Protein AF-A0A496RK54-F1 (afdb_monomer)

Nearest PDB structures (foldseek):
  5htl-assembly1_B  TM=7.699E-01  e=2.997E-08  Vibrio cholerae
  7lkm-assembly2_B  TM=7.948E-01  e=1.030E-07  Xanthomonas citri pv. citri str. 306
  6ejf-assembly1_M  TM=8.598E-01  e=2.636E-07  Thermus thermophilus HB8
  7lko-assembly2_A  TM=8.047E-01  e=3.145E-07  Xanthomonas citri pv. citri str. 306
  5vx6-assembly2_B  TM=7.918E-01  e=1.367E-06  Bacillus subtilis subsp. subtilis str. 168

Radius of gyration: 77.93 Å; Cα contacts (8 Å, |Δi|>4): 465; chains: 1; bounding box: 163×88×292 Å

Secondary structure (DSSP, 8-state):
--S-SHHHHHHHHHHHHHHHHHHHHHHHHHHHHHHHHHHHHHHHHHHHHHHHHHHHHHHHHHHHHHHHHHHHHHHHHHHHHHHHHHHHHHHHHHHHHHHHHHHHHHHHHHHHHHHHHHHHHHHHHHHHHHHHHHHHHHHHHHHHHHHHHHHHHHHHHHTTS---TTSTTSHHHHHHHHHHHHHHHHHHHHHHHHHHHHHHHHHHHHHHHHHHHHHHHHHHHHHHHHHHHHHHHHHHHHHHHHHHHHHHHHHHHHHHHHHHHHHHHHHHHHHHHHHHHHHHHHHHHHHHHHHHHHHHHHHHHHHHHHHHHHHHHHHHHHHHHHHHHHHHHHHHHHHHHHHHHHHHHHHHHHHHHHHHHHHHHHHHHHHHHHHHHHHHHHHHHHHHHHHHHTTS-TTGGGSTTS-TT--SS------S-------------S-------SSSSS-S-----------------------SS--SS-S-------------------SSSHHHHHHHHHHHHHHHHHHHHHHHHHHHTTSS-HHHHHHHHHHHHHHT--HHHHHHHTT-S-HHHHHHHHHHHH---B--TTS-PPPHHHHTTS-HHHHHHHTEEEEEEETTEEEEEES-TT-HHHHHHHHHHH-SEEEEEE--HHHHHHHHHHHH------B-TTS-B-------SGGGGSS---SS-EEE---EEEEE-SS-EEEEEEEEEESSEEEEEESS---TT-EEEEEEEEE-SSS-PEEEEEEEEEEEEEEEETTTEEEEEEEEEE--HHHHHHHHHHHHHHHHHHHHHHHHHTT---------

pLDDT: mean 71.73, std 19.04, range [25.34, 94.38]

Solvent-accessible surface area (backbone atoms only — not comparable to full-atom values): 47331 Å² total; per-residue (Å²): 142,76,97,71,70,75,65,56,60,54,52,52,50,52,49,54,50,51,51,50,51,49,53,52,49,54,52,53,52,51,50,52,52,52,51,54,52,50,49,54,56,48,51,52,51,50,52,53,50,49,53,50,52,53,50,54,50,51,52,50,54,49,51,53,51,52,50,52,50,54,54,50,52,52,52,53,49,51,56,49,51,55,52,51,54,51,51,55,47,52,52,51,53,51,52,52,51,55,49,53,52,50,55,48,52,52,50,54,51,52,52,51,53,51,52,50,55,50,52,53,52,53,53,52,51,54,52,57,51,49,56,55,50,53,54,53,54,48,54,54,51,55,52,54,52,54,54,53,52,54,54,53,53,56,56,59,62,59,66,72,75,78,79,78,90,78,76,71,80,68,49,63,69,54,50,58,56,51,53,52,52,49,50,51,52,48,52,55,50,52,52,52,48,51,53,49,51,51,51,49,50,52,52,52,52,50,50,53,51,50,50,52,52,51,53,53,52,49,55,50,49,52,55,50,49,56,52,49,51,54,49,51,52,53,51,53,50,53,50,52,53,50,51,52,51,52,51,54,51,52,52,52,51,51,54,49,55,55,48,52,55,52,50,50,55,51,52,54,52,49,51,56,50,50,53,52,49,53,52,52,50,53,53,50,52,53,52,48,52,55,49,52,56,53,49,53,53,50,53,52,52,49,52,52,50,51,52,51,49,52,53,50,50,55,53,50,52,53,50,49,54,51,50,54,50,50,50,52,50,50,53,49,49,55,50,51,51,51,50,52,54,51,54,55,55,59,54,53,60,57,53,58,56,53,53,55,56,52,54,57,52,54,56,55,52,59,52,51,54,56,56,51,54,56,51,57,57,51,51,63,56,51,61,61,53,58,61,55,52,75,72,62,42,97,62,54,84,72,66,80,81,79,71,93,78,78,87,82,81,78,94,79,84,83,86,89,87,86,86,89,87,85,86,89,88,83,91,84,86,85,87,84,75,92,80,72,86,86,78,82,80,92,77,81,70,101,75,76,96,79,78,72,94,79,82,84,89,78,88,85,81,94,80,82,76,96,81,74,97,73,83,79,86,83,88,79,88,90,82,88,85,85,85,84,89,83,82,87,90,81,90,84,84,86,92,76,70,69,67,61,52,59,56,47,53,53,57,51,53,58,44,52,54,51,50,52,53,48,51,52,49,35,44,74,68,65,57,39,51,74,68,55,49,52,52,44,52,56,45,24,75,73,68,54,44,56,66,70,59,44,35,57,48,68,62,56,46,57,56,68,63,50,50,52,49,48,25,71,74,69,72,36,52,72,50,71,67,91,83,56,88,61,47,66,78,29,46,71,76,51,52,62,66,55,31,63,70,56,44,43,42,54,42,43,67,60,88,56,39,29,37,32,35,16,64,60,74,77,47,63,66,53,53,53,50,48,26,67,74,66,74,26,52,75,45,70,21,34,34,46,58,74,57,50,54,53,49,47,31,68,76,60,67,45,84,81,80,30,58,52,86,87,65,50,83,32,63,61,67,70,60,90,39,80,65,60,77,44,97,66,80,72,69,63,73,71,41,66,30,86,36,45,28,38,41,33,51,99,86,51,75,44,81,33,44,31,54,29,37,38,94,58,27,39,29,31,50,32,77,59,86,58,60,64,72,40,70,35,43,34,37,40,39,45,85,52,79,100,73,77,57,67,50,78,46,68,32,37,26,32,24,69,41,54,44,84,44,93,82,70,31,18,46,34,36,28,33,60,77,44,65,58,71,71,55,53,49,52,52,51,41,52,27,51,54,54,48,57,52,49,55,51,50,52,55,52,66,75,65,62,80,81,80,75,90,72,94,130

Structure (mmCIF, N/CA/C/O backbone):
data_AF-A0A496RK54-F1
#
_entry.id   AF-A0A496RK54-F1
#
loop_
_atom_site.group_PDB
_atom_site.id
_atom_site.type_symbol
_atom_site.label_atom_id
_atom_site.label_alt_id
_atom_site.label_comp_id
_atom_site.label_asym_id
_atom_site.label_entity_id
_atom_site.label_seq_id
_atom_site.pdbx_PDB_ins_code
_atom_site.Cartn_x
_atom_site.Cartn_y
_atom_site.Cartn_z
_atom_site.occupancy
_atom_site.B_iso_or_equiv
_atom_site.auth_seq_id
_atom_site.auth_comp_id
_atom_site.auth_asym_id
_atom_site.auth_atom_id
_atom_site.pdbx_PDB_model_num
ATOM 1 N N . MET A 1 1 ? -89.224 -16.429 88.689 1.00 37.38 1 MET A N 1
ATOM 2 C CA . MET A 1 1 ? -89.396 -15.375 87.678 1.00 37.38 1 MET A CA 1
ATOM 3 C C . MET A 1 1 ? -88.131 -14.513 87.706 1.00 37.38 1 MET A C 1
ATOM 5 O O . MET A 1 1 ? -88.100 -13.571 88.475 1.00 37.38 1 MET A O 1
ATOM 9 N N . ASP A 1 2 ? -86.990 -14.788 87.073 1.00 36.75 2 ASP A N 1
ATOM 10 C CA . ASP A 1 2 ? -86.520 -15.853 86.176 1.00 36.75 2 ASP A CA 1
ATOM 11 C C . ASP A 1 2 ? -84.978 -15.954 86.263 1.00 36.75 2 ASP A C 1
ATOM 13 O O . ASP A 1 2 ? -84.312 -14.919 86.302 1.00 36.75 2 ASP A O 1
ATOM 17 N N . PRO A 1 3 ? -84.383 -17.164 86.246 1.00 46.31 3 PRO A N 1
ATOM 18 C CA . PRO A 1 3 ? -82.934 -17.382 86.335 1.00 46.31 3 PRO A CA 1
ATOM 19 C C . PRO A 1 3 ? -82.242 -17.511 84.956 1.00 46.31 3 PRO A C 1
ATOM 21 O O . PRO A 1 3 ? -81.332 -18.319 84.795 1.00 46.31 3 PRO A O 1
ATOM 24 N N . ILE A 1 4 ? -82.669 -16.752 83.936 1.00 48.94 4 ILE A N 1
ATOM 25 C CA . ILE A 1 4 ? -82.260 -16.987 82.526 1.00 48.94 4 ILE A CA 1
ATOM 26 C C . ILE A 1 4 ? -81.393 -15.855 81.923 1.00 48.94 4 ILE A C 1
ATOM 28 O O . ILE A 1 4 ? -80.844 -16.007 80.836 1.00 48.94 4 ILE A O 1
ATOM 32 N N . LEU A 1 5 ? -81.163 -14.737 82.621 1.00 48.91 5 LEU A N 1
ATOM 33 C CA . LEU A 1 5 ? -80.520 -13.552 82.012 1.00 48.91 5 LEU A CA 1
ATOM 34 C C . LEU A 1 5 ? -79.003 -13.388 82.240 1.00 48.91 5 LEU A C 1
ATOM 36 O O . LEU A 1 5 ? -78.389 -12.545 81.590 1.00 48.91 5 LEU A O 1
ATOM 40 N N . LEU A 1 6 ? -78.367 -14.213 83.078 1.00 46.38 6 LEU A N 1
ATOM 41 C CA . LEU A 1 6 ? -76.918 -14.148 83.344 1.00 46.38 6 LEU A CA 1
ATOM 42 C C . LEU A 1 6 ? -75.990 -14.869 82.331 1.00 46.38 6 LEU A C 1
ATOM 44 O O . LEU A 1 6 ? -74.868 -14.392 82.156 1.00 46.38 6 LEU A O 1
ATOM 48 N N . PRO A 1 7 ? -76.393 -15.928 81.590 1.00 52.12 7 PRO A N 1
ATOM 49 C CA . PRO A 1 7 ? -75.517 -16.531 80.582 1.00 52.12 7 PRO A CA 1
ATOM 50 C C . PRO A 1 7 ? -75.534 -15.790 79.233 1.00 52.12 7 PRO A C 1
ATOM 52 O O . PRO A 1 7 ? -74.620 -15.958 78.432 1.00 52.12 7 PRO A O 1
ATOM 55 N N . PHE A 1 8 ? -76.533 -14.942 78.962 1.00 51.25 8 PHE A N 1
ATOM 56 C CA . PHE A 1 8 ? -76.699 -14.323 77.640 1.00 51.25 8 PHE A CA 1
ATOM 57 C C . PHE A 1 8 ? -75.739 -13.142 77.404 1.00 51.25 8 PHE A C 1
ATOM 59 O O . PHE A 1 8 ? -75.162 -13.022 76.327 1.00 51.25 8 PHE A O 1
ATOM 66 N N . TRP A 1 9 ? -75.481 -12.312 78.421 1.00 50.78 9 TRP A N 1
ATOM 67 C CA . TRP A 1 9 ? -74.529 -11.194 78.313 1.00 50.78 9 TRP A CA 1
ATOM 68 C C . TRP A 1 9 ? -73.063 -11.644 78.290 1.00 50.78 9 TRP A C 1
ATOM 70 O O . TRP A 1 9 ? -72.240 -11.027 77.616 1.00 50.78 9 TRP A O 1
ATOM 80 N N . LEU A 1 10 ? -72.742 -12.758 78.952 1.00 52.47 10 LEU A N 1
ATOM 81 C CA . LEU A 1 10 ? -71.391 -13.324 78.974 1.00 52.47 10 LEU A CA 1
ATOM 82 C C . LEU A 1 10 ? -71.049 -14.005 77.635 1.00 52.47 10 LEU A C 1
ATOM 84 O O . LEU A 1 10 ? -69.955 -13.818 77.109 1.00 52.47 10 LEU A O 1
ATOM 88 N N . VAL A 1 11 ? -72.014 -14.692 77.011 1.00 56.53 11 VAL A N 1
ATOM 89 C CA . VAL A 1 11 ? -71.855 -15.283 75.668 1.00 56.53 11 VAL A CA 1
ATOM 90 C C . VAL A 1 11 ? -71.792 -14.207 74.575 1.00 56.53 11 VAL A C 1
ATOM 92 O O . VAL A 1 11 ? -70.960 -14.305 73.673 1.00 56.53 11 VAL A O 1
ATOM 95 N N . VAL A 1 12 ? -72.594 -13.138 74.667 1.00 57.94 12 VAL A N 1
ATOM 96 C CA . VAL A 1 12 ? -72.550 -12.011 73.712 1.00 57.94 12 VAL A CA 1
ATOM 97 C C . VAL A 1 12 ? -71.269 -11.176 73.868 1.00 57.94 12 VAL A C 1
ATOM 99 O O . VAL A 1 12 ? -70.684 -10.766 72.863 1.00 57.94 12 VAL A O 1
ATOM 102 N N . GLY A 1 13 ? -70.773 -10.975 75.093 1.00 57.06 13 GLY A N 1
ATOM 103 C CA . GLY A 1 13 ? -69.500 -10.291 75.361 1.00 57.06 13 GLY A CA 1
ATOM 104 C C . GLY A 1 13 ? -68.281 -11.060 74.838 1.00 57.06 13 GLY A C 1
ATOM 105 O O . GLY A 1 13 ? -67.424 -10.492 74.163 1.00 57.06 13 GLY A O 1
ATOM 106 N N . VAL A 1 14 ? -68.236 -12.379 75.055 1.00 59.66 14 VAL A N 1
ATOM 107 C CA . VAL A 1 14 ? -67.156 -13.237 74.536 1.00 59.66 14 VAL A CA 1
ATOM 108 C C . VAL A 1 14 ? -67.219 -13.349 73.007 1.00 59.66 14 VAL A C 1
ATOM 110 O O . VAL A 1 14 ? -66.182 -13.273 72.347 1.00 59.66 14 VAL A O 1
ATOM 113 N N . ALA A 1 15 ? -68.413 -13.445 72.411 1.00 56.38 15 ALA A N 1
ATOM 114 C CA . ALA A 1 15 ? -68.571 -13.486 70.955 1.00 56.38 15 ALA A CA 1
ATOM 115 C C . ALA A 1 15 ? -68.159 -12.165 70.279 1.00 56.38 15 ALA A C 1
ATOM 117 O O . ALA A 1 15 ? -67.479 -12.180 69.253 1.00 56.38 15 ALA A O 1
ATOM 118 N N . THR A 1 16 ? -68.496 -11.012 70.864 1.00 60.66 16 THR A N 1
ATOM 119 C CA . THR A 1 16 ? -68.079 -9.698 70.339 1.00 60.66 16 THR A CA 1
ATOM 120 C C . THR A 1 16 ? -66.578 -9.439 70.515 1.00 60.66 16 THR A C 1
ATOM 122 O O . THR A 1 16 ? -65.961 -8.885 69.603 1.00 60.66 16 THR A O 1
ATOM 125 N N . MET A 1 17 ? -65.951 -9.919 71.598 1.00 56.47 17 MET A N 1
ATOM 126 C CA . MET A 1 17 ? -64.484 -9.929 71.746 1.00 56.47 17 MET A CA 1
ATOM 127 C C . MET A 1 17 ? -63.790 -10.866 70.748 1.00 56.47 17 MET A C 1
ATOM 129 O O . MET A 1 17 ? -62.758 -10.501 70.189 1.00 56.47 17 MET A O 1
ATOM 133 N N . MET A 1 18 ? -64.340 -12.051 70.468 1.00 58.94 18 MET A N 1
ATOM 134 C CA . MET A 1 18 ? -63.771 -12.976 69.476 1.00 58.94 18 MET A CA 1
ATOM 135 C C . MET A 1 18 ? -63.885 -12.443 68.042 1.00 58.94 18 MET A C 1
ATOM 137 O O . MET A 1 18 ? -62.961 -12.596 67.239 1.00 58.94 18 MET A O 1
ATOM 141 N N . ILE A 1 19 ? -64.989 -11.768 67.714 1.00 64.50 19 ILE A N 1
ATOM 142 C CA . ILE A 1 19 ? -65.179 -11.129 66.407 1.00 64.50 19 ILE A CA 1
ATOM 143 C C . ILE A 1 19 ? -64.249 -9.915 66.265 1.00 64.50 19 ILE A C 1
ATOM 145 O O . ILE A 1 19 ? -63.609 -9.755 65.225 1.00 64.50 19 ILE A O 1
ATOM 149 N N . SER A 1 20 ? -64.100 -9.086 67.305 1.00 60.28 20 SER A N 1
ATOM 150 C CA . SER A 1 20 ? -63.207 -7.920 67.257 1.00 60.28 20 SER A CA 1
ATOM 151 C C . SER A 1 20 ? -61.730 -8.323 67.165 1.00 60.28 20 SER A C 1
ATOM 153 O O . SER A 1 20 ? -61.003 -7.791 66.323 1.00 60.28 20 SER A O 1
ATOM 155 N N . THR A 1 21 ? -61.295 -9.321 67.938 1.00 64.56 21 THR A N 1
ATOM 156 C CA . THR A 1 21 ? -59.928 -9.866 67.872 1.00 64.56 21 THR A CA 1
ATOM 157 C C . THR A 1 21 ? -59.645 -10.537 66.530 1.00 64.56 21 THR A C 1
ATOM 159 O O . THR A 1 21 ? -58.593 -10.282 65.948 1.00 64.56 21 THR A O 1
ATOM 162 N N . SER A 1 22 ? -60.597 -11.286 65.963 1.00 65.75 22 SER A N 1
ATOM 163 C CA . SER A 1 22 ? -60.461 -11.884 64.625 1.00 65.75 22 SER A CA 1
ATOM 164 C C . SER A 1 22 ? -60.361 -10.834 63.512 1.00 65.75 22 SER A C 1
ATOM 166 O O . SER A 1 22 ? -59.554 -10.981 62.593 1.00 65.75 22 SER A O 1
ATOM 168 N N . ILE A 1 23 ? -61.113 -9.731 63.602 1.00 69.94 23 ILE A N 1
ATOM 169 C CA . ILE A 1 23 ? -61.027 -8.609 62.649 1.00 69.94 23 ILE A CA 1
ATOM 170 C C . ILE A 1 23 ? -59.675 -7.887 62.767 1.00 69.94 23 ILE A C 1
ATOM 172 O O . ILE A 1 23 ? -59.077 -7.525 61.749 1.00 69.94 23 ILE A O 1
ATOM 176 N N . VAL A 1 24 ? -59.161 -7.696 63.986 1.00 69.88 24 VAL A N 1
ATOM 177 C CA . VAL A 1 24 ? -57.834 -7.103 64.224 1.00 69.88 24 VAL A CA 1
ATOM 178 C C . VAL A 1 24 ? -56.722 -8.017 63.699 1.00 69.88 24 VAL A C 1
ATOM 180 O O . VAL A 1 24 ? -55.801 -7.533 63.035 1.00 69.88 24 VAL A O 1
ATOM 183 N N . LEU A 1 25 ? -56.830 -9.332 63.912 1.00 68.25 25 LEU A N 1
ATOM 184 C CA . LEU A 1 25 ? -55.876 -10.320 63.405 1.00 68.25 25 LEU A CA 1
ATOM 185 C C . LEU A 1 25 ? -55.883 -10.367 61.870 1.00 68.25 25 LEU A C 1
ATOM 187 O O . LEU A 1 25 ? -54.826 -10.311 61.247 1.00 68.25 25 LEU A O 1
ATOM 191 N N . ALA A 1 26 ? -57.064 -10.373 61.246 1.00 68.50 26 ALA A N 1
ATOM 192 C CA . ALA A 1 26 ? -57.208 -10.347 59.792 1.00 68.50 26 ALA A CA 1
ATOM 193 C C . ALA A 1 26 ? -56.649 -9.053 59.174 1.00 68.50 26 ALA A C 1
ATOM 195 O O . ALA A 1 26 ? -56.002 -9.099 58.124 1.00 68.50 26 ALA A O 1
ATOM 196 N N . ARG A 1 27 ? -56.831 -7.899 59.836 1.00 69.25 27 ARG A N 1
ATOM 197 C CA . ARG A 1 27 ? -56.206 -6.631 59.424 1.00 69.25 27 ARG A CA 1
ATOM 198 C C . ARG A 1 27 ? -54.683 -6.690 59.532 1.00 69.25 27 ARG A C 1
ATOM 200 O O . ARG A 1 27 ? -54.036 -6.326 58.556 1.00 69.25 27 ARG A O 1
ATOM 207 N N . LYS A 1 28 ? -54.127 -7.207 60.638 1.00 69.81 28 LYS A N 1
ATOM 208 C CA . LYS A 1 28 ? -52.674 -7.420 60.815 1.00 69.81 28 LYS A CA 1
ATOM 209 C C . LYS A 1 28 ? -52.093 -8.361 59.758 1.00 69.81 28 LYS A C 1
ATOM 211 O O . LYS A 1 28 ? -51.064 -8.059 59.169 1.00 69.81 28 LYS A O 1
ATOM 216 N N . ILE A 1 29 ? -52.765 -9.471 59.460 1.00 72.75 29 ILE A N 1
ATOM 217 C CA . ILE A 1 29 ? -52.329 -10.424 58.428 1.00 72.75 29 ILE A CA 1
ATOM 218 C C . ILE A 1 29 ? -52.362 -9.775 57.036 1.00 72.75 29 ILE A C 1
ATOM 220 O O . ILE A 1 29 ? -51.468 -10.007 56.223 1.00 72.75 29 ILE A O 1
ATOM 224 N N . LYS A 1 30 ? -53.358 -8.925 56.753 1.00 73.56 30 LYS A N 1
ATOM 225 C CA . LYS A 1 30 ? -53.453 -8.193 55.483 1.00 73.56 30 LYS A CA 1
ATOM 226 C C . LYS A 1 30 ? -52.355 -7.135 55.336 1.00 73.56 30 LYS A C 1
ATOM 228 O O . LYS A 1 30 ? -51.818 -7.001 54.239 1.00 73.56 30 LYS A O 1
ATOM 233 N N . THR A 1 31 ? -51.990 -6.418 56.402 1.00 73.94 31 THR A N 1
ATOM 234 C CA . THR A 1 31 ? -50.842 -5.493 56.382 1.00 73.94 31 THR A CA 1
ATOM 235 C C . THR A 1 31 ? -49.511 -6.227 56.259 1.00 73.94 31 THR A C 1
ATOM 237 O O . THR A 1 31 ? -48.689 -5.796 55.461 1.00 73.94 31 THR A O 1
ATOM 240 N N . ILE A 1 32 ? -49.329 -7.364 56.939 1.00 74.00 32 ILE A N 1
ATOM 241 C CA . ILE A 1 32 ? -48.117 -8.196 56.822 1.00 74.00 32 ILE A CA 1
ATOM 242 C C . ILE A 1 32 ? -47.975 -8.780 55.409 1.00 74.00 32 ILE A C 1
ATOM 244 O O . ILE A 1 32 ? -46.890 -8.778 54.841 1.00 74.00 32 ILE A O 1
ATOM 248 N N . LYS A 1 33 ? -49.066 -9.239 54.781 1.00 74.25 33 LYS A N 1
ATOM 249 C CA . LYS A 1 33 ? -49.019 -9.668 53.372 1.00 74.25 33 LYS A CA 1
ATOM 250 C C . LYS A 1 33 ? -48.679 -8.512 52.433 1.00 74.25 33 LYS A C 1
ATOM 252 O O . LYS A 1 33 ? -47.905 -8.709 51.506 1.00 74.25 33 LYS A O 1
ATOM 257 N N . LYS A 1 34 ? -49.223 -7.313 52.673 1.00 76.06 34 LYS A N 1
ATOM 258 C CA . LYS A 1 34 ? -48.879 -6.117 51.889 1.00 76.06 34 LYS A CA 1
ATOM 259 C C . LYS A 1 34 ? -47.408 -5.722 52.046 1.00 76.06 34 LYS A C 1
ATOM 261 O O . LYS A 1 34 ? -46.793 -5.383 51.045 1.00 76.06 34 LYS A O 1
ATOM 266 N N . SER A 1 35 ? -46.850 -5.787 53.258 1.00 71.50 35 SER A N 1
ATOM 267 C CA . SER A 1 35 ? -45.435 -5.470 53.481 1.00 71.50 35 SER A CA 1
ATOM 268 C C . SER A 1 35 ? -44.523 -6.499 52.823 1.00 71.50 35 SER A C 1
ATOM 270 O O . SER A 1 35 ? -43.568 -6.112 52.172 1.00 71.50 35 SER A O 1
ATOM 272 N N . LYS A 1 36 ? -44.864 -7.790 52.897 1.00 75.25 36 LYS A N 1
ATOM 273 C CA . LYS A 1 36 ? -44.069 -8.869 52.295 1.00 75.25 36 LYS A CA 1
ATOM 274 C C . LYS A 1 36 ? -44.064 -8.829 50.761 1.00 75.25 36 LYS A C 1
ATOM 276 O O . LYS A 1 36 ? -43.058 -9.143 50.138 1.00 75.25 36 LYS A O 1
ATOM 281 N N . VAL A 1 37 ? -45.178 -8.411 50.152 1.00 76.50 37 VAL A N 1
ATOM 282 C CA . VAL A 1 37 ? -45.251 -8.156 48.702 1.00 76.50 37 VAL A CA 1
ATOM 283 C C . VAL A 1 37 ? -44.409 -6.937 48.319 1.00 76.50 37 VAL A C 1
ATOM 285 O O . VAL A 1 37 ? -43.678 -7.010 47.341 1.00 76.50 37 VAL A O 1
ATOM 288 N N . ALA A 1 38 ? -44.455 -5.850 49.100 1.00 74.44 38 ALA A N 1
ATOM 289 C CA . ALA A 1 38 ? -43.604 -4.681 48.862 1.00 74.44 38 ALA A CA 1
ATOM 290 C C . ALA A 1 38 ? -42.108 -5.018 49.007 1.00 74.44 38 ALA A C 1
ATOM 292 O O . ALA A 1 38 ? -41.292 -4.558 48.219 1.00 74.44 38 ALA A O 1
ATOM 293 N N . GLU A 1 39 ? -41.751 -5.864 49.973 1.00 75.06 39 GLU A N 1
ATOM 294 C CA . GLU A 1 39 ? -40.382 -6.331 50.215 1.00 75.06 39 GLU A CA 1
ATOM 295 C C . GLU A 1 39 ? -39.836 -7.142 49.027 1.00 75.06 39 GLU A C 1
ATOM 297 O O . GLU A 1 39 ? -38.753 -6.838 48.533 1.00 75.06 39 GLU A O 1
ATOM 302 N N . GLN A 1 40 ? -40.629 -8.064 48.462 1.00 75.00 40 GLN A N 1
ATOM 303 C CA . GLN A 1 40 ? -40.275 -8.761 47.213 1.00 75.00 40 GLN A CA 1
ATOM 304 C C . GLN A 1 40 ? -40.156 -7.810 46.008 1.00 75.00 40 GLN A C 1
ATOM 306 O O . GLN A 1 40 ? -39.304 -7.992 45.135 1.00 75.00 40 GLN A O 1
ATOM 311 N N . GLU A 1 41 ? -40.995 -6.775 45.938 1.00 79.69 41 GLU A N 1
ATOM 312 C CA . GLU A 1 41 ? -40.928 -5.755 44.884 1.00 79.69 41 GLU A CA 1
ATOM 313 C C . GLU A 1 41 ? -39.665 -4.878 45.002 1.00 79.69 41 GLU A C 1
ATOM 315 O O . GLU A 1 41 ? -39.106 -4.427 44.001 1.00 79.69 41 GLU A O 1
ATOM 320 N N . HIS A 1 42 ? -39.187 -4.647 46.226 1.00 81.69 42 HIS A N 1
ATOM 321 C CA . HIS A 1 42 ? -37.929 -3.955 46.481 1.00 81.69 42 HIS A CA 1
ATOM 322 C C . HIS A 1 42 ? -36.717 -4.848 46.202 1.00 81.69 42 HIS A C 1
ATOM 324 O O . HIS A 1 42 ? -35.786 -4.378 45.553 1.00 81.69 42 HIS A O 1
ATOM 330 N N . GLU A 1 43 ? -36.736 -6.124 46.597 1.00 78.19 43 GLU A N 1
ATOM 331 C CA . GLU A 1 43 ? -35.668 -7.080 46.269 1.00 78.19 43 GLU A CA 1
ATOM 332 C C . GLU A 1 43 ? -35.486 -7.229 44.758 1.00 78.19 43 GLU A C 1
ATOM 334 O O . GLU A 1 43 ? -34.365 -7.132 44.264 1.00 78.19 43 GLU A O 1
ATOM 339 N N . THR A 1 44 ? -36.580 -7.366 44.003 1.00 84.69 44 THR A N 1
ATOM 340 C CA . THR A 1 44 ? -36.517 -7.457 42.534 1.00 84.69 44 THR A CA 1
ATOM 341 C C . THR A 1 44 ? -35.940 -6.189 41.899 1.00 84.69 44 THR A C 1
ATOM 343 O O . THR A 1 44 ? -35.063 -6.279 41.038 1.00 84.69 44 THR A O 1
ATOM 346 N N . LYS A 1 45 ? -36.329 -4.997 42.371 1.00 87.44 45 LYS A N 1
ATOM 347 C CA . LYS A 1 45 ? -35.724 -3.726 41.930 1.00 87.44 45 LYS A CA 1
ATOM 348 C C . LYS A 1 45 ? -34.247 -3.612 42.307 1.00 87.44 45 LYS A C 1
ATOM 350 O O . LYS A 1 45 ? -33.471 -3.079 41.521 1.00 87.44 45 LYS A O 1
ATOM 355 N N . ILE A 1 46 ? -33.842 -4.109 43.475 1.00 81.00 46 ILE A N 1
ATOM 356 C CA . ILE A 1 46 ? -32.437 -4.117 43.906 1.00 81.00 46 ILE A CA 1
ATOM 357 C C . ILE A 1 46 ? -31.618 -5.061 43.024 1.00 81.00 46 ILE A C 1
ATOM 359 O O . ILE A 1 46 ? -30.537 -4.678 42.580 1.00 81.00 46 ILE A O 1
ATOM 363 N N . THR A 1 47 ? -32.135 -6.250 42.705 1.00 83.62 47 THR A N 1
ATOM 364 C CA . THR A 1 47 ? -31.460 -7.176 41.785 1.00 83.62 47 THR A CA 1
ATOM 365 C C . THR A 1 47 ? -31.356 -6.604 40.373 1.00 83.62 47 THR A C 1
ATOM 367 O O . THR A 1 47 ? -30.299 -6.703 39.751 1.00 83.62 47 THR A O 1
ATOM 370 N N . ASP A 1 48 ? -32.398 -5.921 39.892 1.00 86.62 48 ASP A N 1
ATOM 371 C CA . ASP A 1 48 ? -32.399 -5.297 38.568 1.00 86.62 48 ASP A CA 1
ATOM 372 C C . ASP A 1 48 ? -31.401 -4.127 38.508 1.00 86.62 48 ASP A C 1
ATOM 374 O O . ASP A 1 48 ? -30.559 -4.062 37.612 1.00 86.62 48 ASP A O 1
ATOM 378 N N . LEU A 1 49 ? -31.382 -3.268 39.535 1.00 88.12 49 LEU A N 1
ATOM 379 C CA . LEU A 1 49 ? -30.396 -2.193 39.676 1.00 88.12 49 LEU A CA 1
ATOM 380 C C . LEU A 1 49 ? -28.966 -2.724 39.810 1.00 88.12 49 LEU A C 1
ATOM 382 O O . LEU A 1 49 ? -28.060 -2.136 39.224 1.00 88.12 49 LEU A O 1
ATOM 386 N N . SER A 1 50 ? -28.762 -3.827 40.536 1.00 82.69 50 SER A N 1
ATOM 387 C CA . SER A 1 50 ? -27.454 -4.468 40.698 1.00 82.69 50 SER A CA 1
ATOM 388 C C . SER A 1 50 ? -26.932 -5.003 39.363 1.00 82.69 50 SER A C 1
ATOM 390 O O . SER A 1 50 ? -25.795 -4.711 38.979 1.00 82.69 50 SER A O 1
ATOM 392 N N . SER A 1 51 ? -27.788 -5.684 38.596 1.00 84.94 51 SER A N 1
ATOM 393 C CA . SER A 1 51 ? -27.432 -6.177 37.262 1.00 84.94 51 SER A CA 1
ATOM 394 C C . SER A 1 51 ? -27.093 -5.030 36.301 1.00 84.94 51 SER A C 1
ATOM 396 O O . SER A 1 51 ? -26.098 -5.083 35.577 1.00 84.94 51 SER A O 1
ATOM 398 N N . ARG A 1 52 ? -27.841 -3.924 36.376 1.00 89.31 52 ARG A N 1
ATOM 399 C CA . ARG A 1 52 ? -27.621 -2.725 35.564 1.00 89.31 52 ARG A CA 1
ATOM 400 C C . ARG A 1 52 ? -26.349 -1.977 35.959 1.00 89.31 52 ARG A C 1
ATOM 402 O O . ARG A 1 52 ? -25.655 -1.461 35.090 1.00 89.31 52 ARG A O 1
ATOM 409 N N . THR A 1 53 ? -25.990 -1.950 37.244 1.00 84.31 53 THR A N 1
ATOM 410 C CA . THR A 1 53 ? -24.693 -1.409 37.682 1.00 84.31 53 THR A CA 1
ATOM 411 C C . THR A 1 53 ? -23.517 -2.265 37.225 1.00 84.31 53 THR A C 1
ATOM 413 O O . THR A 1 53 ? -22.497 -1.700 36.841 1.00 84.31 53 THR A O 1
ATOM 416 N N . ALA A 1 54 ? -23.668 -3.593 37.200 1.00 84.44 54 ALA A N 1
ATOM 417 C CA . ALA A 1 54 ? -22.640 -4.498 36.695 1.00 84.44 54 ALA A CA 1
ATOM 418 C C . ALA A 1 54 ? -22.444 -4.346 35.176 1.00 84.44 54 ALA A C 1
ATOM 420 O O . ALA A 1 54 ? -21.308 -4.260 34.714 1.00 84.44 54 ALA A O 1
ATOM 421 N N . SER A 1 55 ? -23.537 -4.222 34.411 1.00 86.69 55 SER A N 1
ATOM 422 C CA . SER A 1 55 ? -23.486 -3.912 32.973 1.00 86.69 55 SER A CA 1
ATOM 423 C C . SER A 1 55 ? -22.798 -2.571 32.714 1.00 86.69 55 SER A C 1
ATOM 425 O O . SER A 1 55 ? -21.840 -2.524 31.952 1.00 86.69 55 SER A O 1
ATOM 427 N N . LEU A 1 56 ? -23.196 -1.504 33.414 1.00 89.06 56 LEU A N 1
ATOM 428 C CA . LEU A 1 56 ? -22.579 -0.184 33.248 1.00 89.06 56 LEU A CA 1
ATOM 429 C C . LEU A 1 56 ? -21.098 -0.159 33.656 1.00 89.06 56 LEU A C 1
ATOM 431 O O . LEU A 1 56 ? -20.328 0.616 33.095 1.00 89.06 56 LEU A O 1
ATOM 435 N N . GLN A 1 57 ? -20.679 -0.980 34.625 1.00 86.31 57 GLN A N 1
ATOM 436 C CA . GLN A 1 57 ? -19.258 -1.157 34.944 1.00 86.31 57 GLN A CA 1
ATOM 437 C C . GLN A 1 57 ? -18.502 -1.877 33.824 1.00 86.31 57 GLN A C 1
ATOM 439 O O . GLN A 1 57 ? -17.385 -1.471 33.508 1.00 86.31 57 GLN A O 1
ATOM 444 N N . GLY A 1 58 ? -19.105 -2.899 33.213 1.00 89.06 58 GLY A N 1
ATOM 445 C CA . GLY A 1 58 ? -18.546 -3.580 32.044 1.00 89.06 58 GLY A CA 1
ATOM 446 C C . GLY A 1 58 ? -18.363 -2.630 30.862 1.00 89.06 58 GLY A C 1
ATOM 447 O O . GLY A 1 58 ? -17.266 -2.536 30.315 1.00 89.06 58 GLY A O 1
ATOM 448 N N . ASP A 1 59 ? -19.397 -1.853 30.543 1.00 90.44 59 ASP A N 1
ATOM 449 C CA . ASP A 1 59 ? -19.361 -0.868 29.458 1.00 90.44 59 ASP A CA 1
ATOM 450 C C . ASP A 1 59 ? -18.324 0.234 29.738 1.00 90.44 59 ASP A C 1
ATOM 452 O O . ASP A 1 59 ? -17.598 0.666 28.841 1.00 90.44 59 ASP A O 1
ATOM 456 N N . LEU A 1 60 ? -18.183 0.659 31.001 1.00 89.69 60 LEU A N 1
ATOM 457 C CA . LEU A 1 60 ? -17.176 1.643 31.407 1.00 89.69 60 LEU A CA 1
ATOM 458 C C . LEU A 1 60 ? -15.740 1.111 31.268 1.00 89.69 60 LEU A C 1
ATOM 460 O O . LEU A 1 60 ? -14.843 1.844 30.859 1.00 89.69 60 LEU A O 1
ATOM 464 N N . GLU A 1 61 ? -15.486 -0.147 31.624 1.00 88.25 61 GLU A N 1
ATOM 465 C CA . GLU A 1 61 ? -14.159 -0.742 31.430 1.00 88.25 61 GLU A CA 1
ATOM 466 C C . GLU A 1 61 ? -13.847 -0.978 29.949 1.00 88.25 61 GLU A C 1
ATOM 468 O O . GLU A 1 61 ? -12.714 -0.751 29.517 1.00 88.25 61 GLU A O 1
ATOM 473 N N . GLN A 1 62 ? -14.852 -1.338 29.149 1.00 88.62 62 GLN A N 1
ATOM 474 C CA . GLN A 1 62 ? -14.693 -1.484 27.707 1.00 88.62 62 GLN A CA 1
ATOM 475 C C . GLN A 1 62 ? -14.380 -0.137 27.036 1.00 88.62 62 GLN A C 1
ATOM 477 O O . GLN A 1 62 ? -13.371 -0.014 26.348 1.00 88.62 62 GLN A O 1
ATOM 482 N N . THR A 1 63 ? -15.148 0.911 27.334 1.00 90.62 63 THR A N 1
ATOM 483 C CA . THR A 1 63 ? -14.898 2.276 26.827 1.00 90.62 63 THR A CA 1
ATOM 484 C C . THR A 1 63 ? -13.543 2.841 27.258 1.00 90.62 63 THR A C 1
ATOM 486 O O . THR A 1 63 ? -12.857 3.473 26.456 1.00 90.62 63 THR A O 1
ATOM 489 N N . LYS A 1 64 ? -13.080 2.569 28.487 1.00 89.75 64 LYS A N 1
ATOM 490 C CA . LYS A 1 64 ? -11.708 2.921 28.909 1.00 89.75 64 LYS A CA 1
ATOM 491 C C . LYS A 1 64 ? -10.642 2.196 28.094 1.00 89.75 64 LYS A C 1
ATOM 493 O O . LYS A 1 64 ? -9.579 2.766 27.839 1.00 89.75 64 LYS A O 1
ATOM 498 N N . LYS A 1 65 ? -10.877 0.930 27.748 1.00 89.88 65 LYS A N 1
ATOM 499 C CA . LYS A 1 65 ? -9.963 0.146 26.914 1.00 89.88 65 LYS A CA 1
ATOM 500 C C . LYS A 1 65 ? -9.911 0.721 25.500 1.00 89.88 65 LYS A C 1
ATOM 502 O O . LYS A 1 65 ? -8.817 0.932 24.982 1.00 89.88 65 LYS A O 1
ATOM 507 N N . ASP A 1 66 ? -11.065 1.059 24.941 1.00 90.19 66 ASP A N 1
ATOM 508 C CA . ASP A 1 66 ? -11.175 1.652 23.610 1.00 90.19 66 ASP A CA 1
ATOM 509 C C . ASP A 1 66 ? -10.517 3.042 23.560 1.00 90.19 66 ASP A C 1
ATOM 511 O O . ASP A 1 66 ? -9.760 3.330 22.637 1.00 90.19 66 ASP A O 1
ATOM 515 N N . PHE A 1 67 ? -10.667 3.856 24.611 1.00 90.94 67 PHE A N 1
ATOM 516 C CA . PHE A 1 67 ? -9.973 5.142 24.732 1.00 90.94 67 PHE A CA 1
ATOM 517 C C . PHE A 1 67 ? -8.445 4.988 24.767 1.00 90.94 67 PHE A C 1
ATOM 519 O O . PHE A 1 67 ? -7.733 5.734 24.101 1.00 90.94 67 PHE A O 1
ATOM 526 N N . ARG A 1 68 ? -7.913 3.999 25.503 1.00 89.38 68 ARG A N 1
ATOM 527 C CA . ARG A 1 68 ? -6.461 3.726 25.502 1.00 89.38 68 ARG A CA 1
ATOM 528 C C . ARG A 1 68 ? -5.965 3.286 24.129 1.00 89.38 68 ARG A C 1
ATOM 530 O O . ARG A 1 68 ? -4.872 3.682 23.739 1.00 89.38 68 ARG A O 1
ATOM 537 N N . ASN A 1 69 ? -6.751 2.491 23.408 1.00 88.69 69 ASN A N 1
ATOM 538 C CA . ASN A 1 69 ? -6.398 2.070 22.056 1.00 88.69 69 ASN A CA 1
ATOM 539 C C . ASN A 1 69 ? -6.367 3.270 21.101 1.00 88.69 69 ASN A C 1
ATOM 541 O O . ASN A 1 69 ? -5.362 3.466 20.425 1.00 88.69 69 ASN A O 1
ATOM 545 N N . ALA A 1 70 ? -7.389 4.128 21.136 1.00 87.12 70 ALA A N 1
ATOM 546 C CA . ALA A 1 70 ? -7.421 5.359 20.348 1.00 87.12 70 ALA A CA 1
ATOM 547 C C . ALA A 1 70 ? -6.254 6.305 20.698 1.00 87.12 70 ALA A C 1
ATOM 549 O O . ALA A 1 70 ? -5.646 6.912 19.820 1.00 87.12 70 ALA A O 1
ATOM 550 N N . GLN A 1 71 ? -5.884 6.400 21.979 1.00 86.94 71 GLN A N 1
ATOM 551 C CA . GLN A 1 71 ? -4.731 7.189 22.418 1.00 86.94 71 GLN A CA 1
ATOM 552 C C . GLN A 1 71 ? -3.410 6.657 21.837 1.00 86.94 71 GLN A C 1
ATOM 554 O O . GLN A 1 71 ? -2.536 7.445 21.475 1.00 86.94 71 GLN A O 1
ATOM 559 N N . ASN A 1 72 ? -3.262 5.334 21.745 1.00 88.44 72 ASN A N 1
ATOM 560 C CA . ASN A 1 72 ? -2.089 4.709 21.138 1.00 88.44 72 ASN A CA 1
ATOM 561 C C . ASN A 1 72 ? -2.056 4.951 19.624 1.00 88.44 72 ASN A C 1
ATOM 563 O O . ASN A 1 72 ? -1.024 5.378 19.118 1.00 88.44 72 ASN A O 1
ATOM 567 N N . GLU A 1 73 ? -3.189 4.810 18.931 1.00 91.69 73 GLU A N 1
ATOM 568 C CA . GLU A 1 73 ? -3.290 5.117 17.497 1.00 91.69 73 GLU A CA 1
ATOM 569 C C . GLU A 1 73 ? -2.933 6.578 17.189 1.00 91.69 73 GLU A C 1
ATOM 571 O O . GLU A 1 73 ? -2.220 6.858 16.228 1.00 91.69 73 GLU A O 1
ATOM 576 N N . ILE A 1 74 ? -3.356 7.529 18.029 1.00 89.31 74 ILE A N 1
ATOM 577 C CA . ILE A 1 74 ? -2.984 8.945 17.878 1.00 89.31 74 ILE A CA 1
ATOM 578 C C . ILE A 1 74 ? -1.470 9.150 18.022 1.00 89.31 74 ILE A C 1
ATOM 580 O O . ILE A 1 74 ? -0.892 9.984 17.322 1.00 89.31 74 ILE A O 1
ATOM 584 N N . ASN A 1 75 ? -0.817 8.424 18.930 1.00 90.19 75 ASN A N 1
ATOM 585 C CA . ASN A 1 75 ? 0.633 8.517 19.092 1.00 90.19 75 ASN A CA 1
ATOM 586 C C . ASN A 1 75 ? 1.365 7.907 17.890 1.00 90.19 75 ASN A C 1
ATOM 588 O O . ASN A 1 75 ? 2.292 8.530 17.375 1.00 90.19 75 ASN A O 1
ATOM 592 N N . ASP A 1 76 ? 0.889 6.772 17.378 1.00 88.62 76 ASP A N 1
ATOM 593 C CA . ASP A 1 76 ? 1.435 6.150 16.169 1.00 88.62 76 ASP A CA 1
ATOM 594 C C . ASP A 1 76 ? 1.289 7.078 14.949 1.00 88.62 76 ASP A C 1
ATOM 596 O O . ASP A 1 76 ? 2.221 7.231 14.157 1.00 88.62 76 ASP A O 1
ATOM 600 N N . LEU A 1 77 ? 0.153 7.775 14.817 1.00 89.81 77 LEU A N 1
ATOM 601 C CA . LEU A 1 77 ? -0.068 8.760 13.753 1.00 89.81 77 LEU A CA 1
ATOM 602 C C . LEU A 1 77 ? 0.890 9.957 13.844 1.00 89.81 77 LEU A C 1
ATOM 604 O O . LEU A 1 77 ? 1.384 10.417 12.813 1.00 89.81 77 LEU A O 1
ATOM 608 N N . LYS A 1 78 ? 1.209 10.434 15.053 1.00 88.69 78 LYS A N 1
ATOM 609 C CA . LYS A 1 78 ? 2.210 11.500 15.249 1.00 88.69 78 LYS A CA 1
ATOM 610 C C . LYS A 1 78 ? 3.614 11.052 14.846 1.00 88.69 78 LYS A C 1
ATOM 612 O O . LYS A 1 78 ? 4.347 11.820 14.220 1.00 88.69 78 LYS A O 1
ATOM 617 N N . ASP A 1 79 ? 3.975 9.810 15.151 1.00 89.62 79 ASP A N 1
ATOM 618 C CA . ASP A 1 79 ? 5.259 9.242 14.736 1.00 89.62 79 ASP A CA 1
ATOM 619 C C . ASP A 1 79 ? 5.333 9.072 13.211 1.00 89.62 79 ASP A C 1
ATOM 621 O O . ASP A 1 79 ? 6.369 9.352 12.597 1.00 89.62 79 ASP A O 1
ATOM 625 N N . ILE A 1 80 ? 4.224 8.685 12.570 1.00 89.75 80 ILE A N 1
ATOM 626 C CA . ILE A 1 80 ? 4.115 8.628 11.106 1.00 89.75 80 ILE A CA 1
ATOM 627 C C . ILE A 1 80 ? 4.269 10.025 10.491 1.00 89.75 80 ILE A C 1
ATOM 629 O O . ILE A 1 80 ? 5.019 10.176 9.526 1.00 89.75 80 ILE A O 1
ATOM 633 N N . GLU A 1 81 ? 3.629 11.054 11.048 1.00 88.06 81 GLU A N 1
ATOM 634 C CA . GLU A 1 81 ? 3.746 12.436 10.565 1.00 88.06 81 GLU A CA 1
ATOM 635 C C . GLU A 1 81 ? 5.194 12.951 10.645 1.00 88.06 81 GLU A C 1
ATOM 637 O O . GLU A 1 81 ? 5.713 13.542 9.690 1.00 88.06 81 GLU A O 1
ATOM 642 N N . ALA A 1 82 ? 5.896 12.672 11.747 1.00 88.44 82 ALA A N 1
ATOM 643 C CA . ALA A 1 82 ? 7.307 13.024 11.903 1.00 88.44 82 ALA A CA 1
ATOM 644 C C . ALA A 1 82 ? 8.195 12.329 10.851 1.00 88.44 82 ALA A C 1
ATOM 646 O O . ALA A 1 82 ? 9.067 12.958 10.234 1.00 88.44 82 ALA A O 1
ATOM 647 N N . ARG A 1 83 ? 7.942 11.042 10.581 1.00 89.38 83 ARG A N 1
ATOM 648 C CA . ARG A 1 83 ? 8.629 10.284 9.520 1.00 89.38 83 ARG A CA 1
ATOM 649 C C . ARG A 1 83 ? 8.326 10.846 8.130 1.00 89.38 83 ARG A C 1
ATOM 651 O O . ARG A 1 83 ? 9.237 11.011 7.323 1.00 89.38 83 ARG A O 1
ATOM 658 N N . LEU A 1 84 ? 7.081 11.226 7.858 1.00 88.50 84 LEU A N 1
ATOM 659 C CA . LEU A 1 84 ? 6.706 11.815 6.573 1.00 88.50 84 LEU A CA 1
ATOM 660 C C . LEU A 1 84 ? 7.413 13.157 6.337 1.00 88.50 84 LEU A C 1
ATOM 662 O O . LEU A 1 84 ? 7.931 13.413 5.251 1.00 88.50 84 LEU A O 1
ATOM 666 N N . ASN A 1 85 ? 7.493 13.998 7.370 1.00 89.12 85 ASN A N 1
ATOM 667 C CA . ASN A 1 85 ? 8.167 15.294 7.301 1.00 89.12 85 ASN A CA 1
ATOM 668 C C . ASN A 1 85 ? 9.683 15.164 7.086 1.00 89.12 85 ASN A C 1
ATOM 670 O O . ASN A 1 85 ? 10.283 15.966 6.364 1.00 89.12 85 ASN A O 1
ATOM 674 N N . THR A 1 86 ? 10.311 14.142 7.669 1.00 91.56 86 THR A N 1
ATOM 675 C CA . THR A 1 86 ? 11.737 13.861 7.435 1.00 91.56 86 THR A CA 1
ATOM 676 C C . THR A 1 86 ? 12.002 13.342 6.022 1.00 91.56 86 THR A C 1
ATOM 678 O O . THR A 1 86 ? 12.942 13.811 5.377 1.00 91.56 86 THR A O 1
ATOM 681 N N . GLU A 1 87 ? 11.148 12.474 5.478 1.00 88.88 87 GLU A N 1
ATOM 682 C CA . GLU A 1 87 ? 11.243 12.034 4.077 1.00 88.88 87 GLU A CA 1
ATOM 683 C C . GLU A 1 87 ? 10.965 13.174 3.081 1.00 88.88 87 GLU A C 1
ATOM 685 O O . GLU A 1 87 ? 11.688 13.348 2.094 1.00 88.88 87 GLU A O 1
ATOM 690 N N . LEU A 1 88 ? 9.994 14.048 3.367 1.00 87.25 88 LEU A N 1
ATOM 691 C CA . LEU A 1 88 ? 9.750 15.262 2.575 1.00 87.25 88 LEU A CA 1
ATOM 692 C C . LEU A 1 88 ? 10.963 16.201 2.553 1.00 87.25 88 LEU A C 1
ATOM 694 O O . LEU A 1 88 ? 11.226 16.870 1.551 1.00 87.25 88 LEU A O 1
ATOM 698 N N . ARG A 1 89 ? 11.731 16.256 3.642 1.00 88.94 89 ARG A N 1
ATOM 699 C CA . ARG A 1 89 ? 12.971 17.030 3.688 1.00 88.94 89 ARG A CA 1
ATOM 700 C C . ARG A 1 89 ? 14.065 16.402 2.821 1.00 88.94 89 ARG A C 1
ATOM 702 O O . ARG A 1 89 ? 14.640 17.109 1.997 1.00 88.94 89 ARG A O 1
ATOM 709 N N . LYS A 1 90 ? 14.300 15.090 2.938 1.00 90.56 90 LYS A N 1
ATOM 710 C CA . LYS A 1 90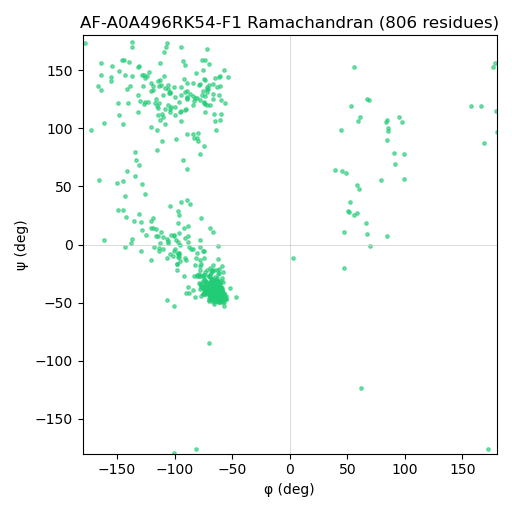 ? 15.300 14.371 2.123 1.00 90.56 90 LYS A CA 1
ATOM 711 C C . LYS A 1 90 ? 14.999 14.465 0.626 1.00 90.56 90 LYS A C 1
ATOM 713 O O . LYS A 1 90 ? 15.893 14.722 -0.177 1.00 90.56 90 LYS A O 1
ATOM 718 N N . THR A 1 91 ? 13.733 14.312 0.242 1.00 88.31 91 THR A N 1
ATOM 719 C CA . THR A 1 91 ? 13.306 14.434 -1.163 1.00 88.31 91 THR A CA 1
ATOM 720 C C . THR A 1 91 ? 13.507 15.848 -1.703 1.00 88.31 91 THR A C 1
ATOM 722 O O . THR A 1 91 ? 13.986 16.005 -2.825 1.00 88.31 91 THR A O 1
ATOM 725 N N . ARG A 1 92 ? 13.235 16.893 -0.906 1.00 89.56 92 ARG A N 1
ATOM 726 C CA . ARG A 1 92 ? 13.565 18.281 -1.275 1.00 89.56 92 ARG A CA 1
ATOM 727 C C . ARG A 1 92 ? 15.066 18.487 -1.463 1.00 89.56 92 ARG A C 1
ATOM 729 O O . ARG A 1 92 ? 15.460 19.128 -2.431 1.00 89.56 92 ARG A O 1
ATOM 736 N N . GLU A 1 93 ? 15.892 17.942 -0.576 1.00 89.62 93 GLU A N 1
ATOM 737 C CA . GLU A 1 93 ? 17.354 18.037 -0.673 1.00 89.62 93 GLU A CA 1
ATOM 738 C C . GLU A 1 93 ? 17.883 17.325 -1.937 1.00 89.62 93 GLU A C 1
ATOM 740 O O . GLU A 1 93 ? 18.667 17.907 -2.689 1.00 89.62 93 GLU A O 1
ATOM 745 N N . SER A 1 94 ? 17.371 16.130 -2.254 1.00 87.75 94 SER A N 1
ATOM 746 C CA . SER A 1 94 ? 17.694 15.399 -3.492 1.00 87.75 94 SER A CA 1
ATOM 747 C C . SER A 1 94 ? 17.239 16.135 -4.763 1.00 87.75 94 SER A C 1
ATOM 749 O O . SER A 1 94 ? 17.977 16.193 -5.753 1.00 87.75 94 SER A O 1
ATOM 751 N N . LEU A 1 95 ? 16.059 16.764 -4.736 1.00 89.31 95 LEU A N 1
ATOM 752 C CA . LEU A 1 95 ? 15.551 17.564 -5.852 1.00 89.31 95 LEU A CA 1
ATOM 753 C C . LEU A 1 95 ? 16.429 18.799 -6.107 1.00 89.31 95 LEU A C 1
ATOM 755 O O . LEU A 1 95 ? 16.697 19.143 -7.258 1.00 89.31 95 LEU A O 1
ATOM 759 N N . VAL A 1 96 ? 16.899 19.460 -5.043 1.00 92.12 96 VAL A N 1
ATOM 760 C CA . VAL A 1 96 ? 17.829 20.595 -5.150 1.00 92.12 96 VAL A CA 1
ATOM 761 C C . VAL A 1 96 ? 19.165 20.150 -5.745 1.00 92.12 96 VAL A C 1
ATOM 763 O O . VAL A 1 96 ? 19.670 20.833 -6.635 1.00 92.12 96 VAL A O 1
ATOM 766 N N . ALA A 1 97 ? 19.702 19.000 -5.329 1.00 88.31 97 ALA A N 1
ATOM 767 C CA . ALA A 1 97 ? 20.932 18.447 -5.901 1.00 88.31 97 ALA A CA 1
ATOM 768 C C . ALA A 1 97 ? 20.777 18.124 -7.399 1.00 88.31 97 ALA A C 1
ATOM 770 O O . ALA A 1 97 ? 21.585 18.562 -8.216 1.00 88.31 97 ALA A O 1
ATOM 771 N N . SER A 1 98 ? 19.677 17.467 -7.779 1.00 82.81 98 SER A N 1
ATOM 772 C CA . SER A 1 98 ? 19.378 17.149 -9.185 1.00 82.81 98 SER A CA 1
ATOM 773 C C . SER A 1 98 ? 19.237 18.414 -10.041 1.00 82.81 98 SER A C 1
ATOM 775 O O . SER A 1 98 ? 19.690 18.469 -11.183 1.00 82.81 98 SER A O 1
ATOM 777 N N . ARG A 1 99 ? 18.643 19.479 -9.482 1.00 89.69 99 ARG A N 1
ATOM 778 C CA . ARG A 1 99 ? 18.534 20.778 -10.157 1.00 89.69 99 ARG A CA 1
ATOM 779 C C . ARG A 1 99 ? 19.897 21.445 -10.357 1.00 89.69 99 ARG A C 1
ATOM 781 O O . ARG A 1 99 ? 20.130 22.024 -11.413 1.00 89.69 99 ARG A O 1
ATOM 788 N N . GLN A 1 100 ? 20.801 21.343 -9.384 1.00 88.88 100 GLN A N 1
ATOM 789 C CA . GLN A 1 100 ? 22.167 21.862 -9.512 1.00 88.88 100 GLN A CA 1
ATOM 790 C C . GLN A 1 100 ? 22.969 21.123 -10.591 1.00 88.88 100 GLN A C 1
ATOM 792 O O . GLN A 1 100 ? 23.710 21.759 -11.340 1.00 88.88 100 GLN A O 1
ATOM 797 N N . GLU A 1 101 ? 22.802 19.803 -10.707 1.00 89.00 101 GLU A N 1
ATOM 798 C CA . GLU A 1 101 ? 23.411 19.019 -11.789 1.00 89.00 101 GLU A CA 1
ATOM 799 C C . GLU A 1 101 ? 22.856 19.411 -13.160 1.00 89.00 101 GLU A C 1
ATOM 801 O O . GLU A 1 101 ? 23.627 19.615 -14.098 1.00 89.00 101 GLU A O 1
ATOM 806 N N . TYR A 1 102 ? 21.540 19.609 -13.268 1.00 86.94 102 TYR A N 1
ATOM 807 C CA . TYR A 1 102 ? 20.922 20.102 -14.497 1.00 86.94 102 TYR A CA 1
ATOM 808 C C . TYR A 1 102 ? 21.464 21.481 -14.904 1.00 86.94 102 TYR A C 1
ATOM 810 O O . TYR A 1 102 ? 21.835 21.686 -16.059 1.00 86.94 102 TYR A O 1
ATOM 818 N N . ASP A 1 103 ? 21.592 22.414 -13.955 1.00 89.44 103 ASP A N 1
ATOM 819 C CA . ASP A 1 103 ? 22.158 23.742 -14.216 1.00 89.44 103 ASP A CA 1
ATOM 820 C C . ASP A 1 103 ? 23.634 23.670 -14.648 1.00 89.44 103 ASP A C 1
ATOM 822 O O . ASP A 1 103 ? 24.097 24.520 -15.413 1.00 89.44 103 ASP A O 1
ATOM 826 N N . LYS A 1 104 ? 24.384 22.665 -14.180 1.00 91.06 104 LYS A N 1
ATOM 827 C CA . LYS A 1 104 ? 25.762 22.412 -14.617 1.00 91.06 104 LYS A CA 1
ATOM 828 C C . LYS A 1 104 ? 25.802 21.897 -16.059 1.00 91.06 104 LYS A C 1
ATOM 830 O O . LYS A 1 104 ? 26.523 22.467 -16.874 1.00 91.06 104 LYS A O 1
ATOM 835 N N . LEU A 1 105 ? 24.982 20.897 -16.389 1.00 88.94 105 LEU A N 1
ATOM 836 C CA . LEU A 1 105 ? 24.859 20.369 -17.754 1.00 88.94 105 LEU A CA 1
ATOM 837 C C . LEU A 1 105 ? 24.417 21.452 -18.746 1.00 88.94 105 LEU A C 1
ATOM 839 O O . LEU A 1 105 ? 24.909 21.511 -19.872 1.00 88.94 105 LEU A O 1
ATOM 843 N N . LEU A 1 106 ? 23.528 22.354 -18.321 1.00 90.31 106 LEU A N 1
ATOM 844 C CA . LEU A 1 106 ? 23.085 23.470 -19.149 1.00 90.31 106 LEU A CA 1
ATOM 845 C C . LEU A 1 106 ? 24.245 24.420 -19.493 1.00 90.31 106 LEU A C 1
ATOM 847 O O . LEU A 1 106 ? 24.343 24.861 -20.638 1.00 90.31 106 LEU A O 1
ATOM 851 N N . ARG A 1 107 ? 25.152 24.696 -18.542 1.00 90.06 107 ARG A N 1
ATOM 852 C CA . ARG A 1 107 ? 26.361 25.503 -18.796 1.00 90.06 107 ARG A CA 1
ATOM 853 C C . ARG A 1 107 ? 27.312 24.809 -19.767 1.00 90.06 107 ARG A C 1
ATOM 855 O O . ARG A 1 107 ? 27.739 25.431 -20.737 1.00 90.06 107 ARG A O 1
ATOM 862 N N . GLU A 1 108 ? 27.570 23.520 -19.568 1.00 90.44 108 GLU A N 1
ATOM 863 C CA . GLU A 1 108 ? 28.419 22.725 -20.468 1.00 90.44 108 GLU A CA 1
ATOM 864 C C . GLU A 1 108 ? 27.860 22.724 -21.902 1.00 90.44 108 GLU A C 1
ATOM 866 O O . GLU A 1 108 ? 28.592 22.943 -22.869 1.00 90.44 108 GLU A O 1
ATOM 871 N N . HIS A 1 109 ? 26.540 22.591 -22.056 1.00 87.50 109 HIS A N 1
ATOM 872 C CA . HIS A 1 109 ? 25.890 22.676 -23.362 1.00 87.50 109 HIS A CA 1
ATOM 873 C C . HIS A 1 109 ? 26.004 24.080 -23.986 1.00 87.50 109 HIS A C 1
ATOM 875 O O . HIS A 1 109 ? 26.176 24.213 -25.201 1.00 87.50 109 HIS A O 1
ATOM 881 N N . THR A 1 110 ? 25.924 25.155 -23.190 1.00 87.38 110 THR A N 1
ATOM 882 C CA . THR A 1 110 ? 26.152 26.516 -23.710 1.00 87.38 110 THR A CA 1
ATOM 883 C C . THR A 1 110 ? 27.591 26.723 -24.181 1.00 87.38 110 THR A C 1
ATOM 885 O O . THR A 1 110 ? 27.791 27.296 -25.251 1.00 87.38 110 THR A O 1
ATOM 888 N N . GLU A 1 111 ? 28.579 26.179 -23.468 1.00 89.88 111 GLU A N 1
ATOM 889 C CA . GLU A 1 111 ? 29.992 26.237 -23.862 1.00 89.88 111 GLU A CA 1
ATOM 890 C C . GLU A 1 111 ? 30.260 25.453 -25.157 1.00 89.88 111 GLU A C 1
ATOM 892 O O . GLU A 1 111 ? 30.954 25.941 -26.052 1.00 89.88 111 GLU A O 1
ATOM 897 N N . GLN A 1 112 ? 29.649 24.274 -25.316 1.00 87.19 112 GLN A N 1
ATOM 898 C CA . GLN A 1 112 ? 29.721 23.501 -26.563 1.00 87.19 112 GLN A CA 1
ATOM 899 C C . GLN A 1 112 ? 29.079 24.238 -27.744 1.00 87.19 112 GLN A C 1
ATOM 901 O O . GLN A 1 112 ? 29.604 24.231 -28.858 1.00 87.19 112 GLN A O 1
ATOM 906 N N . LYS A 1 113 ? 27.958 24.929 -27.518 1.00 88.00 113 LYS A N 1
ATOM 907 C CA . LYS A 1 113 ? 27.320 25.742 -28.561 1.00 88.00 113 LYS A CA 1
ATOM 908 C C . LYS A 1 113 ? 28.216 26.904 -29.000 1.00 88.00 113 LYS A C 1
ATOM 910 O O . LYS A 1 113 ? 28.278 27.225 -30.189 1.00 88.00 113 LYS A O 1
ATOM 915 N N . GLU A 1 114 ? 28.926 27.528 -28.063 1.00 88.81 114 GLU A N 1
ATOM 916 C CA . GLU A 1 114 ? 29.900 28.572 -28.381 1.00 88.81 114 GLU A CA 1
ATOM 917 C C . GLU A 1 114 ? 31.116 28.032 -29.142 1.00 88.81 114 GLU A C 1
ATOM 919 O O . GLU A 1 114 ? 31.570 28.685 -30.085 1.00 88.81 114 GLU A O 1
ATOM 924 N N . SER A 1 115 ? 31.629 26.849 -28.787 1.00 86.25 115 SER A N 1
ATOM 925 C CA . SER A 1 115 ? 32.755 26.233 -29.502 1.00 86.25 115 SER A CA 1
ATOM 926 C C . SER A 1 115 ? 32.382 25.867 -30.942 1.00 86.25 115 SER A C 1
ATOM 928 O O . SER A 1 115 ? 33.138 26.181 -31.863 1.00 86.25 115 SER A O 1
ATOM 930 N N . PHE A 1 116 ? 31.177 25.333 -31.164 1.00 87.50 116 PHE A N 1
ATOM 931 C CA . PHE A 1 116 ? 30.661 25.043 -32.502 1.00 87.50 116 PHE A CA 1
ATOM 932 C C . PHE A 1 116 ? 30.506 26.316 -33.351 1.00 87.50 116 PHE A C 1
ATOM 934 O O . PHE A 1 116 ? 30.918 26.354 -34.508 1.00 87.50 116 PHE A O 1
ATOM 941 N N . SER A 1 117 ? 30.003 27.405 -32.758 1.00 87.56 117 SER A N 1
ATOM 942 C CA . SER A 1 117 ? 29.904 28.714 -33.427 1.00 87.56 117 SER A CA 1
ATOM 943 C C . SER A 1 117 ? 31.276 29.278 -33.834 1.00 87.56 117 SER A C 1
ATOM 945 O O . SER A 1 117 ? 31.410 29.911 -34.886 1.00 87.56 117 SER A O 1
ATOM 947 N N . ARG A 1 118 ? 32.329 29.032 -33.035 1.00 88.81 118 ARG A N 1
ATOM 948 C CA . ARG A 1 118 ? 33.713 29.397 -33.394 1.00 88.81 118 ARG A CA 1
ATOM 949 C C . ARG A 1 118 ? 34.218 28.567 -34.575 1.00 88.81 118 ARG A C 1
ATOM 951 O O . ARG A 1 118 ? 34.704 29.152 -35.541 1.00 88.81 118 ARG A O 1
ATOM 958 N N . GLN A 1 119 ? 34.021 27.249 -34.540 1.00 88.25 119 GLN A N 1
ATOM 959 C CA . GLN A 1 119 ? 34.404 26.350 -35.636 1.00 88.25 119 GLN A CA 1
ATOM 960 C C . GLN A 1 119 ? 33.686 26.701 -36.948 1.00 88.25 119 GLN A C 1
ATOM 962 O O . GLN A 1 119 ? 34.306 26.730 -38.009 1.00 88.25 119 GLN A O 1
ATOM 967 N N . GLU A 1 120 ? 32.400 27.053 -36.892 1.00 88.56 120 GLU A N 1
ATOM 968 C CA . GLU A 1 120 ? 31.645 27.468 -38.078 1.00 88.56 120 GLU A CA 1
ATOM 969 C C . GLU A 1 120 ? 32.212 28.758 -38.701 1.00 88.56 120 GLU A C 1
ATOM 971 O O . GLU A 1 120 ? 32.315 28.877 -39.926 1.00 88.56 120 GLU A O 1
ATOM 976 N N . LYS A 1 121 ? 32.632 29.727 -37.874 1.00 88.25 121 LYS A N 1
ATOM 977 C CA . LYS A 1 121 ? 33.279 30.959 -38.357 1.00 88.25 121 LYS A CA 1
ATOM 978 C C . LYS A 1 121 ? 34.621 30.680 -39.035 1.00 88.25 121 LYS A C 1
ATOM 980 O O . LYS A 1 121 ? 34.882 31.264 -40.087 1.00 88.25 121 LYS A O 1
ATOM 985 N N . GLU A 1 122 ? 35.441 29.796 -38.471 1.00 88.31 122 GLU A N 1
ATOM 986 C CA . GLU A 1 122 ? 36.722 29.381 -39.065 1.00 88.31 122 GLU A CA 1
ATOM 987 C C . GLU A 1 122 ? 36.512 28.696 -40.421 1.00 88.31 122 GLU A C 1
ATOM 989 O O . GLU A 1 122 ? 37.180 29.020 -41.406 1.00 88.31 122 GLU A O 1
ATOM 994 N N . LEU A 1 123 ? 35.506 27.824 -40.516 1.00 86.94 123 LEU A N 1
ATOM 995 C CA . LEU A 1 123 ? 35.184 27.107 -41.748 1.00 86.94 123 LEU A CA 1
ATOM 996 C C . LEU A 1 123 ? 34.696 28.059 -42.855 1.00 86.94 123 LEU A C 1
ATOM 998 O O . LEU A 1 123 ? 35.111 27.943 -44.010 1.00 86.94 123 LEU A O 1
ATOM 1002 N N . ARG A 1 124 ? 33.896 29.078 -42.509 1.00 85.44 124 ARG A N 1
ATOM 1003 C CA . ARG A 1 124 ? 33.499 30.143 -43.451 1.00 85.44 124 ARG A CA 1
ATOM 1004 C C . ARG A 1 124 ? 34.691 30.970 -43.942 1.00 85.44 124 ARG A C 1
ATOM 1006 O O . ARG A 1 124 ? 34.725 31.339 -45.116 1.00 85.44 124 ARG A O 1
ATOM 1013 N N . GLN A 1 125 ? 35.670 31.255 -43.081 1.00 86.50 125 GLN A N 1
ATOM 1014 C CA . GLN A 1 125 ? 36.897 31.949 -43.489 1.00 86.50 125 GLN A CA 1
ATOM 1015 C C . GLN A 1 125 ? 37.731 31.100 -44.460 1.00 86.50 125 GLN A C 1
ATOM 1017 O O . GLN A 1 125 ? 38.185 31.626 -45.477 1.00 86.50 125 GLN A O 1
ATOM 1022 N N . ALA A 1 126 ? 37.858 29.794 -44.206 1.00 80.06 126 ALA A N 1
ATOM 1023 C CA . ALA A 1 126 ? 38.556 28.864 -45.095 1.00 80.06 126 ALA A CA 1
ATOM 1024 C C . ALA A 1 126 ? 37.888 28.762 -46.484 1.00 80.06 126 ALA A C 1
ATOM 1026 O O . ALA A 1 126 ? 38.560 28.793 -47.521 1.00 80.06 126 ALA A O 1
ATOM 1027 N N . LEU A 1 127 ? 36.552 28.733 -46.530 1.00 84.81 127 LEU A N 1
ATOM 1028 C CA . LEU A 1 127 ? 35.800 28.767 -47.791 1.00 84.81 127 LEU A CA 1
ATOM 1029 C C . LEU A 1 127 ? 36.022 30.079 -48.562 1.00 84.81 127 LEU A C 1
ATOM 1031 O O . LEU A 1 127 ? 36.184 30.064 -49.784 1.00 84.81 127 LEU A O 1
ATOM 1035 N N . ALA A 1 128 ? 36.106 31.215 -47.863 1.00 82.81 128 ALA A N 1
ATOM 1036 C CA . ALA A 1 128 ? 36.405 32.504 -48.483 1.00 82.81 128 ALA A CA 1
ATOM 1037 C C . ALA A 1 128 ? 37.845 32.599 -49.029 1.00 82.81 128 ALA A C 1
ATOM 1039 O O . ALA A 1 128 ? 38.083 33.315 -50.003 1.00 82.81 128 ALA A O 1
ATOM 1040 N N . SER A 1 129 ? 38.821 31.894 -48.445 1.00 84.12 129 SER A N 1
ATOM 1041 C CA . SER A 1 129 ? 40.162 31.780 -49.041 1.00 84.12 129 SER A CA 1
ATOM 1042 C C . SER A 1 129 ? 40.177 30.910 -50.297 1.00 84.12 129 SER A C 1
ATOM 1044 O O . SER A 1 129 ? 40.844 31.272 -51.267 1.00 84.12 129 SER A O 1
ATOM 1046 N N . ASN A 1 130 ? 39.397 29.826 -50.330 1.00 81.25 130 ASN A N 1
ATOM 1047 C CA . ASN A 1 130 ? 39.315 28.960 -51.509 1.00 81.25 130 ASN A CA 1
ATOM 1048 C C . ASN A 1 130 ? 38.730 29.693 -52.723 1.00 81.25 130 ASN A C 1
ATOM 1050 O O . ASN A 1 130 ? 39.296 29.612 -53.811 1.00 81.25 130 ASN A O 1
ATOM 1054 N N . SER A 1 131 ? 37.688 30.509 -52.541 1.00 83.31 131 SER A N 1
ATOM 1055 C CA . SER A 1 131 ? 37.124 31.297 -53.650 1.00 83.31 131 SER A CA 1
ATOM 1056 C C . SER A 1 131 ? 38.099 32.354 -54.200 1.00 83.31 131 SER A C 1
ATOM 1058 O O . SER A 1 131 ? 38.093 32.665 -55.394 1.00 83.31 131 SER A O 1
ATOM 1060 N N . LYS A 1 132 ? 38.997 32.900 -53.366 1.00 83.00 132 LYS A N 1
ATOM 1061 C CA . LYS A 1 132 ? 40.083 33.790 -53.827 1.00 83.00 132 LYS A CA 1
ATOM 1062 C C . LYS A 1 132 ? 41.120 33.041 -54.670 1.00 83.00 132 LYS A C 1
ATOM 1064 O O . LYS A 1 132 ? 41.598 33.586 -55.669 1.00 83.00 132 LYS A O 1
ATOM 1069 N N . LEU A 1 133 ? 41.456 31.808 -54.291 1.00 80.31 133 LEU A N 1
ATOM 1070 C CA . LEU A 1 133 ? 42.360 30.950 -55.062 1.00 80.31 133 LEU A CA 1
ATOM 1071 C C . LEU A 1 133 ? 41.755 30.568 -56.420 1.00 80.31 133 LEU A C 1
ATOM 1073 O O . LEU A 1 133 ? 42.428 30.710 -57.439 1.00 80.31 133 LEU A O 1
ATOM 1077 N N . GLU A 1 134 ? 40.475 30.196 -56.464 1.00 80.06 134 GLU A N 1
ATOM 1078 C CA . GLU A 1 134 ? 39.762 29.879 -57.713 1.00 80.06 134 GLU A CA 1
ATOM 1079 C C . GLU A 1 134 ? 39.754 31.055 -58.699 1.00 80.06 134 GLU A C 1
ATOM 1081 O O . GLU A 1 134 ? 40.049 30.892 -59.885 1.00 80.06 134 GLU A O 1
ATOM 1086 N N . ASN A 1 135 ? 39.501 32.270 -58.208 1.00 81.94 135 ASN A N 1
ATOM 1087 C CA . ASN A 1 135 ? 39.552 33.479 -59.032 1.00 81.94 135 ASN A CA 1
ATOM 1088 C C . ASN A 1 135 ? 40.959 33.768 -59.576 1.00 81.94 135 ASN A C 1
ATOM 1090 O O . ASN A 1 135 ? 41.105 34.284 -60.686 1.00 81.94 135 ASN A O 1
ATOM 1094 N N . SER A 1 136 ? 42.000 33.429 -58.815 1.00 82.56 136 SER A N 1
ATOM 1095 C CA . SER A 1 136 ? 43.394 33.591 -59.247 1.00 82.56 136 SER A CA 1
ATOM 1096 C C . SER A 1 136 ? 43.755 32.574 -60.335 1.00 82.56 136 SER A C 1
ATOM 1098 O O . SER A 1 136 ? 44.418 32.914 -61.314 1.00 82.56 136 SER A O 1
ATOM 1100 N N . LEU A 1 137 ? 43.234 31.350 -60.219 1.00 79.88 137 LEU A N 1
ATOM 1101 C CA . LEU A 1 137 ? 43.394 30.282 -61.204 1.00 79.88 137 LEU A CA 1
ATOM 1102 C C . LEU A 1 137 ? 42.666 30.604 -62.522 1.00 79.88 137 LEU A C 1
ATOM 1104 O O . LEU A 1 137 ? 43.200 30.354 -63.602 1.00 79.88 137 LEU A O 1
ATOM 1108 N N . LYS A 1 138 ? 41.491 31.243 -62.447 1.00 81.62 138 LYS A N 1
ATOM 1109 C CA . LYS A 1 138 ? 40.764 31.743 -63.624 1.00 81.62 138 LYS A CA 1
ATOM 1110 C C . LYS A 1 138 ? 41.549 32.826 -64.377 1.00 81.62 138 LYS A C 1
ATOM 1112 O O . LYS A 1 138 ? 41.728 32.702 -65.582 1.00 81.62 138 LYS A O 1
ATOM 1117 N N . LYS A 1 139 ? 42.114 33.814 -63.669 1.00 80.25 139 LYS A N 1
ATOM 1118 C CA . LYS A 1 139 ? 42.952 34.867 -64.284 1.00 80.25 139 LYS A CA 1
ATOM 1119 C C . LYS A 1 139 ? 44.172 34.309 -65.024 1.00 80.25 139 LYS A C 1
ATOM 1121 O O . LYS A 1 139 ? 44.514 34.793 -66.098 1.00 80.25 139 LYS A O 1
ATOM 1126 N N . LEU A 1 140 ? 44.818 33.282 -64.467 1.00 77.44 140 LEU A N 1
ATOM 1127 C CA . LEU A 1 140 ? 45.944 32.609 -65.124 1.00 77.44 140 LEU A CA 1
ATOM 1128 C C . LEU A 1 140 ? 45.519 31.885 -66.408 1.00 77.44 140 LEU A C 1
ATOM 1130 O O . LEU A 1 140 ? 46.260 31.874 -67.391 1.00 77.44 140 LEU A O 1
ATOM 1134 N N . LYS A 1 141 ? 44.317 31.303 -66.419 1.00 76.69 141 LYS A N 1
ATOM 1135 C CA . LYS A 1 141 ? 43.766 30.624 -67.594 1.00 76.69 141 LYS A CA 1
ATOM 1136 C C . LYS A 1 141 ? 43.465 31.606 -68.728 1.00 76.69 141 LYS A C 1
ATOM 1138 O O . LYS A 1 141 ? 43.828 31.327 -69.868 1.00 76.69 141 LYS A O 1
ATOM 1143 N N . ASP A 1 142 ? 42.883 32.754 -68.398 1.00 78.12 142 ASP A N 1
ATOM 1144 C CA . ASP A 1 142 ? 42.556 33.802 -69.371 1.00 78.12 142 ASP A CA 1
ATOM 1145 C C . ASP A 1 142 ? 43.839 34.402 -69.992 1.00 78.12 142 ASP A C 1
ATOM 1147 O O . ASP A 1 142 ? 43.922 34.581 -71.205 1.00 78.12 142 ASP A O 1
ATOM 1151 N N . SER A 1 143 ? 44.900 34.595 -69.195 1.00 77.75 143 SER A N 1
ATOM 1152 C CA . SER A 1 143 ? 46.205 35.074 -69.687 1.00 77.75 143 SER A CA 1
ATOM 1153 C C . SER A 1 143 ? 46.891 34.091 -70.651 1.00 77.75 143 SER A C 1
ATOM 1155 O O . SER A 1 143 ? 47.476 34.502 -71.655 1.00 77.75 143 SER A O 1
ATOM 1157 N N . ASN A 1 144 ? 46.777 32.782 -70.404 1.00 72.56 144 ASN A N 1
ATOM 1158 C CA . ASN A 1 144 ? 47.286 31.760 -71.326 1.00 72.56 144 ASN A CA 1
ATOM 1159 C C . ASN A 1 144 ? 46.516 31.726 -72.657 1.00 72.56 144 ASN A C 1
ATOM 1161 O O . ASN A 1 144 ? 47.109 31.491 -73.713 1.00 72.56 144 ASN A O 1
ATOM 1165 N N . GLN A 1 145 ? 45.207 31.983 -72.633 1.00 74.44 145 GLN A N 1
ATOM 1166 C CA . GLN A 1 145 ? 44.411 32.101 -73.858 1.00 74.44 145 GLN A CA 1
ATOM 1167 C C . GLN A 1 145 ? 44.821 33.336 -74.673 1.00 74.44 145 GLN A C 1
ATOM 1169 O O . GLN A 1 145 ? 44.962 33.243 -75.889 1.00 74.44 145 GLN A O 1
ATOM 1174 N N . GLU A 1 146 ? 45.118 34.456 -74.013 1.00 74.94 146 GLU A N 1
ATOM 1175 C CA . GLU A 1 146 ? 45.596 35.684 -74.659 1.00 74.94 146 GLU A CA 1
ATOM 1176 C C . GLU A 1 146 ? 46.969 35.507 -75.339 1.00 74.94 146 GLU A C 1
ATOM 1178 O O . GLU A 1 146 ? 47.196 36.008 -76.441 1.00 74.94 146 GLU A O 1
ATOM 1183 N N . MET A 1 147 ? 47.877 34.728 -74.736 1.00 70.69 147 MET A N 1
ATOM 1184 C CA . MET A 1 147 ? 49.149 34.360 -75.377 1.00 70.69 147 MET A CA 1
ATOM 1185 C C . MET A 1 147 ? 48.954 33.477 -76.616 1.00 70.69 147 MET A C 1
ATOM 1187 O O . MET A 1 147 ? 49.700 33.605 -77.583 1.00 70.69 147 MET A O 1
ATOM 1191 N N . THR A 1 148 ? 47.931 32.621 -76.618 1.00 71.12 148 THR A N 1
ATOM 1192 C CA . THR A 1 148 ? 47.621 31.735 -77.752 1.00 71.12 148 THR A CA 1
ATOM 1193 C C . THR A 1 148 ? 47.132 32.529 -78.969 1.00 71.12 148 THR A C 1
ATOM 1195 O O . THR A 1 148 ? 47.526 32.239 -80.095 1.00 71.12 148 THR A O 1
ATOM 1198 N N . VAL A 1 149 ? 46.345 33.586 -78.749 1.00 75.31 149 VAL A N 1
ATOM 1199 C CA . VAL A 1 149 ? 45.867 34.477 -79.822 1.00 75.31 149 VAL A CA 1
ATOM 1200 C C . VAL A 1 149 ? 47.019 35.277 -80.445 1.00 75.31 149 VAL A C 1
ATOM 1202 O O . VAL A 1 149 ? 47.099 35.386 -81.666 1.00 75.31 149 VAL A O 1
ATOM 1205 N N . LYS A 1 150 ? 47.982 35.751 -79.640 1.00 75.31 150 LYS A N 1
ATOM 1206 C CA . LYS A 1 150 ? 49.182 36.451 -80.149 1.00 75.31 150 LYS A CA 1
ATOM 1207 C C . LYS A 1 150 ? 50.078 35.561 -81.016 1.00 75.31 150 LYS A C 1
ATOM 1209 O O . LYS A 1 150 ? 50.720 36.053 -81.941 1.00 75.31 150 LYS A O 1
ATOM 1214 N N . ILE A 1 151 ? 50.114 34.257 -80.742 1.00 70.81 151 ILE A N 1
ATOM 1215 C CA . ILE A 1 151 ? 50.832 33.280 -81.575 1.00 70.81 151 ILE A CA 1
ATOM 1216 C C . ILE A 1 151 ? 50.146 33.141 -82.946 1.00 70.81 151 ILE A C 1
ATOM 1218 O O . ILE A 1 151 ? 50.825 33.167 -83.969 1.00 70.81 151 ILE A O 1
ATOM 1222 N N . GLN A 1 152 ? 48.811 33.125 -82.990 1.00 60.88 152 GLN A N 1
ATOM 1223 C CA . GLN A 1 152 ? 48.041 33.072 -84.242 1.00 60.88 152 GLN A CA 1
ATOM 1224 C C . GLN A 1 152 ? 48.153 34.363 -85.082 1.00 60.88 152 GLN A C 1
ATOM 1226 O O . GLN A 1 152 ? 48.161 34.316 -86.313 1.00 60.88 152 GLN A O 1
ATOM 1231 N N . GLU A 1 153 ? 48.301 35.528 -84.446 1.00 64.50 153 GLU A N 1
ATOM 1232 C CA . GLU A 1 153 ? 48.546 36.802 -85.144 1.00 64.50 153 GLU A CA 1
ATOM 1233 C C . GLU A 1 153 ? 49.933 36.844 -85.816 1.00 64.50 153 GLU A C 1
ATOM 1235 O O . GLU A 1 153 ? 50.070 37.323 -86.950 1.00 64.50 153 GLU A O 1
ATOM 1240 N N . LEU A 1 154 ? 50.956 36.269 -85.175 1.00 61.06 154 LEU A N 1
ATOM 1241 C CA . LEU A 1 154 ? 52.293 36.114 -85.762 1.00 61.06 154 LEU A CA 1
ATOM 1242 C C . LEU A 1 154 ? 52.288 35.146 -86.957 1.00 61.06 154 LEU A C 1
ATOM 1244 O O . LEU A 1 154 ? 52.964 35.401 -87.956 1.00 61.06 154 LEU A O 1
ATOM 1248 N N . GLU A 1 155 ? 51.464 34.098 -86.910 1.00 58.47 155 GLU A N 1
ATOM 1249 C CA . GLU A 1 155 ? 51.260 33.164 -88.026 1.00 58.47 155 GLU A CA 1
ATOM 1250 C C . GLU A 1 155 ? 50.568 33.838 -89.226 1.00 58.47 155 GLU A C 1
ATOM 1252 O O . GLU A 1 155 ? 50.972 33.639 -90.373 1.00 58.47 155 GLU A O 1
ATOM 1257 N N . SER A 1 156 ? 49.593 34.720 -88.982 1.00 54.88 156 SER A N 1
ATOM 1258 C CA . SER A 1 156 ? 48.908 35.475 -90.045 1.00 54.88 156 SER A CA 1
ATOM 1259 C C . SER A 1 156 ? 49.791 36.539 -90.722 1.00 54.88 156 SER A C 1
ATOM 1261 O O . SER A 1 156 ? 49.638 36.814 -91.914 1.00 54.88 156 SER A O 1
ATOM 1263 N N . SER A 1 157 ? 50.786 37.068 -90.000 1.00 53.72 157 SER A N 1
ATOM 1264 C CA . SER A 1 157 ? 51.769 38.036 -90.514 1.00 53.72 157 SER A CA 1
ATOM 1265 C C . SER A 1 157 ? 52.806 37.392 -91.448 1.00 53.72 157 SER A C 1
ATOM 1267 O O . SER A 1 157 ? 53.344 38.052 -92.338 1.00 53.72 157 SER A O 1
ATOM 1269 N N . SER A 1 158 ? 53.032 36.081 -91.312 1.00 50.62 158 SER A N 1
ATOM 1270 C CA . SER A 1 158 ? 53.885 35.284 -92.207 1.00 50.62 158 SER A CA 1
ATOM 1271 C C . SER A 1 158 ? 53.274 35.117 -93.615 1.00 50.62 158 SER A C 1
ATOM 1273 O O . SER A 1 158 ? 53.985 35.012 -94.613 1.00 50.62 158 SER A O 1
ATOM 1275 N N . CYS A 1 159 ? 51.941 35.195 -93.728 1.00 42.41 159 CYS A N 1
ATOM 1276 C CA . CYS A 1 159 ? 51.178 34.938 -94.958 1.00 42.41 159 CYS A CA 1
ATOM 1277 C C . CYS A 1 159 ? 51.272 36.063 -96.023 1.00 42.41 159 CYS A C 1
ATOM 1279 O O . CYS A 1 159 ? 50.911 35.859 -97.181 1.00 42.41 159 CYS A O 1
ATOM 1281 N N . GLN A 1 160 ? 51.801 37.249 -95.687 1.00 44.62 160 GLN A N 1
ATOM 1282 C CA . GLN A 1 160 ? 51.947 38.372 -96.634 1.00 44.62 160 GLN A CA 1
ATOM 1283 C C . GLN A 1 160 ? 53.292 38.414 -97.382 1.00 44.62 160 GLN A C 1
ATOM 1285 O O . GLN A 1 160 ? 53.407 39.126 -98.380 1.00 44.62 160 GLN A O 1
ATOM 1290 N N . LEU A 1 161 ? 54.293 37.626 -96.973 1.00 47.97 161 LEU A N 1
ATOM 1291 C CA . LEU A 1 161 ? 55.627 37.619 -97.600 1.00 47.97 161 LEU A CA 1
ATOM 1292 C C . LEU A 1 161 ? 55.758 36.641 -98.786 1.00 47.97 161 LEU A C 1
ATOM 1294 O O . LEU A 1 161 ? 56.835 36.482 -99.355 1.00 47.97 161 LEU A O 1
ATOM 1298 N N . GLN A 1 162 ? 54.651 36.030 -99.210 1.00 41.69 162 GLN A N 1
ATOM 1299 C CA . GLN A 1 162 ? 54.597 34.943 -100.195 1.00 41.69 162 GLN A CA 1
ATOM 1300 C C . GLN A 1 162 ? 54.306 35.405 -101.643 1.00 41.69 162 GLN A C 1
ATOM 1302 O O . GLN A 1 162 ? 53.770 34.641 -102.439 1.00 41.69 162 GLN A O 1
ATOM 1307 N N . LYS A 1 163 ? 54.623 36.663 -102.005 1.00 50.53 163 LYS A N 1
ATOM 1308 C CA . LYS A 1 163 ? 54.238 37.275 -103.302 1.00 50.53 163 LYS A CA 1
ATOM 1309 C C . LYS A 1 163 ? 55.357 37.579 -104.309 1.00 50.53 163 LYS A C 1
ATOM 1311 O O . LYS A 1 163 ? 55.075 38.211 -105.323 1.00 50.53 163 LYS A O 1
ATOM 1316 N N . THR A 1 164 ? 56.594 37.120 -104.121 1.00 38.19 164 THR A N 1
ATOM 1317 C CA . THR A 1 164 ? 57.651 37.291 -105.147 1.00 38.19 164 THR A CA 1
ATOM 1318 C C . THR A 1 164 ? 58.431 36.002 -105.373 1.00 38.19 164 THR A C 1
ATOM 1320 O O . THR A 1 164 ? 59.530 35.785 -104.870 1.00 38.19 164 THR A O 1
ATOM 1323 N N . GLU A 1 165 ? 57.794 35.141 -106.151 1.00 44.88 165 GLU A N 1
ATOM 1324 C CA . GLU A 1 165 ? 58.137 33.765 -106.479 1.00 44.88 165 GLU A CA 1
ATOM 1325 C C . GLU A 1 165 ? 58.970 33.703 -107.777 1.00 44.88 165 GLU A C 1
ATOM 1327 O O . GLU A 1 165 ? 58.474 33.322 -108.831 1.00 44.88 165 GLU A O 1
ATOM 1332 N N . VAL A 1 166 ? 60.243 34.123 -107.732 1.00 51.16 166 VAL A N 1
ATOM 1333 C CA . VAL A 1 166 ? 61.219 33.828 -108.818 1.00 51.16 166 VAL A CA 1
ATOM 1334 C C . VAL A 1 166 ? 62.536 33.226 -108.298 1.00 51.16 166 VAL A C 1
ATOM 1336 O O . VAL A 1 166 ? 63.334 32.718 -109.074 1.00 51.16 166 VAL A O 1
ATOM 1339 N N . SER A 1 167 ? 62.755 33.128 -106.983 1.00 48.81 167 SER A N 1
ATOM 1340 C CA . SER A 1 167 ? 63.971 32.486 -106.442 1.00 48.81 167 SER A CA 1
ATOM 1341 C C . SER A 1 167 ? 63.821 30.970 -106.179 1.00 48.81 167 SER A C 1
ATOM 1343 O O . SER A 1 167 ? 64.714 30.350 -105.602 1.00 48.81 167 SER A O 1
ATOM 1345 N N . HIS A 1 168 ? 62.692 30.355 -106.558 1.00 50.50 168 HIS A N 1
ATOM 1346 C CA . HIS A 1 168 ? 62.252 29.015 -106.120 1.00 50.50 168 HIS A CA 1
ATOM 1347 C C . HIS A 1 168 ? 62.776 27.818 -106.930 1.00 50.50 168 HIS A C 1
ATOM 1349 O O . HIS A 1 168 ? 62.092 26.805 -107.051 1.00 50.50 168 HIS A O 1
ATOM 1355 N N . GLN A 1 169 ? 64.007 27.869 -107.439 1.00 50.53 169 GLN A N 1
ATOM 1356 C CA . GLN A 1 169 ? 64.636 26.669 -108.017 1.00 50.53 169 GLN A CA 1
ATOM 1357 C C . GLN A 1 169 ? 65.746 26.052 -107.148 1.00 50.53 169 GLN A C 1
ATOM 1359 O O . GLN A 1 169 ? 66.067 24.886 -107.344 1.00 50.53 169 GLN A O 1
ATOM 136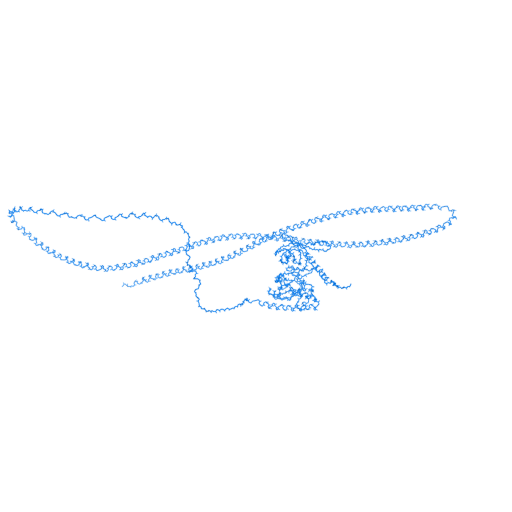4 N N . GLU A 1 170 ? 66.220 26.731 -106.093 1.00 53.12 170 GLU A N 1
ATOM 1365 C CA . GLU A 1 170 ? 67.114 26.133 -105.074 1.00 53.12 170 GLU A CA 1
ATOM 1366 C C . GLU A 1 170 ? 66.372 25.674 -103.798 1.00 53.12 170 GLU A C 1
ATOM 1368 O O . GLU A 1 170 ? 66.877 24.861 -103.023 1.00 53.12 170 GLU A O 1
ATOM 1373 N N . THR A 1 171 ? 65.136 26.136 -103.581 1.00 54.41 171 THR A N 1
ATOM 1374 C CA . THR A 1 171 ? 64.342 25.848 -102.370 1.00 54.41 171 THR A CA 1
ATOM 1375 C C . THR A 1 171 ? 63.708 24.451 -102.380 1.00 54.41 171 THR A C 1
ATOM 1377 O O . THR A 1 171 ? 63.542 23.854 -101.320 1.00 54.41 171 THR A O 1
ATOM 1380 N N . ILE A 1 172 ? 63.439 23.880 -103.561 1.00 56.28 172 ILE A N 1
ATOM 1381 C CA . ILE A 1 172 ? 62.777 22.569 -103.725 1.00 56.28 172 ILE A CA 1
ATOM 1382 C C . ILE A 1 172 ? 63.611 21.426 -103.112 1.00 56.28 172 ILE A C 1
ATOM 1384 O O . ILE A 1 172 ? 63.057 20.470 -102.573 1.00 56.28 172 ILE A O 1
ATOM 1388 N N . TYR A 1 173 ? 64.945 21.542 -103.115 1.00 54.41 173 TYR A N 1
ATOM 1389 C CA . TYR A 1 173 ? 65.829 20.535 -102.515 1.00 54.41 173 TYR A CA 1
ATOM 1390 C C . TYR A 1 173 ? 65.910 20.644 -100.978 1.00 54.41 173 TYR A C 1
ATOM 1392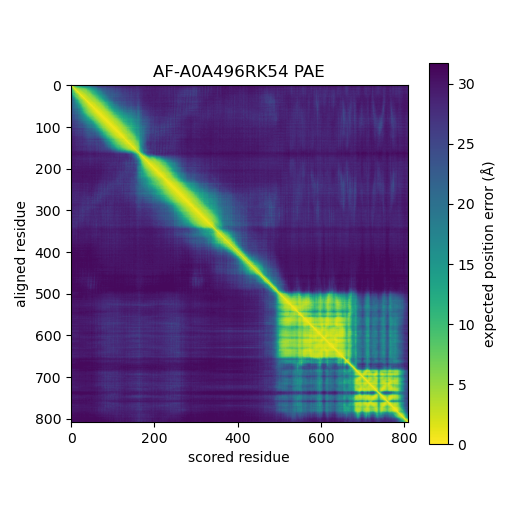 O O . TYR A 1 173 ? 65.990 19.626 -100.295 1.00 54.41 173 TYR A O 1
ATOM 1400 N N . ARG A 1 174 ? 65.816 21.858 -100.409 1.00 58.97 174 ARG A N 1
ATOM 1401 C CA . ARG A 1 174 ? 65.733 22.067 -98.946 1.00 58.97 174 ARG A CA 1
ATOM 1402 C C . ARG A 1 174 ? 64.360 21.703 -98.376 1.00 58.97 174 ARG A C 1
ATOM 1404 O O . ARG A 1 174 ? 64.289 21.066 -97.330 1.00 58.97 174 ARG A O 1
ATOM 1411 N N . GLN A 1 175 ? 63.287 22.008 -99.104 1.00 56.25 175 GLN A N 1
ATOM 1412 C CA . GLN A 1 175 ? 61.914 21.693 -98.698 1.00 56.25 175 GLN A CA 1
ATOM 1413 C C . GLN A 1 175 ? 61.664 20.183 -98.579 1.00 56.25 175 GLN A C 1
ATOM 1415 O O . GLN A 1 175 ? 60.876 19.767 -97.738 1.00 56.25 175 GLN A O 1
ATOM 1420 N N . GLY A 1 176 ? 62.367 19.343 -99.350 1.00 66.75 176 GLY A N 1
ATOM 1421 C CA . GLY A 1 176 ? 62.300 17.883 -99.206 1.00 66.75 176 GLY A CA 1
ATOM 1422 C C . GLY A 1 176 ? 62.830 17.362 -97.861 1.00 66.75 176 GLY A C 1
ATOM 1423 O O . GLY A 1 176 ? 62.254 16.427 -97.309 1.00 66.75 176 GLY A O 1
ATOM 1424 N N . GLN A 1 177 ? 63.874 17.988 -97.301 1.00 65.06 177 GLN A N 1
ATOM 1425 C CA . GLN A 1 177 ? 64.412 17.642 -95.976 1.00 65.06 177 GLN A CA 1
ATOM 1426 C C . GLN A 1 177 ? 63.539 18.196 -94.839 1.00 65.06 177 GLN A C 1
ATOM 1428 O O . GLN A 1 177 ? 63.323 17.516 -93.837 1.00 65.06 177 GLN A O 1
ATOM 1433 N N . GLU A 1 178 ? 62.964 19.386 -95.017 1.00 67.62 178 GLU A N 1
ATOM 1434 C CA . GLU A 1 178 ? 61.996 19.964 -94.075 1.00 67.62 178 GLU A CA 1
ATOM 1435 C C . GLU A 1 178 ? 60.697 19.143 -94.013 1.00 67.62 178 GLU A C 1
ATOM 1437 O O . GLU A 1 178 ? 60.135 18.960 -92.938 1.00 67.62 178 GLU A O 1
ATOM 1442 N N . LEU A 1 179 ? 60.243 18.559 -95.130 1.00 67.31 179 LEU A N 1
ATOM 1443 C CA . LEU A 1 179 ? 59.053 17.697 -95.167 1.00 67.31 179 LEU A CA 1
ATOM 1444 C C . LEU A 1 179 ? 59.261 16.379 -94.406 1.00 67.31 179 LEU A C 1
ATOM 1446 O O . LEU A 1 179 ? 58.310 15.836 -93.843 1.00 67.31 179 LEU A O 1
ATOM 1450 N N . GLU A 1 180 ? 60.490 15.862 -94.363 1.00 74.31 180 GLU A N 1
ATOM 1451 C CA . GLU A 1 180 ? 60.819 14.684 -93.558 1.00 74.31 180 GLU A CA 1
ATOM 1452 C C . GLU A 1 180 ? 60.889 15.016 -92.060 1.00 74.31 180 GLU A C 1
ATOM 1454 O O . GLU A 1 180 ? 60.319 14.290 -91.244 1.00 74.31 180 GLU A O 1
ATOM 1459 N N . GLN A 1 181 ? 61.472 16.164 -91.697 1.00 73.06 181 GLN A N 1
ATOM 1460 C CA . GLN A 1 181 ? 61.462 16.668 -90.318 1.00 73.06 181 GLN A CA 1
ATOM 1461 C C . GLN A 1 181 ? 60.041 16.985 -89.827 1.00 73.06 181 GLN A C 1
ATOM 1463 O O . GLN A 1 181 ? 59.687 16.638 -88.703 1.00 73.06 181 GLN A O 1
ATOM 1468 N N . LEU A 1 182 ? 59.186 17.554 -90.681 1.00 73.31 182 LEU A N 1
ATOM 1469 C CA . LEU A 1 182 ? 57.776 17.809 -90.373 1.00 73.31 182 LEU A CA 1
ATOM 1470 C C . LEU A 1 182 ? 56.966 16.514 -90.233 1.00 73.31 182 LEU A C 1
ATOM 1472 O O . LEU A 1 182 ? 56.042 16.458 -89.425 1.00 73.31 182 LEU A O 1
ATOM 1476 N N . LYS A 1 183 ? 57.307 15.448 -90.970 1.00 75.19 183 LYS A N 1
ATOM 1477 C CA . LYS A 1 183 ? 56.703 14.118 -90.770 1.00 75.19 183 LYS A CA 1
ATOM 1478 C C . LYS A 1 183 ? 57.126 13.495 -89.440 1.00 75.19 183 LYS A C 1
ATOM 1480 O O . LYS A 1 183 ? 56.279 12.902 -88.776 1.00 75.19 183 LYS A O 1
ATOM 1485 N N . ALA A 1 184 ? 58.383 13.666 -89.030 1.00 77.56 184 ALA A N 1
ATOM 1486 C CA . ALA A 1 184 ? 58.853 13.235 -87.714 1.00 77.56 184 ALA A CA 1
ATOM 1487 C C . ALA A 1 184 ? 58.148 14.010 -86.583 1.00 77.56 184 ALA A C 1
ATOM 1489 O O . ALA A 1 184 ? 57.565 13.394 -85.695 1.00 77.56 184 ALA A O 1
ATOM 1490 N N . GLN A 1 185 ? 58.074 15.342 -86.683 1.00 79.94 185 GLN A N 1
ATOM 1491 C CA . GLN A 1 185 ? 57.335 16.183 -85.731 1.00 79.94 185 GLN A CA 1
ATOM 1492 C C . GLN A 1 185 ? 55.840 15.848 -85.693 1.00 79.94 185 GLN A C 1
ATOM 1494 O O . GLN A 1 185 ? 55.230 15.835 -84.628 1.00 79.94 185 GLN A O 1
ATOM 1499 N N . ARG A 1 186 ? 55.235 15.528 -86.843 1.00 78.00 186 ARG A N 1
ATOM 1500 C CA . ARG A 1 186 ? 53.847 15.064 -86.903 1.00 78.00 186 ARG A CA 1
ATOM 1501 C C . ARG A 1 186 ? 53.666 13.721 -86.195 1.00 78.00 186 ARG A C 1
ATOM 1503 O O . ARG A 1 186 ? 52.671 13.562 -85.503 1.00 78.00 186 ARG A O 1
ATOM 1510 N N . SER A 1 187 ? 54.606 12.784 -86.330 1.00 78.50 187 SER A N 1
ATOM 1511 C CA . SER A 1 187 ? 54.563 11.507 -85.604 1.00 78.50 187 SER A CA 1
ATOM 1512 C C . SER A 1 187 ? 54.662 11.713 -84.089 1.00 78.50 187 SER A C 1
ATOM 1514 O O . SER A 1 187 ? 53.902 11.101 -83.343 1.00 78.50 187 SER A O 1
ATOM 1516 N N . GLU A 1 188 ? 55.543 12.605 -83.627 1.00 82.31 188 GLU A N 1
ATOM 1517 C CA . GLU A 1 188 ? 55.652 12.966 -82.204 1.00 82.31 188 GLU A CA 1
ATOM 1518 C C . GLU A 1 188 ? 54.377 13.653 -81.690 1.00 82.31 188 GLU A C 1
ATOM 1520 O O . GLU A 1 188 ? 53.888 13.345 -80.602 1.00 82.31 188 GLU A O 1
ATOM 1525 N N . LEU A 1 189 ? 53.778 14.544 -82.487 1.00 83.81 189 LEU A N 1
ATOM 1526 C CA . LEU A 1 189 ? 52.497 15.173 -82.159 1.00 83.81 189 LEU A CA 1
ATOM 1527 C C . LEU A 1 189 ? 51.341 14.167 -82.149 1.00 83.81 189 LEU A C 1
ATOM 1529 O O . LEU A 1 189 ? 50.464 14.278 -81.297 1.00 83.81 189 LEU A O 1
ATOM 1533 N N . GLU A 1 190 ? 51.330 13.181 -83.047 1.00 83.38 190 GLU A N 1
ATOM 1534 C CA . GLU A 1 190 ? 50.331 12.106 -83.061 1.00 83.38 190 GLU A CA 1
ATOM 1535 C C . GLU A 1 190 ? 50.475 11.188 -81.832 1.00 83.38 190 GLU A C 1
ATOM 1537 O O . GLU A 1 190 ? 49.463 10.787 -81.252 1.00 83.38 190 GLU A O 1
ATOM 1542 N N . GLU A 1 191 ? 51.697 10.910 -81.361 1.00 84.31 191 GLU A N 1
ATOM 1543 C CA . GLU A 1 191 ? 51.914 10.217 -80.082 1.00 84.31 191 GLU A CA 1
ATOM 1544 C C . GLU A 1 191 ? 51.454 11.048 -78.878 1.00 84.31 191 GLU A C 1
ATOM 1546 O O . GLU A 1 191 ? 50.759 10.528 -78.000 1.00 84.31 191 GLU A O 1
ATOM 1551 N N . LEU A 1 192 ? 51.765 12.348 -78.844 1.00 87.88 192 LEU A N 1
ATOM 1552 C CA . LEU A 1 192 ? 51.288 13.249 -77.792 1.00 87.88 192 LEU A CA 1
ATOM 1553 C C . LEU A 1 192 ? 49.759 13.385 -77.800 1.00 87.88 192 LEU A C 1
ATOM 1555 O O . LEU A 1 192 ? 49.145 13.418 -76.731 1.00 87.88 192 LEU A O 1
ATOM 1559 N N . LEU A 1 193 ? 49.131 13.419 -78.979 1.00 85.81 193 LEU A N 1
ATOM 1560 C CA . LEU A 1 193 ? 47.676 13.443 -79.124 1.00 85.81 193 LEU A CA 1
ATOM 1561 C C . LEU A 1 193 ? 47.059 12.160 -78.555 1.00 85.81 193 LEU A C 1
ATOM 1563 O O . LEU A 1 193 ? 46.156 12.242 -77.724 1.00 85.81 193 LEU A O 1
ATOM 1567 N N . ARG A 1 194 ? 47.605 10.986 -78.902 1.00 85.19 194 ARG A N 1
ATOM 1568 C CA . ARG A 1 194 ? 47.165 9.697 -78.340 1.00 85.19 194 ARG A CA 1
ATOM 1569 C C . ARG A 1 194 ? 47.320 9.648 -76.821 1.00 85.19 194 ARG A C 1
ATOM 1571 O O . ARG A 1 194 ? 46.428 9.154 -76.133 1.00 85.19 194 ARG A O 1
ATOM 1578 N N . ALA A 1 195 ? 48.413 10.184 -76.275 1.00 86.69 195 ALA A N 1
ATOM 1579 C CA . ALA A 1 195 ? 48.604 10.273 -74.828 1.00 86.69 195 ALA A CA 1
ATOM 1580 C C . ALA A 1 195 ? 47.542 11.174 -74.167 1.00 86.69 195 ALA A C 1
ATOM 1582 O O . ALA A 1 195 ? 46.971 10.816 -73.135 1.00 86.69 195 ALA A O 1
ATOM 1583 N N . LYS A 1 196 ? 47.206 12.313 -74.788 1.00 86.50 196 LYS A N 1
ATOM 1584 C CA . LYS A 1 196 ? 46.152 13.214 -74.295 1.00 86.50 196 LYS A CA 1
ATOM 1585 C C . LYS A 1 196 ? 44.749 12.624 -74.414 1.00 86.50 196 LYS A C 1
ATOM 1587 O O . LYS A 1 196 ? 43.942 12.831 -73.511 1.00 86.50 196 LYS A O 1
ATOM 1592 N N . GLU A 1 197 ? 44.461 11.855 -75.459 1.00 86.69 197 GLU A N 1
ATOM 1593 C CA . GLU A 1 197 ? 43.201 11.112 -75.597 1.00 86.69 197 GLU A CA 1
ATOM 1594 C C . GLU A 1 197 ? 43.054 10.035 -74.512 1.00 86.69 197 GLU A C 1
ATOM 1596 O O . GLU A 1 197 ? 41.979 9.880 -73.929 1.00 86.69 197 GLU A O 1
ATOM 1601 N N . GLN A 1 198 ? 44.140 9.339 -74.162 1.00 85.88 198 GLN A N 1
ATOM 1602 C CA . GLN A 1 198 ? 44.140 8.396 -73.039 1.00 85.88 198 GLN A CA 1
ATOM 1603 C C . GLN A 1 198 ? 43.887 9.092 -71.697 1.00 85.88 198 GLN A C 1
ATOM 1605 O O . GLN A 1 198 ? 43.116 8.586 -70.877 1.00 85.88 198 GLN A O 1
ATOM 1610 N N . ASP A 1 199 ? 44.492 10.256 -71.462 1.00 87.69 199 ASP A N 1
ATOM 1611 C CA . ASP A 1 199 ? 44.243 11.042 -70.251 1.00 87.69 199 ASP A CA 1
ATOM 1612 C C . ASP A 1 199 ? 42.800 11.566 -70.194 1.00 87.69 199 ASP A C 1
ATOM 1614 O O . ASP A 1 199 ? 42.171 11.529 -69.132 1.00 87.69 199 ASP A O 1
ATOM 1618 N N . LEU A 1 200 ? 42.232 11.974 -71.334 1.00 87.62 200 LEU A N 1
ATOM 1619 C CA . LEU A 1 200 ? 40.824 12.357 -71.434 1.00 87.62 200 LEU A CA 1
ATOM 1620 C C . LEU A 1 200 ? 39.905 11.183 -71.075 1.00 87.62 200 LEU A C 1
ATOM 1622 O O . LEU A 1 200 ? 38.972 11.360 -70.291 1.00 87.62 200 LEU A O 1
ATOM 1626 N N . HIS A 1 201 ? 40.191 9.978 -71.572 1.00 86.69 201 HIS A N 1
ATOM 1627 C CA . HIS A 1 201 ? 39.433 8.779 -71.212 1.00 86.69 201 HIS A CA 1
ATOM 1628 C C . HIS A 1 201 ? 39.531 8.441 -69.718 1.00 86.69 201 HIS A C 1
ATOM 1630 O O . HIS A 1 201 ? 38.518 8.110 -69.097 1.00 86.69 201 HIS A O 1
ATOM 1636 N N . LYS A 1 202 ? 40.713 8.577 -69.100 1.00 86.75 202 LYS A N 1
ATOM 1637 C CA . LYS A 1 202 ? 40.872 8.404 -67.642 1.00 86.75 202 LYS A CA 1
ATOM 1638 C C . LYS A 1 202 ? 40.036 9.422 -66.862 1.00 86.75 202 LYS A C 1
ATOM 1640 O O . LYS A 1 202 ? 39.344 9.049 -65.917 1.00 86.75 202 LYS A O 1
ATOM 1645 N N . LEU A 1 203 ? 40.048 10.690 -67.275 1.00 86.00 203 LEU A N 1
ATOM 1646 C CA . LEU A 1 203 ? 39.243 11.743 -66.650 1.00 86.00 203 LEU A CA 1
ATOM 1647 C C . LEU A 1 203 ? 37.737 11.509 -66.824 1.00 86.00 203 LEU A C 1
ATOM 1649 O O . LEU A 1 203 ? 36.979 11.698 -65.875 1.00 86.00 203 LEU A O 1
ATOM 1653 N N . GLN A 1 204 ? 37.295 11.047 -67.995 1.00 84.50 204 GLN A N 1
ATOM 1654 C CA . GLN A 1 204 ? 35.896 10.686 -68.237 1.00 84.50 204 GLN A CA 1
ATOM 1655 C C . GLN A 1 204 ? 35.440 9.527 -67.343 1.00 84.50 204 GLN A C 1
ATOM 1657 O O . GLN A 1 204 ? 34.354 9.592 -66.767 1.00 84.50 204 GLN A O 1
ATOM 1662 N N . ASN A 1 205 ? 36.278 8.501 -67.168 1.00 85.38 205 ASN A N 1
ATOM 1663 C CA . ASN A 1 205 ? 35.987 7.388 -66.265 1.00 85.38 205 ASN A CA 1
ATOM 1664 C C . ASN A 1 205 ? 35.911 7.844 -64.803 1.00 85.38 205 ASN A C 1
ATOM 1666 O O . ASN A 1 205 ? 34.987 7.453 -64.090 1.00 85.38 205 ASN A O 1
ATOM 1670 N N . ASN A 1 206 ? 36.816 8.728 -64.373 1.00 89.56 206 ASN A N 1
ATOM 1671 C CA . ASN A 1 206 ? 36.772 9.311 -63.032 1.00 89.56 206 ASN A CA 1
ATOM 1672 C C . ASN A 1 206 ? 35.510 10.155 -62.816 1.00 89.56 206 ASN A C 1
ATOM 1674 O O . ASN A 1 206 ? 34.843 9.996 -61.796 1.00 89.56 206 ASN A O 1
ATOM 1678 N N . ASN A 1 207 ? 35.132 10.993 -63.783 1.00 85.50 207 ASN A N 1
ATOM 1679 C CA . ASN A 1 207 ? 33.899 11.776 -63.708 1.00 85.50 207 ASN A CA 1
ATOM 1680 C C . ASN A 1 207 ? 32.665 10.875 -63.634 1.00 85.50 207 ASN A C 1
ATOM 1682 O O . ASN A 1 207 ? 31.792 11.115 -62.806 1.00 85.50 207 ASN A O 1
ATOM 1686 N N . ARG A 1 208 ? 32.620 9.795 -64.424 1.00 89.12 208 ARG A N 1
ATOM 1687 C CA . ARG A 1 208 ? 31.544 8.799 -64.346 1.00 89.12 208 ARG A CA 1
ATOM 1688 C C . ARG A 1 208 ? 31.488 8.135 -62.966 1.00 89.12 208 ARG A C 1
ATOM 1690 O O . ARG A 1 208 ? 30.400 7.976 -62.420 1.00 89.12 208 ARG A O 1
ATOM 1697 N N . GLY A 1 209 ? 32.642 7.802 -62.385 1.00 88.69 209 GLY A N 1
ATOM 1698 C CA . GLY A 1 209 ? 32.742 7.288 -61.017 1.00 88.69 209 GLY A CA 1
ATOM 1699 C C . GLY A 1 209 ? 32.218 8.277 -59.970 1.00 88.69 209 GLY A C 1
ATOM 1700 O O . GLY A 1 209 ? 31.445 7.892 -59.096 1.00 88.69 209 GLY A O 1
ATOM 1701 N N . MET A 1 210 ? 32.558 9.565 -60.092 1.00 87.75 210 MET A N 1
ATOM 1702 C CA . MET A 1 210 ? 32.026 10.614 -59.213 1.00 87.75 210 MET A CA 1
ATOM 1703 C C . MET A 1 210 ? 30.514 10.789 -59.373 1.00 87.75 210 MET A C 1
ATOM 1705 O O . MET A 1 210 ? 29.823 10.953 -58.373 1.00 87.75 210 MET A O 1
ATOM 1709 N N . THR A 1 211 ? 29.976 10.707 -60.595 1.00 89.12 211 THR A N 1
ATOM 1710 C CA . THR A 1 211 ? 28.524 10.773 -60.832 1.00 89.12 211 THR A CA 1
ATOM 1711 C C . THR A 1 211 ? 27.786 9.636 -60.129 1.00 89.12 211 THR A C 1
ATOM 1713 O O . THR A 1 211 ? 26.785 9.891 -59.466 1.00 89.12 211 THR A O 1
ATOM 1716 N N . ILE A 1 212 ? 28.303 8.405 -60.203 1.00 91.31 212 ILE A N 1
ATOM 1717 C CA . ILE A 1 212 ? 27.729 7.258 -59.481 1.00 91.31 212 ILE A CA 1
ATOM 1718 C C . ILE A 1 212 ? 27.791 7.503 -57.966 1.00 91.31 212 ILE A C 1
ATOM 1720 O O . ILE A 1 212 ? 26.798 7.309 -57.273 1.00 91.31 212 ILE A O 1
ATOM 1724 N N . LYS A 1 213 ? 28.917 8.017 -57.451 1.00 91.38 213 LYS A N 1
ATOM 1725 C CA . LYS A 1 213 ? 29.069 8.346 -56.024 1.00 91.38 213 LYS A CA 1
ATOM 1726 C C . LYS A 1 213 ? 28.075 9.411 -55.552 1.00 91.38 213 LYS A C 1
ATOM 1728 O O . LYS A 1 213 ? 27.532 9.304 -54.458 1.00 91.38 213 LYS A O 1
ATOM 1733 N N . ILE A 1 214 ? 27.826 10.428 -56.376 1.00 89.00 214 ILE A N 1
ATOM 1734 C CA . ILE A 1 214 ? 26.833 11.472 -56.097 1.00 89.00 214 ILE A CA 1
ATOM 1735 C C . ILE A 1 214 ? 25.428 10.863 -56.034 1.00 89.00 214 ILE A C 1
ATOM 1737 O O . ILE A 1 214 ? 24.690 11.167 -55.102 1.00 89.00 214 ILE A O 1
ATOM 1741 N N . GLN A 1 215 ? 25.081 9.969 -56.963 1.00 88.25 215 GLN A N 1
ATOM 1742 C CA . GLN A 1 215 ? 23.789 9.274 -56.957 1.00 88.25 215 GLN A CA 1
ATOM 1743 C C . GLN A 1 215 ? 23.622 8.366 -55.728 1.00 88.25 215 GLN A C 1
ATOM 1745 O O . GLN A 1 215 ? 22.561 8.370 -55.107 1.00 88.25 215 GLN A O 1
ATOM 1750 N N . GLU A 1 216 ? 24.671 7.640 -55.323 1.00 89.19 216 GLU A N 1
ATOM 1751 C CA . GLU A 1 216 ? 24.675 6.844 -54.084 1.00 89.19 216 GLU A CA 1
ATOM 1752 C C . GLU A 1 216 ? 24.405 7.715 -52.849 1.00 89.19 216 GLU A C 1
ATOM 1754 O O . GLU A 1 216 ? 23.572 7.371 -52.011 1.00 89.19 216 GLU A O 1
ATOM 1759 N N . LEU A 1 217 ? 25.089 8.858 -52.738 1.00 90.44 217 LEU A N 1
ATOM 1760 C CA . LEU A 1 217 ? 24.918 9.783 -51.616 1.00 90.44 217 LEU A CA 1
ATOM 1761 C C . LEU A 1 217 ? 23.531 10.439 -51.609 1.00 90.44 217 LEU A C 1
ATOM 1763 O O . LEU A 1 217 ? 22.961 10.638 -50.538 1.00 90.44 217 LEU A O 1
ATOM 1767 N N . GLN A 1 218 ? 22.964 10.738 -52.781 1.00 89.31 218 GLN A N 1
ATOM 1768 C CA . GLN A 1 218 ? 21.594 11.245 -52.901 1.00 89.31 218 GLN A CA 1
ATOM 1769 C C . GLN A 1 218 ? 20.568 10.217 -52.408 1.00 89.31 218 GLN A C 1
ATOM 1771 O O . GLN A 1 218 ? 19.737 10.554 -51.569 1.00 89.31 218 GLN A O 1
ATOM 1776 N N . ALA A 1 219 ? 20.688 8.951 -52.820 1.00 87.62 219 ALA A N 1
ATOM 1777 C CA . ALA A 1 219 ? 19.808 7.881 -52.344 1.00 87.62 219 ALA A CA 1
ATOM 1778 C C . ALA A 1 219 ? 19.927 7.656 -50.822 1.00 87.62 219 ALA A C 1
ATOM 1780 O O . ALA A 1 219 ? 18.935 7.408 -50.134 1.00 87.62 219 ALA A O 1
ATOM 1781 N N . GLN A 1 220 ? 21.137 7.782 -50.263 1.00 89.75 220 GLN A N 1
ATOM 1782 C CA . GLN A 1 220 ? 21.342 7.724 -48.811 1.00 89.75 220 GLN A CA 1
ATOM 1783 C C . GLN A 1 220 ? 20.690 8.908 -48.081 1.00 89.75 220 GLN A C 1
ATOM 1785 O O . GLN A 1 220 ? 20.093 8.710 -47.021 1.00 89.75 220 GLN A O 1
ATOM 1790 N N . ALA A 1 221 ? 20.767 10.119 -48.638 1.00 83.75 221 ALA A N 1
ATOM 1791 C CA . ALA A 1 221 ? 20.124 11.303 -48.071 1.00 83.75 221 ALA A CA 1
ATOM 1792 C C . ALA A 1 221 ? 18.589 11.186 -48.078 1.00 83.75 221 ALA A C 1
ATOM 1794 O O . ALA A 1 221 ? 17.951 11.499 -47.074 1.00 83.75 221 ALA A O 1
ATOM 1795 N N . GLU A 1 222 ? 18.001 10.663 -49.156 1.00 87.50 222 GLU A N 1
ATOM 1796 C CA . GLU A 1 222 ? 16.562 10.376 -49.242 1.00 87.50 222 GLU A CA 1
ATOM 1797 C C . GLU A 1 222 ? 16.130 9.334 -48.197 1.00 87.50 222 GLU A C 1
ATOM 1799 O O . GLU A 1 222 ? 15.153 9.536 -47.473 1.00 87.50 222 GLU A O 1
ATOM 1804 N N . GLY A 1 223 ? 16.912 8.262 -48.025 1.00 85.56 223 GLY A N 1
ATOM 1805 C CA . GLY A 1 223 ? 16.661 7.258 -46.989 1.00 85.56 223 GLY A CA 1
ATOM 1806 C C . GLY A 1 223 ? 16.719 7.822 -45.562 1.00 85.56 223 GLY A C 1
ATOM 1807 O O . GLY A 1 223 ? 15.928 7.424 -44.704 1.00 85.56 223 GLY A O 1
ATOM 1808 N N . LEU A 1 224 ? 17.627 8.766 -45.291 1.00 86.12 224 LEU A N 1
ATOM 1809 C CA . LEU A 1 224 ? 17.681 9.478 -44.009 1.00 86.12 224 LEU A CA 1
ATOM 1810 C C . LEU A 1 224 ? 16.497 10.440 -43.833 1.00 86.12 224 LEU A C 1
ATOM 1812 O O . LEU A 1 224 ? 15.970 10.531 -42.726 1.00 86.12 224 LEU A O 1
ATOM 1816 N N . SER A 1 225 ? 16.039 11.097 -44.903 1.00 86.12 225 SER A N 1
ATOM 1817 C CA . SER A 1 225 ? 14.854 11.966 -44.873 1.00 86.12 225 SER A CA 1
ATOM 1818 C C . SER A 1 225 ? 13.598 11.192 -44.477 1.00 86.12 225 SER A C 1
ATOM 1820 O O . SER A 1 225 ? 12.902 11.593 -43.548 1.00 86.12 225 SER A O 1
ATOM 1822 N N . HIS A 1 226 ? 13.356 10.027 -45.083 1.00 88.06 226 HIS A N 1
ATOM 1823 C CA . HIS A 1 226 ? 12.214 9.180 -44.721 1.00 88.06 226 HIS A CA 1
ATOM 1824 C C . HIS A 1 226 ? 12.289 8.651 -43.285 1.00 88.06 226 HIS A C 1
ATOM 1826 O O . HIS A 1 226 ? 11.275 8.589 -42.590 1.00 88.06 226 HIS A O 1
ATOM 1832 N N . LYS A 1 227 ? 13.490 8.306 -42.797 1.00 85.69 227 LYS A N 1
ATOM 1833 C CA . LYS A 1 227 ? 13.677 7.939 -41.383 1.00 85.69 227 LYS A CA 1
ATOM 1834 C C . LYS A 1 227 ? 13.380 9.110 -40.446 1.00 85.69 227 LYS A C 1
ATOM 1836 O O . LYS A 1 227 ? 12.796 8.897 -39.387 1.00 85.69 227 LYS A O 1
ATOM 1841 N N . ASN A 1 228 ? 13.755 10.327 -40.835 1.00 86.44 228 ASN A N 1
ATOM 1842 C CA . ASN A 1 228 ? 13.459 11.529 -40.066 1.00 86.44 228 ASN A CA 1
ATOM 1843 C C . ASN A 1 228 ? 11.949 11.822 -40.040 1.00 86.44 228 ASN A C 1
ATOM 1845 O O . ASN A 1 228 ? 11.400 12.073 -38.974 1.00 86.44 228 ASN A O 1
ATOM 1849 N N . GLU A 1 229 ? 11.254 11.693 -41.173 1.00 88.31 229 GLU A N 1
ATOM 1850 C CA . GLU A 1 229 ? 9.791 11.829 -41.263 1.00 88.31 229 GLU A CA 1
ATOM 1851 C C . GLU A 1 229 ? 9.056 10.799 -40.391 1.00 88.31 229 GLU A C 1
ATOM 1853 O O . GLU A 1 229 ? 8.145 11.161 -39.646 1.00 88.31 229 GLU A O 1
ATOM 1858 N N . ALA A 1 230 ? 9.483 9.532 -40.413 1.00 85.62 230 ALA A N 1
ATOM 1859 C CA . ALA A 1 230 ? 8.926 8.486 -39.551 1.00 85.62 230 ALA A CA 1
ATOM 1860 C C . ALA A 1 230 ? 9.181 8.766 -38.056 1.00 85.62 230 ALA A C 1
ATOM 1862 O O . ALA A 1 230 ? 8.300 8.569 -37.211 1.00 85.62 230 ALA A O 1
ATOM 1863 N N . GLY A 1 231 ? 10.368 9.282 -37.720 1.00 86.69 231 GLY A N 1
ATOM 1864 C CA . GLY A 1 231 ? 10.682 9.763 -36.375 1.00 86.69 231 GLY A CA 1
ATOM 1865 C C . GLY A 1 231 ? 9.769 10.915 -35.951 1.00 86.69 231 GLY A C 1
ATOM 1866 O O . GLY A 1 231 ? 9.214 10.892 -34.854 1.00 86.69 231 GLY A O 1
ATOM 1867 N N . GLN A 1 232 ? 9.533 11.878 -36.844 1.00 85.69 232 GLN A N 1
ATOM 1868 C CA . GLN A 1 232 ? 8.641 13.014 -36.614 1.00 85.69 232 GLN A CA 1
ATOM 1869 C C . GLN A 1 232 ? 7.201 12.556 -36.342 1.00 85.69 232 GLN A C 1
ATOM 1871 O O . GLN A 1 232 ? 6.580 13.029 -35.393 1.00 85.69 232 GLN A O 1
ATOM 1876 N N . GLN A 1 233 ? 6.692 11.592 -37.116 1.00 87.75 233 GLN A N 1
ATOM 1877 C CA . GLN A 1 233 ? 5.364 11.002 -36.910 1.00 87.75 233 GLN A CA 1
ATOM 1878 C C . GLN A 1 233 ? 5.254 10.301 -35.550 1.00 87.75 233 GLN A C 1
ATOM 1880 O O . GLN A 1 233 ? 4.271 10.484 -34.828 1.00 87.75 233 GLN A O 1
ATOM 1885 N N . THR A 1 234 ? 6.294 9.564 -35.154 1.00 86.62 234 THR A N 1
ATOM 1886 C CA . THR A 1 234 ? 6.346 8.899 -33.842 1.00 86.62 234 THR A CA 1
ATOM 1887 C C . THR A 1 234 ? 6.315 9.920 -32.702 1.00 86.62 234 THR A C 1
ATOM 1889 O O . THR A 1 234 ? 5.560 9.754 -31.747 1.00 86.62 234 THR A O 1
ATOM 1892 N N . ILE A 1 235 ? 7.067 11.019 -32.826 1.00 89.94 235 ILE A N 1
ATOM 1893 C CA . ILE A 1 235 ? 7.061 12.115 -31.846 1.00 89.94 235 ILE A CA 1
ATOM 1894 C C . ILE A 1 235 ? 5.672 12.756 -31.756 1.00 89.94 235 ILE A C 1
ATOM 1896 O O . ILE A 1 235 ? 5.185 12.989 -30.652 1.00 89.94 235 ILE A O 1
ATOM 1900 N N . THR A 1 236 ? 5.004 13.007 -32.887 1.00 90.75 236 THR A N 1
ATOM 1901 C CA . THR A 1 236 ? 3.647 13.582 -32.869 1.00 90.75 236 THR A CA 1
ATOM 1902 C C . THR A 1 236 ? 2.627 12.652 -32.217 1.00 90.75 236 THR A C 1
ATOM 1904 O O . THR A 1 236 ? 1.760 13.120 -31.482 1.00 90.75 236 THR A O 1
ATOM 1907 N N . HIS A 1 237 ? 2.754 11.338 -32.417 1.00 92.00 237 HIS A N 1
ATOM 1908 C CA . HIS A 1 237 ? 1.886 10.362 -31.768 1.00 92.00 237 HIS A CA 1
ATOM 1909 C C . HIS A 1 237 ? 2.097 10.346 -30.247 1.00 92.00 237 HIS A C 1
ATOM 1911 O O . HIS A 1 237 ? 1.136 10.464 -29.491 1.00 92.00 237 HIS A O 1
ATOM 1917 N N . GLN A 1 238 ? 3.354 10.327 -29.795 1.00 88.00 238 GLN A N 1
ATOM 1918 C CA . GLN A 1 238 ? 3.689 10.400 -28.368 1.00 88.00 238 GLN A CA 1
ATOM 1919 C C . GLN A 1 238 ? 3.215 11.708 -27.717 1.00 88.00 238 GLN A C 1
ATOM 1921 O O . GLN A 1 238 ? 2.794 11.713 -26.562 1.00 88.00 238 GLN A O 1
ATOM 1926 N N . GLN A 1 239 ? 3.251 12.828 -28.446 1.00 89.12 239 GLN A N 1
ATOM 1927 C CA . GLN A 1 239 ? 2.706 14.101 -27.965 1.00 89.12 239 GLN A CA 1
ATOM 1928 C C . GLN A 1 239 ? 1.187 14.032 -27.749 1.00 89.12 239 GLN A C 1
ATOM 1930 O O . GLN A 1 239 ? 0.703 14.512 -26.726 1.00 89.12 239 GLN A O 1
ATOM 1935 N N . GLN A 1 240 ? 0.446 13.387 -28.654 1.00 91.06 240 GLN A N 1
ATOM 1936 C CA . GLN A 1 240 ? -1.000 13.185 -28.500 1.00 91.06 240 GLN A CA 1
ATOM 1937 C C . GLN A 1 240 ? -1.338 12.270 -27.315 1.00 91.06 240 GLN A C 1
ATOM 1939 O O . GLN A 1 240 ? -2.264 12.561 -26.559 1.00 91.06 240 GLN A O 1
ATOM 1944 N N . GLU A 1 241 ? -0.576 11.194 -27.107 1.00 92.06 241 GLU A N 1
ATOM 1945 C CA . GLU A 1 241 ? -0.744 10.319 -25.938 1.00 92.06 241 GLU A CA 1
ATOM 1946 C C . GLU A 1 241 ? -0.486 11.070 -24.624 1.00 92.06 241 GLU A C 1
ATOM 1948 O O . GLU A 1 241 ? -1.252 10.943 -23.666 1.00 92.06 241 GLU A O 1
ATOM 1953 N N . LEU A 1 242 ? 0.554 11.911 -24.579 1.00 89.38 242 LEU A N 1
ATOM 1954 C CA . LEU A 1 242 ? 0.834 12.760 -23.420 1.00 89.38 242 LEU A CA 1
ATOM 1955 C C . LEU A 1 242 ? -0.315 13.733 -23.133 1.00 89.38 242 LEU A C 1
ATOM 1957 O O . LEU A 1 242 ? -0.685 13.898 -21.970 1.00 89.38 242 LEU A O 1
ATOM 1961 N N . GLU A 1 243 ? -0.908 14.351 -24.156 1.00 90.81 243 GLU A N 1
ATOM 1962 C CA . GLU A 1 243 ? -2.076 15.225 -23.982 1.00 90.81 243 GLU A CA 1
ATOM 1963 C C . GLU A 1 243 ? -3.287 14.473 -23.415 1.00 90.81 243 GLU A C 1
ATOM 1965 O O . GLU A 1 243 ? -3.948 14.976 -22.502 1.00 90.81 243 GLU A O 1
ATOM 1970 N N . GLN A 1 244 ? -3.543 13.244 -23.874 1.00 90.12 244 GLN A N 1
ATOM 1971 C CA . GLN A 1 244 ? -4.618 12.405 -23.333 1.00 90.12 244 GLN A CA 1
ATOM 1972 C C . GLN A 1 244 ? -4.382 12.045 -21.861 1.00 90.12 244 GLN A C 1
ATOM 1974 O O . GLN A 1 244 ? -5.290 12.167 -21.037 1.00 90.12 244 GLN A O 1
ATOM 1979 N N . ILE A 1 245 ? -3.153 11.667 -21.502 1.00 89.12 245 ILE A N 1
ATOM 1980 C CA . ILE A 1 245 ? -2.783 11.366 -20.112 1.00 89.12 245 ILE A CA 1
ATOM 1981 C C . ILE A 1 245 ? -2.933 12.612 -19.229 1.00 89.12 245 ILE A C 1
ATOM 1983 O O . ILE A 1 245 ? -3.408 12.525 -18.092 1.00 89.12 245 ILE A O 1
ATOM 1987 N N . LEU A 1 246 ? -2.558 13.791 -19.734 1.00 91.12 246 LEU A N 1
ATOM 1988 C CA . LEU A 1 246 ? -2.730 15.051 -19.011 1.00 91.12 246 LEU A CA 1
ATOM 1989 C C . LEU A 1 246 ? -4.210 15.388 -18.785 1.00 91.12 246 LEU A C 1
ATOM 1991 O O . LEU A 1 246 ? -4.553 15.834 -17.688 1.00 91.12 246 LEU A O 1
ATOM 1995 N N . ALA A 1 247 ? -5.081 15.132 -19.766 1.00 90.94 247 ALA A N 1
ATOM 1996 C CA . ALA A 1 247 ? -6.525 15.306 -19.620 1.00 90.94 247 ALA A CA 1
ATOM 1997 C C . ALA A 1 247 ? -7.105 14.366 -18.547 1.00 90.94 247 ALA A C 1
ATOM 1999 O O . ALA A 1 247 ? -7.753 14.833 -17.609 1.00 90.94 247 ALA A O 1
ATOM 2000 N N . GLN A 1 248 ? -6.768 13.072 -18.600 1.00 91.75 248 GLN A N 1
ATOM 2001 C CA . GLN A 1 248 ? -7.187 12.085 -17.593 1.00 91.75 248 GLN A CA 1
ATOM 2002 C C . GLN A 1 248 ? -6.708 12.456 -16.183 1.00 91.75 248 GLN A C 1
ATOM 2004 O O . GLN A 1 248 ? -7.446 12.347 -15.202 1.00 91.75 248 GLN A O 1
ATOM 2009 N N . ARG A 1 249 ? -5.471 12.953 -16.058 1.00 90.06 249 ARG A N 1
ATOM 2010 C CA . ARG A 1 249 ? -4.928 13.420 -14.776 1.00 90.06 249 ARG A CA 1
ATOM 2011 C C . ARG A 1 249 ? -5.715 14.607 -14.215 1.00 90.06 249 ARG A C 1
ATOM 2013 O O . ARG A 1 249 ? -5.840 14.733 -12.995 1.00 90.06 249 ARG A O 1
ATOM 2020 N N . LEU A 1 250 ? -6.210 15.490 -15.079 1.00 93.06 250 LEU A N 1
ATOM 2021 C CA . LEU A 1 250 ? -6.985 16.661 -14.677 1.00 93.06 250 LEU A CA 1
ATOM 2022 C C . LEU A 1 250 ? -8.383 16.257 -14.185 1.00 93.06 250 LEU A C 1
ATOM 2024 O O . LEU A 1 250 ? -8.821 16.755 -13.148 1.00 93.06 250 LEU A O 1
ATOM 2028 N N . GLU A 1 251 ? -9.023 15.292 -14.845 1.00 91.06 251 GLU A N 1
ATOM 2029 C CA . GLU A 1 251 ? -10.280 14.688 -14.383 1.00 91.06 251 GLU A CA 1
ATOM 2030 C C . GLU A 1 251 ? -10.113 14.002 -13.022 1.00 91.06 251 GLU A C 1
ATOM 2032 O O . GLU A 1 251 ? -10.844 14.312 -12.079 1.00 91.06 251 GLU A O 1
ATOM 2037 N N . LEU A 1 252 ? -9.087 13.157 -12.867 1.00 92.31 252 LEU A N 1
ATOM 2038 C CA . LEU A 1 252 ? -8.780 12.506 -11.590 1.00 92.31 252 LEU A CA 1
ATOM 2039 C C . LEU A 1 252 ? -8.554 13.525 -10.469 1.00 92.31 252 LEU A C 1
ATOM 2041 O O . LEU A 1 252 ? -9.077 13.359 -9.368 1.00 92.31 252 LEU A O 1
ATOM 2045 N N . ARG A 1 253 ? -7.838 14.620 -10.744 1.00 92.88 253 ARG A N 1
ATOM 2046 C CA . ARG A 1 253 ? -7.631 15.695 -9.765 1.00 92.88 253 ARG A CA 1
ATOM 2047 C C . ARG A 1 253 ? -8.948 16.350 -9.335 1.00 92.88 253 ARG A C 1
ATOM 2049 O O . ARG A 1 253 ? -9.094 16.666 -8.157 1.00 92.88 253 ARG A O 1
ATOM 2056 N N . ASN A 1 254 ? -9.894 16.547 -10.251 1.00 92.44 254 ASN A N 1
ATOM 2057 C CA . ASN A 1 254 ? -11.204 17.100 -9.903 1.00 92.44 254 ASN A CA 1
ATOM 2058 C C . ASN A 1 254 ? -11.996 16.129 -9.019 1.00 92.44 254 ASN A C 1
ATOM 2060 O O . ASN A 1 254 ? -12.508 16.545 -7.982 1.00 92.44 254 ASN A O 1
ATOM 2064 N N . THR A 1 255 ? -12.007 14.834 -9.354 1.00 92.50 255 THR A N 1
ATOM 2065 C CA . THR A 1 255 ? -12.682 13.821 -8.521 1.00 92.50 255 THR A CA 1
ATOM 2066 C C . THR A 1 255 ? -12.062 13.706 -7.126 1.00 92.50 255 THR A C 1
ATOM 2068 O O . THR A 1 255 ? -12.789 13.607 -6.140 1.00 92.50 255 THR A O 1
ATOM 2071 N N . LEU A 1 256 ? -10.731 13.794 -7.008 1.00 90.06 256 LEU A N 1
ATOM 2072 C CA . LEU A 1 256 ? -10.046 13.830 -5.713 1.00 90.06 256 LEU A CA 1
ATOM 2073 C C . LEU A 1 256 ? -10.491 15.035 -4.885 1.00 90.06 256 LEU A C 1
ATOM 2075 O O . LEU A 1 256 ? -10.835 14.874 -3.719 1.00 90.06 256 LEU A O 1
ATOM 2079 N N . ARG A 1 257 ? -10.579 16.218 -5.500 1.00 93.31 257 ARG A N 1
ATOM 2080 C CA . ARG A 1 257 ? -11.041 17.436 -4.825 1.00 93.31 257 ARG A CA 1
ATOM 2081 C C . ARG A 1 257 ? -12.486 17.320 -4.328 1.00 93.31 257 ARG A C 1
ATOM 2083 O O . ARG A 1 257 ? -12.805 17.803 -3.245 1.00 93.31 257 ARG A O 1
ATOM 2090 N N . GLU A 1 258 ? -13.367 16.683 -5.096 1.00 92.38 258 GLU A N 1
ATOM 2091 C CA . GLU A 1 258 ? -14.747 16.412 -4.667 1.00 92.38 258 GLU A CA 1
ATOM 2092 C C . GLU A 1 258 ? -14.795 15.445 -3.478 1.00 92.38 258 GLU A C 1
ATOM 2094 O O . GLU A 1 258 ? -15.567 15.651 -2.539 1.00 92.38 258 GLU A O 1
ATOM 2099 N N . ARG A 1 259 ? -13.947 14.409 -3.480 1.00 89.50 259 ARG A N 1
ATOM 2100 C CA . ARG A 1 259 ? -13.831 13.466 -2.359 1.00 89.50 259 ARG A CA 1
ATOM 2101 C C . ARG A 1 259 ? -13.260 14.125 -1.107 1.00 89.50 259 ARG A C 1
ATOM 2103 O O . ARG A 1 259 ? -13.801 13.901 -0.031 1.00 89.50 259 ARG A O 1
ATOM 2110 N N . GLU A 1 260 ? -12.251 14.981 -1.239 1.00 88.12 260 GLU A N 1
ATOM 2111 C CA . GLU A 1 260 ? -11.712 15.779 -0.127 1.00 88.12 260 GLU A CA 1
ATOM 2112 C C . GLU A 1 260 ? -12.805 16.647 0.517 1.00 88.12 260 GLU A C 1
ATOM 2114 O O . GLU A 1 260 ? -12.937 16.676 1.738 1.00 88.12 260 GLU A O 1
ATOM 2119 N N . GLN A 1 261 ? -13.669 17.281 -0.284 1.00 92.81 261 GLN A N 1
ATOM 2120 C CA . GLN A 1 261 ? -14.813 18.036 0.244 1.00 92.81 261 GLN A CA 1
ATOM 2121 C C . GLN A 1 261 ? -15.847 17.151 0.956 1.00 92.81 261 GLN A C 1
ATOM 2123 O O . GLN A 1 261 ? -16.484 17.601 1.908 1.00 92.81 261 GLN A O 1
ATOM 2128 N N . GLN A 1 262 ? -16.054 15.911 0.500 1.00 92.25 262 GLN A N 1
ATOM 2129 C CA . GLN A 1 262 ? -16.930 14.955 1.188 1.00 92.25 262 GLN A CA 1
ATOM 2130 C C . GLN A 1 262 ? -16.339 14.518 2.530 1.00 92.25 262 GLN A C 1
ATOM 2132 O O . GLN A 1 262 ? -17.075 14.459 3.512 1.00 92.25 262 GLN A O 1
ATOM 2137 N N . ILE A 1 263 ? -15.030 14.257 2.580 1.00 89.75 263 ILE A N 1
ATOM 2138 C CA . ILE A 1 263 ? -14.320 13.903 3.814 1.00 89.75 263 ILE A CA 1
ATOM 2139 C C . ILE A 1 263 ? -14.428 15.046 4.823 1.00 89.75 263 ILE A C 1
ATOM 2141 O O . ILE A 1 263 ? -14.849 14.798 5.947 1.00 89.75 263 ILE A O 1
ATOM 2145 N N . GLN A 1 264 ? -14.199 16.295 4.403 1.00 92.62 264 GLN A N 1
ATOM 2146 C CA . GLN A 1 264 ? -14.331 17.450 5.295 1.00 92.62 264 GLN A CA 1
ATOM 2147 C C . GLN A 1 264 ? -15.730 17.548 5.925 1.00 92.62 264 GLN A C 1
ATOM 2149 O O . GLN A 1 264 ? -15.860 17.752 7.125 1.00 92.62 264 GLN A O 1
ATOM 2154 N N . LYS A 1 265 ? -16.797 17.335 5.141 1.00 93.94 265 LYS A N 1
ATOM 2155 C CA . LYS A 1 265 ? -18.172 17.338 5.674 1.00 93.94 265 LYS A CA 1
ATOM 2156 C C . LYS A 1 265 ? -18.408 16.235 6.708 1.00 93.94 265 LYS A C 1
ATOM 2158 O O . LYS A 1 265 ? -19.186 16.432 7.638 1.00 93.94 265 LYS A O 1
ATOM 2163 N N . LEU A 1 266 ? -17.790 15.068 6.524 1.00 91.12 266 LEU A N 1
ATOM 2164 C CA . LEU A 1 266 ? -17.875 13.966 7.483 1.00 91.12 266 LEU A CA 1
ATOM 2165 C C . LEU A 1 266 ? -17.061 14.257 8.747 1.00 91.12 266 LEU A C 1
ATOM 2167 O O . LEU A 1 266 ? -17.505 13.916 9.840 1.00 91.12 266 LEU A O 1
ATOM 2171 N N . GLU A 1 267 ? -15.908 14.909 8.617 1.00 90.19 267 GLU A N 1
ATOM 2172 C CA . GLU A 1 267 ? -15.105 15.357 9.756 1.00 90.19 267 GLU A CA 1
ATOM 2173 C C . GLU A 1 267 ? -15.858 16.382 10.605 1.00 90.19 267 GLU A C 1
ATOM 2175 O O . GLU A 1 267 ? -15.948 16.202 11.820 1.00 90.19 267 GLU A O 1
ATOM 2180 N N . ASP A 1 268 ? -16.476 17.385 9.978 1.00 93.44 268 ASP A N 1
ATOM 2181 C CA . ASP A 1 268 ? -17.297 18.381 10.672 1.00 93.44 268 ASP A CA 1
ATOM 2182 C C . ASP A 1 268 ? -18.472 17.700 11.411 1.00 93.44 268 ASP A C 1
ATOM 2184 O O . ASP A 1 268 ? -18.735 17.977 12.582 1.00 93.44 268 ASP A O 1
ATOM 2188 N N . ALA A 1 269 ? -19.133 16.722 10.776 1.00 93.00 269 ALA A N 1
ATOM 2189 C CA . ALA A 1 269 ? -20.207 15.949 11.406 1.00 93.00 269 ALA A CA 1
ATOM 2190 C C . ALA A 1 269 ? -19.722 15.084 12.587 1.00 93.00 269 ALA A C 1
ATOM 2192 O O . ALA A 1 269 ? -20.433 14.932 13.584 1.00 93.00 269 ALA A O 1
ATOM 2193 N N . ASN A 1 270 ? -18.513 14.522 12.503 1.00 88.19 270 ASN A N 1
ATOM 2194 C CA . ASN A 1 270 ? -17.907 13.767 13.599 1.00 88.19 270 ASN A CA 1
ATOM 2195 C C . ASN A 1 270 ? -17.511 14.677 14.769 1.00 88.19 270 ASN A C 1
ATOM 2197 O O . ASN A 1 270 ? -17.670 14.281 15.926 1.00 88.19 270 ASN A O 1
ATOM 2201 N N . GLN A 1 271 ? -17.045 15.899 14.496 1.00 93.69 271 GLN A N 1
ATOM 2202 C CA . GLN A 1 271 ? -16.798 16.901 15.535 1.00 93.69 271 GLN A CA 1
ATOM 2203 C C . GLN A 1 271 ? -18.099 17.259 16.269 1.00 93.69 271 GLN A C 1
ATOM 2205 O O . GLN A 1 271 ? -18.128 17.208 17.498 1.00 93.69 271 GLN A O 1
ATOM 2210 N N . ASP A 1 272 ? -19.194 17.490 15.540 1.00 93.44 272 ASP A N 1
ATOM 2211 C CA . ASP A 1 272 ? -20.528 17.739 16.112 1.00 93.44 272 ASP A CA 1
ATOM 2212 C C . ASP A 1 272 ? -21.068 16.557 16.938 1.00 93.44 272 ASP A C 1
ATOM 2214 O O . ASP A 1 272 ? -21.766 16.731 17.938 1.00 93.44 272 ASP A O 1
ATOM 2218 N N . MET A 1 273 ? -20.783 15.322 16.527 1.00 90.19 273 MET A N 1
ATOM 2219 C CA . MET A 1 273 ? -21.136 14.136 17.316 1.00 90.19 273 MET A CA 1
ATOM 2220 C C . MET A 1 273 ? -20.302 14.050 18.596 1.00 90.19 273 MET A C 1
ATOM 2222 O O . MET A 1 273 ? -20.824 13.709 19.655 1.00 90.19 273 MET A O 1
ATOM 2226 N N . THR A 1 274 ? -19.019 14.397 18.515 1.00 91.56 274 THR A N 1
ATOM 2227 C CA . THR A 1 274 ? -18.100 14.377 19.658 1.00 91.56 274 THR A CA 1
ATOM 2228 C C . THR A 1 274 ? -18.511 15.400 20.715 1.00 91.56 274 THR A C 1
ATOM 2230 O O . THR A 1 274 ? -18.529 15.072 21.901 1.00 91.56 274 THR A O 1
ATOM 2233 N N . THR A 1 275 ? -18.912 16.609 20.312 1.00 93.44 275 THR A N 1
ATOM 2234 C CA . THR A 1 275 ? -19.422 17.625 21.249 1.00 93.44 275 THR A CA 1
ATOM 2235 C C . THR A 1 275 ? -20.704 17.157 21.937 1.00 93.44 275 THR A C 1
ATOM 2237 O O . THR A 1 275 ? -20.807 17.250 23.158 1.00 93.44 275 THR A O 1
ATOM 2240 N N . LYS A 1 276 ? -21.638 16.539 21.202 1.00 94.38 276 LYS A N 1
ATOM 2241 C CA . LYS A 1 276 ? -22.848 15.937 21.795 1.00 94.38 276 LYS A CA 1
ATOM 2242 C C . LYS A 1 276 ? -22.536 14.818 22.786 1.00 94.38 276 LYS A C 1
ATOM 2244 O O . LYS A 1 276 ? -23.207 14.706 23.809 1.00 94.38 276 LYS A O 1
ATOM 2249 N N . ILE A 1 277 ? -21.535 13.983 22.507 1.00 90.19 277 ILE A N 1
ATOM 2250 C CA . ILE A 1 277 ? -21.102 12.939 23.445 1.00 90.19 277 ILE A CA 1
ATOM 2251 C C . ILE A 1 277 ? -20.563 13.577 24.729 1.00 90.19 277 ILE A C 1
ATOM 2253 O O . ILE A 1 277 ? -20.968 13.166 25.812 1.00 90.19 277 ILE A O 1
ATOM 2257 N N . GLN A 1 278 ? -19.734 14.618 24.627 1.00 89.88 278 GLN A N 1
ATOM 2258 C CA . GLN A 1 278 ? -19.221 15.340 25.798 1.00 89.88 278 GLN A CA 1
ATOM 2259 C C . GLN A 1 278 ? -20.347 15.970 26.633 1.00 89.88 278 GLN A C 1
ATOM 2261 O O . GLN A 1 278 ? -20.334 15.881 27.863 1.00 89.88 278 GLN A O 1
ATOM 2266 N N . GLU A 1 279 ? -21.354 16.561 25.984 1.00 91.94 279 GLU A N 1
ATOM 2267 C CA . GLU A 1 279 ? -22.551 17.069 26.662 1.00 91.94 279 GLU A CA 1
ATOM 2268 C C . GLU A 1 279 ? -23.285 15.945 27.414 1.00 91.94 279 GLU A C 1
ATOM 2270 O O . GLU A 1 279 ? -23.576 16.076 28.606 1.00 91.94 279 GLU A O 1
ATOM 2275 N N . LEU A 1 280 ? -23.519 14.800 26.768 1.00 92.25 280 LEU A N 1
ATOM 2276 C CA . LEU A 1 280 ? -24.147 13.640 27.410 1.00 92.25 280 LEU A CA 1
ATOM 2277 C C . LEU A 1 280 ? -23.322 13.093 28.584 1.00 92.25 280 LEU A C 1
ATOM 2279 O O . LEU A 1 280 ? -23.889 12.725 29.615 1.00 92.25 280 LEU A O 1
ATOM 2283 N N . GLU A 1 281 ? -21.996 13.061 28.467 1.00 90.88 281 GLU A N 1
ATOM 2284 C CA . GLU A 1 281 ? -21.094 12.638 29.540 1.00 90.88 281 GLU A CA 1
ATOM 2285 C C . GLU A 1 281 ? -21.166 13.574 30.747 1.00 90.88 281 GLU A C 1
ATOM 2287 O O . GLU A 1 281 ? -21.265 13.103 31.885 1.00 90.88 281 GLU A O 1
ATOM 2292 N N . SER A 1 282 ? -21.174 14.890 30.516 1.00 88.75 282 SER A N 1
ATOM 2293 C CA . SER A 1 282 ? -21.355 15.878 31.584 1.00 88.75 282 SER A CA 1
ATOM 2294 C C . SER A 1 282 ? -22.706 15.714 32.290 1.00 88.75 282 SER A C 1
ATOM 2296 O O . SER A 1 282 ? -22.750 15.648 33.521 1.00 88.75 282 SER A O 1
ATOM 2298 N N . GLY A 1 283 ? -23.788 15.496 31.532 1.00 92.19 283 GLY A N 1
ATOM 2299 C CA . GLY A 1 283 ? -25.107 15.196 32.090 1.00 92.19 283 GLY A CA 1
ATOM 2300 C C . GLY A 1 283 ? -25.126 13.896 32.907 1.00 92.19 283 GLY A C 1
ATOM 2301 O O . GLY A 1 283 ? -25.709 13.837 33.991 1.00 92.19 283 GLY A O 1
ATOM 2302 N N . LEU A 1 284 ? -24.429 12.849 32.454 1.00 88.38 284 LEU A N 1
ATOM 2303 C CA . LEU A 1 284 ? -24.288 11.597 33.206 1.00 88.38 284 LEU A CA 1
ATOM 2304 C C . LEU A 1 284 ? -23.506 11.775 34.513 1.00 88.38 284 LEU A C 1
ATOM 2306 O O . LEU A 1 284 ? -23.834 11.130 35.513 1.00 88.38 284 LEU A O 1
ATOM 2310 N N . GLN A 1 285 ? -22.481 12.629 34.533 1.00 86.94 285 GLN A N 1
ATOM 2311 C CA . GLN A 1 285 ? -21.744 12.941 35.760 1.00 86.94 285 GLN A CA 1
ATOM 2312 C C . GLN A 1 285 ? -22.624 13.663 36.785 1.00 86.94 285 GLN A C 1
ATOM 2314 O O . GLN A 1 285 ? -22.562 13.341 37.974 1.00 86.94 285 GLN A O 1
ATOM 2319 N N . GLU A 1 286 ? -23.472 14.594 36.348 1.00 89.81 286 GLU A N 1
ATOM 2320 C CA . GLU A 1 286 ? -24.443 15.255 37.226 1.00 89.81 286 GLU A CA 1
ATOM 2321 C C . GLU A 1 286 ? -25.445 14.254 37.810 1.00 89.81 286 GLU A C 1
ATOM 2323 O O . GLU A 1 286 ? -25.657 14.220 39.024 1.00 89.81 286 GLU A O 1
ATOM 2328 N N . LEU A 1 287 ? -25.986 13.361 36.978 1.00 87.44 287 LEU A N 1
ATOM 2329 C CA . LEU A 1 287 ? -26.890 12.304 37.437 1.00 87.44 287 LEU A CA 1
ATOM 2330 C C . LEU A 1 287 ? -26.220 11.341 38.426 1.00 87.44 287 LEU A C 1
ATOM 2332 O O . LEU A 1 287 ? -26.863 10.908 39.384 1.00 87.44 287 LEU A O 1
ATOM 2336 N N . LYS A 1 288 ? -24.929 11.026 38.250 1.00 88.44 288 LYS A N 1
ATOM 2337 C CA . LYS A 1 288 ? -24.165 10.227 39.224 1.00 88.44 288 LYS A CA 1
ATOM 2338 C C . LYS A 1 288 ? -24.053 10.931 40.576 1.00 88.44 288 LYS A C 1
ATOM 2340 O O . LYS A 1 288 ? -24.340 10.300 41.589 1.00 88.44 288 LYS A O 1
ATOM 2345 N N . LYS A 1 289 ? -23.744 12.233 40.600 1.00 89.31 289 LYS A N 1
ATOM 2346 C CA . LYS A 1 289 ? -23.703 13.022 41.848 1.00 89.31 289 LYS A CA 1
ATOM 2347 C C . LYS A 1 289 ? -25.062 13.051 42.556 1.00 89.31 289 LYS A C 1
ATOM 2349 O O . LYS A 1 289 ? -25.142 12.913 43.778 1.00 89.31 289 LYS A O 1
ATOM 2354 N N . ILE A 1 290 ? -26.150 13.192 41.796 1.00 90.12 290 ILE A N 1
ATOM 2355 C CA . ILE A 1 290 ? -27.518 13.124 42.337 1.00 90.12 290 ILE A CA 1
ATOM 2356 C C . ILE A 1 290 ? -27.807 11.729 42.913 1.00 90.12 290 ILE A C 1
ATOM 2358 O O . ILE A 1 290 ? -28.398 11.612 43.987 1.00 90.12 290 ILE A O 1
ATOM 2362 N N . LYS A 1 291 ? -27.364 10.659 42.245 1.00 88.81 291 LYS A N 1
ATOM 2363 C CA . LYS A 1 291 ? -27.521 9.286 42.742 1.00 88.81 291 LYS A CA 1
ATOM 2364 C C . LYS A 1 291 ? -26.751 9.054 44.045 1.00 88.81 291 LYS A C 1
ATOM 2366 O O . LYS A 1 291 ? -27.320 8.489 44.973 1.00 88.81 291 LYS A O 1
ATOM 2371 N N . GLU A 1 292 ? -25.495 9.488 44.123 1.00 88.69 292 GLU A N 1
ATOM 2372 C CA . GLU A 1 292 ? -24.643 9.334 45.312 1.00 88.69 292 GLU A CA 1
ATOM 2373 C C . GLU A 1 292 ? -25.229 10.076 46.519 1.00 88.69 292 GLU A C 1
ATOM 2375 O O . GLU A 1 292 ? -25.452 9.469 47.564 1.00 88.69 292 GLU A O 1
ATOM 2380 N N . SER A 1 293 ? -25.609 11.346 46.348 1.00 85.62 293 SER A N 1
ATOM 2381 C CA . SER A 1 293 ? -26.292 12.117 47.403 1.00 85.62 293 SER A CA 1
ATOM 2382 C C . SER A 1 293 ? -27.635 11.496 47.829 1.00 85.62 293 SER A C 1
ATOM 2384 O O . SER A 1 293 ? -27.974 11.469 49.017 1.00 85.62 293 SER A O 1
ATOM 2386 N N . SER A 1 294 ? -28.389 10.917 46.889 1.00 81.06 294 SER A N 1
ATOM 2387 C CA . SER A 1 294 ? -29.623 10.176 47.197 1.00 81.06 294 SER A CA 1
ATOM 2388 C C . SER A 1 294 ? -29.354 8.874 47.969 1.00 81.06 294 SER A C 1
ATOM 2390 O O . SER A 1 294 ? -30.128 8.489 48.840 1.00 81.06 294 SER A O 1
ATOM 2392 N N . GLN A 1 295 ? -28.246 8.187 47.692 1.00 83.44 295 GLN A N 1
ATOM 2393 C CA . GLN A 1 295 ? -27.855 6.967 48.402 1.00 83.44 295 GLN A CA 1
ATOM 2394 C C . GLN A 1 295 ? -27.341 7.268 49.820 1.00 83.44 295 GLN A C 1
ATOM 2396 O O . GLN A 1 295 ? -27.663 6.539 50.758 1.00 83.44 295 GLN A O 1
ATOM 2401 N N . GLU A 1 296 ? -26.612 8.371 50.003 1.00 87.38 296 GLU A N 1
ATOM 2402 C CA . GLU A 1 296 ? -26.195 8.859 51.323 1.00 87.38 296 GLU A CA 1
ATOM 2403 C C . GLU A 1 296 ? -27.393 9.229 52.205 1.00 87.38 296 GLU A C 1
ATOM 2405 O O . GLU A 1 296 ? -27.445 8.856 53.378 1.00 87.38 296 GLU A O 1
ATOM 2410 N N . THR A 1 297 ? -28.380 9.934 51.644 1.00 86.31 297 THR A N 1
ATOM 2411 C CA . THR A 1 297 ? -29.620 10.269 52.364 1.00 86.31 297 THR A CA 1
ATOM 2412 C C . THR A 1 297 ? -30.418 9.024 52.744 1.00 86.31 297 THR A C 1
ATOM 2414 O O . THR A 1 297 ? -30.898 8.942 53.873 1.00 86.31 297 THR A O 1
ATOM 2417 N N . LEU A 1 298 ? -30.490 8.021 51.865 1.00 85.88 298 LEU A N 1
ATOM 2418 C CA . LEU A 1 298 ? -31.160 6.753 52.158 1.00 85.88 298 LEU A CA 1
ATOM 2419 C C . LEU A 1 298 ? -30.442 5.954 53.262 1.00 85.88 298 LEU A C 1
ATOM 2421 O O . LEU A 1 298 ? -31.100 5.417 54.148 1.00 85.88 298 LEU A O 1
ATOM 2425 N N . SER A 1 299 ? -29.105 5.934 53.259 1.00 83.62 299 SER A N 1
ATOM 2426 C CA . SER A 1 299 ? -28.296 5.304 54.318 1.00 83.62 299 SER A CA 1
ATOM 2427 C C . SER A 1 299 ? -28.496 5.989 55.676 1.00 83.62 299 SER A C 1
ATOM 2429 O O . SER A 1 299 ? -28.713 5.320 56.687 1.00 83.62 299 SER A O 1
ATOM 2431 N N . ARG A 1 300 ? -28.538 7.332 55.703 1.00 88.50 300 ARG A N 1
ATOM 2432 C CA . ARG A 1 300 ? -28.876 8.091 56.922 1.00 88.50 300 ARG A CA 1
ATOM 2433 C C . ARG A 1 300 ? -30.268 7.739 57.448 1.00 88.50 300 ARG A C 1
ATOM 2435 O O . ARG A 1 300 ? -30.418 7.497 58.641 1.00 88.50 300 ARG A O 1
ATOM 2442 N N . GLN A 1 301 ? -31.267 7.663 56.568 1.00 87.00 301 GLN A N 1
ATOM 2443 C CA . GLN A 1 301 ? -32.631 7.278 56.950 1.00 87.00 301 GLN A CA 1
ATOM 2444 C C . GLN A 1 301 ? -32.712 5.834 57.470 1.00 87.00 301 GLN A C 1
ATOM 2446 O O . GLN A 1 301 ? -33.466 5.561 58.401 1.00 87.00 301 GLN A O 1
ATOM 2451 N N . GLN A 1 302 ? -31.933 4.905 56.907 1.00 85.25 302 GLN A N 1
ATOM 2452 C CA . GLN A 1 302 ? -31.856 3.524 57.397 1.00 85.25 302 GLN A CA 1
ATOM 2453 C C . GLN A 1 302 ? -31.250 3.445 58.803 1.00 85.25 302 GLN A C 1
ATOM 2455 O O . GLN A 1 302 ? -31.813 2.770 59.660 1.00 85.25 302 GLN A O 1
ATOM 2460 N N . GLN A 1 303 ? -30.165 4.181 59.065 1.00 87.00 303 GLN A N 1
ATOM 2461 C CA . GLN A 1 303 ? -29.568 4.264 60.404 1.00 87.00 303 GLN A CA 1
ATOM 2462 C C . GLN A 1 303 ? -30.536 4.868 61.429 1.00 87.00 303 GLN A C 1
ATOM 2464 O O . GLN A 1 303 ? -30.632 4.384 62.555 1.00 87.00 303 GLN A O 1
ATOM 2469 N N . GLU A 1 304 ? -31.290 5.900 61.045 1.00 90.00 304 GLU A N 1
ATOM 2470 C CA . GLU A 1 304 ? -32.307 6.510 61.907 1.00 90.00 304 GLU A CA 1
ATOM 2471 C C . GLU A 1 304 ? -33.449 5.528 62.226 1.00 90.00 304 GLU A C 1
ATOM 2473 O O . GLU A 1 304 ? -33.867 5.406 63.379 1.00 90.00 304 GLU A O 1
ATOM 2478 N N . LEU A 1 305 ? -33.911 4.754 61.238 1.00 84.25 305 LEU A N 1
ATOM 2479 C CA . LEU A 1 305 ? -34.897 3.689 61.449 1.00 84.25 305 LEU A CA 1
ATOM 2480 C C . LEU A 1 305 ? -34.376 2.581 62.371 1.00 84.25 305 LEU A C 1
ATOM 2482 O O . LEU A 1 305 ? -35.134 2.068 63.198 1.00 84.25 305 LEU A O 1
ATOM 2486 N N . GLU A 1 306 ? -33.104 2.211 62.253 1.00 87.94 306 GLU A N 1
ATOM 2487 C CA . GLU A 1 306 ? -32.473 1.212 63.115 1.00 87.94 306 GLU A CA 1
ATOM 2488 C C . GLU A 1 306 ? -32.406 1.705 64.568 1.00 87.94 306 GLU A C 1
ATOM 2490 O O . GLU A 1 306 ? -32.830 0.995 65.482 1.00 87.94 306 GLU A O 1
ATOM 2495 N N . GLN A 1 307 ? -32.020 2.968 64.783 1.00 87.50 307 GLN A N 1
ATOM 2496 C CA . GLN A 1 307 ? -32.055 3.599 66.106 1.00 87.50 307 GLN A CA 1
ATOM 2497 C C . GLN A 1 307 ? -33.470 3.651 66.691 1.00 87.50 307 GLN A C 1
ATOM 2499 O O . GLN A 1 307 ? -33.671 3.277 67.847 1.00 87.50 307 GLN A O 1
ATOM 2504 N N . LEU A 1 308 ? -34.470 4.054 65.903 1.00 86.75 308 LEU A N 1
ATOM 2505 C CA . LEU A 1 308 ? -35.870 4.058 66.341 1.00 86.75 308 LEU A CA 1
ATOM 2506 C C . LEU A 1 308 ? -36.378 2.646 66.662 1.00 86.75 308 LEU A C 1
ATOM 2508 O O . LEU A 1 308 ? -37.214 2.475 67.550 1.00 86.75 308 LEU A O 1
ATOM 2512 N N . THR A 1 309 ? -35.873 1.624 65.970 1.00 86.69 309 THR A N 1
ATOM 2513 C CA . THR A 1 309 ? -36.221 0.222 66.235 1.00 86.69 309 THR A CA 1
ATOM 2514 C C . THR A 1 309 ? -35.647 -0.245 67.570 1.00 86.69 309 THR A C 1
ATOM 2516 O O . THR A 1 309 ? -36.381 -0.850 68.352 1.00 86.69 309 THR A O 1
ATOM 2519 N N . ILE A 1 310 ? -34.391 0.106 67.872 1.00 91.38 310 ILE A N 1
ATOM 2520 C CA . ILE A 1 310 ? -33.751 -0.164 69.170 1.00 91.38 310 ILE A CA 1
ATOM 2521 C C . ILE A 1 310 ? -34.494 0.568 70.297 1.00 91.38 310 ILE A C 1
ATOM 2523 O O . ILE A 1 310 ? -34.870 -0.040 71.299 1.00 91.38 310 ILE A O 1
ATOM 2527 N N . GLN A 1 311 ? -34.806 1.854 70.111 1.00 89.56 311 GLN A N 1
ATOM 2528 C CA . GLN A 1 311 ? -35.585 2.624 71.087 1.00 89.56 311 GLN A CA 1
ATOM 2529 C C . GLN A 1 311 ? -36.967 2.009 71.327 1.00 89.56 311 GLN A C 1
ATOM 2531 O O . GLN A 1 311 ? -37.449 1.948 72.459 1.00 89.56 311 GLN A O 1
ATOM 2536 N N . ARG A 1 312 ? -37.617 1.516 70.268 1.00 89.00 312 ARG A N 1
ATOM 2537 C CA . ARG A 1 312 ? -38.902 0.828 70.381 1.00 89.00 312 ARG A CA 1
ATOM 2538 C C . ARG A 1 312 ? -38.781 -0.500 71.131 1.00 89.00 312 ARG A C 1
ATOM 2540 O O . ARG A 1 312 ? -39.698 -0.817 71.887 1.00 89.00 312 ARG A O 1
ATOM 2547 N N . SER A 1 313 ? -37.708 -1.274 70.941 1.00 89.81 313 SER A N 1
ATOM 2548 C CA . SER A 1 313 ? -37.492 -2.494 71.733 1.00 89.81 313 SER A CA 1
ATOM 2549 C C . SER A 1 313 ? -37.261 -2.175 73.206 1.00 89.81 313 SER A C 1
ATOM 2551 O O . SER A 1 313 ? -37.930 -2.766 74.044 1.00 89.81 313 SER A O 1
ATOM 2553 N N . GLU A 1 314 ? -36.446 -1.166 73.523 1.00 89.75 314 GLU A N 1
ATOM 2554 C CA . GLU A 1 314 ? -36.220 -0.734 74.909 1.00 89.75 314 GLU A CA 1
ATOM 2555 C C . GLU A 1 314 ? -37.513 -0.260 75.591 1.00 89.75 314 GLU A C 1
ATOM 2557 O O . GLU A 1 314 ? -37.767 -0.567 76.755 1.00 89.75 314 GLU A O 1
ATOM 2562 N N . LEU A 1 315 ? -38.357 0.488 74.870 1.00 89.38 315 LEU A N 1
ATOM 2563 C CA . LEU A 1 315 ? -39.673 0.909 75.359 1.00 89.38 315 LEU A CA 1
ATOM 2564 C C . LEU A 1 315 ? -40.610 -0.280 75.600 1.00 89.38 315 LEU A C 1
ATOM 2566 O O . LEU A 1 315 ? -41.338 -0.280 76.591 1.00 89.38 315 LEU A O 1
ATOM 2570 N N . ASN A 1 316 ? -40.595 -1.287 74.724 1.00 89.50 316 ASN A N 1
ATOM 2571 C CA . ASN A 1 316 ? -41.396 -2.498 74.906 1.00 89.50 316 ASN A CA 1
ATOM 2572 C C . ASN A 1 316 ? -40.920 -3.326 76.107 1.00 89.50 316 ASN A C 1
ATOM 2574 O O . ASN A 1 316 ? -41.759 -3.837 76.846 1.00 89.50 316 ASN A O 1
ATOM 2578 N N . ASP A 1 317 ? -39.609 -3.433 76.325 1.00 90.94 317 ASP A N 1
ATOM 2579 C CA . ASP A 1 317 ? -39.052 -4.148 77.477 1.00 90.94 317 ASP A CA 1
ATOM 2580 C C . ASP A 1 317 ? -39.437 -3.451 78.787 1.00 90.94 317 ASP A C 1
ATOM 2582 O O . ASP A 1 317 ? -39.953 -4.095 79.700 1.00 90.94 317 ASP A O 1
ATOM 2586 N N . LYS A 1 318 ? -39.327 -2.115 78.844 1.00 91.44 318 LYS A N 1
ATOM 2587 C CA . LYS A 1 318 ? -39.816 -1.315 79.983 1.00 91.44 318 LYS A CA 1
ATOM 2588 C C . LYS A 1 318 ? -41.315 -1.487 80.220 1.00 91.44 318 LYS A C 1
ATOM 2590 O O . LYS A 1 318 ? -41.760 -1.547 81.364 1.00 91.44 318 LYS A O 1
ATOM 2595 N N . LEU A 1 319 ? -42.110 -1.546 79.153 1.00 89.38 319 LEU A N 1
ATOM 2596 C CA . LEU A 1 319 ? -43.552 -1.757 79.263 1.00 89.38 319 LEU A CA 1
ATOM 2597 C C . LEU A 1 319 ? -43.864 -3.140 79.847 1.00 89.38 319 LEU A C 1
ATOM 2599 O O . LEU A 1 319 ? -44.714 -3.246 80.725 1.00 89.38 319 LEU A O 1
ATOM 2603 N N . LYS A 1 320 ? -43.119 -4.170 79.438 1.00 90.88 320 LYS A N 1
ATOM 2604 C CA . LYS A 1 320 ? -43.237 -5.524 79.985 1.00 90.88 320 LYS A CA 1
ATOM 2605 C C . LYS A 1 320 ? -42.837 -5.594 81.463 1.00 90.88 320 LYS A C 1
ATOM 2607 O O . LYS A 1 320 ? -43.543 -6.211 82.252 1.00 90.88 320 LYS A O 1
ATOM 2612 N N . GLU A 1 321 ? -41.759 -4.921 81.863 1.00 90.62 321 GLU A N 1
ATOM 2613 C CA . GLU A 1 321 ? -41.365 -4.825 83.278 1.00 90.62 321 GLU A CA 1
ATOM 2614 C C . GLU A 1 321 ? -42.455 -4.167 84.138 1.00 90.62 321 GLU A C 1
ATOM 2616 O O . GLU A 1 321 ? -42.744 -4.627 85.244 1.00 90.62 321 GLU A O 1
ATOM 2621 N N . LEU A 1 322 ? -43.091 -3.108 83.625 1.00 88.50 322 LEU A N 1
ATOM 2622 C CA . LEU A 1 322 ? -44.213 -2.450 84.297 1.00 88.50 322 LEU A CA 1
ATOM 2623 C C . LEU A 1 322 ? -45.455 -3.347 84.368 1.00 88.50 322 LEU A C 1
ATOM 2625 O O . LEU A 1 322 ? -46.146 -3.350 85.388 1.00 88.50 322 LEU A O 1
ATOM 2629 N N . GLU A 1 323 ? -45.746 -4.118 83.320 1.00 89.25 323 GLU A N 1
ATOM 2630 C CA . GLU A 1 323 ? -46.822 -5.115 83.330 1.00 89.25 323 GLU A CA 1
ATOM 2631 C C . GLU A 1 323 ? -46.571 -6.200 84.386 1.00 89.25 323 GLU A C 1
ATOM 2633 O O . GLU A 1 323 ? -47.461 -6.481 85.191 1.00 89.25 323 GLU A O 1
ATOM 2638 N N . ASP A 1 324 ? -45.353 -6.741 84.458 1.00 90.56 324 ASP A N 1
ATOM 2639 C CA . ASP A 1 324 ? -44.959 -7.732 85.465 1.00 90.56 324 ASP A CA 1
ATOM 2640 C C . ASP A 1 324 ? -45.040 -7.150 86.888 1.00 90.56 324 ASP A C 1
ATOM 2642 O O . ASP A 1 324 ? -45.500 -7.815 87.822 1.00 90.56 324 ASP A O 1
ATOM 2646 N N . ALA A 1 325 ? -44.641 -5.888 87.077 1.00 88.69 325 ALA A N 1
ATOM 2647 C CA . ALA A 1 325 ? -44.775 -5.190 88.354 1.00 88.69 325 ALA A CA 1
ATOM 2648 C C . ALA A 1 325 ? -46.247 -4.996 88.755 1.00 88.69 325 ALA A C 1
ATOM 2650 O O . ALA A 1 325 ? -46.607 -5.246 89.907 1.00 88.69 325 ALA A O 1
ATOM 2651 N N . ASN A 1 326 ? -47.116 -4.614 87.814 1.00 84.75 326 ASN A N 1
ATOM 2652 C CA . ASN A 1 326 ? -48.555 -4.490 88.052 1.00 84.75 326 ASN A CA 1
ATOM 2653 C C . ASN A 1 326 ? -49.197 -5.837 88.408 1.00 84.75 326 ASN A C 1
ATOM 2655 O O . ASN A 1 326 ? -50.021 -5.897 89.322 1.00 84.75 326 ASN A O 1
ATOM 2659 N N . GLN A 1 327 ? -48.796 -6.929 87.752 1.00 89.25 327 GLN A N 1
ATOM 2660 C CA . GLN A 1 327 ? -49.250 -8.275 88.112 1.00 89.25 327 GLN A CA 1
ATOM 2661 C C . GLN A 1 327 ? -48.813 -8.653 89.532 1.00 89.25 327 GLN A C 1
ATOM 2663 O O . GLN A 1 327 ? -49.631 -9.125 90.319 1.00 89.25 327 GLN A O 1
ATOM 2668 N N . ARG A 1 328 ? -47.557 -8.374 89.909 1.00 86.06 328 ARG A N 1
ATOM 2669 C CA . ARG A 1 328 ? -47.066 -8.594 91.283 1.00 86.06 328 ARG A CA 1
ATOM 2670 C C . ARG A 1 328 ? -47.834 -7.774 92.314 1.00 86.06 328 ARG A C 1
ATOM 2672 O O . ARG A 1 328 ? -48.174 -8.301 93.369 1.00 86.06 328 ARG A O 1
ATOM 2679 N N . MET A 1 329 ? -48.118 -6.505 92.019 1.00 85.69 329 MET A N 1
ATOM 2680 C CA . MET A 1 329 ? -48.939 -5.662 92.892 1.00 85.69 329 MET A CA 1
ATOM 2681 C C . MET A 1 329 ? -50.359 -6.211 93.021 1.00 85.69 329 MET A C 1
ATOM 2683 O O . MET A 1 329 ? -50.886 -6.237 94.125 1.00 85.69 329 MET A O 1
ATOM 2687 N N . THR A 1 330 ? -50.947 -6.713 91.934 1.00 89.50 330 THR A N 1
ATOM 2688 C CA . THR A 1 330 ? -52.280 -7.339 91.952 1.00 89.50 330 THR A CA 1
ATOM 2689 C C . THR A 1 330 ? -52.294 -8.577 92.849 1.00 89.50 330 THR A C 1
ATOM 2691 O O . THR A 1 330 ? -53.123 -8.658 93.748 1.00 89.50 330 THR A O 1
ATOM 2694 N N . ILE A 1 331 ? -51.312 -9.477 92.704 1.00 89.62 331 ILE A N 1
ATOM 2695 C CA . ILE A 1 331 ? -51.151 -10.648 93.584 1.00 89.62 331 ILE A CA 1
ATOM 2696 C C . ILE A 1 331 ? -50.982 -10.210 95.045 1.00 89.62 331 ILE A C 1
ATOM 2698 O O . ILE A 1 331 ? -51.563 -10.808 95.946 1.00 89.62 331 ILE A O 1
ATOM 2702 N N . LYS A 1 332 ? -50.209 -9.145 95.303 1.00 88.50 332 LYS A N 1
ATOM 2703 C CA . LYS A 1 332 ? -50.016 -8.631 96.664 1.00 88.50 332 LYS A CA 1
ATOM 2704 C C . LYS A 1 332 ? -51.298 -8.041 97.248 1.00 88.50 332 LYS A C 1
ATOM 2706 O O . LYS A 1 332 ? -51.542 -8.217 98.437 1.00 88.50 332 LYS A O 1
ATOM 2711 N N . ILE A 1 333 ? -52.105 -7.359 96.438 1.00 86.38 333 ILE A N 1
ATOM 2712 C CA . ILE A 1 333 ? -53.422 -6.858 96.843 1.00 86.38 333 ILE A CA 1
ATOM 2713 C C . ILE A 1 333 ? -54.339 -8.035 97.188 1.00 86.38 333 ILE A C 1
ATOM 2715 O O . ILE A 1 333 ? -54.909 -8.032 98.272 1.00 86.38 333 ILE A O 1
ATOM 2719 N N . GLU A 1 334 ? -54.414 -9.069 96.348 1.00 86.38 334 GLU A N 1
ATOM 2720 C CA . GLU A 1 334 ? -55.201 -10.282 96.631 1.00 86.38 334 GLU A CA 1
ATOM 2721 C C . GLU A 1 334 ? -54.741 -10.985 97.922 1.00 86.38 334 GLU A C 1
ATOM 2723 O O . GLU A 1 334 ? -55.558 -11.417 98.739 1.00 86.38 334 GLU A O 1
ATOM 2728 N N . GLU A 1 335 ? -53.428 -11.058 98.149 1.00 85.69 335 GLU A N 1
ATOM 2729 C CA . GLU A 1 335 ? -52.850 -11.613 99.373 1.00 85.69 335 GLU A CA 1
ATOM 2730 C C . GLU A 1 335 ? -53.235 -10.775 100.604 1.00 85.69 335 GLU A C 1
ATOM 2732 O O . GLU A 1 335 ? -53.693 -11.325 101.606 1.00 85.69 335 GLU A O 1
ATOM 2737 N N . LEU A 1 336 ? -53.121 -9.446 100.528 1.00 85.38 336 LEU A N 1
ATOM 2738 C CA . LEU A 1 336 ? -53.535 -8.538 101.602 1.00 85.38 336 LEU A CA 1
ATOM 2739 C C . LEU A 1 336 ? -55.046 -8.607 101.861 1.00 85.38 336 LEU A C 1
ATOM 2741 O O . LEU A 1 336 ? -55.463 -8.607 103.017 1.00 85.38 336 LEU A O 1
ATOM 2745 N N . GLU A 1 337 ? -55.872 -8.730 100.822 1.00 82.12 337 GLU A N 1
ATOM 2746 C CA . GLU A 1 337 ? -57.316 -8.942 100.955 1.00 82.12 337 GLU A CA 1
ATOM 2747 C C . GLU A 1 337 ? -57.639 -10.272 101.651 1.00 82.12 337 GLU A C 1
ATOM 2749 O O . GLU A 1 337 ? -58.558 -10.336 102.472 1.00 82.12 337 GLU A O 1
ATOM 2754 N N . SER A 1 338 ? -56.878 -11.335 101.370 1.00 78.44 338 SER A N 1
ATOM 2755 C CA . SER A 1 338 ? -57.020 -12.621 102.063 1.00 78.44 338 SER A CA 1
ATOM 2756 C C . SER A 1 338 ? -56.647 -12.522 103.549 1.00 78.44 338 SER A C 1
ATOM 2758 O O . SER A 1 338 ? -57.362 -13.054 104.401 1.00 78.44 338 SER A O 1
ATOM 2760 N N . GLN A 1 339 ? -55.593 -11.764 103.875 1.00 80.31 339 GLN A N 1
ATOM 2761 C CA . GLN A 1 339 ? -55.174 -11.494 105.253 1.00 80.31 339 GLN A CA 1
ATOM 2762 C C . GLN A 1 339 ? -56.217 -10.649 105.999 1.00 80.31 339 GLN A C 1
ATOM 2764 O O . GLN A 1 339 ? -56.555 -10.957 107.139 1.00 80.31 339 GLN A O 1
ATOM 2769 N N . LEU A 1 340 ? -56.805 -9.643 105.344 1.00 74.06 340 LEU A N 1
ATOM 2770 C CA . LEU A 1 340 ? -57.900 -8.834 105.893 1.00 74.06 340 LEU A CA 1
ATOM 2771 C C . LEU A 1 340 ? -59.157 -9.666 106.186 1.00 74.06 340 LEU A C 1
ATOM 2773 O O . LEU A 1 340 ? -59.805 -9.471 107.214 1.00 74.06 340 LEU A O 1
ATOM 2777 N N . LYS A 1 341 ? -59.493 -10.627 105.315 1.00 72.56 341 LYS A N 1
ATOM 2778 C CA . LYS A 1 341 ? -60.595 -11.569 105.566 1.00 72.56 341 LYS A CA 1
ATOM 2779 C C . LYS A 1 341 ? -60.333 -12.454 106.785 1.00 72.56 341 LYS A C 1
ATOM 2781 O O . LYS A 1 341 ? -61.272 -12.695 107.533 1.00 72.56 341 LYS A O 1
ATOM 2786 N N . ALA A 1 342 ? -59.095 -12.899 107.005 1.00 69.12 342 ALA A N 1
ATOM 2787 C CA . ALA A 1 342 ? -58.735 -13.692 108.182 1.00 69.12 342 ALA A CA 1
ATOM 2788 C C . ALA A 1 342 ? -58.851 -12.879 109.486 1.00 69.12 342 ALA A C 1
ATOM 2790 O O . ALA A 1 342 ? -59.486 -13.338 110.430 1.00 69.12 342 ALA A O 1
ATOM 2791 N N . VAL A 1 343 ? -58.358 -11.635 109.506 1.00 66.94 343 VAL A N 1
ATOM 2792 C CA . VAL A 1 343 ? -58.477 -10.733 110.673 1.00 66.94 343 VAL A CA 1
ATOM 2793 C C . VAL A 1 343 ? -59.942 -10.427 111.024 1.00 66.94 343 VAL A C 1
ATOM 2795 O O . VAL A 1 343 ? -60.295 -10.317 112.196 1.00 66.94 343 VAL A O 1
ATOM 2798 N N . ASN A 1 344 ? -60.833 -10.342 110.032 1.00 60.31 344 ASN A N 1
ATOM 2799 C CA . ASN A 1 344 ? -62.268 -10.168 110.288 1.00 60.31 344 ASN A CA 1
ATOM 2800 C C . ASN A 1 344 ? -62.940 -11.388 110.944 1.00 60.31 344 ASN A C 1
ATOM 2802 O O . ASN A 1 344 ? -63.982 -11.218 111.575 1.00 60.31 344 ASN A O 1
ATOM 2806 N N . VAL A 1 345 ? -62.375 -12.593 110.816 1.00 61.94 345 VAL A N 1
ATOM 2807 C CA . VAL A 1 345 ? -62.875 -13.790 111.517 1.00 61.94 345 VAL A CA 1
ATOM 2808 C C . VAL A 1 345 ? -62.472 -13.755 112.994 1.00 61.94 345 VAL A C 1
ATOM 2810 O O . VAL A 1 345 ? -63.292 -14.090 113.845 1.00 61.94 345 VAL A O 1
ATOM 2813 N N . ASP A 1 346 ? -61.277 -13.255 113.314 1.00 58.97 346 ASP A N 1
ATOM 2814 C CA . ASP A 1 346 ? -60.826 -13.090 114.703 1.00 58.97 346 ASP A CA 1
ATOM 2815 C C . ASP A 1 346 ? -61.631 -11.999 115.444 1.00 58.97 346 ASP A C 1
ATOM 2817 O O . ASP A 1 346 ? -61.983 -12.166 116.611 1.00 58.97 346 ASP A O 1
ATOM 2821 N N . ASN A 1 347 ? -62.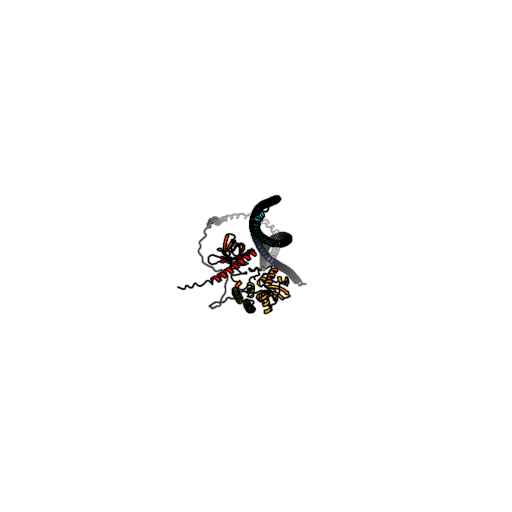067 -10.946 114.741 1.00 58.16 347 ASN A N 1
ATOM 2822 C CA . ASN A 1 347 ? -62.961 -9.907 115.283 1.00 58.16 347 ASN A CA 1
ATOM 2823 C C . ASN A 1 347 ? -64.386 -10.407 115.623 1.00 58.16 347 ASN A C 1
ATOM 2825 O O . ASN A 1 347 ? -65.116 -9.735 116.354 1.00 58.16 347 ASN A O 1
ATOM 2829 N N . ALA A 1 348 ? -64.814 -11.566 115.105 1.00 57.75 348 ALA A N 1
ATOM 2830 C CA . ALA A 1 348 ? -66.108 -12.157 115.455 1.00 57.75 348 ALA A CA 1
ATOM 2831 C C . ALA A 1 348 ? -66.098 -12.784 116.863 1.00 57.75 348 ALA A C 1
ATOM 2833 O O . ALA A 1 348 ? -67.123 -12.773 117.545 1.00 57.75 348 ALA A O 1
ATOM 2834 N N . ALA A 1 349 ? -64.939 -13.267 117.327 1.00 59.50 349 ALA A N 1
ATOM 2835 C CA . ALA A 1 349 ? -64.773 -13.804 118.678 1.00 59.50 349 ALA A CA 1
ATOM 2836 C C . ALA A 1 349 ? -64.836 -12.698 119.750 1.00 59.50 349 ALA A C 1
ATOM 2838 O O . ALA A 1 349 ? -65.420 -12.894 120.818 1.00 59.50 349 ALA A O 1
ATOM 2839 N N . ASP A 1 350 ? -64.326 -11.504 119.436 1.00 58.22 350 ASP A N 1
ATOM 2840 C CA . ASP A 1 350 ? -64.365 -10.346 120.336 1.00 58.22 350 ASP A CA 1
ATOM 2841 C C . ASP A 1 350 ? -65.773 -9.717 120.446 1.00 58.22 350 ASP A C 1
ATOM 2843 O O . ASP A 1 350 ? -66.128 -9.165 121.491 1.00 58.22 350 ASP A O 1
ATOM 2847 N N . GLN A 1 351 ? -66.634 -9.866 119.426 1.00 59.09 351 GLN A N 1
ATOM 2848 C CA . GLN A 1 351 ? -68.039 -9.425 119.490 1.00 59.09 351 GLN A CA 1
ATOM 2849 C C . GLN A 1 351 ? -68.923 -10.310 120.389 1.00 59.09 351 GLN A C 1
ATOM 2851 O O . GLN A 1 351 ? -69.825 -9.789 121.050 1.00 59.09 351 GLN A O 1
ATOM 2856 N N . GLU A 1 352 ? -68.659 -11.619 120.490 1.00 61.59 352 GLU A N 1
ATOM 2857 C CA . GLU A 1 352 ? -69.370 -12.499 121.437 1.00 61.59 352 GLU A CA 1
ATOM 2858 C C . GLU A 1 352 ? -69.013 -12.202 122.904 1.00 61.59 352 GLU A C 1
ATOM 2860 O O . GLU A 1 352 ? -69.870 -12.310 123.788 1.00 61.59 352 GLU A O 1
ATOM 2865 N N . LEU A 1 353 ? -67.769 -11.790 123.180 1.00 63.47 353 LEU A N 1
ATOM 2866 C CA . LEU A 1 353 ? -67.322 -11.435 124.531 1.00 63.47 353 LEU A CA 1
ATOM 2867 C C . LEU A 1 353 ? -67.966 -10.123 125.021 1.00 63.47 353 LEU A C 1
ATOM 2869 O O . LEU A 1 353 ? -68.377 -10.028 126.180 1.00 63.47 353 LEU A O 1
ATOM 2873 N N . LEU A 1 354 ? -68.123 -9.145 124.119 1.00 65.19 354 LEU A N 1
ATOM 2874 C CA . LEU A 1 354 ? -68.784 -7.863 124.388 1.00 65.19 354 LEU A CA 1
ATOM 2875 C C . LEU A 1 354 ? -70.289 -8.037 124.679 1.00 65.19 354 LEU A C 1
ATOM 2877 O O . LEU A 1 354 ? -70.833 -7.367 125.558 1.00 65.19 354 LEU A O 1
ATOM 2881 N N . GLY A 1 355 ? -70.951 -8.977 123.993 1.00 69.69 355 GLY A N 1
ATOM 2882 C CA . GLY A 1 355 ? -72.365 -9.300 124.216 1.00 69.69 355 GLY A CA 1
ATOM 2883 C C . GLY A 1 355 ? -72.643 -9.905 125.598 1.00 69.69 355 GLY A C 1
ATOM 2884 O O . GLY A 1 355 ? -73.641 -9.561 126.230 1.00 69.69 355 GLY A O 1
ATOM 2885 N N . ARG A 1 356 ? -71.735 -10.743 126.121 1.00 70.25 356 ARG A N 1
ATOM 2886 C CA . ARG A 1 356 ? -71.856 -11.296 127.487 1.00 70.25 356 ARG A CA 1
ATOM 2887 C C . ARG A 1 356 ? -71.708 -10.220 128.564 1.00 70.25 356 ARG A C 1
ATOM 2889 O O . ARG A 1 356 ? -72.476 -10.209 129.521 1.00 70.25 356 ARG A O 1
ATOM 2896 N N . GLN A 1 357 ? -70.783 -9.279 128.375 1.00 69.06 357 GLN A N 1
ATOM 2897 C CA . GLN A 1 357 ? -70.576 -8.167 129.310 1.00 69.06 357 GLN A CA 1
ATOM 2898 C C . GLN A 1 357 ? -71.755 -7.178 129.333 1.00 69.06 357 GLN A C 1
ATOM 2900 O O . GLN A 1 357 ? -72.067 -6.617 130.382 1.00 69.06 357 GLN A O 1
ATOM 2905 N N . GLN A 1 358 ? -72.451 -6.983 128.208 1.00 68.38 358 GLN A N 1
ATOM 2906 C CA . GLN A 1 358 ? -73.660 -6.147 128.156 1.00 68.38 358 GLN A CA 1
ATOM 2907 C C . GLN A 1 358 ? -74.847 -6.777 128.903 1.00 68.38 358 GLN A C 1
ATOM 2909 O O . GLN A 1 358 ? -75.617 -6.062 129.543 1.00 68.38 358 GLN A O 1
ATOM 2914 N N . GLN A 1 359 ? -74.957 -8.107 128.892 1.00 69.75 359 GLN A N 1
ATOM 2915 C CA . GLN A 1 359 ? -76.034 -8.834 129.566 1.00 69.75 359 GLN A CA 1
ATOM 2916 C C . GLN A 1 359 ? -75.901 -8.806 131.102 1.00 69.75 359 GLN A C 1
ATOM 2918 O O . GLN A 1 359 ? -76.897 -8.657 131.809 1.00 69.75 359 GLN A O 1
ATOM 2923 N N . GLU A 1 360 ? -74.671 -8.875 131.625 1.00 73.19 360 GLU A N 1
ATOM 2924 C CA . GLU A 1 360 ? -74.389 -8.729 133.064 1.00 73.19 360 GLU A CA 1
ATOM 2925 C C . GLU A 1 360 ? -74.662 -7.297 133.568 1.00 73.19 360 GLU A C 1
ATOM 2927 O O . GLU A 1 360 ? -75.147 -7.105 134.687 1.00 73.19 360 GLU A O 1
ATOM 2932 N N . LEU A 1 361 ? -74.427 -6.284 132.724 1.00 73.12 361 LEU A N 1
ATOM 2933 C CA . LEU A 1 361 ? -74.688 -4.880 133.052 1.00 73.12 361 LEU A CA 1
ATOM 2934 C C . LEU A 1 361 ? -76.195 -4.571 133.163 1.00 73.12 361 LEU A C 1
ATOM 2936 O O . LEU A 1 361 ? -76.613 -3.853 134.072 1.00 73.12 361 LEU A O 1
ATOM 2940 N N . GLU A 1 362 ? -77.029 -5.135 132.282 1.00 73.94 362 GLU A N 1
ATOM 2941 C CA . GLU A 1 362 ? -78.494 -4.986 132.355 1.00 73.94 362 GLU A CA 1
ATOM 2942 C C . GLU A 1 362 ? -79.092 -5.658 133.597 1.00 73.94 362 GLU A C 1
ATOM 2944 O O . GLU A 1 362 ? -80.030 -5.134 134.207 1.00 73.94 362 GLU A O 1
ATOM 2949 N N . GLN A 1 363 ? -78.519 -6.785 134.024 1.00 72.75 363 GLN A N 1
ATOM 2950 C CA . GLN A 1 363 ? -78.970 -7.496 135.217 1.00 72.75 363 GLN A CA 1
ATOM 2951 C C . GLN A 1 363 ? -78.732 -6.661 136.489 1.00 72.75 363 GLN A C 1
ATOM 2953 O O . GLN A 1 363 ? -79.654 -6.509 137.300 1.00 72.75 363 GLN A O 1
ATOM 2958 N N . ALA A 1 364 ? -77.562 -6.016 136.593 1.00 70.50 364 ALA A N 1
ATOM 2959 C CA . ALA A 1 364 ? -77.207 -5.102 137.683 1.00 70.50 364 ALA A CA 1
ATOM 2960 C C . ALA A 1 364 ? -78.056 -3.811 137.704 1.00 70.50 364 ALA A C 1
ATOM 2962 O O . ALA A 1 364 ? -78.369 -3.278 138.773 1.00 70.50 364 ALA A O 1
ATOM 2963 N N . LEU A 1 365 ? -78.485 -3.310 136.539 1.00 72.69 365 LEU A N 1
ATOM 2964 C CA . LEU A 1 365 ? -79.382 -2.149 136.455 1.00 72.69 365 LEU A CA 1
ATOM 2965 C C . LEU A 1 365 ? -80.804 -2.465 136.954 1.00 72.69 365 LEU A C 1
ATOM 2967 O O . LEU A 1 365 ? -81.424 -1.613 137.592 1.00 72.69 365 LEU A O 1
ATOM 2971 N N . SER A 1 366 ? -81.301 -3.691 136.745 1.00 74.62 366 SER A N 1
ATOM 2972 C CA . SER A 1 366 ? -82.613 -4.115 137.271 1.00 74.62 366 SER A CA 1
ATOM 2973 C C . SER A 1 366 ? -82.633 -4.293 138.797 1.00 74.62 366 SER A C 1
ATOM 2975 O O . SER A 1 366 ? -83.675 -4.144 139.438 1.00 74.62 366 SER A O 1
ATOM 2977 N N . GLU A 1 367 ? -81.485 -4.608 139.402 1.00 75.56 367 GLU A N 1
ATOM 2978 C CA . GLU A 1 367 ? -81.348 -4.702 140.859 1.00 75.56 367 GLU A CA 1
ATOM 2979 C C . GLU A 1 367 ? -81.295 -3.314 141.506 1.00 75.56 367 GLU A C 1
ATOM 2981 O O . GLU A 1 367 ? -81.923 -3.092 142.543 1.00 75.56 367 GLU A O 1
ATOM 2986 N N . ASN A 1 368 ? -80.651 -2.345 140.848 1.00 64.75 368 ASN A N 1
ATOM 2987 C CA . ASN A 1 368 ? -80.640 -0.955 141.303 1.00 64.75 368 ASN A CA 1
ATOM 2988 C C . ASN A 1 368 ? -82.031 -0.305 141.292 1.00 64.75 368 ASN A C 1
ATOM 2990 O O . ASN A 1 368 ? -82.347 0.447 142.214 1.00 64.75 368 ASN A O 1
ATOM 2994 N N . SER A 1 369 ? -82.895 -0.615 140.318 1.00 73.50 369 SER A N 1
ATOM 2995 C CA . SER A 1 369 ? -84.257 -0.058 140.308 1.00 73.50 369 SER A CA 1
ATOM 2996 C C . SER A 1 369 ? -85.101 -0.567 141.484 1.00 73.50 369 SER A C 1
ATOM 2998 O O . SER A 1 369 ? -85.857 0.198 142.074 1.00 73.50 369 SER A O 1
ATOM 3000 N N . LYS A 1 370 ? -84.930 -1.835 141.886 1.00 73.25 370 LYS A N 1
ATOM 3001 C CA . LYS A 1 370 ? -85.634 -2.420 143.043 1.00 73.25 370 LYS A CA 1
ATOM 3002 C C . LYS A 1 370 ? -85.194 -1.789 144.367 1.00 73.25 370 LYS A C 1
ATOM 3004 O O . LYS A 1 370 ? -86.030 -1.510 145.219 1.00 73.25 370 LYS A O 1
ATOM 3009 N N . LEU A 1 371 ? -83.898 -1.503 144.517 1.00 74.56 371 LEU A N 1
ATOM 3010 C CA . LEU A 1 371 ? -83.367 -0.795 145.689 1.00 74.56 371 LEU A CA 1
ATOM 3011 C C . LEU A 1 371 ? -83.849 0.665 145.761 1.00 74.56 371 LEU A C 1
ATOM 3013 O O . LEU A 1 371 ? -84.010 1.209 146.853 1.00 74.56 371 LEU A O 1
ATOM 3017 N N . GLN A 1 372 ? -84.114 1.294 144.613 1.00 68.44 372 GLN A N 1
ATOM 3018 C CA . GLN A 1 372 ? -84.627 2.662 144.527 1.00 68.44 372 GLN A CA 1
ATOM 3019 C C . GLN A 1 372 ? -86.110 2.766 144.940 1.00 68.44 372 GLN A C 1
ATOM 3021 O O . GLN A 1 372 ? -86.492 3.735 145.604 1.00 68.44 372 GLN A O 1
ATOM 3026 N N . ASP A 1 373 ? -86.923 1.748 144.642 1.00 72.56 373 ASP A N 1
ATOM 3027 C CA . ASP A 1 373 ? -88.323 1.657 145.085 1.00 72.56 373 ASP A CA 1
ATOM 3028 C C . ASP A 1 373 ? -88.444 1.442 146.611 1.00 72.56 373 ASP A C 1
ATOM 3030 O O . ASP A 1 373 ? -89.295 2.053 147.271 1.00 72.56 373 ASP A O 1
ATOM 3034 N N . ASP A 1 374 ? -87.538 0.656 147.206 1.00 72.25 374 ASP A N 1
ATOM 3035 C CA . ASP A 1 374 ? -87.458 0.457 148.663 1.00 72.25 374 ASP A CA 1
ATOM 3036 C C . ASP A 1 374 ? -87.052 1.743 149.413 1.00 72.25 374 ASP A C 1
ATOM 3038 O O . ASP A 1 374 ? -87.523 2.009 150.529 1.00 72.25 374 ASP A O 1
ATOM 3042 N N . LEU A 1 375 ? -86.228 2.589 148.785 1.00 74.88 375 LEU A N 1
ATOM 3043 C CA . LEU A 1 375 ? -85.781 3.872 149.336 1.00 74.88 375 LEU A CA 1
ATOM 3044 C C . LEU A 1 375 ? -86.933 4.898 149.376 1.00 74.88 375 LEU A C 1
ATOM 3046 O O . LEU A 1 375 ? -87.156 5.537 150.408 1.00 74.88 375 LEU A O 1
ATOM 3050 N N . GLN A 1 376 ? -87.765 4.959 148.329 1.00 69.25 376 GLN A N 1
ATOM 3051 C CA . GLN A 1 376 ? -88.965 5.813 148.297 1.00 69.25 376 GLN A CA 1
ATOM 3052 C C . GLN A 1 376 ? -90.062 5.369 149.284 1.00 69.25 376 GLN A C 1
ATOM 3054 O O . GLN A 1 376 ? -90.819 6.198 149.806 1.00 69.25 376 GLN A O 1
ATOM 3059 N N . ALA A 1 377 ? -90.161 4.070 149.586 1.00 73.06 377 ALA A N 1
ATOM 3060 C CA . ALA A 1 377 ? -91.074 3.562 150.612 1.00 73.06 377 ALA A CA 1
ATOM 3061 C C . ALA A 1 377 ? -90.643 3.983 152.031 1.00 73.06 377 ALA A C 1
ATOM 3063 O O . ALA A 1 377 ? -91.494 4.294 152.874 1.00 73.06 377 ALA A O 1
ATOM 3064 N N . LYS A 1 378 ? -89.329 4.054 152.291 1.00 73.56 378 LYS A N 1
ATOM 3065 C CA . LYS A 1 378 ? -88.766 4.512 153.571 1.00 73.56 378 LYS A CA 1
ATOM 3066 C C . LYS A 1 378 ? -88.888 6.025 153.775 1.00 73.56 378 LYS A C 1
ATOM 3068 O O . LYS A 1 378 ? -89.220 6.452 154.882 1.00 73.56 378 LYS A O 1
ATOM 3073 N N . GLU A 1 379 ? -88.753 6.830 152.725 1.00 71.44 379 GLU A N 1
ATOM 3074 C CA . GLU A 1 379 ? -88.948 8.290 152.788 1.00 71.44 379 GLU A CA 1
ATOM 3075 C C . GLU A 1 379 ? -90.394 8.688 153.147 1.00 71.44 379 GLU A C 1
ATOM 3077 O O . GLU A 1 379 ? -90.619 9.601 153.946 1.00 71.44 379 GLU A O 1
ATOM 3082 N N . LYS A 1 380 ? -91.399 7.940 152.669 1.00 68.88 380 LYS A N 1
ATOM 3083 C CA . LYS A 1 380 ? -92.814 8.146 153.047 1.00 68.88 380 LYS A CA 1
ATOM 3084 C C . LYS A 1 380 ? -93.118 7.795 154.511 1.00 68.88 380 LYS A C 1
ATOM 3086 O O . LYS A 1 380 ? -94.069 8.335 155.079 1.00 68.88 380 LYS A O 1
ATOM 3091 N N . GLN A 1 381 ? -92.329 6.919 155.142 1.00 72.50 381 GLN A N 1
ATOM 3092 C CA . GLN A 1 381 ? -92.421 6.640 156.584 1.00 72.50 381 GLN A CA 1
ATOM 3093 C C . GLN A 1 381 ? -91.753 7.745 157.422 1.00 72.50 381 GLN A C 1
ATOM 3095 O O . GLN A 1 381 ? -92.264 8.093 158.487 1.00 72.50 381 GLN A O 1
ATOM 3100 N N . LEU A 1 382 ? -90.674 8.350 156.914 1.00 67.75 382 LEU A N 1
ATOM 3101 C CA . LEU A 1 382 ? -89.961 9.459 157.559 1.00 67.75 382 LEU A CA 1
ATOM 3102 C C . LEU A 1 382 ? -90.830 10.728 157.655 1.00 67.75 382 LEU A C 1
ATOM 3104 O O . LEU A 1 382 ? -90.854 11.389 158.694 1.00 67.75 382 LEU A O 1
ATOM 3108 N N . HIS A 1 383 ? -91.617 11.021 156.614 1.00 67.25 383 HIS A N 1
ATOM 3109 C CA . HIS A 1 383 ? -92.445 12.230 156.573 1.00 67.25 383 HIS A CA 1
ATOM 3110 C C . HIS A 1 383 ? -93.616 12.207 157.582 1.00 67.25 383 HIS A C 1
ATOM 3112 O O . HIS A 1 383 ? -94.007 13.259 158.086 1.00 67.25 383 HIS A O 1
ATOM 3118 N N . LYS A 1 384 ? -94.125 11.018 157.947 1.00 65.62 384 LYS A N 1
ATOM 3119 C CA . LYS A 1 384 ? -95.144 10.842 159.007 1.00 65.62 384 LYS A CA 1
ATOM 3120 C C . LYS A 1 384 ? -94.574 10.983 160.424 1.00 65.62 384 LYS A C 1
ATOM 3122 O O . LYS A 1 384 ? -95.293 11.382 161.333 1.00 65.62 384 LYS A O 1
ATOM 3127 N N . LEU A 1 385 ? -93.287 10.686 160.622 1.00 61.91 385 LEU A N 1
ATOM 3128 C CA . LEU A 1 385 ? -92.604 10.851 161.913 1.00 61.91 385 LEU A CA 1
ATOM 3129 C C . LEU A 1 385 ? -92.206 12.311 162.189 1.00 61.91 385 LEU A C 1
ATOM 3131 O O . LEU A 1 385 ? -92.174 12.729 163.344 1.00 61.91 385 LEU A O 1
ATOM 3135 N N . GLN A 1 386 ? -91.977 13.115 161.146 1.00 60.66 386 GLN A N 1
ATOM 3136 C CA . GLN A 1 386 ? -91.684 14.548 161.283 1.00 60.66 386 GLN A CA 1
ATOM 3137 C C . GLN A 1 386 ? -92.903 15.391 161.707 1.00 60.66 386 GLN A C 1
ATOM 3139 O O . GLN A 1 386 ? -92.731 16.455 162.299 1.00 60.66 386 GLN A O 1
ATOM 3144 N N . GLU A 1 387 ? -94.128 14.910 161.481 1.00 65.81 387 GLU A N 1
ATOM 3145 C CA . GLU A 1 387 ? -95.365 15.581 161.913 1.00 65.81 387 GLU A CA 1
ATOM 3146 C C . GLU A 1 387 ? -95.622 15.419 163.424 1.00 65.81 387 GLU A C 1
ATOM 3148 O O . GLU A 1 387 ? -96.072 16.350 164.091 1.00 65.81 387 GLU A O 1
ATOM 3153 N N . VAL A 1 388 ? -95.231 14.274 163.995 1.00 63.12 388 VAL A N 1
ATOM 3154 C CA . VAL A 1 388 ? -95.305 14.007 165.443 1.00 63.12 388 VAL A CA 1
ATOM 3155 C C . VAL A 1 388 ? -94.255 14.823 166.212 1.00 63.12 388 VAL A C 1
ATOM 3157 O O . VAL A 1 388 ? -94.537 15.306 167.310 1.00 63.12 388 VAL A O 1
ATOM 3160 N N . LEU A 1 389 ? -93.091 15.083 165.603 1.00 62.47 389 LEU A N 1
ATOM 3161 C CA . LEU A 1 389 ? -91.962 15.785 166.230 1.00 62.47 389 LEU A CA 1
ATOM 3162 C C . LEU A 1 389 ? -92.241 17.272 166.521 1.00 62.47 389 LEU A C 1
ATOM 3164 O O . LEU A 1 389 ? -91.645 17.857 167.417 1.00 62.47 389 LEU A O 1
ATOM 3168 N N . LYS A 1 390 ? -93.196 17.876 165.805 1.00 63.16 390 LYS A N 1
ATOM 3169 C CA . LYS A 1 390 ? -93.649 19.260 166.025 1.00 63.16 390 LYS A CA 1
ATOM 3170 C C . LYS A 1 390 ? -94.598 19.397 167.224 1.00 63.16 390 LYS A C 1
ATOM 3172 O O . LYS A 1 390 ? -94.783 20.499 167.722 1.00 63.16 390 LYS A O 1
ATOM 3177 N N . SER A 1 391 ? -95.194 18.287 167.668 1.00 55.34 391 SER A N 1
ATOM 3178 C CA . SER A 1 391 ? -96.054 18.226 168.860 1.00 55.34 391 SER A CA 1
ATOM 3179 C C . SER A 1 391 ? -95.268 17.864 170.119 1.00 55.34 391 SER A C 1
ATOM 3181 O O . SER A 1 391 ? -95.611 18.284 171.223 1.00 55.34 391 SER A O 1
ATOM 3183 N N . THR A 1 392 ? -94.163 17.135 169.947 1.00 56.28 392 THR A N 1
ATOM 3184 C CA . THR A 1 392 ? -93.201 16.889 171.006 1.00 56.28 392 THR A CA 1
ATOM 3185 C C . THR A 1 392 ? -92.252 18.072 171.113 1.00 56.28 392 THR A C 1
ATOM 3187 O O . THR A 1 392 ? -91.163 18.107 170.549 1.00 56.28 392 THR A O 1
ATOM 3190 N N . GLN A 1 393 ? -92.667 18.975 171.980 1.00 43.19 393 GLN A N 1
ATOM 3191 C CA . GLN A 1 393 ? -91.797 19.489 173.018 1.00 43.19 393 GLN A CA 1
ATOM 3192 C C . GLN A 1 393 ? -91.143 20.856 172.740 1.00 43.19 393 GLN A C 1
ATOM 3194 O O . GLN A 1 393 ? -89.958 21.052 172.970 1.00 43.19 393 GLN A O 1
ATOM 3199 N N . ASP A 1 394 ? -91.907 21.903 172.457 1.00 58.47 394 ASP A N 1
ATOM 3200 C CA . ASP A 1 394 ? -92.674 22.701 173.443 1.00 58.47 394 ASP A CA 1
ATOM 3201 C C . ASP A 1 394 ? -92.572 22.375 174.970 1.00 58.47 394 ASP A C 1
ATOM 3203 O O . ASP A 1 394 ? -92.904 23.224 175.791 1.00 58.47 394 ASP A O 1
ATOM 3207 N N . GLU A 1 395 ? -91.980 21.249 175.388 1.00 56.53 395 GLU A N 1
ATOM 3208 C CA . GLU A 1 395 ? -91.527 20.891 176.735 1.00 56.53 395 GLU A CA 1
ATOM 3209 C C . GLU A 1 395 ? -90.009 21.144 176.894 1.00 56.53 395 GLU A C 1
ATOM 3211 O O . GLU A 1 395 ? -89.546 21.358 178.012 1.00 56.53 395 GLU A O 1
ATOM 3216 N N . PHE A 1 396 ? -89.217 21.200 175.806 1.00 50.56 396 PHE A N 1
ATOM 3217 C CA . PHE A 1 396 ? -87.754 21.374 175.870 1.00 50.56 396 PHE A CA 1
ATOM 3218 C C . PHE A 1 396 ? -87.310 22.818 176.161 1.00 50.56 396 PHE A C 1
ATOM 3220 O O . PHE A 1 396 ? -86.213 23.029 176.673 1.00 50.56 396 PHE A O 1
ATOM 3227 N N . LYS A 1 397 ? -88.199 23.809 175.984 1.00 61.22 397 LYS A N 1
ATOM 3228 C CA . LYS A 1 397 ? -88.002 25.211 176.425 1.00 61.22 397 LYS A CA 1
ATOM 3229 C C . LYS A 1 397 ? -87.858 25.369 177.951 1.00 61.22 397 LYS A C 1
ATOM 3231 O O . LYS A 1 397 ? -87.673 26.474 178.447 1.00 61.22 397 LYS A O 1
ATOM 3236 N N . LYS A 1 398 ? -87.942 24.271 178.710 1.00 53.25 398 LYS A N 1
ATOM 3237 C CA . LYS A 1 398 ? -87.743 24.218 180.164 1.00 53.25 398 LYS A CA 1
ATOM 3238 C C . LYS A 1 398 ? -86.359 23.681 180.584 1.00 53.25 398 LYS A C 1
ATOM 3240 O O . LYS A 1 398 ? -86.034 23.778 181.759 1.00 53.25 398 LYS A O 1
ATOM 3245 N N . LEU A 1 399 ? -85.556 23.132 179.659 1.00 54.25 399 LEU A N 1
ATOM 3246 C CA . LEU A 1 399 ? -84.260 22.457 179.918 1.00 54.25 399 LEU A CA 1
ATOM 3247 C C . LEU A 1 399 ? -83.024 23.272 179.486 1.00 54.25 399 LEU A C 1
ATOM 3249 O O . LEU A 1 399 ? -81.888 22.815 179.584 1.00 54.25 399 LEU A O 1
ATOM 3253 N N . GLU A 1 400 ? -83.249 24.503 179.040 1.00 52.69 400 GLU A N 1
ATOM 3254 C CA . GLU A 1 400 ? -82.246 25.455 178.555 1.00 52.69 400 GLU A CA 1
ATOM 3255 C C . GLU A 1 400 ? -81.454 26.150 179.689 1.00 52.69 400 GLU A C 1
ATOM 3257 O O . GLU A 1 400 ? -80.609 26.996 179.414 1.00 52.69 400 GLU A O 1
ATOM 3262 N N . SER A 1 401 ? -81.664 25.791 180.966 1.00 49.50 401 SER A N 1
ATOM 3263 C CA . SER A 1 401 ? -80.986 26.438 182.105 1.00 49.50 401 SER A CA 1
ATOM 3264 C C . SER A 1 401 ? -79.712 25.750 182.621 1.00 49.50 401 SER A C 1
ATOM 3266 O O . SER A 1 401 ? -78.959 26.395 183.343 1.00 49.50 401 SER A O 1
ATOM 3268 N N . ASP A 1 402 ? -79.406 24.497 182.252 1.00 44.12 402 ASP A N 1
ATOM 3269 C CA . ASP A 1 402 ? -78.532 23.658 183.105 1.00 44.12 402 ASP A CA 1
ATOM 3270 C C . ASP A 1 402 ? -77.149 23.237 182.542 1.00 44.12 402 ASP A C 1
ATOM 3272 O O . ASP A 1 402 ? -76.476 22.438 183.186 1.00 44.12 402 ASP A O 1
ATOM 3276 N N . LYS A 1 403 ? -76.639 23.712 181.386 1.00 46.34 403 LYS A N 1
ATOM 3277 C CA . LYS A 1 403 ? -75.351 23.164 180.854 1.00 46.34 403 LYS A CA 1
ATOM 3278 C C . LYS A 1 403 ? -74.291 24.138 180.320 1.00 46.34 403 LYS A C 1
ATOM 3280 O O . LYS A 1 403 ? -73.356 23.716 179.642 1.00 46.34 403 LYS A O 1
ATOM 3285 N N . GLN A 1 404 ? -74.333 25.410 180.699 1.00 55.78 404 GLN A N 1
ATOM 3286 C CA . GLN A 1 404 ? -73.246 26.372 180.435 1.00 55.78 404 GLN A CA 1
ATOM 3287 C C . GLN A 1 404 ? -71.919 26.084 181.197 1.00 55.78 404 GLN A C 1
ATOM 3289 O O . GLN A 1 404 ? -71.003 26.897 181.168 1.00 55.78 404 GLN A O 1
ATOM 3294 N N . GLU A 1 405 ? -71.755 24.925 181.845 1.00 50.75 405 GLU A N 1
ATOM 3295 C CA . GLU A 1 405 ? -70.603 24.620 182.714 1.00 50.75 405 GLU A CA 1
ATOM 3296 C C . GLU A 1 405 ? -69.444 23.820 182.079 1.00 50.75 405 GLU A C 1
ATOM 3298 O O . GLU A 1 405 ? -68.377 23.738 182.685 1.00 50.75 405 GLU A O 1
ATOM 3303 N N . LEU A 1 406 ? -69.573 23.236 180.878 1.00 47.62 406 LEU A N 1
ATOM 3304 C CA . LEU A 1 406 ? -68.598 22.222 180.414 1.00 47.62 406 LEU A CA 1
ATOM 3305 C C . LEU A 1 406 ? -67.514 22.688 179.414 1.00 47.62 406 LEU A C 1
ATOM 3307 O O . LEU A 1 406 ? -66.752 21.860 178.918 1.00 47.62 406 LEU A O 1
ATOM 3311 N N . GLU A 1 407 ? -67.391 23.988 179.136 1.00 51.94 407 GLU A N 1
ATOM 3312 C CA . GLU A 1 407 ? -66.547 24.537 178.054 1.00 51.94 407 GLU A CA 1
ATOM 3313 C C . GLU A 1 407 ? -65.070 24.852 178.417 1.00 51.94 407 GLU A C 1
ATOM 3315 O O . GLU A 1 407 ? -64.381 25.547 177.681 1.00 51.94 407 GLU A O 1
ATOM 3320 N N . LYS A 1 408 ? -64.517 24.348 179.530 1.00 46.91 408 LYS A N 1
ATOM 3321 C CA . LYS A 1 408 ? -63.194 24.793 180.042 1.00 46.91 408 LYS A CA 1
ATOM 3322 C C . LYS A 1 408 ? -61.964 23.886 179.814 1.00 46.91 408 LYS A C 1
ATOM 3324 O O . LYS A 1 408 ? -60.931 24.175 180.404 1.00 46.91 408 LYS A O 1
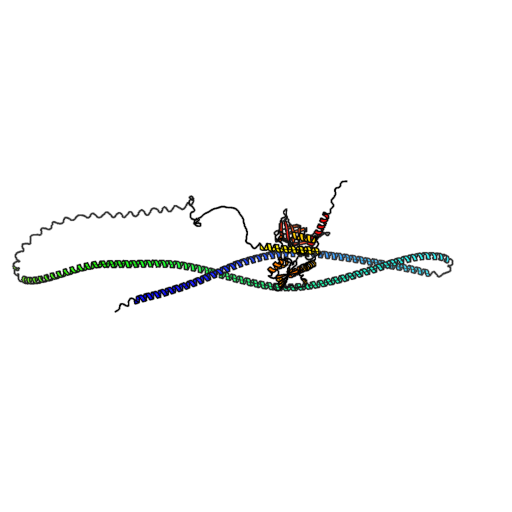ATOM 3329 N N . THR A 1 409 ? -61.995 22.795 179.033 1.00 41.50 409 THR A N 1
ATOM 3330 C CA . THR A 1 409 ? -61.004 21.700 179.261 1.00 41.50 409 THR A CA 1
ATOM 3331 C C . THR A 1 409 ? -60.070 21.173 178.151 1.00 41.50 409 THR A C 1
ATOM 3333 O O . THR A 1 409 ? -59.388 20.200 178.471 1.00 41.50 409 THR A O 1
ATOM 3336 N N . LYS A 1 410 ? -59.894 21.690 176.912 1.00 39.69 410 LYS A N 1
ATOM 3337 C CA . LYS A 1 410 ? -59.012 20.913 175.979 1.00 39.69 410 LYS A CA 1
ATOM 3338 C C . LYS A 1 410 ? -58.146 21.546 174.875 1.00 39.69 410 LYS A C 1
ATOM 3340 O O . LYS A 1 410 ? -57.766 20.837 173.948 1.00 39.69 410 LYS A O 1
ATOM 3345 N N . GLU A 1 411 ? -57.662 22.771 175.029 1.00 49.19 411 GLU A N 1
ATOM 3346 C CA . GLU A 1 411 ? -56.629 23.381 174.153 1.00 49.19 41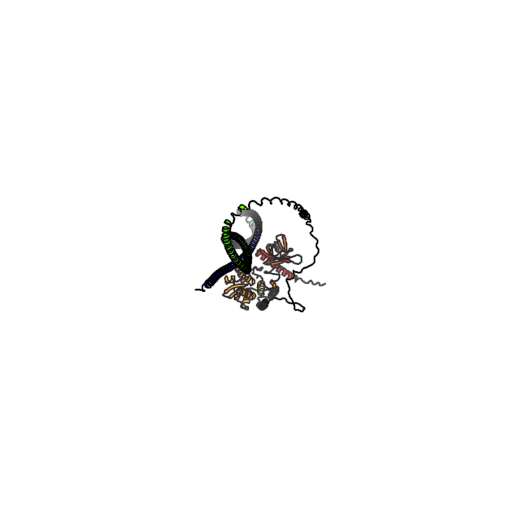1 GLU A CA 1
ATOM 3347 C C . GLU A 1 411 ? -55.195 22.776 174.273 1.00 49.19 411 GLU A C 1
ATOM 3349 O O . GLU A 1 411 ? -54.228 23.347 173.790 1.00 49.19 411 GLU A O 1
ATOM 3354 N N . SER A 1 412 ? -54.999 21.604 174.891 1.00 43.56 412 SER A N 1
ATOM 3355 C CA . SER A 1 412 ? -53.676 21.187 175.405 1.00 43.56 412 SER A CA 1
ATOM 3356 C C . SER A 1 412 ? -52.741 20.388 174.468 1.00 43.56 412 SER A C 1
ATOM 3358 O O . SER A 1 412 ? -51.582 20.223 174.831 1.00 43.56 412 SER A O 1
ATOM 3360 N N . ASN A 1 413 ? -53.152 19.834 173.317 1.00 46.31 413 ASN A N 1
ATOM 3361 C CA . ASN A 1 413 ? -52.401 18.694 172.726 1.00 46.31 413 ASN A CA 1
ATOM 3362 C C . ASN A 1 413 ? -51.920 18.832 171.255 1.00 46.31 413 ASN A C 1
ATOM 3364 O O . ASN A 1 413 ? -52.002 17.862 170.505 1.00 46.31 413 ASN A O 1
ATOM 3368 N N . GLN A 1 414 ? -51.375 19.981 170.825 1.00 46.12 414 GLN A N 1
ATOM 3369 C CA . GLN A 1 414 ? -51.003 20.242 169.410 1.00 46.12 414 GLN A CA 1
ATOM 3370 C C . GLN A 1 414 ? -49.493 20.324 169.035 1.00 46.12 414 GLN A C 1
ATOM 3372 O O . GLN A 1 414 ? -49.196 20.598 167.879 1.00 46.12 414 GLN A O 1
ATOM 3377 N N . GLU A 1 415 ? -48.509 20.041 169.901 1.00 45.19 415 GLU A N 1
ATOM 3378 C CA . GLU A 1 415 ? -47.108 20.482 169.644 1.00 45.19 415 GLU A CA 1
ATOM 3379 C C . GLU A 1 415 ? -46.087 19.444 169.082 1.00 45.19 415 GLU A C 1
ATOM 3381 O O . GLU A 1 415 ? -44.973 19.812 168.724 1.00 45.19 415 GLU A O 1
ATOM 3386 N N . ASN A 1 416 ? -46.396 18.148 168.931 1.00 47.53 416 ASN A N 1
ATOM 3387 C CA . ASN A 1 416 ? -45.326 17.119 168.875 1.00 47.53 416 ASN A CA 1
ATOM 3388 C C . ASN A 1 416 ? -44.830 16.563 167.508 1.00 47.53 416 ASN A C 1
ATOM 3390 O O . ASN A 1 416 ? -43.987 15.668 167.529 1.00 47.53 416 ASN A O 1
ATOM 3394 N N . ILE A 1 417 ? -45.261 17.011 166.316 1.00 49.09 417 ILE A N 1
ATOM 3395 C CA . ILE A 1 417 ? -44.941 16.279 165.052 1.00 49.09 417 ILE A CA 1
ATOM 3396 C C . ILE A 1 417 ? -44.445 17.197 163.909 1.00 49.09 417 ILE A C 1
ATOM 3398 O O . ILE A 1 417 ? -45.157 17.428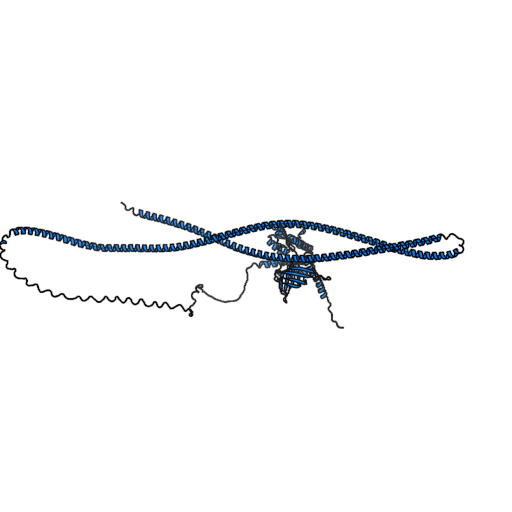 162.939 1.00 49.09 417 ILE A O 1
ATOM 3402 N N . LEU A 1 418 ? -43.207 17.717 163.994 1.00 47.59 418 LEU A N 1
ATOM 3403 C CA . LEU A 1 418 ? -42.615 18.598 162.957 1.00 47.59 418 LEU A CA 1
ATOM 3404 C C . LEU A 1 418 ? -41.102 18.383 162.674 1.00 47.59 418 LEU A C 1
ATOM 3406 O O . LEU A 1 418 ? -40.432 19.294 162.207 1.00 47.59 418 LEU A O 1
ATOM 3410 N N . ARG A 1 419 ? -40.506 17.205 162.941 1.00 42.50 419 ARG A N 1
ATOM 3411 C CA . ARG A 1 419 ? -39.023 17.030 162.932 1.00 42.50 419 ARG A CA 1
ATOM 3412 C C . ARG A 1 419 ? -38.360 16.080 161.903 1.00 42.50 419 ARG A C 1
ATOM 3414 O O . ARG A 1 419 ? -37.158 15.890 162.016 1.00 42.50 419 ARG A O 1
ATOM 3421 N N . LEU A 1 420 ? -39.024 15.495 160.894 1.00 49.62 420 LEU A N 1
ATOM 3422 C CA . LEU A 1 420 ? -38.415 14.387 160.099 1.00 49.62 420 LEU A CA 1
ATOM 3423 C C . LEU A 1 420 ? -38.408 14.529 158.545 1.00 49.62 420 LEU A C 1
ATOM 3425 O O . LEU A 1 420 ? -38.800 13.598 157.850 1.00 49.62 420 LEU A O 1
ATOM 3429 N N . GLN A 1 421 ? -37.920 15.642 157.963 1.00 41.25 421 GLN A N 1
ATOM 3430 C CA . GLN A 1 421 ? -37.855 15.871 156.490 1.00 41.25 421 GLN A CA 1
ATOM 3431 C C . GLN A 1 421 ? -36.483 16.366 155.924 1.00 41.25 421 GLN A C 1
ATOM 3433 O O . GLN A 1 421 ? -36.411 17.479 155.417 1.00 41.25 421 GLN A O 1
ATOM 3438 N N . GLN A 1 422 ? -35.377 15.597 155.906 1.00 41.50 422 GLN A N 1
ATOM 3439 C CA . GLN A 1 422 ? -34.105 16.125 155.322 1.00 41.50 422 GLN A CA 1
ATOM 3440 C C . GLN A 1 422 ? -33.179 15.130 154.570 1.00 41.50 422 GLN A C 1
ATOM 3442 O O . GLN A 1 422 ? -31.976 15.328 154.513 1.00 41.50 422 GLN A O 1
ATOM 3447 N N . GLY A 1 423 ? -33.733 14.086 153.943 1.00 41.66 423 GLY A N 1
ATOM 3448 C CA . GLY A 1 423 ? -32.997 12.921 153.414 1.00 41.66 423 GLY A CA 1
ATOM 3449 C C . GLY A 1 423 ? -32.091 13.073 152.181 1.00 41.66 423 GLY A C 1
ATOM 3450 O O . GLY A 1 423 ? -30.885 13.090 152.338 1.00 41.66 423 GLY A O 1
ATOM 3451 N N . LEU A 1 424 ? -32.588 12.988 150.941 1.00 36.66 424 LEU A N 1
ATOM 3452 C CA . LEU A 1 424 ? -31.715 12.479 149.860 1.00 36.66 424 LEU A CA 1
ATOM 3453 C C . LEU A 1 424 ? -31.935 13.125 148.484 1.00 36.66 424 LEU A C 1
ATOM 3455 O O . LEU A 1 424 ? -32.867 12.776 147.767 1.00 36.66 424 LEU A O 1
ATOM 3459 N N . LYS A 1 425 ? -31.022 14.033 148.106 1.00 44.38 425 LYS A N 1
ATOM 3460 C CA . LYS A 1 425 ? -30.975 14.816 146.850 1.00 44.38 425 LYS A CA 1
ATOM 3461 C C . LYS A 1 425 ? -29.696 14.590 145.996 1.00 44.38 425 LYS A C 1
ATOM 3463 O O . LYS A 1 425 ? -29.449 15.371 145.088 1.00 44.38 425 LYS A O 1
ATOM 3468 N N . GLU A 1 426 ? -28.871 13.564 146.227 1.00 38.19 426 GLU A N 1
ATOM 3469 C CA . GLU A 1 426 ? -27.457 13.568 145.757 1.00 38.19 426 GLU A CA 1
ATOM 3470 C C . GLU A 1 426 ? -27.087 12.792 144.461 1.00 38.19 426 GLU A C 1
ATOM 3472 O O . GLU A 1 426 ? -25.956 12.904 144.002 1.00 38.19 426 GLU A O 1
ATOM 3477 N N . ALA A 1 427 ? -27.971 12.050 143.784 1.00 45.75 427 ALA A N 1
ATOM 3478 C CA . ALA A 1 427 ? -27.537 11.060 142.768 1.00 45.75 427 ALA A CA 1
ATOM 3479 C C . ALA A 1 427 ? -27.547 11.489 141.266 1.00 45.75 427 ALA A C 1
ATOM 3481 O O . ALA A 1 427 ? -27.742 10.633 140.405 1.00 45.75 427 ALA A O 1
ATOM 3482 N N . HIS A 1 428 ? -27.365 12.771 140.899 1.00 41.84 428 HIS A N 1
ATOM 3483 C CA . HIS A 1 428 ? -27.723 13.276 139.545 1.00 41.84 428 HIS A CA 1
ATOM 3484 C C . HIS A 1 428 ? -26.610 13.823 138.598 1.00 41.84 428 HIS A C 1
ATOM 3486 O O . HIS A 1 428 ? -26.973 14.454 137.613 1.00 41.84 428 HIS A O 1
ATOM 3492 N N . ILE A 1 429 ? -25.286 13.645 138.798 1.00 45.53 429 ILE A N 1
ATOM 3493 C CA . ILE A 1 429 ? -24.278 14.439 138.018 1.00 45.53 429 ILE A CA 1
ATOM 3494 C C . ILE A 1 429 ? -22.989 13.695 137.561 1.00 45.53 429 ILE A C 1
ATOM 3496 O O . ILE A 1 429 ? -21.916 14.118 137.958 1.00 45.53 429 ILE A O 1
ATOM 3500 N N . GLN A 1 430 ? -22.984 12.647 136.708 1.00 43.81 430 GLN A N 1
ATOM 3501 C CA . GLN A 1 430 ? -21.674 12.102 136.226 1.00 43.81 430 GLN A CA 1
ATOM 3502 C C . GLN A 1 430 ? -21.502 11.586 134.775 1.00 43.81 430 GLN A C 1
ATOM 3504 O O . GLN A 1 430 ? -20.376 11.250 134.439 1.00 43.81 430 GLN A O 1
ATOM 3509 N N . ASN A 1 431 ? -22.491 11.537 133.868 1.00 43.97 431 ASN A N 1
ATOM 3510 C CA . ASN A 1 431 ? -22.311 10.745 132.620 1.00 43.97 431 ASN A CA 1
ATOM 3511 C C . ASN A 1 431 ? -22.416 11.475 131.259 1.00 43.97 431 ASN A C 1
ATOM 3513 O O . ASN A 1 431 ? -22.623 10.829 130.236 1.00 43.97 431 ASN A O 1
ATOM 3517 N N . SER A 1 432 ? -22.259 12.803 131.196 1.00 52.28 432 SER A N 1
ATOM 3518 C CA . SER A 1 432 ? -22.462 13.580 129.952 1.00 52.28 432 SER A CA 1
ATOM 3519 C C . SER A 1 432 ? -21.197 13.986 129.160 1.00 52.28 432 SER A C 1
ATOM 3521 O O . SER A 1 432 ? -21.325 14.737 128.196 1.00 52.28 432 SER A O 1
ATOM 3523 N N . GLU A 1 433 ? -19.988 13.519 129.501 1.00 46.22 433 GLU A N 1
ATOM 3524 C CA . GLU A 1 433 ? -18.721 14.083 128.970 1.00 46.22 433 GLU A CA 1
ATOM 3525 C C . GLU A 1 433 ? -18.062 13.360 127.768 1.00 46.22 433 GLU A C 1
ATOM 3527 O O . GLU A 1 433 ? -17.161 13.920 127.148 1.00 46.22 433 GLU A O 1
ATOM 3532 N N . LEU A 1 434 ? -18.517 12.182 127.324 1.00 49.25 434 LEU A N 1
ATOM 3533 C CA . LEU A 1 434 ? -17.863 11.414 126.234 1.00 49.25 434 LEU A CA 1
ATOM 3534 C C . LEU A 1 434 ? -18.118 11.939 124.796 1.00 49.25 434 LEU A C 1
ATOM 3536 O O . LEU A 1 434 ? -17.988 11.211 123.816 1.00 49.25 434 LEU A O 1
ATOM 3540 N N . LYS A 1 435 ? -18.462 13.224 124.649 1.00 40.91 435 LYS A N 1
ATOM 3541 C CA . LYS A 1 435 ? -18.904 13.861 123.393 1.00 40.91 435 LYS A CA 1
ATOM 3542 C C . LYS A 1 435 ? -17.794 14.590 122.603 1.00 40.91 435 LYS A C 1
ATOM 3544 O O . LYS A 1 435 ? -18.119 15.286 121.647 1.00 40.91 435 LYS A O 1
ATOM 3549 N N . ASN A 1 436 ? -16.509 14.449 122.957 1.00 43.09 436 ASN A N 1
ATOM 3550 C CA . ASN A 1 436 ? -15.441 15.346 122.464 1.00 43.09 436 ASN A CA 1
ATOM 3551 C C . ASN A 1 436 ? -14.298 14.734 121.617 1.00 43.09 436 ASN A C 1
ATOM 3553 O O . ASN A 1 436 ? -13.474 15.496 121.128 1.00 43.09 436 ASN A O 1
ATOM 3557 N N . THR A 1 437 ? -14.220 13.426 121.356 1.00 47.12 437 THR A N 1
ATOM 3558 C CA . THR A 1 437 ? -13.054 12.812 120.660 1.00 47.12 437 THR A CA 1
ATOM 3559 C C . THR A 1 437 ? -13.231 12.586 119.148 1.00 47.12 437 THR A C 1
ATOM 3561 O O . THR A 1 437 ? -12.488 11.830 118.531 1.00 47.12 437 THR A O 1
ATOM 3564 N N . LEU A 1 438 ? -14.197 13.268 118.523 1.00 43.25 438 LEU A N 1
ATOM 3565 C CA . LEU A 1 438 ? -14.608 13.082 117.121 1.00 43.25 438 LEU A CA 1
ATOM 3566 C C . LEU A 1 438 ? -14.095 14.197 116.179 1.00 43.25 438 LEU A C 1
ATOM 3568 O O . LEU A 1 438 ? -14.793 14.580 115.250 1.00 43.25 438 LEU A O 1
ATOM 3572 N N . LYS A 1 439 ? -12.913 14.785 116.421 1.00 49.19 439 LYS A N 1
ATOM 3573 C CA . LYS A 1 439 ? -12.438 15.948 115.633 1.00 49.19 439 LYS A CA 1
ATOM 3574 C C . LYS A 1 439 ? -10.964 15.965 115.202 1.00 49.19 439 LYS A C 1
ATOM 3576 O O . LYS A 1 439 ? -10.552 16.950 114.603 1.00 49.19 439 LYS A O 1
ATOM 3581 N N . GLU A 1 440 ? -10.177 14.914 115.444 1.00 47.75 440 GLU A N 1
ATOM 3582 C CA . GLU A 1 440 ? -8.709 14.985 115.266 1.00 47.75 440 GLU A CA 1
ATOM 3583 C C . GLU A 1 440 ? -8.093 14.129 114.138 1.00 47.75 440 GLU A C 1
ATOM 3585 O O . GLU A 1 440 ? -6.897 14.258 113.910 1.00 47.75 440 GLU A O 1
ATOM 3590 N N . GLN A 1 441 ? -8.832 13.302 113.381 1.00 46.94 441 GLN A N 1
ATOM 3591 C CA . GLN A 1 441 ? -8.202 12.369 112.411 1.00 46.94 441 GLN A CA 1
ATOM 3592 C C . GLN A 1 441 ? -8.577 12.545 110.924 1.00 46.94 441 GLN A C 1
ATOM 3594 O O . GLN A 1 441 ? -8.232 11.703 110.103 1.00 46.94 441 GLN A O 1
ATOM 3599 N N . GLU A 1 442 ? -9.189 13.669 110.539 1.00 49.34 442 GLU A N 1
ATOM 3600 C CA . GLU A 1 442 ? -9.516 13.997 109.133 1.00 49.34 442 GLU A CA 1
ATOM 3601 C C . GLU A 1 442 ? -8.433 14.810 108.379 1.00 49.34 442 GLU A C 1
ATOM 3603 O O . GLU A 1 442 ? -8.711 15.343 107.311 1.00 49.34 442 GLU A O 1
ATOM 3608 N N . GLN A 1 443 ? -7.192 14.930 108.874 1.00 38.12 443 GLN A N 1
ATOM 3609 C CA . GLN A 1 443 ? -6.167 15.783 108.227 1.00 38.12 443 GLN A CA 1
ATOM 3610 C C . GLN A 1 443 ? -4.814 15.118 107.929 1.00 38.12 443 GLN A C 1
ATOM 3612 O O . GLN A 1 443 ? -3.869 15.809 107.541 1.00 38.12 443 GLN A O 1
ATOM 3617 N N . GLU A 1 444 ? -4.700 13.788 108.015 1.00 46.47 444 GLU A N 1
ATOM 3618 C CA . GLU A 1 444 ? -3.491 13.095 107.563 1.00 46.47 444 GLU A CA 1
ATOM 3619 C C . GLU A 1 444 ? -3.619 12.489 106.152 1.00 46.47 444 GLU A C 1
ATOM 3621 O O . GLU A 1 444 ? -3.841 11.295 105.987 1.00 46.47 444 GLU A O 1
ATOM 3626 N N . ILE A 1 445 ? -3.239 13.304 105.155 1.00 45.50 445 ILE A N 1
ATOM 3627 C CA . ILE A 1 445 ? -2.280 12.885 104.108 1.00 45.50 445 ILE A CA 1
ATOM 3628 C C . ILE A 1 445 ? -2.945 12.118 102.939 1.00 45.50 445 ILE A C 1
ATOM 3630 O O . ILE A 1 445 ? -2.958 10.896 102.916 1.00 45.50 445 ILE A O 1
ATOM 3634 N N . GLU A 1 446 ? -3.431 12.719 101.844 1.00 46.94 446 GLU A N 1
ATOM 3635 C CA . GLU A 1 446 ? -3.083 13.963 101.110 1.00 46.94 446 GLU A CA 1
ATOM 3636 C C . GLU A 1 446 ? -1.577 14.184 100.822 1.00 46.94 446 GLU A C 1
ATOM 3638 O O . GLU A 1 446 ? -1.169 15.241 100.357 1.00 46.94 446 GLU A O 1
ATOM 3643 N N . LYS A 1 447 ? -0.711 13.178 101.040 1.00 41.47 447 LYS A N 1
ATOM 3644 C CA . LYS A 1 447 ? 0.735 13.258 100.702 1.00 41.47 447 LYS A CA 1
ATOM 3645 C C . LYS A 1 447 ? 1.300 12.103 99.869 1.00 41.47 447 LYS A C 1
ATOM 3647 O O . LYS A 1 447 ? 2.515 11.933 99.867 1.00 41.47 447 LYS A O 1
ATOM 3652 N N . LEU A 1 448 ? 0.500 11.300 99.163 1.00 42.06 448 LEU A N 1
ATOM 3653 C CA . LEU A 1 448 ? 1.059 10.196 98.354 1.00 42.06 448 LEU A CA 1
ATOM 3654 C C . LEU A 1 448 ? 0.545 10.111 96.907 1.00 42.06 448 LEU A C 1
ATOM 3656 O O . LEU A 1 448 ? 0.655 9.067 96.271 1.00 42.06 448 LEU A O 1
ATOM 3660 N N . GLU A 1 449 ? 0.110 11.235 96.336 1.00 41.72 449 GLU A N 1
ATOM 3661 C CA . GLU A 1 449 ? 0.012 11.431 94.882 1.00 41.72 449 GLU A CA 1
ATOM 3662 C C . GLU A 1 449 ? 1.330 12.007 94.318 1.00 41.72 449 GLU A C 1
ATOM 3664 O O . GLU A 1 449 ? 1.373 13.140 93.858 1.00 41.72 449 GLU A O 1
ATOM 3669 N N . ALA A 1 450 ? 2.440 11.259 94.391 1.00 35.41 450 ALA A N 1
ATOM 3670 C CA . ALA A 1 450 ? 3.703 11.615 93.711 1.00 35.41 450 ALA A CA 1
ATOM 3671 C C . ALA A 1 450 ? 4.707 10.441 93.647 1.00 35.41 450 ALA A C 1
ATOM 3673 O O . ALA A 1 450 ? 5.840 10.531 94.115 1.00 35.41 450 ALA A O 1
ATOM 3674 N N . LYS A 1 451 ? 4.281 9.309 93.082 1.00 41.28 451 LYS A N 1
ATOM 3675 C CA . LYS A 1 451 ? 5.168 8.279 92.501 1.00 41.28 451 LYS A CA 1
ATOM 3676 C C . LYS A 1 451 ? 4.592 7.866 91.142 1.00 41.28 451 LYS A C 1
ATOM 3678 O O . LYS A 1 451 ? 4.031 6.789 90.985 1.00 41.28 451 LYS A O 1
ATOM 3683 N N . GLU A 1 452 ? 4.439 8.817 90.220 1.00 33.28 452 GLU A N 1
ATOM 3684 C CA . GLU A 1 452 ? 5.374 8.950 89.086 1.00 33.28 452 GLU A CA 1
ATOM 3685 C C . GLU A 1 452 ? 5.688 7.583 88.458 1.00 33.28 452 GLU A C 1
ATOM 3687 O O . GLU A 1 452 ? 6.456 6.785 88.982 1.00 33.28 452 GLU A O 1
ATOM 3692 N N . ARG A 1 453 ? 5.026 7.207 87.362 1.00 38.12 453 ARG A N 1
ATOM 3693 C CA . ARG A 1 453 ? 5.407 7.637 86.002 1.00 38.12 453 ARG A CA 1
ATOM 3694 C C . ARG A 1 453 ? 6.925 7.667 85.778 1.00 38.12 453 ARG A C 1
ATOM 3696 O O . ARG A 1 453 ? 7.470 8.718 85.486 1.00 38.12 453 ARG A O 1
ATOM 3703 N N . ALA A 1 454 ? 7.575 6.512 85.847 1.00 30.94 454 ALA A N 1
ATOM 3704 C CA . ALA A 1 454 ? 8.684 6.135 84.966 1.00 30.94 454 ALA A CA 1
ATOM 3705 C C . ALA A 1 454 ? 9.184 4.746 85.367 1.00 30.94 454 ALA A C 1
ATOM 3707 O O . ALA A 1 454 ? 9.712 4.591 86.461 1.00 30.94 454 ALA A O 1
ATOM 3708 N N . THR A 1 455 ? 9.031 3.747 84.497 1.00 34.75 455 THR A N 1
ATOM 3709 C CA . THR A 1 455 ? 10.092 2.790 84.108 1.00 34.75 455 THR A CA 1
ATOM 3710 C C . THR A 1 455 ? 9.484 1.631 83.330 1.00 34.75 455 THR A C 1
ATOM 3712 O O . THR A 1 455 ? 9.135 0.570 83.837 1.00 34.75 455 THR A O 1
ATOM 3715 N N . SER A 1 456 ? 9.385 1.866 82.032 1.00 30.42 456 SER A N 1
ATOM 3716 C CA . SER A 1 456 ? 9.398 0.825 81.023 1.00 30.42 456 SER A CA 1
ATOM 3717 C C . SER A 1 456 ? 10.685 -0.021 81.134 1.00 30.42 456 SER A C 1
ATOM 3719 O O . SER A 1 456 ? 11.753 0.511 81.428 1.00 30.42 456 SER A O 1
ATOM 3721 N N . ILE A 1 457 ? 10.571 -1.299 80.751 1.00 29.92 457 ILE A N 1
ATOM 3722 C CA . ILE A 1 457 ? 11.630 -2.188 80.223 1.00 29.92 457 ILE A CA 1
ATOM 3723 C C . ILE A 1 457 ? 12.508 -2.930 81.253 1.00 29.92 457 ILE A C 1
ATOM 3725 O O . ILE A 1 457 ? 13.546 -2.443 81.692 1.00 29.92 457 ILE A O 1
ATOM 3729 N N . LYS A 1 458 ? 12.125 -4.192 81.502 1.00 33.12 458 LYS A N 1
ATOM 3730 C CA . LYS A 1 458 ? 12.894 -5.455 81.341 1.00 33.12 458 LYS A CA 1
ATOM 3731 C C . LYS A 1 458 ? 11.886 -6.591 81.592 1.00 33.12 458 LYS A C 1
ATOM 3733 O O . LYS A 1 458 ? 11.401 -6.731 82.700 1.00 33.12 458 LYS A O 1
ATOM 3738 N N . LEU A 1 459 ? 11.316 -7.221 80.566 1.00 30.62 459 LEU A N 1
ATOM 3739 C CA . LEU A 1 459 ? 11.894 -8.352 79.829 1.00 30.62 459 LEU A CA 1
ATOM 3740 C C . LEU A 1 459 ? 12.319 -9.512 80.754 1.00 30.62 459 LEU A C 1
ATOM 3742 O O . LEU A 1 459 ? 13.275 -9.344 81.513 1.00 30.62 459 LEU A O 1
ATOM 3746 N N . LYS A 1 460 ? 11.689 -10.679 80.510 1.00 33.19 460 LYS A N 1
ATOM 3747 C CA . LYS A 1 460 ? 11.831 -12.035 81.099 1.00 33.19 460 LYS A CA 1
ATOM 3748 C C . LYS A 1 460 ? 10.832 -12.280 82.234 1.00 33.19 460 LYS A C 1
ATOM 3750 O O . LYS A 1 460 ? 10.945 -11.634 83.260 1.00 33.19 460 LYS A O 1
ATOM 3755 N N . GLU A 1 461 ? 9.812 -13.120 82.099 1.00 31.44 461 GLU A N 1
ATOM 3756 C CA . GLU A 1 461 ? 9.655 -14.384 81.349 1.00 31.44 461 GLU A CA 1
ATOM 3757 C C . GLU A 1 461 ? 8.392 -14.289 80.452 1.00 31.44 461 GLU A C 1
ATOM 3759 O O . GLU A 1 461 ? 7.402 -13.709 80.870 1.00 31.44 461 GLU A O 1
ATOM 3764 N N . SER A 1 462 ? 8.281 -14.682 79.178 1.00 35.44 462 SER A N 1
ATOM 3765 C CA . SER A 1 462 ? 8.863 -15.779 78.398 1.00 35.44 462 SER A CA 1
ATOM 3766 C C . SER A 1 462 ? 8.765 -17.141 79.068 1.00 35.44 462 SER A C 1
ATOM 3768 O O . SER A 1 462 ? 9.795 -17.746 79.316 1.00 35.44 462 SER A O 1
ATOM 3770 N N . GLU A 1 463 ? 7.545 -17.610 79.318 1.00 34.75 463 GLU A N 1
ATOM 3771 C CA . GLU A 1 463 ? 7.185 -19.031 79.260 1.00 34.75 463 GLU A CA 1
ATOM 3772 C C . GLU A 1 463 ? 5.650 -19.166 79.279 1.00 34.75 463 GLU A C 1
ATOM 3774 O O . GLU A 1 463 ? 4.969 -18.443 79.997 1.00 34.75 463 GLU A O 1
ATOM 3779 N N . ASP A 1 464 ? 5.146 -20.049 78.417 1.00 36.00 464 ASP A N 1
ATOM 3780 C CA . ASP A 1 464 ? 3.754 -20.465 78.177 1.00 36.00 464 ASP A CA 1
ATOM 3781 C C . ASP A 1 464 ? 2.968 -19.702 77.099 1.00 36.00 464 ASP A C 1
ATOM 3783 O O . ASP A 1 464 ? 2.132 -18.835 77.341 1.00 36.00 464 ASP A O 1
ATOM 3787 N N . LEU A 1 465 ? 3.351 -19.883 75.829 1.00 29.16 465 LEU A N 1
ATOM 3788 C CA . LEU A 1 465 ? 2.861 -20.951 74.932 1.00 29.16 465 LEU A CA 1
ATOM 3789 C C . LEU A 1 465 ? 1.340 -20.906 74.721 1.00 29.16 465 LEU A C 1
ATOM 3791 O O . LEU A 1 465 ? 0.534 -21.243 75.575 1.00 29.16 465 LEU A O 1
ATOM 3795 N N . ASN A 1 466 ? 0.914 -20.474 73.536 1.00 41.19 466 ASN A N 1
ATOM 3796 C CA . ASN A 1 466 ? 0.787 -21.375 72.379 1.00 41.19 466 ASN A CA 1
ATOM 3797 C C . ASN A 1 466 ? -0.184 -22.538 72.614 1.00 41.19 466 ASN A C 1
ATOM 3799 O O . ASN A 1 466 ? 0.109 -23.678 72.269 1.00 41.19 466 ASN A O 1
ATOM 3803 N N . GLU A 1 467 ? -1.374 -22.244 73.135 1.00 36.47 467 GLU A N 1
ATOM 3804 C CA . GLU A 1 467 ? -2.420 -23.260 73.243 1.00 36.47 467 GLU A CA 1
ATOM 3805 C C . GLU A 1 467 ? -3.827 -22.688 73.032 1.00 36.47 467 GLU A C 1
ATOM 3807 O O . GLU A 1 467 ? -4.715 -22.826 73.867 1.00 36.47 467 GLU A O 1
ATOM 3812 N N . ARG A 1 468 ? -4.048 -22.006 71.899 1.00 34.44 468 ARG A N 1
ATOM 3813 C CA . ARG A 1 468 ? -5.409 -21.789 71.351 1.00 34.44 468 ARG A CA 1
ATOM 3814 C C . ARG A 1 468 ? -5.478 -21.389 69.873 1.00 34.44 468 ARG A C 1
ATOM 3816 O O . ARG A 1 468 ? -6.577 -21.240 69.354 1.00 34.44 468 ARG A O 1
ATOM 3823 N N . LEU A 1 469 ? -4.339 -21.345 69.174 1.00 35.50 469 LEU A N 1
ATOM 3824 C CA . LEU A 1 469 ? -4.232 -21.348 67.705 1.00 35.50 469 LEU A CA 1
ATOM 3825 C C . LEU A 1 469 ? -4.158 -22.795 67.158 1.00 35.50 469 LEU A C 1
ATOM 3827 O O . LEU A 1 469 ? -3.368 -23.105 66.274 1.00 35.50 469 LEU A O 1
ATOM 3831 N N . ALA A 1 470 ? -4.930 -23.698 67.771 1.00 33.12 470 ALA A N 1
ATOM 3832 C CA . ALA A 1 470 ? -4.946 -25.136 67.496 1.00 33.12 470 ALA A CA 1
ATOM 3833 C C . ALA A 1 470 ? -6.342 -25.729 67.762 1.00 33.12 470 ALA A C 1
ATOM 3835 O O . ALA A 1 470 ? -6.489 -26.664 68.546 1.00 33.12 470 ALA A O 1
ATOM 3836 N N . ARG A 1 471 ? -7.386 -25.138 67.161 1.00 37.12 471 ARG A N 1
ATOM 3837 C CA . ARG A 1 471 ? -8.722 -25.758 67.006 1.00 37.12 471 ARG A CA 1
ATOM 3838 C C . ARG A 1 471 ? -9.365 -25.390 65.668 1.00 37.12 471 ARG A C 1
ATOM 3840 O O . ARG A 1 471 ? -10.556 -25.119 65.583 1.00 37.12 471 ARG A O 1
ATOM 3847 N N . GLU A 1 472 ? -8.543 -25.403 64.633 1.00 35.72 472 GLU A N 1
ATOM 3848 C CA . GLU A 1 472 ? -8.954 -25.508 63.243 1.00 35.72 472 GLU A CA 1
ATOM 3849 C C . GLU A 1 472 ? -8.043 -26.599 62.680 1.00 35.72 472 GLU A C 1
ATOM 3851 O O . GLU A 1 472 ? -6.828 -26.427 62.687 1.00 35.72 472 GLU A O 1
ATOM 3856 N N . VAL A 1 473 ? -8.639 -27.734 62.298 1.00 29.95 473 VAL A N 1
ATOM 3857 C CA . VAL A 1 473 ? -8.014 -29.013 61.900 1.00 29.95 473 VAL A CA 1
ATOM 3858 C C . VAL A 1 473 ? -7.934 -30.073 63.024 1.00 29.95 473 VAL A C 1
ATOM 3860 O O . VAL A 1 473 ? -7.102 -30.039 63.926 1.00 29.95 473 VAL A O 1
ATOM 3863 N N . ASP A 1 474 ? -8.826 -31.058 62.867 1.00 30.41 474 ASP A N 1
ATOM 3864 C CA . ASP A 1 474 ? -8.708 -32.474 63.245 1.00 30.41 474 ASP A CA 1
ATOM 3865 C C . ASP A 1 474 ? -9.175 -32.965 64.626 1.00 30.41 474 ASP A C 1
ATOM 3867 O O . ASP A 1 474 ? -8.402 -33.398 65.479 1.00 30.41 474 ASP A O 1
ATOM 3871 N N . ALA A 1 475 ? -10.495 -33.139 64.738 1.00 28.84 475 ALA A N 1
ATOM 3872 C CA . ALA A 1 475 ? -11.041 -34.431 65.158 1.00 28.84 475 ALA A CA 1
ATOM 3873 C C . ALA A 1 475 ? -11.607 -35.128 63.904 1.00 28.84 475 ALA A C 1
ATOM 3875 O O . ALA A 1 475 ? -12.347 -34.503 63.157 1.00 28.84 475 ALA A O 1
ATOM 3876 N N . GLN A 1 476 ? -11.342 -36.389 63.572 1.00 29.02 476 GLN A N 1
ATOM 3877 C CA . GLN A 1 476 ? -10.592 -37.453 64.228 1.00 29.02 476 GLN A CA 1
ATOM 3878 C C . GLN A 1 476 ? -10.313 -38.527 63.161 1.00 29.02 476 GLN A C 1
ATOM 3880 O O . GLN A 1 476 ? -11.201 -38.930 62.412 1.00 29.02 476 GLN A O 1
ATOM 3885 N N . LYS A 1 477 ? -9.062 -38.985 63.111 1.00 32.72 477 LYS A N 1
ATOM 3886 C CA . LYS A 1 477 ? -8.591 -40.175 62.391 1.00 32.72 477 LYS A CA 1
ATOM 3887 C C . LYS A 1 477 ? -9.045 -41.451 63.118 1.00 32.72 477 LYS A C 1
ATOM 3889 O O . LYS A 1 477 ? -9.208 -41.418 64.333 1.00 32.72 477 LYS A O 1
ATOM 3894 N N . VAL A 1 478 ? -9.091 -42.579 62.401 1.00 29.45 478 VAL A N 1
ATOM 3895 C CA . VAL A 1 478 ? -8.246 -43.785 62.613 1.00 29.45 478 VAL A CA 1
ATOM 3896 C C . VAL A 1 478 ? -8.933 -45.014 62.004 1.00 29.45 478 VAL A C 1
ATOM 3898 O O . VAL A 1 478 ? -10.039 -45.362 62.391 1.00 29.45 478 VAL A O 1
ATOM 3901 N N . VAL A 1 479 ? -8.254 -45.637 61.037 1.00 25.44 479 VAL A N 1
ATOM 3902 C CA . VAL A 1 479 ? -7.749 -47.032 60.983 1.00 25.44 479 VAL A CA 1
ATOM 3903 C C . VAL A 1 479 ? -7.060 -47.110 59.597 1.00 25.44 479 VAL A C 1
ATOM 3905 O O . VAL A 1 479 ? -7.733 -46.976 58.583 1.00 25.44 479 VAL A O 1
ATOM 3908 N N . ILE A 1 480 ? -5.730 -46.940 59.484 1.00 26.27 480 ILE A N 1
ATOM 3909 C CA . ILE A 1 480 ? -4.677 -47.980 59.642 1.00 26.27 480 ILE A CA 1
ATOM 3910 C C . ILE A 1 480 ? -4.781 -49.008 58.491 1.00 26.27 480 ILE A C 1
ATOM 3912 O O . ILE A 1 480 ? -5.845 -49.577 58.305 1.00 26.27 480 ILE A O 1
ATOM 3916 N N . SER A 1 481 ? -3.769 -49.330 57.681 1.00 29.92 481 SER A N 1
ATOM 3917 C CA . SER A 1 481 ? -2.342 -48.982 57.604 1.00 29.92 481 SER A CA 1
ATOM 3918 C C . SER A 1 481 ? -1.730 -49.668 56.366 1.00 29.92 481 SER A C 1
ATOM 3920 O O . SER A 1 481 ? -2.346 -50.525 55.746 1.00 29.92 481 SER A O 1
ATOM 3922 N N . GLU A 1 482 ? -0.469 -49.316 56.099 1.00 29.14 482 GLU A N 1
ATOM 3923 C CA . GLU A 1 482 ? 0.563 -50.154 55.460 1.00 29.14 482 GLU A CA 1
ATOM 3924 C C . GLU A 1 482 ? 0.880 -50.014 53.960 1.00 29.14 482 GLU A C 1
ATOM 3926 O O . GLU A 1 482 ? 0.617 -50.866 53.127 1.00 29.14 482 GLU A O 1
ATOM 3931 N N . LEU A 1 483 ? 1.639 -48.941 53.704 1.00 28.45 483 LEU A N 1
ATOM 3932 C CA . LEU A 1 483 ? 3.082 -48.986 53.403 1.00 28.45 483 LEU A CA 1
ATOM 3933 C C . LEU A 1 483 ? 3.589 -49.604 52.081 1.00 28.45 483 LEU A C 1
ATOM 3935 O O . LEU A 1 483 ? 3.599 -50.812 51.887 1.00 28.45 483 LEU A O 1
ATOM 3939 N N . LYS A 1 484 ? 4.349 -48.720 51.406 1.00 27.78 484 LYS A N 1
ATOM 3940 C CA . LYS A 1 484 ? 5.621 -48.927 50.671 1.00 27.78 484 LYS A CA 1
ATOM 3941 C C . LYS A 1 484 ? 5.483 -49.403 49.220 1.00 27.78 484 LYS A C 1
ATOM 3943 O O . LYS A 1 484 ? 5.168 -50.548 48.955 1.00 27.78 484 LYS A O 1
ATOM 3948 N N . LYS A 1 485 ? 5.607 -48.468 48.267 1.00 31.05 485 LYS A N 1
ATOM 3949 C CA . LYS A 1 485 ? 6.856 -47.930 47.656 1.00 31.05 485 LYS A CA 1
ATOM 3950 C C . LYS A 1 485 ? 7.340 -48.832 46.512 1.00 31.05 485 LYS A C 1
ATOM 3952 O O . LYS A 1 485 ? 7.910 -49.870 46.798 1.00 31.05 485 LYS A O 1
ATOM 3957 N N . GLU A 1 486 ? 7.194 -48.389 45.261 1.00 25.34 486 GLU A N 1
ATOM 3958 C CA . GLU A 1 486 ? 8.288 -47.855 44.424 1.00 25.34 486 GLU A CA 1
ATOM 3959 C C . GLU A 1 486 ? 7.825 -47.498 42.996 1.00 25.34 486 GLU A C 1
ATOM 3961 O O . GLU A 1 486 ? 6.877 -48.071 42.473 1.00 25.34 486 GLU A O 1
ATOM 3966 N N . SER A 1 487 ? 8.550 -46.530 42.421 1.00 29.08 487 SER A N 1
ATOM 3967 C CA . SER A 1 487 ? 8.767 -46.210 40.997 1.00 29.08 487 SER A CA 1
ATOM 3968 C C . SER A 1 487 ? 7.599 -45.824 40.067 1.00 29.08 487 SER A C 1
ATOM 3970 O O . SER A 1 487 ? 6.837 -46.664 39.614 1.00 29.08 487 SER A O 1
ATOM 3972 N N . GLU A 1 488 ? 7.613 -44.534 39.708 1.00 32.56 488 GLU A N 1
ATOM 3973 C CA . GLU A 1 488 ? 7.631 -43.968 38.343 1.00 32.56 488 GLU A CA 1
ATOM 3974 C C . GLU A 1 488 ? 6.563 -44.304 37.271 1.00 32.56 488 GLU A C 1
ATOM 3976 O O . GLU A 1 488 ? 6.040 -45.398 37.124 1.00 32.56 488 GLU A O 1
ATOM 3981 N N . VAL A 1 489 ? 6.421 -43.304 36.389 1.00 27.12 489 VAL A N 1
ATOM 3982 C CA . VAL A 1 489 ? 5.881 -43.303 35.018 1.00 27.12 489 VAL A CA 1
ATOM 3983 C C . VAL A 1 489 ? 4.348 -43.195 34.853 1.00 27.12 489 VAL A C 1
ATOM 3985 O O . VAL A 1 489 ? 3.614 -44.167 34.942 1.00 27.12 489 VAL A O 1
ATOM 3988 N N . ARG A 1 490 ? 3.860 -42.012 34.445 1.00 26.44 490 ARG A N 1
ATOM 3989 C CA . ARG A 1 490 ? 3.535 -41.643 33.039 1.00 26.44 490 ARG A CA 1
ATOM 3990 C C . ARG A 1 490 ? 2.694 -40.355 32.993 1.00 26.44 490 ARG A C 1
ATOM 3992 O O . ARG A 1 490 ? 1.575 -40.305 33.486 1.00 26.44 490 ARG A O 1
ATOM 3999 N N . LYS A 1 491 ? 3.243 -39.323 32.339 1.00 31.28 491 LYS A N 1
ATOM 4000 C CA . LYS A 1 491 ? 2.479 -38.275 31.636 1.00 31.28 491 LYS A CA 1
ATOM 4001 C C . LYS A 1 491 ? 1.669 -38.934 30.513 1.00 31.28 491 LYS A C 1
ATOM 4003 O O . LYS A 1 491 ? 2.247 -39.791 29.850 1.00 31.28 491 LYS A O 1
ATOM 4008 N N . ALA A 1 492 ? 0.453 -38.459 30.228 1.00 31.83 492 ALA A N 1
ATOM 4009 C CA . ALA A 1 492 ? 0.021 -38.105 28.864 1.00 31.83 492 ALA A CA 1
ATOM 4010 C C . ALA A 1 492 ? -1.447 -37.607 28.795 1.00 31.83 492 ALA A C 1
ATOM 4012 O O . ALA A 1 492 ? -2.227 -37.929 29.689 1.00 31.83 492 ALA A O 1
ATOM 4013 N N . PRO A 1 493 ? -1.795 -36.815 27.757 1.00 34.22 493 PRO A N 1
ATOM 4014 C CA . PRO A 1 493 ? -3.053 -36.086 27.562 1.00 34.22 493 PRO A CA 1
ATOM 4015 C C . PRO A 1 493 ? -4.089 -36.851 26.704 1.00 34.22 493 PRO A C 1
ATOM 4017 O O . PRO A 1 493 ? -3.782 -37.877 26.107 1.00 34.22 493 PRO A O 1
ATOM 4020 N N . SER A 1 494 ? -5.325 -36.338 26.669 1.00 29.98 494 SER A N 1
ATOM 4021 C CA . SER A 1 494 ? -6.523 -36.891 26.008 1.00 29.98 494 SER A CA 1
ATOM 4022 C C . SER A 1 494 ? -6.561 -36.719 24.468 1.00 29.98 494 SER A C 1
ATOM 4024 O O . SER A 1 494 ? -5.899 -35.821 23.952 1.00 29.98 494 SER A O 1
ATOM 4026 N N . PRO A 1 495 ? -7.351 -37.536 23.732 1.00 44.12 495 PRO A N 1
ATOM 4027 C CA . PRO A 1 495 ? -7.036 -37.991 22.374 1.00 44.12 495 PRO A CA 1
ATOM 4028 C C . PRO A 1 495 ? -7.898 -37.353 21.265 1.00 44.12 495 PRO A C 1
ATOM 4030 O O . PRO A 1 495 ? -9.028 -37.776 21.049 1.00 44.12 495 PRO A O 1
ATOM 4033 N N . GLU A 1 496 ? -7.352 -36.397 20.507 1.00 42.97 496 GLU A N 1
ATOM 4034 C CA . GLU A 1 496 ? -7.886 -35.999 19.180 1.00 42.97 496 GLU A CA 1
ATOM 4035 C C . GLU A 1 496 ? -6.788 -35.755 18.115 1.00 42.97 496 GLU A C 1
ATOM 4037 O O . GLU A 1 496 ? -7.094 -35.476 16.958 1.00 42.97 496 GLU A O 1
ATOM 4042 N N . GLU A 1 497 ? -5.502 -35.935 18.442 1.00 44.12 497 GLU A N 1
ATOM 4043 C CA . GLU A 1 497 ? -4.387 -35.666 17.511 1.00 44.12 497 GLU A CA 1
ATOM 4044 C C . GLU A 1 497 ? -3.868 -36.905 16.745 1.00 44.12 497 GLU A C 1
ATOM 4046 O O . GLU A 1 497 ? -3.102 -36.750 15.795 1.00 44.12 497 GLU A O 1
ATOM 4051 N N . GLU A 1 498 ? -4.318 -38.125 17.069 1.00 40.09 498 GLU A N 1
ATOM 4052 C CA . GLU A 1 498 ? -3.850 -39.357 16.396 1.00 40.09 498 GLU A CA 1
ATOM 4053 C C . GLU A 1 498 ? -4.526 -39.626 15.031 1.00 40.09 498 GLU A C 1
ATOM 4055 O O . GLU A 1 498 ? -3.887 -40.171 14.135 1.00 40.09 498 GLU A O 1
ATOM 4060 N N . SER A 1 499 ? -5.757 -39.155 14.784 1.00 46.84 499 SER A N 1
ATOM 4061 C CA . SER A 1 499 ? -6.450 -39.399 13.496 1.00 46.84 499 SER A CA 1
ATOM 4062 C C . SER A 1 499 ? -5.971 -38.507 12.337 1.00 46.84 499 SER A C 1
ATOM 4064 O O . SER A 1 499 ? -6.111 -38.862 11.166 1.00 46.84 499 SER A O 1
ATOM 4066 N N . ALA A 1 500 ? -5.370 -37.352 12.636 1.00 48.50 500 ALA A N 1
ATOM 4067 C CA . ALA A 1 500 ? -4.870 -36.429 11.618 1.00 48.50 500 ALA A CA 1
ATOM 4068 C C . ALA A 1 500 ? -3.522 -36.875 11.025 1.00 48.50 500 ALA A C 1
ATOM 4070 O O . ALA A 1 500 ? -3.215 -36.519 9.888 1.00 48.50 500 ALA A O 1
ATOM 4071 N N . ALA A 1 501 ? -2.723 -37.647 11.769 1.00 47.59 501 ALA A N 1
ATOM 4072 C CA . ALA A 1 501 ? -1.427 -38.148 11.315 1.00 47.59 501 ALA A CA 1
ATOM 4073 C C . ALA A 1 501 ? -1.577 -39.330 10.343 1.00 47.59 501 ALA A C 1
ATOM 4075 O O . ALA A 1 501 ? -0.975 -39.299 9.272 1.00 47.59 501 ALA A O 1
ATOM 4076 N N . GLU A 1 502 ? -2.452 -40.296 10.645 1.00 54.00 502 GLU A N 1
ATOM 4077 C CA . GLU A 1 502 ? -2.714 -41.457 9.774 1.00 54.00 502 GLU A CA 1
ATOM 4078 C C . GLU A 1 502 ? -3.381 -41.058 8.446 1.00 54.00 502 GLU A C 1
ATOM 4080 O O . GLU A 1 502 ? -3.001 -41.535 7.375 1.00 54.00 502 GLU A O 1
ATOM 4085 N N . VAL A 1 503 ? -4.344 -40.125 8.478 1.00 57.91 503 VAL A N 1
ATOM 4086 C CA . VAL A 1 503 ? -4.981 -39.591 7.258 1.00 57.91 503 VAL A CA 1
ATOM 4087 C C . VAL A 1 503 ? -3.976 -38.809 6.405 1.00 57.91 503 VAL A C 1
ATOM 4089 O O . VAL A 1 503 ? -4.046 -38.844 5.176 1.00 57.91 503 VAL A O 1
ATOM 4092 N N . LYS A 1 504 ? -3.025 -38.117 7.039 1.00 52.69 504 LYS A N 1
ATOM 4093 C CA . LYS A 1 504 ? -1.981 -37.341 6.361 1.00 52.69 504 LYS A CA 1
ATOM 4094 C C . LYS A 1 504 ? -0.914 -38.233 5.726 1.00 52.69 504 LYS A C 1
ATOM 4096 O O . LYS A 1 504 ? -0.521 -37.969 4.597 1.00 52.69 504 LYS A O 1
ATOM 4101 N N . GLU A 1 505 ? -0.493 -39.295 6.409 1.00 58.91 505 GLU A N 1
ATOM 4102 C CA . GLU A 1 505 ? 0.459 -40.279 5.881 1.00 58.91 505 GLU A CA 1
ATOM 4103 C C . GLU A 1 505 ? -0.117 -41.019 4.664 1.00 58.91 505 GLU A C 1
ATOM 4105 O O . GLU A 1 505 ? 0.556 -41.166 3.644 1.00 58.91 505 GLU A O 1
ATOM 4110 N N . LYS A 1 506 ? -1.409 -41.368 4.714 1.00 67.19 506 LYS A N 1
ATOM 4111 C CA . LYS A 1 506 ? -2.111 -42.000 3.592 1.00 67.19 506 LYS A CA 1
ATOM 4112 C C . LYS A 1 506 ? -2.199 -41.092 2.356 1.00 67.19 506 LYS A C 1
ATOM 4114 O O . LYS A 1 506 ? -1.867 -41.534 1.260 1.00 67.19 506 LYS A O 1
ATOM 4119 N N . LEU A 1 507 ? -2.563 -39.817 2.524 1.00 60.19 507 LEU A N 1
ATOM 4120 C CA . LEU A 1 507 ? -2.656 -38.850 1.414 1.00 60.19 507 LEU A CA 1
ATOM 4121 C C . LEU A 1 507 ? -1.293 -38.509 0.792 1.00 60.19 507 LEU A C 1
ATOM 4123 O O . LEU A 1 507 ? -1.217 -38.269 -0.410 1.00 60.19 507 LEU A O 1
ATOM 4127 N N . GLU A 1 508 ? -0.221 -38.493 1.588 1.00 62.19 508 GLU A N 1
ATOM 4128 C CA . GLU A 1 508 ? 1.135 -38.247 1.083 1.00 62.19 508 GLU A CA 1
ATOM 4129 C C . GLU A 1 508 ? 1.681 -39.462 0.312 1.00 62.19 508 GLU A C 1
ATOM 4131 O O . GLU A 1 508 ? 2.368 -39.290 -0.693 1.00 62.19 508 GLU A O 1
ATOM 4136 N N . SER A 1 509 ? 1.326 -40.686 0.727 1.00 66.31 509 SER A N 1
ATOM 4137 C CA . SER A 1 509 ? 1.713 -41.916 0.021 1.00 66.31 509 SER A CA 1
ATOM 4138 C C . SER A 1 509 ? 1.062 -42.046 -1.366 1.00 66.31 509 SER A C 1
ATOM 4140 O O . SER A 1 509 ? 1.750 -42.350 -2.338 1.00 66.31 509 SER A O 1
ATOM 4142 N N . GLU A 1 510 ? -0.229 -41.714 -1.491 1.00 67.38 510 GLU A N 1
ATOM 4143 C CA . GLU A 1 510 ? -0.944 -41.681 -2.779 1.00 67.38 510 GLU A CA 1
ATOM 4144 C C . GLU A 1 510 ? -0.354 -40.614 -3.721 1.00 67.38 510 GLU A C 1
ATOM 4146 O O . GLU A 1 510 ? -0.210 -40.829 -4.925 1.00 67.38 510 GLU A O 1
ATOM 4151 N N . ARG A 1 511 ? 0.052 -39.466 -3.166 1.00 68.00 511 ARG A N 1
ATOM 4152 C CA . ARG A 1 511 ? 0.687 -38.375 -3.914 1.00 68.00 511 ARG A CA 1
ATOM 4153 C C . ARG A 1 511 ? 2.073 -38.753 -4.438 1.00 68.00 511 ARG A C 1
ATOM 4155 O O . ARG A 1 511 ? 2.379 -38.448 -5.588 1.00 68.00 511 ARG A O 1
ATOM 4162 N N . GLN A 1 512 ? 2.893 -39.431 -3.634 1.00 67.06 512 GLN A N 1
ATOM 4163 C CA . GLN A 1 512 ? 4.217 -39.905 -4.060 1.00 67.06 512 GLN A CA 1
ATOM 4164 C C . GLN A 1 512 ? 4.125 -40.880 -5.240 1.00 67.06 512 GLN A C 1
ATOM 4166 O O . GLN A 1 512 ? 4.913 -40.780 -6.178 1.00 67.06 512 GLN A O 1
ATOM 4171 N N . GLU A 1 513 ? 3.131 -41.768 -5.246 1.00 75.12 513 GLU A N 1
ATOM 4172 C CA . GLU A 1 513 ? 2.902 -42.691 -6.360 1.00 75.12 513 GLU A CA 1
ATOM 4173 C C . GLU A 1 513 ? 2.496 -41.952 -7.651 1.00 75.12 513 GLU A C 1
ATOM 4175 O O . GLU A 1 513 ? 3.004 -42.252 -8.736 1.00 75.12 513 GLU A O 1
ATOM 4180 N N . ILE A 1 514 ? 1.631 -40.936 -7.543 1.00 76.44 514 ILE A N 1
ATOM 4181 C CA . ILE A 1 514 ? 1.235 -40.081 -8.673 1.00 76.44 514 ILE A CA 1
ATOM 4182 C C . ILE A 1 514 ? 2.435 -39.286 -9.208 1.00 76.44 514 ILE A C 1
ATOM 4184 O O . ILE A 1 514 ? 2.638 -39.244 -10.422 1.00 76.44 514 ILE A O 1
ATOM 4188 N N . GLU A 1 515 ? 3.256 -38.698 -8.332 1.00 72.94 515 GLU A N 1
ATOM 4189 C CA . GLU A 1 515 ? 4.457 -37.948 -8.722 1.00 72.94 515 GLU A CA 1
ATOM 4190 C C . GLU A 1 515 ? 5.501 -38.840 -9.404 1.00 72.94 515 GLU A C 1
ATOM 4192 O O . GLU A 1 515 ? 6.070 -38.443 -10.421 1.00 72.94 515 GLU A O 1
ATOM 4197 N N . GLU A 1 516 ? 5.741 -40.054 -8.901 1.00 74.06 516 GLU A N 1
ATOM 4198 C CA . GLU A 1 516 ? 6.668 -40.998 -9.531 1.00 74.06 516 GLU A CA 1
ATOM 4199 C C . GLU A 1 516 ? 6.184 -41.449 -10.913 1.00 74.06 516 GLU A C 1
ATOM 4201 O O . GLU A 1 516 ? 6.982 -41.551 -11.851 1.00 74.06 516 GLU A O 1
ATOM 4206 N N . ASN A 1 517 ? 4.883 -41.707 -11.057 1.00 80.31 517 ASN A N 1
ATOM 4207 C CA . ASN A 1 517 ? 4.280 -42.095 -12.331 1.00 80.31 517 ASN A CA 1
ATOM 4208 C C . ASN A 1 517 ? 4.282 -40.939 -13.339 1.00 80.31 517 ASN A C 1
ATOM 4210 O O . ASN A 1 517 ? 4.578 -41.143 -14.519 1.00 80.31 517 ASN A O 1
ATOM 4214 N N . LEU A 1 518 ? 4.020 -39.716 -12.876 1.00 80.69 518 LEU A N 1
ATOM 4215 C CA . LEU A 1 518 ? 4.156 -38.498 -13.668 1.00 80.69 518 LEU A CA 1
ATOM 4216 C C . LEU A 1 518 ? 5.613 -38.302 -14.114 1.00 80.69 518 LEU A C 1
ATOM 4218 O O . LEU A 1 518 ? 5.856 -38.086 -15.297 1.00 80.69 518 LEU A O 1
ATOM 4222 N N . ALA A 1 519 ? 6.581 -38.420 -13.204 1.00 79.06 519 ALA A N 1
ATOM 4223 C CA . ALA A 1 519 ? 8.000 -38.231 -13.493 1.00 79.06 519 ALA A CA 1
ATOM 4224 C C . ALA A 1 519 ? 8.529 -39.214 -14.542 1.00 79.06 519 ALA A C 1
ATOM 4226 O O . ALA A 1 519 ? 9.169 -38.804 -15.511 1.00 79.06 519 ALA A O 1
ATOM 4227 N N . LYS A 1 520 ? 8.234 -40.508 -14.363 1.00 82.06 520 LYS A N 1
ATOM 4228 C CA . LYS A 1 520 ? 8.564 -41.559 -15.337 1.00 82.06 520 LYS A CA 1
ATOM 4229 C C . LYS A 1 520 ? 7.912 -41.258 -16.680 1.00 82.06 520 LYS A C 1
ATOM 4231 O O . LYS A 1 520 ? 8.577 -41.274 -17.706 1.00 82.06 520 LYS A O 1
ATOM 4236 N N . GLY A 1 521 ? 6.641 -40.873 -16.656 1.00 83.06 521 GLY A N 1
ATOM 4237 C CA . GLY A 1 521 ? 5.901 -40.521 -17.854 1.00 83.06 521 GLY A CA 1
ATOM 4238 C C . GLY A 1 521 ? 6.451 -39.306 -18.615 1.00 83.06 521 GLY A C 1
ATOM 4239 O O . GLY A 1 521 ? 6.487 -39.318 -19.844 1.00 83.06 521 GLY A O 1
ATOM 4240 N N . LEU A 1 522 ? 6.931 -38.278 -17.908 1.00 83.75 522 LEU A N 1
ATOM 4241 C CA . LEU A 1 522 ? 7.578 -37.110 -18.514 1.00 83.75 522 LEU A CA 1
ATOM 4242 C C . LEU A 1 522 ? 8.959 -37.449 -19.103 1.00 83.75 522 LEU A C 1
ATOM 4244 O O . LEU A 1 522 ? 9.329 -36.884 -20.136 1.00 83.75 522 LEU A O 1
ATOM 4248 N N . LEU A 1 523 ? 9.706 -38.368 -18.476 1.00 85.88 523 LEU A N 1
ATOM 4249 C CA . LEU A 1 523 ? 10.970 -38.900 -19.003 1.00 85.88 523 LEU A CA 1
ATOM 4250 C C . LEU A 1 523 ? 10.736 -39.738 -20.267 1.00 85.88 523 LEU A C 1
ATOM 4252 O O . LEU A 1 523 ? 11.402 -39.515 -21.276 1.00 85.88 523 LEU A O 1
ATOM 4256 N N . ASP A 1 524 ? 9.754 -40.641 -20.237 1.00 84.75 524 ASP A N 1
ATOM 4257 C CA . ASP A 1 524 ? 9.390 -41.502 -21.369 1.00 84.75 524 ASP A CA 1
ATOM 4258 C C . ASP A 1 524 ? 8.879 -40.686 -22.568 1.00 84.75 524 ASP A C 1
ATOM 4260 O O . ASP A 1 524 ? 9.150 -41.022 -23.721 1.00 84.75 524 ASP A O 1
ATOM 4264 N N . ALA A 1 525 ? 8.169 -39.583 -22.306 1.00 81.88 525 ALA A N 1
ATOM 4265 C CA . ALA A 1 525 ? 7.704 -38.649 -23.330 1.00 81.88 525 ALA A CA 1
ATOM 4266 C C . ALA A 1 525 ? 8.815 -37.733 -23.886 1.00 81.88 525 ALA A C 1
ATOM 4268 O O . ALA A 1 525 ? 8.560 -36.960 -24.810 1.00 81.88 525 ALA A O 1
ATOM 4269 N N . GLY A 1 526 ? 10.030 -37.778 -23.324 1.00 82.31 526 GLY A N 1
ATOM 4270 C CA . GLY A 1 526 ? 11.141 -36.904 -23.710 1.00 82.31 526 GLY A CA 1
ATOM 4271 C C . GLY A 1 526 ? 10.908 -35.423 -23.392 1.00 82.31 526 GLY A C 1
ATOM 4272 O O . GLY A 1 526 ? 11.566 -34.563 -23.976 1.00 82.31 526 GLY A O 1
ATOM 4273 N N . LEU A 1 527 ? 9.966 -35.112 -22.493 1.00 83.00 527 LEU A N 1
ATOM 4274 C CA . LEU A 1 527 ? 9.650 -33.740 -22.087 1.00 83.00 527 LEU A CA 1
ATOM 4275 C C . LEU A 1 527 ? 10.633 -33.205 -21.039 1.00 83.00 527 LEU A C 1
ATOM 4277 O O . LEU A 1 527 ? 10.840 -31.998 -20.970 1.00 83.00 527 LEU A O 1
ATOM 4281 N N . ILE A 1 528 ? 11.250 -34.097 -20.257 1.00 83.56 528 ILE A N 1
ATOM 4282 C CA . ILE A 1 528 ? 12.325 -33.781 -19.307 1.00 83.56 528 ILE A CA 1
ATOM 4283 C C . ILE A 1 528 ? 13.502 -34.745 -19.497 1.00 83.56 528 ILE A C 1
ATOM 4285 O O . ILE A 1 528 ? 13.327 -35.879 -19.936 1.00 83.56 528 ILE A O 1
ATOM 4289 N N . THR A 1 529 ? 14.715 -34.310 -19.148 1.00 84.31 529 THR A N 1
ATOM 4290 C CA . THR A 1 529 ? 15.916 -35.165 -19.186 1.00 84.31 529 THR A CA 1
ATOM 4291 C C . THR A 1 529 ? 16.175 -35.841 -17.837 1.00 84.31 529 THR A C 1
ATOM 4293 O O . THR A 1 529 ? 15.760 -35.350 -16.787 1.00 84.31 529 THR A O 1
ATOM 4296 N N . GLU A 1 530 ? 16.917 -36.953 -17.826 1.00 81.69 530 GLU A N 1
ATOM 4297 C CA . GLU A 1 530 ? 17.262 -37.653 -16.578 1.00 81.69 530 GLU A CA 1
ATOM 4298 C C . GLU A 1 530 ? 18.113 -36.780 -15.634 1.00 81.69 530 GLU A C 1
ATOM 4300 O O . GLU A 1 530 ? 17.995 -36.862 -14.410 1.00 81.69 530 GLU A O 1
ATOM 4305 N N . THR A 1 531 ? 18.941 -35.892 -16.192 1.00 77.94 531 THR A N 1
ATOM 4306 C CA . THR A 1 531 ? 19.719 -34.905 -15.430 1.00 77.94 531 THR A CA 1
ATOM 4307 C C . THR A 1 531 ? 18.810 -33.854 -14.795 1.00 77.94 531 THR A C 1
ATOM 4309 O O . THR A 1 531 ? 18.957 -33.560 -13.606 1.00 77.94 531 THR A O 1
ATOM 4312 N N . THR A 1 532 ? 17.829 -33.350 -15.546 1.00 76.00 532 THR A N 1
ATOM 4313 C CA . THR A 1 532 ? 16.772 -32.456 -15.059 1.00 76.00 532 THR A CA 1
ATOM 4314 C C . THR A 1 532 ? 15.955 -33.106 -13.941 1.00 76.00 532 THR A C 1
ATOM 4316 O O . THR A 1 532 ? 15.795 -32.507 -12.878 1.00 76.00 532 THR A O 1
ATOM 4319 N N . TYR A 1 533 ? 15.517 -34.355 -14.115 1.00 80.81 533 TYR A N 1
ATOM 4320 C CA . TYR A 1 533 ? 14.764 -35.085 -13.094 1.00 80.81 533 TYR A CA 1
ATOM 4321 C C . TYR A 1 533 ? 15.584 -35.310 -11.817 1.00 80.81 533 TYR A C 1
ATOM 4323 O O . TYR A 1 533 ? 15.111 -35.019 -10.719 1.00 80.81 533 TYR A O 1
ATOM 4331 N N . LYS A 1 534 ? 16.845 -35.753 -11.931 1.00 79.38 534 LYS A N 1
ATOM 4332 C CA . LYS A 1 534 ? 17.739 -35.914 -10.768 1.00 79.38 534 LYS A CA 1
ATOM 4333 C C . LYS A 1 534 ? 17.959 -34.590 -10.040 1.00 79.38 534 LYS A C 1
ATOM 4335 O O . LYS A 1 534 ? 17.969 -34.564 -8.808 1.00 79.38 534 LYS A O 1
ATOM 4340 N N . ARG A 1 535 ? 18.096 -33.481 -10.770 1.00 72.38 535 ARG A N 1
ATOM 4341 C CA . ARG A 1 535 ? 18.220 -32.140 -10.185 1.00 72.38 535 ARG A CA 1
ATOM 4342 C C . ARG A 1 535 ? 16.937 -31.712 -9.467 1.00 72.38 535 ARG A C 1
ATOM 4344 O O . ARG A 1 535 ? 17.016 -31.272 -8.324 1.00 72.38 535 ARG A O 1
ATOM 4351 N N . ALA A 1 536 ? 15.773 -31.900 -10.084 1.00 69.88 536 ALA A N 1
ATOM 4352 C CA . ALA A 1 536 ? 14.484 -31.576 -9.476 1.00 69.88 536 ALA A CA 1
ATOM 4353 C C . ALA A 1 536 ? 14.203 -32.445 -8.234 1.00 69.88 536 ALA A C 1
ATOM 4355 O O . ALA A 1 536 ? 13.861 -31.916 -7.183 1.00 69.88 536 ALA A O 1
ATOM 4356 N N . SER A 1 537 ? 14.465 -33.753 -8.301 1.00 71.12 537 SER A N 1
ATOM 4357 C CA . SER A 1 537 ? 14.290 -34.697 -7.186 1.00 71.12 537 SER A CA 1
ATOM 4358 C C . SER A 1 537 ? 15.261 -34.436 -6.025 1.00 71.12 537 SER A C 1
ATOM 4360 O O . SER A 1 537 ? 14.877 -34.467 -4.855 1.00 71.12 537 SER A O 1
ATOM 4362 N N . THR A 1 538 ? 16.532 -34.123 -6.306 1.00 68.44 538 THR A N 1
ATOM 4363 C CA . THR A 1 538 ? 17.491 -33.745 -5.249 1.00 68.44 538 THR A CA 1
ATOM 4364 C C . THR A 1 538 ? 17.127 -32.417 -4.594 1.00 68.44 538 THR A C 1
ATOM 4366 O O . THR A 1 538 ? 17.333 -32.257 -3.391 1.00 68.44 538 THR A O 1
ATOM 4369 N N . PHE A 1 539 ? 16.557 -31.481 -5.353 1.00 63.22 539 PHE A N 1
ATOM 4370 C CA . PHE A 1 539 ? 16.040 -30.228 -4.818 1.00 63.22 539 PHE A CA 1
ATOM 4371 C C . PHE A 1 539 ? 14.785 -30.453 -3.966 1.00 63.22 539 PHE A C 1
ATOM 4373 O O . PHE A 1 539 ? 14.719 -29.948 -2.848 1.00 63.22 539 PHE A O 1
ATOM 4380 N N . GLN A 1 540 ? 13.851 -31.285 -4.432 1.00 64.38 540 GLN A N 1
ATOM 4381 C CA . GLN A 1 540 ? 12.666 -31.721 -3.691 1.00 64.38 540 GLN A CA 1
ATOM 4382 C C . GLN A 1 540 ? 13.043 -32.345 -2.344 1.00 64.38 540 GLN A C 1
ATOM 4384 O O . GLN A 1 540 ? 12.501 -31.946 -1.321 1.00 64.38 540 GLN A O 1
ATOM 4389 N N . LYS A 1 541 ? 14.033 -33.246 -2.306 1.00 64.94 541 LYS A N 1
ATOM 4390 C CA . LYS A 1 541 ? 14.514 -33.857 -1.051 1.00 64.94 541 LYS A CA 1
ATOM 4391 C C . LYS A 1 541 ? 15.156 -32.860 -0.083 1.00 64.94 541 LYS A C 1
ATOM 4393 O O . LYS A 1 541 ? 15.165 -33.106 1.116 1.00 64.94 541 LYS A O 1
ATOM 4398 N N . LYS A 1 542 ? 15.732 -31.765 -0.591 1.00 56.59 542 LYS A N 1
ATOM 4399 C CA . LYS A 1 542 ? 16.408 -30.741 0.224 1.00 56.59 542 LYS A CA 1
ATOM 4400 C C . LYS A 1 542 ? 15.473 -29.640 0.715 1.00 56.59 542 LYS A C 1
ATOM 4402 O O . LYS A 1 542 ? 15.701 -29.119 1.800 1.00 56.59 542 LYS A O 1
ATOM 4407 N N . GLN A 1 543 ? 14.497 -29.243 -0.098 1.00 53.50 543 GLN A N 1
ATOM 4408 C CA . GLN A 1 543 ? 13.610 -28.114 0.194 1.00 53.50 543 GLN A CA 1
ATOM 4409 C C . GLN A 1 543 ? 12.169 -28.534 0.502 1.00 53.50 543 GLN A C 1
ATOM 4411 O O . GLN A 1 543 ? 11.392 -27.673 0.884 1.00 53.50 543 GLN A O 1
ATOM 4416 N N . GLU A 1 544 ? 11.846 -29.831 0.408 1.00 53.88 544 GLU A N 1
ATOM 4417 C CA . GLU A 1 544 ? 10.513 -30.414 0.620 1.00 53.88 544 GLU A CA 1
ATOM 4418 C C . GLU A 1 544 ? 9.439 -29.815 -0.323 1.00 53.88 544 GLU A C 1
ATOM 4420 O O . GLU A 1 544 ? 8.395 -29.355 0.113 1.00 53.88 544 GLU A O 1
ATOM 4425 N N . GLY A 1 545 ? 9.695 -29.777 -1.639 1.00 57.91 545 GLY A N 1
ATOM 4426 C CA . GLY A 1 545 ? 8.792 -29.157 -2.634 1.00 57.91 545 GLY A CA 1
ATOM 4427 C C . GLY A 1 545 ? 8.037 -30.133 -3.538 1.00 57.91 545 GLY A C 1
ATOM 4428 O O . GLY A 1 545 ? 8.351 -31.318 -3.574 1.00 57.91 545 GLY A O 1
ATOM 4429 N N . ASN A 1 546 ? 7.062 -29.640 -4.307 1.00 65.50 546 ASN A N 1
ATOM 4430 C CA . ASN A 1 546 ? 6.384 -30.434 -5.340 1.00 65.50 546 ASN A CA 1
ATOM 4431 C C . ASN A 1 546 ? 7.251 -30.538 -6.614 1.00 65.50 546 ASN A C 1
ATOM 4433 O O . ASN A 1 546 ? 7.825 -29.542 -7.061 1.00 65.50 546 ASN A O 1
ATOM 4437 N N . LEU A 1 547 ? 7.325 -31.731 -7.217 1.00 71.25 547 LEU A N 1
ATOM 4438 C CA . LEU A 1 547 ? 8.048 -31.970 -8.469 1.00 71.25 547 LEU A CA 1
ATOM 4439 C C . LEU A 1 547 ? 7.556 -31.091 -9.634 1.00 71.25 547 LEU A C 1
ATOM 4441 O O . LEU A 1 547 ? 8.379 -30.447 -10.282 1.00 71.25 547 LEU A O 1
ATOM 4445 N N . LEU A 1 548 ? 6.243 -31.029 -9.890 1.00 69.12 548 LEU A N 1
ATOM 4446 C CA . LEU A 1 548 ? 5.634 -30.194 -10.939 1.00 69.12 548 LEU A CA 1
ATOM 4447 C C . LEU A 1 548 ? 6.043 -28.738 -10.775 1.00 69.12 548 LEU A C 1
ATOM 4449 O O . LEU A 1 548 ? 6.491 -28.080 -11.708 1.00 69.12 548 LEU A O 1
ATOM 4453 N N . GLN A 1 549 ? 5.951 -28.261 -9.543 1.00 65.25 549 GLN A N 1
ATOM 4454 C CA . GLN A 1 549 ? 6.279 -26.894 -9.203 1.00 65.25 549 GLN A CA 1
ATOM 4455 C C . GLN A 1 549 ? 7.764 -26.582 -9.413 1.00 65.25 549 GLN A C 1
ATOM 4457 O O . GLN A 1 549 ? 8.108 -25.494 -9.862 1.00 65.25 549 GLN A O 1
ATOM 4462 N N . LEU A 1 550 ? 8.657 -27.536 -9.142 1.00 66.25 550 LEU A N 1
ATOM 4463 C CA . LEU A 1 550 ? 10.088 -27.388 -9.406 1.00 66.25 550 LEU A CA 1
ATOM 4464 C C . LEU A 1 550 ? 10.419 -27.418 -10.899 1.00 66.25 550 LEU A C 1
ATOM 4466 O O . LEU A 1 550 ? 11.328 -26.705 -11.327 1.00 66.25 550 LEU A O 1
ATOM 4470 N N . LEU A 1 551 ? 9.682 -28.203 -11.684 1.00 71.00 551 LEU A N 1
ATOM 4471 C CA . LEU A 1 551 ? 9.802 -28.216 -13.141 1.00 71.00 551 LEU A CA 1
ATOM 4472 C C . LEU A 1 551 ? 9.339 -26.879 -13.747 1.00 71.00 551 LEU A C 1
ATOM 4474 O O . LEU A 1 551 ? 10.036 -26.345 -14.612 1.00 71.00 551 LEU A O 1
ATOM 4478 N N . PHE A 1 552 ? 8.254 -26.293 -13.222 1.00 66.31 552 PHE A N 1
ATOM 4479 C CA . PHE A 1 552 ? 7.798 -24.940 -13.568 1.00 66.31 552 PHE A CA 1
ATOM 4480 C C . PHE A 1 552 ? 8.820 -23.859 -13.168 1.00 66.31 552 PHE A C 1
ATOM 4482 O O . PHE A 1 552 ? 9.175 -23.005 -13.978 1.00 66.31 552 PHE A O 1
ATOM 4489 N N . VAL A 1 553 ? 9.340 -23.897 -11.931 1.00 59.06 553 VAL A N 1
ATOM 4490 C CA . VAL A 1 553 ? 10.291 -22.894 -11.402 1.00 59.06 553 VAL A CA 1
ATOM 4491 C C . VAL A 1 553 ? 11.600 -22.867 -12.191 1.00 59.06 553 VAL A C 1
ATOM 4493 O O . VAL A 1 553 ? 12.127 -21.790 -12.463 1.00 59.06 553 VAL A O 1
ATOM 4496 N N . ASN A 1 554 ? 12.134 -24.035 -12.551 1.00 62.25 554 ASN A N 1
ATOM 4497 C CA . ASN A 1 554 ? 13.429 -24.141 -13.225 1.00 62.25 554 ASN A CA 1
ATOM 4498 C C . ASN A 1 554 ? 13.334 -24.060 -14.757 1.00 62.25 554 ASN A C 1
ATOM 4500 O O . ASN A 1 554 ? 14.366 -24.176 -15.417 1.00 62.25 554 ASN A O 1
ATOM 4504 N N . ARG A 1 555 ? 12.128 -23.866 -15.320 1.00 64.06 555 ARG A N 1
ATOM 4505 C CA . ARG A 1 555 ? 11.856 -23.884 -16.774 1.00 64.06 555 ARG A CA 1
ATOM 4506 C C . ARG A 1 555 ? 12.368 -25.123 -17.484 1.00 64.06 555 ARG A C 1
ATOM 4508 O O . ARG A 1 555 ? 12.841 -25.087 -18.617 1.00 64.06 555 ARG A O 1
ATOM 4515 N N . ASP A 1 556 ? 12.262 -26.234 -16.785 1.00 68.12 556 ASP A N 1
ATOM 4516 C CA . ASP A 1 556 ? 12.724 -27.515 -17.280 1.00 68.12 556 ASP A CA 1
ATOM 4517 C C . ASP A 1 556 ? 11.743 -28.136 -18.287 1.00 68.12 556 ASP A C 1
ATOM 4519 O O . ASP A 1 556 ? 12.097 -29.074 -18.999 1.00 68.12 556 ASP A O 1
ATOM 4523 N N . ILE A 1 557 ? 10.525 -27.591 -18.362 1.00 74.69 557 ILE A N 1
ATOM 4524 C CA . ILE A 1 557 ? 9.458 -27.997 -19.270 1.00 74.69 557 ILE A CA 1
ATOM 4525 C C . ILE A 1 557 ? 8.596 -26.787 -19.657 1.00 74.69 557 ILE A C 1
ATOM 4527 O O . ILE A 1 557 ? 8.440 -25.847 -18.882 1.00 74.69 557 ILE A O 1
ATOM 4531 N N . ASP A 1 558 ? 8.049 -26.815 -20.869 1.00 80.50 558 ASP A N 1
ATOM 4532 C CA . ASP A 1 558 ? 7.081 -25.832 -21.364 1.00 80.50 558 ASP A CA 1
ATOM 4533 C C . ASP A 1 558 ? 5.707 -26.051 -20.702 1.00 80.50 558 ASP A C 1
ATOM 4535 O O . ASP A 1 558 ? 5.182 -27.171 -20.740 1.00 80.50 558 ASP A O 1
ATOM 4539 N N . ASP A 1 559 ? 5.127 -24.987 -20.130 1.00 77.75 559 ASP A N 1
ATOM 4540 C CA . ASP A 1 559 ? 3.808 -24.976 -19.482 1.00 77.75 559 ASP A CA 1
ATOM 4541 C C . ASP A 1 559 ? 2.741 -25.669 -20.340 1.00 77.75 559 ASP A C 1
ATOM 4543 O O . ASP A 1 559 ? 1.973 -26.492 -19.837 1.00 77.75 559 ASP A O 1
ATOM 4547 N N . HIS A 1 560 ? 2.710 -25.377 -21.644 1.00 85.31 560 HIS A N 1
ATOM 4548 C CA . HIS A 1 560 ? 1.709 -25.935 -22.553 1.00 85.31 560 HIS A CA 1
ATOM 4549 C C . HIS A 1 560 ? 1.843 -27.448 -22.692 1.00 85.31 560 HIS A C 1
ATOM 4551 O O . HIS A 1 560 ? 0.848 -28.168 -22.609 1.00 85.31 560 HIS A O 1
ATOM 4557 N N . LYS A 1 561 ? 3.077 -27.936 -22.848 1.00 85.00 561 LYS A N 1
ATOM 4558 C CA . LYS A 1 561 ? 3.356 -29.367 -23.013 1.00 85.00 561 LYS A CA 1
ATOM 4559 C C . LYS A 1 561 ? 3.066 -30.145 -21.738 1.00 85.00 561 LYS A C 1
ATOM 4561 O O . LYS A 1 561 ? 2.583 -31.273 -21.800 1.00 85.00 561 LYS A O 1
ATOM 4566 N N . LEU A 1 562 ? 3.348 -29.549 -20.581 1.00 83.19 562 LEU A N 1
ATOM 4567 C CA . LEU A 1 562 ? 3.071 -30.169 -19.293 1.00 83.19 562 LEU A CA 1
ATOM 4568 C C . LEU A 1 562 ? 1.564 -30.272 -19.033 1.00 83.19 562 LEU A C 1
ATOM 4570 O O . LEU A 1 562 ? 1.084 -31.338 -18.658 1.00 83.19 562 LEU A O 1
ATOM 4574 N N . VAL A 1 563 ? 0.808 -29.201 -19.277 1.00 86.88 563 VAL A N 1
ATOM 4575 C CA . VAL A 1 563 ? -0.652 -29.208 -19.115 1.00 86.88 563 VAL A CA 1
ATOM 4576 C C . VAL A 1 563 ? -1.320 -30.176 -20.096 1.00 86.88 563 VAL A C 1
ATOM 4578 O O . VAL A 1 563 ? -2.213 -30.922 -19.699 1.00 86.88 563 VAL A O 1
ATOM 4581 N N . GLU A 1 564 ? -0.858 -30.237 -21.346 1.00 87.44 564 GLU A N 1
ATOM 4582 C CA . GLU A 1 564 ? -1.326 -31.217 -22.336 1.00 87.44 564 GLU A CA 1
ATOM 4583 C C . GLU A 1 564 ? -1.051 -32.662 -21.879 1.00 87.44 564 GLU A C 1
ATOM 4585 O O . GLU A 1 564 ? -1.920 -33.539 -21.965 1.00 87.44 564 GLU A O 1
ATOM 4590 N N . TYR A 1 565 ? 0.134 -32.907 -21.316 1.00 87.06 565 TYR A N 1
ATOM 4591 C CA . TYR A 1 565 ? 0.490 -34.203 -20.750 1.00 87.06 565 TYR A CA 1
ATOM 4592 C C . TYR A 1 565 ? -0.392 -34.571 -19.547 1.00 87.06 565 TYR A C 1
ATOM 4594 O O . TYR A 1 565 ? -0.951 -35.668 -19.504 1.00 87.06 565 TYR A O 1
ATOM 4602 N N . ILE A 1 566 ? -0.574 -33.650 -18.595 1.00 84.44 566 ILE A N 1
ATOM 4603 C CA . ILE A 1 566 ? -1.432 -33.851 -17.417 1.00 84.44 566 ILE A CA 1
ATOM 4604 C C . ILE A 1 566 ? -2.869 -34.144 -17.855 1.00 84.44 566 ILE A C 1
ATOM 4606 O O . ILE A 1 566 ? -3.480 -35.105 -17.384 1.00 84.44 566 ILE A O 1
ATOM 4610 N N . SER A 1 567 ? -3.389 -33.357 -18.797 1.00 88.75 567 SER A N 1
ATOM 4611 C CA . SER A 1 567 ? -4.767 -33.482 -19.253 1.00 88.75 567 SER A CA 1
ATOM 4612 C C . SER A 1 567 ? -5.030 -34.808 -19.961 1.00 88.75 567 SER A C 1
ATOM 4614 O O . SER A 1 567 ? -6.018 -35.485 -19.672 1.00 88.75 567 SER A O 1
ATOM 4616 N N . SER A 1 568 ? -4.105 -35.233 -20.824 1.00 86.75 568 SER A N 1
ATOM 4617 C CA . SER A 1 568 ? -4.222 -36.498 -21.555 1.00 86.75 568 SER A CA 1
ATOM 4618 C C . SER A 1 568 ? -4.042 -37.734 -20.668 1.00 86.75 568 SER A C 1
ATOM 4620 O O . SER A 1 568 ? -4.748 -38.725 -20.855 1.00 86.75 568 SER A O 1
ATOM 4622 N N . LYS A 1 569 ? -3.121 -37.703 -19.696 1.00 84.19 569 LYS A N 1
ATOM 4623 C CA . LYS A 1 569 ? -2.803 -38.870 -18.856 1.00 84.19 569 LYS A CA 1
ATOM 4624 C C . LYS A 1 569 ? -3.728 -39.048 -17.663 1.00 84.19 569 LYS A C 1
ATOM 4626 O O . LYS A 1 569 ? -4.078 -40.183 -17.353 1.00 84.19 569 LYS A O 1
ATOM 4631 N N . PHE A 1 570 ? -4.117 -37.957 -17.010 1.00 83.31 570 PHE A N 1
ATOM 4632 C CA . PHE A 1 570 ? -4.874 -37.998 -15.755 1.00 83.31 570 PHE A CA 1
ATOM 4633 C C . PHE A 1 570 ? -6.351 -37.627 -15.925 1.00 83.31 570 PHE A C 1
ATOM 4635 O O . PHE A 1 570 ? -7.083 -37.604 -14.944 1.00 83.31 570 PHE A O 1
ATOM 4642 N N . GLN A 1 571 ? -6.802 -37.374 -17.162 1.00 86.50 571 GLN A N 1
ATOM 4643 C CA . GLN A 1 571 ? -8.191 -37.019 -17.494 1.00 86.50 571 GLN A CA 1
ATOM 4644 C C . GLN A 1 571 ? -8.691 -35.751 -16.779 1.00 86.50 571 GLN A C 1
ATOM 4646 O O . GLN A 1 571 ? -9.889 -35.581 -16.560 1.00 86.50 571 GLN A O 1
ATOM 4651 N N . ILE A 1 572 ? -7.775 -34.840 -16.439 1.00 89.56 572 ILE A N 1
ATOM 4652 C CA . ILE A 1 572 ? -8.094 -33.542 -15.838 1.00 89.56 572 ILE A CA 1
ATOM 4653 C C . ILE A 1 572 ? -8.163 -32.510 -16.971 1.00 89.56 572 ILE A C 1
ATOM 4655 O O . ILE A 1 572 ? -7.152 -32.251 -17.626 1.00 89.56 572 ILE A O 1
ATOM 4659 N N . PRO A 1 573 ? -9.329 -31.926 -17.275 1.00 90.56 573 PRO A N 1
ATOM 4660 C CA . PRO A 1 573 ? -9.471 -31.022 -18.411 1.00 90.56 573 PRO A CA 1
ATOM 4661 C C . PRO A 1 573 ? -8.680 -29.722 -18.214 1.00 90.56 573 PRO A C 1
ATOM 4663 O O . PRO A 1 573 ? -8.701 -29.119 -17.138 1.00 90.56 573 PRO A O 1
ATOM 4666 N N . TYR A 1 574 ? -8.014 -29.273 -19.280 1.00 92.44 574 TYR A N 1
ATOM 4667 C CA . TYR A 1 574 ? -7.428 -27.934 -19.342 1.00 92.44 574 TYR A CA 1
ATOM 4668 C C . TYR A 1 574 ? -8.521 -26.867 -19.447 1.00 92.44 574 TYR A C 1
ATOM 4670 O O . TYR A 1 574 ? -9.441 -26.990 -20.260 1.00 92.44 574 TYR A O 1
ATOM 4678 N N . PHE A 1 575 ? -8.396 -25.807 -18.648 1.00 91.94 575 PHE A N 1
ATOM 4679 C CA . PHE A 1 575 ? -9.304 -24.667 -18.674 1.00 91.94 575 PHE A CA 1
ATOM 4680 C C . PHE A 1 575 ? -8.576 -23.390 -19.135 1.00 91.94 575 PHE A C 1
ATOM 4682 O O . PHE A 1 575 ? -7.729 -22.873 -18.401 1.00 91.94 575 PHE A O 1
ATOM 4689 N N . PRO A 1 576 ? -8.892 -22.849 -20.329 1.00 88.62 576 PRO A N 1
ATOM 4690 C CA . PRO A 1 576 ? -8.203 -21.684 -20.879 1.00 88.62 576 PRO A CA 1
ATOM 4691 C C . PRO A 1 576 ? -8.716 -20.378 -20.267 1.00 88.62 576 PRO A C 1
ATOM 4693 O O . PRO A 1 576 ? -9.692 -19.789 -20.735 1.00 88.62 576 PRO A O 1
ATOM 4696 N N . LEU A 1 577 ? -8.020 -19.877 -19.248 1.00 87.50 577 LEU A N 1
ATOM 4697 C CA . LEU A 1 577 ? -8.431 -18.695 -18.479 1.00 87.50 577 LEU A CA 1
ATOM 4698 C C . LEU A 1 577 ? -8.488 -17.400 -19.307 1.00 87.50 577 LEU A C 1
ATOM 4700 O O . LEU A 1 577 ? -9.174 -16.451 -18.929 1.00 87.50 577 LEU A O 1
ATOM 4704 N N . GLY A 1 578 ? -7.782 -17.333 -20.439 1.00 82.00 578 GLY A N 1
ATOM 4705 C CA . GLY A 1 578 ? -7.797 -16.167 -21.325 1.00 82.00 578 GLY A CA 1
ATOM 4706 C C . GLY A 1 578 ? -9.121 -15.935 -22.066 1.00 82.00 578 GLY A C 1
ATOM 4707 O O . GLY A 1 578 ? -9.363 -14.819 -22.514 1.00 82.00 578 GLY A O 1
ATOM 4708 N N . LYS A 1 579 ? -9.975 -16.960 -22.203 1.00 83.00 579 LYS A N 1
ATOM 4709 C CA . LYS A 1 579 ? -11.203 -16.910 -23.026 1.00 83.00 579 LYS A CA 1
ATOM 4710 C C . LYS A 1 579 ? -12.500 -16.772 -22.229 1.00 83.00 579 LYS A C 1
ATOM 4712 O O . LYS A 1 579 ? -13.551 -16.606 -22.840 1.00 83.00 579 LYS A O 1
ATOM 4717 N N . TYR A 1 580 ? -12.426 -16.877 -20.906 1.00 80.81 580 TYR A N 1
ATOM 4718 C CA . TYR A 1 580 ? -13.586 -16.882 -20.024 1.00 80.81 580 TYR A CA 1
ATOM 4719 C C . TYR A 1 580 ? -13.513 -15.725 -19.031 1.00 80.81 580 TYR A C 1
ATOM 4721 O O . TYR A 1 580 ? -12.451 -15.433 -18.467 1.00 80.81 580 TYR A O 1
ATOM 4729 N N . ASP A 1 581 ? -14.664 -15.099 -18.813 1.00 80.50 581 ASP A N 1
ATOM 4730 C CA . ASP A 1 581 ? -14.856 -14.114 -17.759 1.00 80.50 581 ASP A CA 1
ATOM 4731 C C . ASP A 1 581 ? -15.242 -14.836 -16.469 1.00 80.50 581 ASP A C 1
ATOM 4733 O O . ASP A 1 581 ? -16.119 -15.700 -16.457 1.00 80.50 581 ASP A O 1
ATOM 4737 N N . ILE A 1 582 ? -14.540 -14.504 -15.390 1.00 86.94 582 ILE A N 1
ATOM 4738 C CA . ILE A 1 582 ? -14.758 -15.089 -14.068 1.00 86.94 582 ILE A CA 1
ATOM 4739 C C . ILE A 1 582 ? -15.762 -14.212 -13.330 1.00 86.94 582 ILE A C 1
ATOM 4741 O O . ILE A 1 582 ? -15.602 -12.991 -13.295 1.00 86.94 582 ILE A O 1
ATOM 4745 N N . LEU A 1 583 ? -16.788 -14.832 -12.749 1.00 82.25 583 LEU A N 1
ATOM 4746 C CA . LEU A 1 583 ? -17.817 -14.115 -12.001 1.00 82.25 583 LEU A CA 1
ATOM 4747 C C . LEU A 1 583 ? -17.246 -13.564 -10.689 1.00 82.25 583 LEU A C 1
ATOM 4749 O O . LEU A 1 583 ? -16.533 -14.261 -9.967 1.00 82.25 583 LEU A O 1
ATOM 4753 N N . GLU A 1 584 ? -17.608 -12.327 -10.354 1.00 83.12 584 GLU A N 1
ATOM 4754 C CA . GLU A 1 584 ? -17.136 -11.640 -9.142 1.00 83.12 584 GLU A CA 1
ATOM 4755 C C . GLU A 1 584 ? -17.532 -12.402 -7.862 1.00 83.12 584 GLU A C 1
ATOM 4757 O O . GLU A 1 584 ? -16.713 -12.579 -6.964 1.00 83.12 584 GLU A O 1
ATOM 4762 N N . GLU A 1 585 ? -18.724 -13.008 -7.853 1.00 84.44 585 GLU A N 1
ATOM 4763 C CA . GLU A 1 585 ? -19.211 -13.865 -6.761 1.00 84.44 585 GLU A CA 1
ATOM 4764 C C . GLU A 1 585 ? -18.293 -15.064 -6.470 1.00 84.44 585 GLU A C 1
ATOM 4766 O O . GLU A 1 585 ? -18.190 -15.511 -5.328 1.00 84.44 585 GLU A O 1
ATOM 4771 N N . ALA A 1 586 ? -17.622 -15.603 -7.493 1.00 86.06 586 ALA A N 1
ATOM 4772 C CA . ALA A 1 586 ? -16.678 -16.701 -7.321 1.00 86.06 586 ALA A CA 1
ATOM 4773 C C . ALA A 1 586 ? -15.345 -16.199 -6.745 1.00 86.06 586 ALA A C 1
ATOM 4775 O O . ALA A 1 586 ? -14.750 -16.878 -5.908 1.00 86.06 586 ALA A O 1
ATOM 4776 N N . LEU A 1 587 ? -14.896 -15.005 -7.152 1.00 89.62 587 LEU A N 1
ATOM 4777 C CA . LEU A 1 587 ? -13.647 -14.400 -6.680 1.00 89.62 587 LEU A CA 1
ATOM 4778 C C . LEU A 1 587 ? -13.695 -14.064 -5.184 1.00 89.62 587 LEU A C 1
ATOM 4780 O O . LEU A 1 587 ? -12.702 -14.292 -4.489 1.00 89.62 587 LEU A O 1
ATOM 4784 N N . ASP A 1 588 ? -14.847 -13.609 -4.687 1.00 87.19 588 ASP A N 1
ATOM 4785 C CA . ASP A 1 588 ? -15.061 -13.250 -3.276 1.00 87.19 588 ASP A CA 1
ATOM 4786 C C . ASP A 1 588 ? -14.963 -14.444 -2.313 1.00 87.19 588 ASP A C 1
ATOM 4788 O O . ASP A 1 588 ? -14.671 -14.276 -1.127 1.00 87.19 588 ASP A O 1
ATOM 4792 N N . LEU A 1 589 ? -15.150 -15.673 -2.808 1.00 86.44 589 LEU A N 1
ATOM 4793 C CA . LEU A 1 589 ? -15.014 -16.885 -1.994 1.00 86.44 589 LEU A CA 1
ATOM 4794 C C . LEU A 1 589 ? -13.564 -17.132 -1.550 1.00 86.44 589 LEU A C 1
ATOM 4796 O O . LEU A 1 589 ? -13.325 -17.889 -0.607 1.00 86.44 589 LEU A O 1
ATOM 4800 N N . PHE A 1 590 ? -12.586 -16.561 -2.258 1.00 89.25 590 PHE A N 1
ATOM 4801 C CA . PHE A 1 590 ? -11.174 -16.874 -2.083 1.00 89.25 590 PHE A CA 1
ATOM 4802 C C . PHE A 1 590 ? -10.422 -15.643 -1.588 1.00 89.25 590 PHE A C 1
ATOM 4804 O O . PHE A 1 590 ? -10.409 -14.590 -2.215 1.00 89.25 590 PHE A O 1
ATOM 4811 N N . THR A 1 591 ? -9.718 -15.785 -0.465 1.00 84.56 591 THR A N 1
ATOM 4812 C CA . THR A 1 591 ? -8.826 -14.719 0.006 1.00 84.56 591 THR A CA 1
ATOM 4813 C C . THR A 1 591 ? -7.544 -14.676 -0.835 1.00 84.56 591 THR A C 1
ATOM 4815 O O . THR A 1 591 ? -7.068 -15.732 -1.264 1.00 84.56 591 THR A O 1
ATOM 4818 N N . PRO A 1 592 ? -6.901 -13.501 -1.000 1.00 79.88 592 PRO A N 1
ATOM 4819 C CA . PRO A 1 592 ? -5.615 -13.396 -1.693 1.00 79.88 592 PRO A CA 1
ATOM 4820 C C . PRO A 1 592 ? -4.558 -14.369 -1.151 1.00 79.88 592 PRO A C 1
ATOM 4822 O O . PRO A 1 592 ? -3.794 -14.956 -1.911 1.00 79.88 592 PRO A O 1
ATOM 4825 N N . ALA A 1 593 ? -4.550 -14.592 0.167 1.00 75.81 593 ALA A N 1
ATOM 4826 C CA . ALA A 1 593 ? -3.641 -15.529 0.815 1.00 75.81 593 ALA A CA 1
ATOM 4827 C C . ALA A 1 593 ? -3.899 -16.986 0.397 1.00 75.81 593 ALA A C 1
ATOM 4829 O O . ALA A 1 593 ? -2.946 -17.730 0.189 1.00 75.81 593 ALA A O 1
ATOM 4830 N N . LEU A 1 594 ? -5.163 -17.397 0.253 1.00 80.75 594 LEU A N 1
ATOM 4831 C CA . LEU A 1 594 ? -5.530 -18.748 -0.183 1.00 80.75 594 LEU A CA 1
ATOM 4832 C C . LEU A 1 594 ? -5.127 -18.991 -1.644 1.00 80.75 594 LEU A C 1
ATOM 4834 O O . LEU A 1 594 ? -4.473 -19.989 -1.941 1.00 80.75 594 LEU A O 1
ATOM 4838 N N . VAL A 1 595 ? -5.474 -18.044 -2.522 1.00 83.12 595 VAL A N 1
ATOM 4839 C CA . VAL A 1 595 ? -5.135 -18.052 -3.957 1.00 83.12 595 VAL A CA 1
ATOM 4840 C C . VAL A 1 595 ? -3.632 -18.133 -4.154 1.00 83.12 595 VAL A C 1
ATOM 4842 O O . VAL A 1 595 ? -3.154 -18.913 -4.974 1.00 83.12 595 VAL A O 1
ATOM 4845 N N . GLN A 1 596 ? -2.887 -17.350 -3.372 1.00 73.62 596 GLN A N 1
ATOM 4846 C CA . GLN A 1 596 ? -1.439 -17.361 -3.414 1.00 73.62 596 GLN A CA 1
ATOM 4847 C C . GLN A 1 596 ? -0.901 -18.705 -2.935 1.00 73.62 596 GLN A C 1
ATOM 4849 O O . GLN A 1 596 ? -0.115 -19.294 -3.652 1.00 73.62 596 GLN A O 1
ATOM 4854 N N . VAL A 1 597 ? -1.327 -19.204 -1.769 1.00 72.31 597 VAL A N 1
ATOM 4855 C CA . VAL A 1 597 ? -0.787 -20.437 -1.166 1.00 72.31 597 VAL A CA 1
ATOM 4856 C C . VAL A 1 597 ? -1.013 -21.673 -2.035 1.00 72.31 597 VAL A C 1
ATOM 4858 O O . VAL A 1 597 ? -0.101 -22.488 -2.136 1.00 72.31 597 VAL A O 1
ATOM 4861 N N . TYR A 1 598 ? -2.190 -21.819 -2.641 1.00 76.19 598 TYR A N 1
ATOM 4862 C CA . TYR A 1 598 ? -2.555 -23.032 -3.381 1.00 76.19 598 TYR A CA 1
ATOM 4863 C C . TYR A 1 598 ? -2.535 -22.874 -4.904 1.00 76.19 598 TYR A C 1
ATOM 4865 O O . TYR A 1 598 ? -2.867 -23.823 -5.606 1.00 76.19 598 TYR A O 1
ATOM 4873 N N . TRP A 1 599 ? -2.168 -21.697 -5.423 1.00 80.12 599 TRP A N 1
ATOM 4874 C CA . TRP A 1 599 ? -2.199 -21.383 -6.858 1.00 80.12 599 TRP A CA 1
ATOM 4875 C C . TRP A 1 599 ? -3.478 -21.827 -7.523 1.00 80.12 599 TRP A C 1
ATOM 4877 O O . TRP A 1 599 ? -3.511 -22.707 -8.384 1.00 80.12 599 TRP A O 1
ATOM 4887 N N . VAL A 1 600 ? -4.543 -21.201 -7.053 1.00 86.94 600 VAL A N 1
ATOM 4888 C CA . VAL A 1 600 ? -5.887 -21.656 -7.309 1.00 86.94 600 VAL A CA 1
ATOM 4889 C C . VAL A 1 600 ? -6.796 -20.482 -7.613 1.00 86.94 600 VAL A C 1
ATOM 4891 O O . VAL A 1 600 ? -6.739 -19.457 -6.939 1.00 86.94 600 VAL A O 1
ATOM 4894 N N . LEU A 1 601 ? -7.633 -20.631 -8.633 1.00 91.19 601 LEU A N 1
ATOM 4895 C CA . LEU A 1 601 ? -8.562 -19.603 -9.065 1.00 91.19 601 LEU A CA 1
ATOM 4896 C C . LEU A 1 601 ? -9.983 -20.178 -9.111 1.00 91.19 601 LEU A C 1
ATOM 4898 O O . LEU A 1 601 ? -10.213 -21.155 -9.833 1.00 91.19 601 LEU A O 1
ATOM 4902 N N . PRO A 1 602 ? -10.938 -19.607 -8.359 1.00 92.62 602 PRO A N 1
ATOM 4903 C CA . PRO A 1 602 ? -12.338 -19.970 -8.509 1.00 92.62 602 PRO A CA 1
ATOM 4904 C C . PRO A 1 602 ? -12.848 -19.402 -9.837 1.00 92.62 602 PRO A C 1
ATOM 4906 O O . PRO A 1 602 ? -12.605 -18.239 -10.150 1.00 92.62 602 PRO A O 1
ATOM 4909 N N . VAL A 1 603 ? -13.522 -20.228 -10.636 1.00 91.94 603 VAL A N 1
ATOM 4910 C CA . VAL A 1 603 ? -14.082 -19.805 -11.931 1.00 91.94 603 VAL A CA 1
ATOM 4911 C C . VAL A 1 603 ? -15.569 -19.522 -11.799 1.00 91.94 603 VAL A C 1
ATOM 4913 O O . VAL A 1 603 ? -16.047 -18.456 -12.175 1.00 91.94 603 VAL A O 1
ATOM 4916 N N . GLU A 1 604 ? -16.302 -20.488 -11.256 1.00 90.88 604 GLU A N 1
ATOM 4917 C CA . GLU A 1 604 ? -17.754 -20.437 -11.174 1.00 90.88 604 GLU A CA 1
ATOM 4918 C C . GLU A 1 604 ? -18.236 -21.308 -10.016 1.00 90.88 604 GLU A C 1
ATOM 4920 O O . GLU A 1 604 ? -17.680 -22.379 -9.753 1.00 90.88 604 GLU A O 1
ATOM 4925 N N . LYS A 1 605 ? -19.297 -20.869 -9.338 1.00 89.69 605 LYS A N 1
ATOM 4926 C CA . LYS A 1 605 ? -20.013 -21.673 -8.350 1.00 89.69 605 LYS A CA 1
ATOM 4927 C C . LYS A 1 605 ? -21.430 -21.940 -8.846 1.00 89.69 605 LYS A C 1
ATOM 4929 O O . LYS A 1 605 ? -22.214 -21.012 -9.009 1.00 89.69 605 LYS A O 1
ATOM 4934 N N . VAL A 1 606 ? -21.769 -23.214 -9.035 1.00 89.00 606 VAL A N 1
ATOM 4935 C CA . VAL A 1 606 ? -23.106 -23.656 -9.457 1.00 89.00 606 VAL A CA 1
ATOM 4936 C C . VAL A 1 606 ? -23.689 -24.581 -8.390 1.00 89.00 606 VAL A C 1
ATOM 4938 O O . VAL A 1 606 ? -23.344 -25.764 -8.303 1.00 89.00 606 VAL A O 1
ATOM 4941 N N . GLY A 1 607 ? -24.584 -24.033 -7.564 1.00 86.38 607 GLY A N 1
ATOM 4942 C CA . GLY A 1 607 ? -25.130 -24.727 -6.394 1.00 86.38 607 GLY A CA 1
ATOM 4943 C C . GLY A 1 607 ? -24.025 -25.071 -5.394 1.00 86.38 607 GLY A C 1
ATOM 4944 O O . GLY A 1 607 ? -23.270 -24.192 -4.978 1.00 86.38 607 GLY A O 1
ATOM 4945 N N . ASP A 1 608 ? -23.902 -26.358 -5.065 1.00 89.12 608 ASP A N 1
ATOM 4946 C CA . ASP A 1 608 ? -22.847 -26.872 -4.182 1.00 89.12 608 ASP A CA 1
ATOM 4947 C C . ASP A 1 608 ? -21.560 -27.235 -4.934 1.00 89.12 608 ASP A C 1
ATOM 4949 O O . ASP A 1 608 ? -20.594 -27.660 -4.311 1.00 89.12 608 ASP A O 1
ATOM 4953 N N . ASN A 1 609 ? -21.519 -27.100 -6.264 1.00 91.75 609 ASN A N 1
ATOM 4954 C CA . ASN A 1 609 ? -20.331 -27.418 -7.053 1.00 91.75 609 ASN A CA 1
ATOM 4955 C C . ASN A 1 609 ? -19.520 -26.153 -7.329 1.00 91.75 609 ASN A C 1
ATOM 4957 O O . ASN A 1 609 ? -20.014 -25.216 -7.958 1.00 91.75 609 ASN A O 1
ATOM 4961 N N . LEU A 1 610 ? -18.257 -26.157 -6.915 1.00 93.19 610 LEU A N 1
ATOM 4962 C CA . LEU A 1 610 ? -17.311 -25.085 -7.184 1.00 93.19 610 LEU A CA 1
ATOM 4963 C C . LEU A 1 610 ? -16.320 -25.528 -8.263 1.00 93.19 610 LEU A C 1
ATOM 4965 O O . LEU A 1 610 ? -15.592 -26.504 -8.086 1.00 93.19 610 LEU A O 1
ATOM 4969 N N . MET A 1 611 ? -16.286 -24.800 -9.374 1.00 93.25 611 MET A N 1
ATOM 4970 C CA . MET A 1 611 ? -15.289 -24.975 -10.421 1.00 93.25 611 MET A CA 1
ATOM 4971 C C . MET A 1 611 ? -14.021 -24.215 -10.056 1.00 93.25 611 MET A C 1
ATOM 4973 O O . MET A 1 611 ? -14.045 -22.999 -9.847 1.00 93.25 611 MET A O 1
ATOM 4977 N N . VAL A 1 612 ? -12.909 -24.940 -10.010 1.00 92.88 612 VAL A N 1
ATOM 4978 C CA . VAL A 1 612 ? -11.632 -24.416 -9.548 1.00 92.88 612 VAL A CA 1
ATOM 4979 C C . VAL A 1 612 ? -10.532 -24.772 -10.538 1.00 92.88 612 VAL A C 1
ATOM 4981 O O . VAL A 1 612 ? -10.362 -25.937 -10.893 1.00 92.88 612 VAL A O 1
ATOM 4984 N N . VAL A 1 613 ? -9.760 -23.772 -10.960 1.00 92.81 613 VAL A N 1
ATOM 4985 C CA . VAL A 1 613 ? -8.582 -23.958 -11.814 1.00 92.81 613 VAL A CA 1
ATOM 4986 C C . VAL A 1 613 ? -7.331 -23.914 -10.948 1.00 92.81 613 VAL A C 1
ATOM 4988 O O . VAL A 1 613 ? -7.145 -22.969 -10.183 1.00 92.81 613 VAL A O 1
ATOM 4991 N N . MET A 1 614 ? -6.488 -24.938 -11.054 1.00 88.44 614 MET A N 1
ATOM 4992 C CA . MET A 1 614 ? -5.285 -25.132 -10.241 1.00 88.44 614 MET A CA 1
ATOM 4993 C C . MET A 1 614 ? -4.058 -25.333 -11.130 1.00 88.44 614 MET A C 1
ATOM 4995 O O . MET A 1 614 ? -4.149 -25.954 -12.191 1.00 88.44 614 MET A O 1
ATOM 4999 N N . VAL A 1 615 ? -2.900 -24.843 -10.673 1.00 81.38 615 VAL A N 1
ATOM 5000 C CA . VAL A 1 615 ? -1.604 -25.169 -11.302 1.00 81.38 615 VAL A CA 1
ATOM 5001 C C . VAL A 1 615 ? -1.238 -26.629 -11.029 1.00 81.38 615 VAL A C 1
ATOM 5003 O O . VAL A 1 615 ? -0.777 -27.332 -11.925 1.00 81.38 615 VAL A O 1
ATOM 5006 N N . ASP A 1 616 ? -1.476 -27.091 -9.800 1.00 81.25 616 ASP A N 1
ATOM 5007 C CA . ASP A 1 616 ? -1.316 -28.487 -9.404 1.00 81.25 616 ASP A CA 1
ATOM 5008 C C . ASP A 1 616 ? -2.676 -29.085 -9.013 1.00 81.25 616 ASP A C 1
ATOM 5010 O O . ASP A 1 616 ? -3.147 -28.873 -7.892 1.00 81.25 616 ASP A O 1
ATOM 5014 N N . PRO A 1 617 ? -3.338 -29.824 -9.918 1.00 83.94 617 PRO A N 1
ATOM 5015 C CA . PRO A 1 617 ? -4.639 -30.410 -9.633 1.00 83.94 617 PRO A CA 1
ATOM 5016 C C . PRO A 1 617 ? -4.553 -31.677 -8.761 1.00 83.94 617 PRO A C 1
ATOM 5018 O O . PRO A 1 617 ? -5.593 -32.242 -8.429 1.00 83.94 617 PRO A O 1
ATOM 5021 N N . PHE A 1 618 ? -3.346 -32.134 -8.397 1.00 82.00 618 PHE A N 1
ATOM 5022 C CA . PHE A 1 618 ? -3.127 -33.308 -7.545 1.00 82.00 618 PHE A CA 1
ATOM 5023 C C . PHE A 1 618 ? -2.936 -32.948 -6.062 1.00 82.00 618 PHE A C 1
ATOM 5025 O O . PHE A 1 618 ? -2.773 -33.842 -5.226 1.00 82.00 618 PHE A O 1
ATOM 5032 N N . ASP A 1 619 ? -2.969 -31.657 -5.705 1.00 78.06 619 ASP A N 1
ATOM 5033 C CA . ASP A 1 619 ? -2.885 -31.211 -4.313 1.00 78.06 619 ASP A CA 1
ATOM 5034 C C . ASP A 1 619 ? -4.205 -31.472 -3.563 1.00 78.06 619 ASP A C 1
ATOM 5036 O O . ASP A 1 619 ? -5.072 -30.610 -3.393 1.00 78.06 619 ASP A O 1
ATOM 5040 N N . ASN A 1 620 ? -4.342 -32.699 -3.060 1.00 78.75 620 ASN A N 1
ATOM 5041 C CA . ASN A 1 620 ? -5.488 -33.123 -2.256 1.00 78.75 620 ASN A CA 1
ATOM 5042 C C . ASN A 1 620 ? -5.642 -32.319 -0.953 1.00 78.75 620 ASN A C 1
ATOM 5044 O O . ASN A 1 620 ? -6.746 -32.252 -0.405 1.00 78.75 620 ASN A O 1
ATOM 5048 N N . GLN A 1 621 ? -4.563 -31.725 -0.426 1.00 77.12 621 GLN A N 1
ATOM 5049 C CA . GLN A 1 621 ? -4.648 -30.885 0.770 1.00 77.12 621 GLN A CA 1
ATOM 5050 C C . GLN A 1 621 ? -5.297 -29.542 0.427 1.00 77.12 621 GLN A C 1
ATOM 5052 O O . GLN A 1 621 ? -6.169 -29.090 1.171 1.00 77.12 621 GLN A O 1
ATOM 5057 N N . ALA A 1 622 ? -4.926 -28.945 -0.708 1.00 81.12 622 ALA A N 1
ATOM 5058 C CA . ALA A 1 622 ? -5.555 -27.739 -1.233 1.00 81.12 622 ALA A CA 1
ATOM 5059 C C . ALA A 1 622 ? -7.046 -27.951 -1.508 1.00 81.12 622 ALA A C 1
ATOM 5061 O O . ALA A 1 622 ? -7.868 -27.172 -1.029 1.00 81.12 622 ALA A O 1
ATOM 5062 N N . ILE A 1 623 ? -7.401 -29.038 -2.203 1.00 86.25 623 ILE A N 1
ATOM 5063 C CA . ILE A 1 623 ? -8.796 -29.369 -2.525 1.00 86.25 623 ILE A CA 1
ATOM 5064 C C . ILE A 1 623 ? -9.624 -29.464 -1.238 1.00 86.25 623 ILE A C 1
ATOM 5066 O O . ILE A 1 623 ? -10.593 -28.727 -1.079 1.00 86.25 623 ILE A O 1
ATOM 5070 N N . LYS A 1 624 ? -9.188 -30.267 -0.257 1.00 84.12 624 LYS A N 1
ATOM 5071 C CA . LYS A 1 624 ? -9.900 -30.420 1.025 1.00 84.12 624 LYS A CA 1
ATOM 5072 C C . LYS A 1 624 ? -9.979 -29.124 1.829 1.00 84.12 624 LYS A C 1
ATOM 5074 O O . LYS A 1 624 ? -10.981 -28.875 2.500 1.00 84.12 624 LYS A O 1
ATOM 5079 N N . ALA A 1 625 ? -8.928 -28.302 1.803 1.00 82.38 625 ALA A N 1
ATOM 5080 C CA . ALA A 1 625 ? -8.934 -27.004 2.470 1.00 82.38 625 ALA A CA 1
ATOM 5081 C C . ALA A 1 625 ? -9.977 -26.069 1.844 1.00 82.38 625 ALA A C 1
ATOM 5083 O O . ALA A 1 625 ? -10.735 -25.430 2.572 1.00 82.38 625 ALA A O 1
ATOM 5084 N N . ILE A 1 626 ? -10.062 -26.036 0.513 1.00 87.31 626 ILE A N 1
ATOM 5085 C CA . ILE A 1 626 ? -11.043 -25.239 -0.228 1.00 87.31 626 ILE A CA 1
ATOM 5086 C C . ILE A 1 626 ? -12.460 -25.759 0.015 1.00 87.31 626 ILE A C 1
ATOM 5088 O O . ILE A 1 626 ? -13.345 -24.958 0.308 1.00 87.31 626 ILE A O 1
ATOM 5092 N N . GLU A 1 627 ? -12.687 -27.073 -0.039 1.00 90.00 627 GLU A N 1
ATOM 5093 C CA . GLU A 1 627 ? -13.995 -27.678 0.251 1.00 90.00 627 GLU A CA 1
ATOM 5094 C C . GLU A 1 627 ? -14.467 -27.326 1.664 1.00 90.00 627 GLU A C 1
ATOM 5096 O O . GLU A 1 627 ? -15.609 -26.915 1.864 1.00 90.00 627 GLU A O 1
ATOM 5101 N N . LYS A 1 628 ? -13.565 -27.397 2.652 1.00 87.50 628 LYS A N 1
ATOM 5102 C CA . LYS A 1 628 ? -13.867 -27.036 4.042 1.00 87.50 628 LYS A CA 1
ATOM 5103 C C . LYS A 1 628 ? -14.170 -25.546 4.212 1.00 87.50 628 LYS A C 1
ATOM 5105 O O . LYS A 1 628 ? -15.037 -25.198 5.009 1.00 87.50 628 LYS A O 1
ATOM 5110 N N . LEU A 1 629 ? -13.451 -24.673 3.506 1.00 86.62 629 LEU A N 1
ATOM 5111 C CA . LEU A 1 629 ? -13.635 -23.220 3.584 1.00 86.62 629 LEU A CA 1
ATOM 5112 C C . LEU A 1 629 ? -14.909 -22.754 2.875 1.00 86.62 629 LEU A C 1
ATOM 5114 O O . LEU A 1 629 ? -15.609 -21.882 3.377 1.00 86.62 629 LEU A O 1
ATOM 5118 N N . THR A 1 630 ? -15.200 -23.330 1.712 1.00 85.94 630 THR A N 1
ATOM 5119 C CA . THR A 1 630 ? -16.295 -22.891 0.832 1.00 85.94 630 THR A CA 1
ATOM 5120 C C . THR A 1 630 ? -17.580 -23.696 1.017 1.00 85.94 630 THR A C 1
ATOM 5122 O O . THR A 1 630 ? -18.603 -23.345 0.422 1.00 85.94 630 THR A O 1
ATOM 5125 N N . LEU A 1 631 ? -17.533 -24.775 1.811 1.00 87.75 631 LEU A N 1
ATOM 5126 C CA . LEU A 1 631 ? -18.617 -25.746 2.015 1.00 87.75 631 LEU A CA 1
ATOM 5127 C C . LEU A 1 631 ? -19.200 -26.273 0.692 1.00 87.75 631 LEU A C 1
ATOM 5129 O O . LEU A 1 631 ? -20.382 -26.588 0.608 1.00 87.75 631 LEU A O 1
ATOM 5133 N N . SER A 1 632 ? -18.375 -26.317 -0.354 1.00 89.62 632 SER A N 1
ATOM 5134 C CA . SER A 1 632 ? -18.752 -26.689 -1.719 1.00 89.62 632 SER A CA 1
ATOM 5135 C C . SER A 1 632 ? -17.905 -27.879 -2.171 1.00 89.62 632 SER A C 1
ATOM 5137 O O . SER A 1 632 ? -16.752 -27.999 -1.771 1.00 89.62 632 SER A O 1
ATOM 5139 N N . THR A 1 633 ? -18.461 -28.747 -3.013 1.00 90.88 633 THR A N 1
ATOM 5140 C CA . THR A 1 633 ? -17.736 -29.842 -3.673 1.00 90.88 633 THR A CA 1
ATOM 5141 C C . THR A 1 633 ? -16.869 -29.266 -4.789 1.00 90.88 633 THR A C 1
ATOM 5143 O O . THR A 1 633 ? -17.384 -28.596 -5.690 1.00 90.88 633 THR A O 1
ATOM 5146 N N . VAL A 1 634 ? -15.558 -29.505 -4.745 1.00 93.06 634 VAL A N 1
ATOM 5147 C CA . VAL A 1 634 ? -14.609 -28.891 -5.684 1.00 93.06 634 VAL A CA 1
ATOM 5148 C C . VAL A 1 634 ? -14.439 -29.760 -6.930 1.00 93.06 634 VAL A C 1
ATOM 5150 O O . VAL A 1 634 ? -14.108 -30.939 -6.850 1.00 93.06 634 VAL A O 1
ATOM 5153 N N . LYS A 1 635 ? -14.623 -29.158 -8.109 1.00 92.81 635 LYS A N 1
ATOM 5154 C CA . LYS A 1 635 ? -14.247 -29.739 -9.403 1.00 92.81 635 LYS A CA 1
ATOM 5155 C C . LYS A 1 635 ? -12.978 -29.065 -9.904 1.00 92.81 635 LYS A C 1
ATOM 5157 O O . LYS A 1 635 ? -12.991 -27.863 -10.174 1.00 92.81 635 LYS A O 1
ATOM 5162 N N . THR A 1 636 ? -11.905 -29.841 -10.028 1.00 91.06 636 THR A N 1
ATOM 5163 C CA . THR A 1 636 ? -10.587 -29.339 -10.420 1.00 91.06 636 THR A CA 1
ATOM 5164 C C . THR A 1 636 ? -10.389 -29.345 -11.929 1.00 91.06 636 THR A C 1
ATOM 5166 O O . THR A 1 636 ? -10.754 -30.280 -12.641 1.00 91.06 636 THR A O 1
ATOM 5169 N N . TYR A 1 637 ? -9.775 -28.272 -12.406 1.00 92.94 637 TYR A N 1
ATOM 5170 C CA . TYR A 1 637 ? -9.341 -28.077 -13.779 1.00 92.94 637 TYR A CA 1
ATOM 5171 C C . TYR A 1 637 ? -7.876 -27.655 -13.757 1.00 92.94 637 TYR A C 1
ATOM 5173 O O . TYR A 1 637 ? -7.445 -26.952 -12.841 1.00 92.94 637 TYR A O 1
ATOM 5181 N N . VAL A 1 638 ? -7.104 -28.066 -14.760 1.00 90.62 638 VAL A N 1
ATOM 5182 C CA . VAL A 1 638 ? -5.694 -27.670 -14.858 1.00 90.62 638 VAL A CA 1
ATOM 5183 C C . VAL A 1 638 ? -5.578 -26.364 -15.646 1.00 90.62 638 VAL A C 1
ATOM 5185 O O . VAL A 1 638 ? -6.196 -26.212 -16.701 1.00 90.62 638 VAL A O 1
ATOM 5188 N N . GLY A 1 639 ? -4.817 -25.405 -15.121 1.00 87.62 639 GLY A N 1
ATOM 5189 C CA . GLY A 1 639 ? -4.530 -24.126 -15.773 1.00 87.62 639 GLY A CA 1
ATOM 5190 C C . GLY A 1 639 ? -3.061 -23.999 -16.167 1.00 87.62 639 GLY A C 1
ATOM 5191 O O . GLY A 1 639 ? -2.189 -24.628 -15.570 1.00 87.62 639 GLY A O 1
ATOM 5192 N N . LEU A 1 640 ? -2.771 -23.157 -17.161 1.00 86.12 640 LEU A N 1
ATOM 5193 C CA . LEU A 1 640 ? -1.392 -22.772 -17.467 1.00 86.12 640 LEU A CA 1
ATOM 5194 C C . LEU A 1 640 ? -0.875 -21.844 -16.370 1.00 86.12 640 LEU A C 1
ATOM 5196 O O . LEU A 1 640 ? -1.550 -20.876 -16.008 1.00 86.12 640 LEU A O 1
ATOM 5200 N N . PHE A 1 641 ? 0.338 -22.097 -15.882 1.00 79.94 641 PHE A N 1
ATOM 5201 C CA . PHE A 1 641 ? 0.952 -21.277 -14.840 1.00 79.94 641 PHE A CA 1
ATOM 5202 C C . PHE A 1 641 ? 1.045 -19.800 -15.263 1.00 79.94 641 PHE A C 1
ATOM 5204 O O . PHE A 1 641 ? 0.628 -18.908 -14.521 1.00 79.94 641 PHE A O 1
ATOM 5211 N N . SER A 1 642 ? 1.513 -19.544 -16.487 1.00 79.12 642 SER A N 1
ATOM 5212 C CA . SER A 1 642 ? 1.569 -18.202 -17.084 1.00 79.12 642 SER A CA 1
ATOM 5213 C C . SER A 1 642 ? 0.215 -17.468 -17.120 1.00 79.12 642 SER A C 1
ATOM 5215 O O . SER A 1 642 ? 0.149 -16.292 -16.749 1.00 79.12 642 SER A O 1
ATOM 5217 N N . GLU A 1 643 ? -0.875 -18.143 -17.504 1.00 85.75 643 GLU A N 1
ATOM 5218 C CA . GLU A 1 643 ? -2.227 -17.559 -17.521 1.00 85.75 643 GLU A CA 1
ATOM 5219 C C . GLU A 1 643 ? -2.753 -17.294 -16.105 1.00 85.75 643 GLU A C 1
ATOM 5221 O O . GLU A 1 643 ? -3.298 -16.220 -15.826 1.00 85.75 643 GLU A O 1
ATOM 5226 N N . MET A 1 644 ? -2.558 -18.255 -15.197 1.00 85.81 644 MET A N 1
ATOM 5227 C CA . MET A 1 644 ? -2.974 -18.143 -13.800 1.00 85.81 644 MET A CA 1
ATOM 5228 C C . MET A 1 644 ? -2.278 -16.982 -13.102 1.00 85.81 644 MET A C 1
ATOM 5230 O O . MET A 1 644 ? -2.940 -16.189 -12.434 1.00 85.81 644 MET A O 1
ATOM 5234 N N . ALA A 1 645 ? -0.970 -16.823 -13.304 1.00 80.31 645 ALA A N 1
ATOM 5235 C CA . ALA A 1 645 ? -0.218 -15.729 -12.706 1.00 80.31 645 ALA A CA 1
ATOM 5236 C C . ALA A 1 645 ? -0.753 -14.359 -13.152 1.00 80.31 645 ALA A C 1
ATOM 5238 O O . ALA A 1 645 ? -0.983 -13.481 -12.318 1.00 80.31 645 ALA A O 1
ATOM 5239 N N . GLY A 1 646 ? -1.022 -14.191 -14.452 1.00 81.00 646 GLY A N 1
ATOM 5240 C CA . GLY A 1 646 ? -1.598 -12.955 -14.984 1.00 81.00 646 GLY A CA 1
ATOM 5241 C C . GLY A 1 646 ? -2.978 -12.647 -14.395 1.00 81.00 646 GLY A C 1
ATOM 5242 O O . GLY A 1 646 ? -3.232 -11.524 -13.951 1.00 81.00 646 GLY A O 1
ATOM 5243 N N . LYS A 1 647 ? -3.861 -13.651 -14.326 1.00 86.69 647 LYS A N 1
ATOM 5244 C CA . LYS A 1 647 ? -5.221 -13.482 -13.792 1.00 86.69 647 LYS A CA 1
ATOM 5245 C C . LYS A 1 647 ? -5.225 -13.202 -12.289 1.00 86.69 647 LYS A C 1
ATOM 5247 O O . LYS A 1 647 ? -5.882 -12.253 -11.864 1.00 86.69 647 LYS A O 1
ATOM 5252 N N . ILE A 1 648 ? -4.441 -13.936 -11.498 1.00 85.56 648 ILE A N 1
ATOM 5253 C CA . ILE A 1 648 ? -4.309 -13.712 -10.050 1.00 85.56 648 ILE A CA 1
ATOM 5254 C C . ILE A 1 648 ? -3.787 -12.297 -9.762 1.00 85.56 648 ILE A C 1
ATOM 5256 O O . ILE A 1 648 ? -4.326 -11.606 -8.894 1.00 85.56 648 ILE A O 1
ATOM 5260 N N . GLN A 1 649 ? -2.782 -11.836 -10.515 1.00 82.88 649 GLN A N 1
ATOM 5261 C CA . GLN A 1 649 ? -2.260 -10.476 -10.386 1.00 82.88 649 GLN A CA 1
ATOM 5262 C C . GLN A 1 649 ? -3.328 -9.421 -10.707 1.00 82.88 649 GLN A C 1
ATOM 5264 O O . GLN A 1 649 ? -3.415 -8.414 -10.004 1.00 82.88 649 GLN A O 1
ATOM 5269 N N . SER A 1 650 ? -4.148 -9.649 -11.737 1.00 83.19 650 SER A N 1
ATOM 5270 C CA . SER A 1 650 ? -5.203 -8.710 -12.132 1.00 83.19 650 SER A CA 1
ATOM 5271 C C . SER A 1 650 ? -6.357 -8.632 -11.126 1.00 83.19 650 SER A C 1
ATOM 5273 O O . SER A 1 650 ? -6.751 -7.529 -10.751 1.00 83.19 650 SER A O 1
ATOM 5275 N N . PHE A 1 651 ? -6.859 -9.773 -10.641 1.00 84.00 651 PHE A N 1
ATOM 5276 C CA . PHE A 1 651 ? -8.052 -9.823 -9.791 1.00 84.00 651 PHE A CA 1
ATOM 5277 C C . PHE A 1 651 ? -7.746 -9.535 -8.321 1.00 84.00 651 PHE A C 1
ATOM 5279 O O . PHE A 1 651 ? -8.418 -8.718 -7.699 1.00 84.00 651 PHE A O 1
ATOM 5286 N N . TYR A 1 652 ? -6.692 -10.138 -7.768 1.00 81.25 652 TYR A N 1
ATOM 5287 C CA . TYR A 1 652 ? -6.373 -10.017 -6.341 1.00 81.25 652 TYR A CA 1
ATOM 5288 C C . TYR A 1 652 ? -5.311 -8.952 -6.043 1.00 81.25 652 TYR A C 1
ATOM 5290 O O . TYR A 1 652 ? -4.911 -8.787 -4.890 1.00 81.25 652 TYR A O 1
ATOM 5298 N N . LYS A 1 653 ? -4.825 -8.236 -7.072 1.00 77.81 653 LYS A N 1
ATOM 5299 C CA . LYS A 1 653 ? -3.755 -7.222 -6.975 1.00 77.81 653 LYS A CA 1
ATOM 5300 C C . LYS A 1 653 ? -2.501 -7.742 -6.257 1.00 77.81 653 LYS A C 1
ATOM 5302 O O . LYS A 1 653 ? -1.750 -6.977 -5.649 1.00 77.81 653 LYS A O 1
ATOM 5307 N N . ILE A 1 654 ? -2.267 -9.053 -6.326 1.00 67.31 654 ILE A N 1
ATOM 5308 C CA . ILE A 1 654 ? -1.120 -9.708 -5.700 1.00 67.31 654 ILE A CA 1
ATOM 5309 C C . ILE A 1 654 ? 0.105 -9.427 -6.555 1.00 67.31 654 ILE A C 1
ATOM 5311 O O . ILE A 1 654 ? 0.109 -9.658 -7.764 1.00 67.31 654 ILE A O 1
ATOM 5315 N N . ASN A 1 655 ? 1.174 -8.947 -5.923 1.00 59.38 655 ASN A N 1
ATOM 5316 C CA . ASN A 1 655 ? 2.427 -8.736 -6.626 1.00 59.38 655 ASN A CA 1
ATOM 5317 C C . ASN A 1 655 ? 3.186 -10.059 -6.749 1.00 59.38 655 ASN A C 1
ATOM 5319 O O . ASN A 1 655 ? 3.947 -10.443 -5.861 1.00 59.38 655 ASN A O 1
ATOM 5323 N N . ILE A 1 656 ? 2.961 -10.770 -7.851 1.00 60.66 656 ILE A N 1
ATOM 5324 C CA . ILE A 1 656 ? 3.711 -11.979 -8.194 1.00 60.66 656 ILE A CA 1
ATOM 5325 C C . ILE A 1 656 ? 5.069 -11.529 -8.748 1.00 60.66 656 ILE A C 1
ATOM 5327 O O . ILE A 1 656 ? 5.293 -11.448 -9.955 1.00 60.66 656 ILE A O 1
ATOM 5331 N N . ARG A 1 657 ? 5.972 -11.139 -7.840 1.00 50.66 657 ARG A N 1
ATOM 5332 C CA . ARG A 1 657 ? 7.338 -10.727 -8.179 1.00 50.66 657 ARG A CA 1
ATOM 5333 C C . ARG A 1 657 ? 8.226 -11.953 -8.300 1.00 50.66 657 ARG A C 1
ATOM 5335 O O . ARG A 1 657 ? 8.783 -12.446 -7.327 1.00 50.66 657 ARG A O 1
ATOM 5342 N N . GLY A 1 658 ? 8.367 -12.411 -9.526 1.00 55.41 658 GLY A N 1
ATOM 5343 C CA . GLY A 1 658 ? 9.408 -13.330 -9.938 1.00 55.41 658 GLY A CA 1
ATOM 5344 C C . GLY A 1 658 ? 9.488 -13.209 -11.439 1.00 55.41 658 GLY A C 1
ATOM 5345 O O . GLY A 1 658 ? 8.577 -13.640 -12.130 1.00 55.41 658 GLY A O 1
ATOM 5346 N N . ARG A 1 659 ? 10.514 -12.539 -11.950 1.00 50.94 659 ARG A N 1
ATOM 5347 C CA . ARG A 1 659 ? 10.916 -12.667 -13.348 1.00 50.94 659 ARG A CA 1
ATOM 5348 C C . ARG A 1 659 ? 12.390 -13.030 -13.353 1.00 50.94 659 ARG A C 1
ATOM 5350 O O . ARG A 1 659 ? 13.119 -12.597 -12.460 1.00 50.94 659 ARG A O 1
ATOM 5357 N N . ASP A 1 660 ? 12.816 -13.868 -14.278 1.00 48.66 660 ASP A N 1
ATOM 5358 C CA . ASP A 1 660 ? 14.240 -14.148 -14.449 1.00 48.66 660 ASP A CA 1
ATOM 5359 C C . ASP A 1 660 ? 14.920 -13.049 -15.272 1.00 48.66 660 ASP A C 1
ATOM 5361 O O . ASP A 1 660 ? 14.303 -12.024 -15.586 1.00 48.66 660 ASP A O 1
ATOM 5365 N N . ALA A 1 661 ? 16.208 -13.238 -15.569 1.00 40.66 661 ALA A N 1
ATOM 5366 C CA . ALA A 1 661 ? 17.020 -12.283 -16.319 1.00 40.66 661 ALA A CA 1
ATOM 5367 C C . ALA A 1 661 ? 16.440 -12.004 -17.719 1.00 40.66 661 ALA A C 1
ATOM 5369 O O . ALA A 1 661 ? 16.555 -10.895 -18.234 1.00 40.66 661 ALA A O 1
ATOM 5370 N N . GLU A 1 662 ? 15.736 -12.978 -18.294 1.00 45.38 662 GLU A N 1
ATOM 5371 C CA . GLU A 1 662 ? 15.071 -12.919 -19.594 1.00 45.38 662 GLU A CA 1
ATOM 5372 C C . GLU A 1 662 ? 13.671 -12.277 -19.531 1.00 45.38 662 GLU A C 1
ATOM 5374 O O . GLU A 1 662 ? 13.033 -12.065 -20.561 1.00 45.38 662 GLU A O 1
ATOM 5379 N N . GLY A 1 663 ? 13.181 -11.931 -18.335 1.00 47.25 663 GLY A N 1
ATOM 5380 C CA . GLY A 1 663 ? 11.949 -11.169 -18.146 1.00 47.25 663 GLY A CA 1
ATOM 5381 C C . GLY A 1 663 ? 10.650 -11.981 -18.145 1.00 47.25 663 GLY A C 1
ATOM 5382 O O . GLY A 1 663 ? 9.577 -11.361 -18.068 1.00 47.25 663 GLY A O 1
ATOM 5383 N N . ASN A 1 664 ? 10.704 -13.319 -18.171 1.00 51.06 664 ASN A N 1
ATOM 5384 C CA . ASN A 1 664 ? 9.496 -14.149 -18.058 1.00 51.06 664 ASN A CA 1
ATOM 5385 C C . ASN A 1 664 ? 9.203 -14.504 -16.598 1.00 51.06 664 ASN A C 1
ATOM 5387 O O . ASN A 1 664 ? 10.103 -14.497 -15.759 1.00 51.06 664 ASN A O 1
ATOM 5391 N N . LEU A 1 665 ? 7.932 -14.769 -16.275 1.00 54.28 665 LEU A N 1
ATOM 5392 C CA . LEU A 1 665 ? 7.528 -15.047 -14.899 1.00 54.28 665 LEU A CA 1
ATOM 5393 C C . LEU A 1 665 ? 8.242 -16.293 -14.349 1.00 54.28 665 LEU A C 1
ATOM 5395 O O . LEU A 1 665 ? 8.382 -17.309 -15.025 1.00 54.28 665 LEU A O 1
ATOM 5399 N N . VAL A 1 666 ? 8.707 -16.186 -13.111 1.00 54.06 666 VAL A N 1
ATOM 5400 C CA . VAL A 1 666 ? 9.271 -17.254 -12.290 1.00 54.06 666 VAL A CA 1
ATOM 5401 C C . VAL A 1 666 ? 8.290 -17.450 -11.150 1.00 54.06 666 VAL A C 1
ATOM 5403 O O . VAL A 1 666 ? 7.992 -16.501 -10.420 1.00 54.06 666 VAL A O 1
ATOM 5406 N N . CYS A 1 667 ? 7.770 -18.667 -11.007 1.00 52.19 667 CYS A N 1
ATOM 5407 C CA . CYS A 1 667 ? 6.903 -19.006 -9.888 1.00 52.19 667 CYS A CA 1
ATOM 5408 C C . CYS A 1 667 ? 7.635 -18.709 -8.571 1.00 52.19 667 CYS A C 1
ATOM 5410 O O . CYS A 1 667 ? 8.716 -19.264 -8.351 1.00 52.19 667 CYS A O 1
ATOM 5412 N N . PRO A 1 668 ? 7.095 -17.853 -7.679 1.00 51.62 668 PRO A N 1
ATOM 5413 C CA . PRO A 1 668 ? 7.604 -17.799 -6.319 1.00 51.62 668 PRO A CA 1
ATOM 5414 C C . PRO A 1 668 ? 7.404 -19.201 -5.736 1.00 51.62 668 PRO A C 1
ATOM 5416 O O . PRO A 1 668 ? 6.323 -19.766 -5.839 1.00 51.62 668 PRO A O 1
ATOM 5419 N N . LEU A 1 669 ? 8.464 -19.834 -5.248 1.00 48.38 669 LEU A N 1
ATOM 5420 C CA . LEU A 1 669 ? 8.408 -21.212 -4.762 1.00 48.38 669 LEU A CA 1
ATOM 5421 C C . LEU A 1 669 ? 7.399 -21.333 -3.599 1.00 48.38 669 LEU A C 1
ATOM 5423 O O . LEU A 1 669 ? 7.640 -20.820 -2.511 1.00 48.38 669 LEU A O 1
ATOM 5427 N N . PHE A 1 670 ? 6.288 -22.035 -3.821 1.00 49.41 670 PHE A N 1
ATOM 5428 C CA . PHE A 1 670 ? 5.392 -22.576 -2.797 1.00 49.41 670 PHE A CA 1
ATOM 5429 C C . PHE A 1 670 ? 6.023 -23.763 -2.126 1.00 49.41 670 PHE A C 1
ATOM 5431 O O . PHE A 1 670 ? 6.179 -24.803 -2.749 1.00 49.41 670 PHE A O 1
ATOM 5438 N N . ILE A 1 671 ? 6.325 -23.637 -0.844 1.00 43.38 671 ILE A N 1
ATOM 5439 C CA . ILE A 1 671 ? 6.392 -24.798 0.023 1.00 43.38 671 ILE A CA 1
ATOM 5440 C C . ILE A 1 671 ? 5.780 -24.387 1.367 1.00 43.38 671 ILE A C 1
ATOM 5442 O O . ILE A 1 671 ? 6.213 -23.439 2.010 1.00 43.38 671 ILE A O 1
ATOM 5446 N N . LYS A 1 672 ? 4.734 -25.091 1.800 1.00 42.41 672 LYS A N 1
ATOM 5447 C CA . LYS A 1 672 ? 4.441 -25.289 3.224 1.00 42.41 672 LYS A CA 1
ATOM 5448 C C . LYS A 1 672 ? 4.586 -26.777 3.494 1.00 42.41 672 LYS A C 1
ATOM 5450 O O . LYS A 1 672 ? 3.607 -27.507 3.566 1.00 42.41 672 LYS A O 1
ATOM 5455 N N . THR A 1 673 ? 5.812 -27.221 3.673 1.00 34.84 673 THR A N 1
ATOM 5456 C CA . THR A 1 673 ? 6.098 -28.486 4.345 1.00 34.84 673 THR A CA 1
ATOM 5457 C C . THR A 1 673 ? 6.654 -28.203 5.733 1.00 34.84 673 THR A C 1
ATOM 5459 O O . THR A 1 673 ? 6.869 -27.050 6.120 1.00 34.84 673 THR A O 1
ATOM 5462 N N . ASN A 1 674 ? 6.835 -29.249 6.537 1.00 36.62 674 ASN A N 1
ATOM 5463 C CA . ASN A 1 674 ? 7.287 -29.113 7.920 1.00 36.62 674 ASN A CA 1
ATOM 5464 C C . ASN A 1 674 ? 8.662 -28.414 8.038 1.00 36.62 674 ASN A C 1
ATOM 5466 O O . ASN A 1 674 ? 8.937 -27.836 9.092 1.00 36.62 674 ASN A O 1
ATOM 5470 N N . ALA A 1 675 ? 9.467 -28.348 6.969 1.00 32.12 675 ALA A N 1
ATOM 5471 C CA . ALA A 1 675 ? 10.660 -27.505 6.870 1.00 32.12 675 ALA A CA 1
ATOM 5472 C C . ALA A 1 675 ? 10.396 -25.995 7.066 1.00 32.12 675 ALA A C 1
ATOM 5474 O O . ALA A 1 675 ? 11.289 -25.285 7.529 1.00 32.12 675 ALA A O 1
ATOM 5475 N N . TYR A 1 676 ? 9.174 -25.492 6.834 1.00 39.03 676 TYR A N 1
ATOM 5476 C CA . TYR A 1 676 ? 8.793 -24.094 7.120 1.00 39.03 676 TYR A CA 1
ATOM 5477 C C . TYR A 1 676 ? 8.599 -23.787 8.613 1.00 39.03 676 TYR A C 1
ATOM 5479 O O . TYR A 1 676 ? 8.418 -22.627 8.989 1.00 39.03 676 TYR A O 1
ATOM 5487 N N . LYS A 1 677 ? 8.682 -24.801 9.488 1.00 36.22 677 LYS A N 1
ATOM 5488 C CA . LYS A 1 677 ? 8.899 -24.603 10.932 1.00 36.22 677 LYS A CA 1
ATOM 5489 C C . LYS A 1 677 ? 10.388 -24.473 11.298 1.00 36.22 677 LYS A C 1
ATOM 5491 O O . LYS A 1 677 ? 10.701 -24.233 12.462 1.00 36.22 677 LYS A O 1
ATOM 5496 N N . GLY A 1 678 ? 11.305 -24.631 10.340 1.00 39.59 678 GLY A N 1
ATOM 5497 C CA . GLY A 1 678 ? 12.739 -24.413 10.522 1.00 39.59 678 GLY A CA 1
ATOM 5498 C C . GLY A 1 678 ? 13.105 -22.930 10.653 1.00 39.59 678 GLY A C 1
ATOM 5499 O O . GLY A 1 678 ? 12.304 -22.040 10.373 1.00 39.59 678 GLY A O 1
ATOM 5500 N N . ARG A 1 679 ? 14.349 -22.646 11.067 1.00 34.06 679 ARG A N 1
ATOM 5501 C CA . ARG A 1 679 ? 14.867 -21.270 11.251 1.00 34.06 679 ARG A CA 1
ATOM 5502 C C . ARG A 1 679 ? 14.897 -20.440 9.958 1.00 34.06 679 ARG A C 1
ATOM 5504 O O . ARG A 1 679 ? 15.075 -19.231 10.025 1.00 34.06 679 ARG A O 1
ATOM 5511 N N . GLU A 1 680 ? 14.708 -21.073 8.803 1.00 38.34 680 GLU A N 1
ATOM 5512 C CA . GLU A 1 680 ? 14.872 -20.473 7.486 1.00 38.34 680 GLU A CA 1
ATOM 5513 C C . GLU A 1 680 ? 13.513 -20.319 6.777 1.00 38.34 680 GLU A C 1
ATOM 5515 O O . GLU A 1 680 ? 13.045 -21.206 6.069 1.00 38.34 680 GLU A O 1
ATOM 5520 N N . ARG A 1 681 ? 12.857 -19.175 6.995 1.00 49.34 681 ARG A N 1
ATOM 5521 C CA . ARG A 1 681 ? 11.579 -18.797 6.366 1.00 49.34 681 ARG A CA 1
ATOM 5522 C C . ARG A 1 681 ? 11.865 -18.058 5.056 1.00 49.34 681 ARG A C 1
ATOM 5524 O O . ARG A 1 681 ? 12.127 -16.860 5.101 1.00 49.34 681 ARG A O 1
ATOM 5531 N N . ARG A 1 682 ? 11.871 -18.712 3.891 1.00 53.03 682 ARG A N 1
ATOM 5532 C CA . ARG A 1 682 ? 12.211 -18.022 2.624 1.00 53.03 682 ARG A CA 1
ATOM 5533 C C . ARG A 1 682 ? 11.085 -18.143 1.595 1.00 53.03 682 ARG A C 1
ATOM 5535 O O . ARG A 1 682 ? 10.677 -19.243 1.264 1.00 53.03 682 ARG A O 1
ATOM 5542 N N . SER A 1 683 ? 10.573 -17.012 1.106 1.00 48.31 683 SER A N 1
ATOM 5543 C CA . SER A 1 683 ? 9.509 -16.897 0.087 1.00 48.31 683 SER A CA 1
ATOM 5544 C C . SER A 1 683 ? 10.043 -16.700 -1.342 1.00 48.31 683 SER A C 1
ATOM 5546 O O . SER A 1 683 ? 9.272 -16.765 -2.297 1.00 48.31 683 SER A O 1
ATOM 5548 N N . VAL A 1 684 ? 11.348 -16.432 -1.503 1.00 55.03 684 VAL A N 1
ATOM 5549 C CA . VAL A 1 684 ? 11.969 -15.993 -2.766 1.00 55.03 684 VAL A CA 1
ATOM 5550 C C . VAL A 1 684 ? 13.370 -16.602 -2.947 1.00 55.03 684 VAL A C 1
ATOM 5552 O O . VAL A 1 684 ? 14.108 -16.786 -1.977 1.00 55.03 684 VAL A O 1
ATOM 5555 N N . VAL A 1 685 ? 13.745 -16.900 -4.200 1.00 54.00 685 VAL A N 1
ATOM 5556 C CA . VAL A 1 685 ? 15.075 -17.408 -4.598 1.00 54.00 685 VAL A CA 1
ATOM 5557 C C . VAL A 1 685 ? 16.172 -16.380 -4.304 1.00 54.00 685 VAL A C 1
ATOM 5559 O O . VAL A 1 685 ? 16.025 -15.201 -4.629 1.00 54.00 685 VAL A O 1
ATOM 5562 N N . ARG A 1 686 ? 17.294 -16.840 -3.735 1.00 59.34 686 ARG A N 1
ATOM 5563 C CA . ARG A 1 686 ? 18.495 -16.029 -3.494 1.00 59.34 686 ARG A CA 1
ATOM 5564 C C . ARG A 1 686 ? 19.619 -16.360 -4.480 1.00 59.34 686 ARG A C 1
ATOM 5566 O O . ARG A 1 686 ? 19.921 -17.527 -4.738 1.00 59.34 686 ARG A O 1
ATOM 5573 N N . PHE A 1 687 ? 20.270 -15.321 -4.980 1.00 68.12 687 PHE A N 1
ATOM 5574 C CA . PHE A 1 687 ? 21.460 -15.341 -5.816 1.00 68.12 687 PHE A CA 1
ATOM 5575 C C . PHE A 1 687 ? 22.661 -14.959 -4.955 1.00 68.12 687 PHE A C 1
ATOM 5577 O O . PHE A 1 687 ? 22.620 -13.970 -4.229 1.00 68.12 687 PHE A O 1
ATOM 5584 N N . LYS A 1 688 ? 23.734 -15.749 -5.009 1.00 70.12 688 LYS A N 1
ATOM 5585 C CA . LYS A 1 688 ? 24.966 -15.435 -4.281 1.00 70.12 688 LYS A CA 1
ATOM 5586 C C . LYS A 1 688 ? 25.661 -14.279 -4.999 1.00 70.12 688 LYS A C 1
ATOM 5588 O O . LYS A 1 688 ? 25.953 -14.414 -6.185 1.00 70.12 688 LYS A O 1
ATOM 5593 N N . ALA A 1 689 ? 25.882 -13.165 -4.309 1.00 68.94 689 ALA A N 1
ATOM 5594 C CA . ALA A 1 689 ? 26.389 -11.946 -4.926 1.00 68.94 689 ALA A CA 1
ATOM 5595 C C . ALA A 1 689 ? 27.247 -11.155 -3.939 1.00 68.94 689 ALA A C 1
ATOM 5597 O O . ALA A 1 689 ? 26.736 -10.589 -2.975 1.00 68.94 689 ALA A O 1
ATOM 5598 N N . GLU A 1 690 ? 28.552 -11.086 -4.203 1.00 74.38 690 GLU A N 1
ATOM 5599 C CA . GLU A 1 690 ? 29.453 -10.209 -3.456 1.00 74.38 690 GLU A CA 1
ATOM 5600 C C . GLU A 1 690 ? 29.330 -8.779 -3.989 1.00 74.38 690 GLU A C 1
ATOM 5602 O O . GLU A 1 690 ? 30.022 -8.376 -4.926 1.00 74.38 690 GLU A O 1
ATOM 5607 N N . ILE A 1 691 ? 28.399 -8.022 -3.411 1.00 80.38 691 ILE A N 1
ATOM 5608 C CA . ILE A 1 691 ? 28.156 -6.616 -3.749 1.00 80.38 691 ILE A CA 1
ATOM 5609 C C . ILE A 1 691 ? 28.720 -5.750 -2.624 1.00 80.38 691 ILE A C 1
ATOM 5611 O O . ILE A 1 691 ? 28.482 -6.027 -1.448 1.00 80.38 691 ILE A O 1
ATOM 5615 N N . ASP A 1 692 ? 29.462 -4.697 -2.968 1.00 83.69 692 ASP A N 1
ATOM 5616 C CA . ASP A 1 692 ? 29.961 -3.748 -1.974 1.00 83.69 692 ASP A CA 1
ATOM 5617 C C . ASP A 1 692 ? 28.789 -2.864 -1.507 1.00 83.69 692 ASP A C 1
ATOM 5619 O O . ASP A 1 692 ? 28.146 -2.185 -2.307 1.00 83.69 692 ASP A O 1
ATOM 5623 N N . LEU A 1 693 ? 28.502 -2.856 -0.208 1.00 85.94 693 LEU A N 1
ATOM 5624 C CA . LEU A 1 693 ? 27.372 -2.152 0.398 1.00 85.94 693 LEU A CA 1
ATOM 5625 C C . LEU A 1 693 ? 27.864 -1.003 1.277 1.00 85.94 693 LEU A C 1
ATOM 5627 O O . LEU A 1 693 ? 28.833 -1.133 2.025 1.00 85.94 693 LEU A O 1
ATOM 5631 N N . ARG A 1 694 ? 27.147 0.117 1.249 1.00 87.06 694 ARG A N 1
ATOM 5632 C CA . ARG A 1 694 ? 27.171 1.112 2.327 1.00 87.06 694 ARG A CA 1
ATOM 5633 C C . ARG A 1 694 ? 25.850 1.035 3.070 1.00 87.06 694 ARG A C 1
ATOM 5635 O O . ARG A 1 694 ? 24.804 1.284 2.484 1.00 87.06 694 ARG A O 1
ATOM 5642 N N . VAL A 1 695 ? 25.916 0.666 4.338 1.00 87.56 695 VAL A N 1
ATOM 5643 C CA . VAL A 1 695 ? 24.775 0.522 5.237 1.00 87.56 695 VAL A CA 1
ATOM 5644 C C . VAL A 1 695 ? 24.713 1.776 6.092 1.00 87.56 695 VAL A C 1
ATOM 5646 O O . VAL A 1 695 ? 25.610 2.008 6.895 1.00 87.56 695 VAL A O 1
ATOM 5649 N N . ALA A 1 696 ? 23.695 2.603 5.899 1.00 84.81 696 ALA A N 1
ATOM 5650 C CA . ALA A 1 696 ? 23.424 3.753 6.745 1.00 84.81 696 ALA A CA 1
ATOM 5651 C C . ALA A 1 696 ? 22.317 3.399 7.746 1.00 84.81 696 ALA A C 1
ATOM 5653 O O . ALA A 1 696 ? 21.189 3.081 7.350 1.00 84.81 696 ALA A O 1
ATOM 5654 N N . ASP A 1 697 ? 22.664 3.448 9.031 1.00 78.00 697 ASP A N 1
ATOM 5655 C CA . ASP A 1 697 ? 21.724 3.441 10.151 1.00 78.00 697 ASP A CA 1
ATOM 5656 C C . ASP A 1 697 ? 21.529 4.873 10.693 1.00 78.00 697 ASP A C 1
ATOM 5658 O O . ASP A 1 697 ? 22.084 5.834 10.156 1.00 78.00 697 ASP A O 1
ATOM 5662 N N . GLU A 1 698 ? 20.711 5.045 11.735 1.00 70.94 698 GLU A N 1
ATOM 5663 C CA . GLU A 1 698 ? 20.426 6.367 12.319 1.00 70.94 698 GLU A CA 1
ATOM 5664 C C . GLU A 1 698 ? 21.670 7.079 12.878 1.00 70.94 698 GLU A C 1
ATOM 5666 O O . GLU A 1 698 ? 21.654 8.300 13.046 1.00 70.94 698 GLU A O 1
ATOM 5671 N N . THR A 1 699 ? 22.747 6.346 13.181 1.00 68.12 699 THR A N 1
ATOM 5672 C CA . THR A 1 699 ? 23.902 6.875 13.915 1.00 68.12 699 THR A CA 1
ATOM 5673 C C . THR A 1 699 ? 25.227 6.784 13.158 1.00 68.12 699 THR A C 1
ATOM 5675 O O . THR A 1 699 ? 26.201 7.419 13.564 1.00 68.12 699 THR A O 1
ATOM 5678 N N . SER A 1 700 ? 25.305 6.019 12.070 1.00 77.12 700 SER A N 1
ATOM 5679 C CA . SER A 1 700 ? 26.553 5.671 11.396 1.00 77.12 700 SER A CA 1
ATOM 5680 C C . SER A 1 700 ? 26.349 5.126 9.978 1.00 77.12 700 SER A C 1
ATOM 5682 O O . SER A 1 700 ? 25.306 4.581 9.620 1.00 77.12 700 SER A O 1
ATOM 5684 N N . VAL A 1 701 ? 27.394 5.255 9.155 1.00 82.31 701 VAL A N 1
ATOM 5685 C CA . VAL A 1 701 ? 27.475 4.620 7.835 1.00 82.31 701 VAL A CA 1
ATOM 5686 C C . VAL A 1 701 ? 28.608 3.603 7.862 1.00 82.31 701 VAL A C 1
ATOM 5688 O O . VAL A 1 701 ? 29.767 3.969 8.055 1.00 82.31 701 VAL A O 1
ATOM 5691 N N . VAL A 1 702 ? 28.278 2.330 7.661 1.00 83.25 702 VAL A N 1
ATOM 5692 C CA . VAL A 1 702 ? 29.210 1.200 7.705 1.00 83.25 702 VAL A CA 1
ATOM 5693 C C . VAL A 1 702 ? 29.383 0.617 6.306 1.00 83.25 702 VAL A C 1
ATOM 5695 O O . VAL A 1 702 ? 28.423 0.450 5.554 1.00 83.25 702 VAL A O 1
ATOM 5698 N N . LEU A 1 703 ? 30.623 0.302 5.937 1.00 82.88 703 LEU A N 1
ATOM 5699 C CA . LEU A 1 703 ? 30.924 -0.437 4.713 1.00 82.88 703 LEU A CA 1
ATOM 5700 C C . LEU A 1 703 ? 30.786 -1.933 4.981 1.00 82.88 703 LEU A C 1
ATOM 5702 O O . LEU A 1 703 ? 31.379 -2.461 5.917 1.00 82.88 703 LEU A O 1
ATOM 5706 N N . SER A 1 704 ? 30.014 -2.610 4.144 1.00 85.50 704 SER A N 1
ATOM 5707 C CA . SER A 1 704 ? 29.704 -4.028 4.270 1.00 85.50 704 SER A CA 1
ATOM 5708 C C . SER A 1 704 ? 29.791 -4.718 2.908 1.00 85.50 704 SER A C 1
ATOM 5710 O O . SER A 1 704 ? 29.915 -4.069 1.870 1.00 85.50 704 SER A O 1
ATOM 5712 N N . LYS A 1 705 ? 29.743 -6.049 2.907 1.00 85.06 705 LYS A N 1
ATOM 5713 C CA . LYS A 1 705 ? 29.608 -6.864 1.704 1.00 85.06 705 LYS A CA 1
ATOM 5714 C C . LYS A 1 705 ? 28.330 -7.684 1.773 1.00 85.06 705 LYS A C 1
ATOM 5716 O O . LYS A 1 705 ? 28.059 -8.326 2.792 1.00 85.06 705 LYS A O 1
ATOM 5721 N N . GLY A 1 706 ? 27.587 -7.666 0.671 1.00 84.88 706 GLY A N 1
ATOM 5722 C CA . GLY A 1 706 ? 26.471 -8.566 0.427 1.00 84.88 706 GLY A CA 1
ATOM 5723 C C . GLY A 1 706 ? 26.961 -10.006 0.321 1.00 84.88 706 GLY A C 1
ATOM 5724 O O . GLY A 1 706 ? 28.056 -10.266 -0.179 1.00 84.88 706 GLY A O 1
ATOM 5725 N N . GLU A 1 707 ? 26.166 -10.929 0.840 1.00 81.88 707 GLU A N 1
ATOM 5726 C CA . GLU A 1 707 ? 26.416 -12.367 0.793 1.00 81.88 707 GLU A CA 1
ATOM 5727 C C . GLU A 1 707 ? 25.473 -13.036 -0.211 1.00 81.88 707 GLU A C 1
ATOM 5729 O O . GLU A 1 707 ? 25.910 -13.782 -1.094 1.00 81.88 707 GLU A O 1
ATOM 5734 N N . ASP A 1 708 ? 24.185 -12.713 -0.130 1.00 80.88 708 ASP A N 1
ATOM 5735 C CA . ASP A 1 708 ? 23.188 -13.123 -1.107 1.00 80.88 708 ASP A CA 1
ATOM 5736 C C . ASP A 1 708 ? 22.130 -12.030 -1.339 1.00 80.88 708 ASP A C 1
ATOM 5738 O O . ASP A 1 708 ? 21.946 -11.123 -0.529 1.00 80.88 708 ASP A O 1
ATOM 5742 N N . ILE A 1 709 ? 21.453 -12.093 -2.485 1.00 80.81 709 ILE A N 1
ATOM 5743 C CA . ILE A 1 709 ? 20.409 -11.151 -2.889 1.00 80.81 709 ILE A CA 1
ATOM 5744 C C . ILE A 1 709 ? 19.220 -11.876 -3.508 1.00 80.81 709 ILE A C 1
ATOM 5746 O O . ILE A 1 709 ? 19.364 -12.882 -4.189 1.00 80.81 709 ILE A O 1
ATOM 5750 N N . SER A 1 710 ? 18.023 -11.366 -3.281 1.00 77.81 710 SER A N 1
ATOM 5751 C CA . SER A 1 710 ? 16.762 -11.847 -3.839 1.00 77.81 710 SER A CA 1
ATOM 5752 C C . SER A 1 710 ? 15.907 -10.673 -4.284 1.00 77.81 710 SER A C 1
ATOM 5754 O O . SER A 1 710 ? 16.213 -9.519 -3.997 1.00 77.81 710 SER A O 1
ATOM 5756 N N . TRP A 1 711 ? 14.784 -10.977 -4.927 1.00 68.50 711 TRP A N 1
ATOM 5757 C CA . TRP A 1 711 ? 13.780 -9.969 -5.258 1.00 68.50 711 TRP A CA 1
ATOM 5758 C C . TRP A 1 711 ? 13.155 -9.284 -4.036 1.00 68.50 711 TRP A C 1
ATOM 5760 O O . TRP A 1 711 ? 12.685 -8.156 -4.161 1.00 68.50 711 TRP A O 1
ATOM 5770 N N . ASP A 1 712 ? 13.137 -9.948 -2.876 1.00 72.06 712 ASP A N 1
ATOM 5771 C CA . ASP A 1 712 ? 12.497 -9.426 -1.660 1.00 72.06 712 ASP A CA 1
ATOM 5772 C C . ASP A 1 712 ? 13.494 -8.758 -0.712 1.00 72.06 712 ASP A C 1
ATOM 5774 O O . ASP A 1 712 ? 13.096 -8.025 0.178 1.00 72.06 712 ASP A O 1
ATOM 5778 N N . GLY A 1 713 ? 14.795 -8.989 -0.873 1.00 85.25 713 GLY A N 1
ATOM 5779 C CA . GLY A 1 713 ? 15.792 -8.520 0.083 1.00 85.25 713 GLY A CA 1
ATOM 5780 C C . GLY A 1 713 ? 17.188 -9.053 -0.187 1.00 85.25 713 GLY A C 1
ATOM 5781 O O . GLY A 1 713 ? 17.409 -9.786 -1.149 1.00 85.25 713 GLY A O 1
ATOM 5782 N N . LEU A 1 714 ? 18.127 -8.736 0.694 1.00 88.69 714 LEU A N 1
ATOM 5783 C CA . LEU A 1 714 ? 19.507 -9.204 0.628 1.00 88.69 714 LEU A C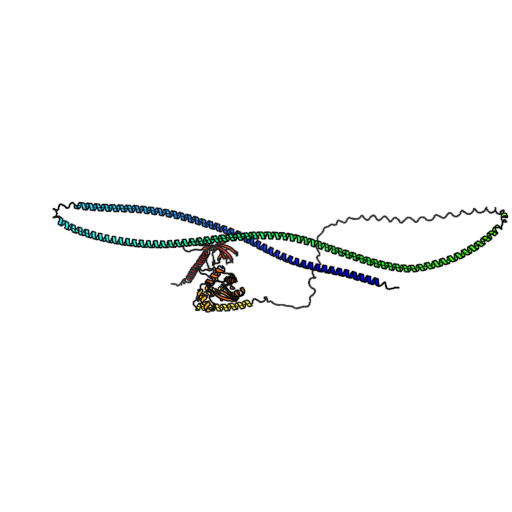A 1
ATOM 5784 C C . LEU A 1 714 ? 20.031 -9.559 2.017 1.00 88.69 714 LEU A C 1
ATOM 5786 O O . LEU A 1 714 ? 19.524 -9.058 3.023 1.00 88.69 714 LEU A O 1
ATOM 5790 N N . SER A 1 715 ? 21.053 -10.408 2.079 1.00 88.19 715 SER A N 1
ATOM 5791 C CA . SER A 1 715 ? 21.833 -10.595 3.297 1.00 88.19 715 SER A CA 1
ATOM 5792 C C . SER A 1 715 ? 23.228 -10.013 3.162 1.00 88.19 715 SER A C 1
ATOM 5794 O O . SER A 1 715 ? 23.824 -10.013 2.083 1.00 88.19 715 SER A O 1
ATOM 5796 N N . PHE A 1 716 ? 23.744 -9.480 4.264 1.00 89.56 716 PHE A N 1
ATOM 5797 C CA . PHE A 1 716 ? 25.069 -8.881 4.305 1.00 89.56 716 PHE A CA 1
ATOM 5798 C C . PHE A 1 716 ? 25.756 -9.098 5.646 1.00 89.56 716 PHE A C 1
ATOM 5800 O O . PHE A 1 716 ? 25.113 -9.342 6.670 1.00 89.56 716 PHE A O 1
ATOM 5807 N N . LYS A 1 717 ? 27.085 -8.986 5.633 1.00 88.56 717 LYS A N 1
ATOM 5808 C CA . LYS A 1 717 ? 27.919 -9.161 6.826 1.00 88.56 717 LYS A CA 1
ATOM 5809 C C . LYS A 1 717 ? 28.110 -7.844 7.558 1.00 88.56 717 LYS A C 1
ATOM 5811 O O . LYS A 1 717 ? 28.600 -6.878 6.982 1.00 88.56 717 LYS A O 1
ATOM 5816 N N . SER A 1 718 ? 27.788 -7.810 8.837 1.00 86.50 718 SER A N 1
ATOM 5817 C CA . SER A 1 718 ? 27.935 -6.641 9.696 1.00 86.50 718 SER A CA 1
ATOM 5818 C C . SER A 1 718 ? 28.794 -6.974 10.907 1.00 86.50 718 SER A C 1
ATOM 5820 O O . SER A 1 718 ? 28.712 -8.070 11.442 1.00 86.50 718 SER A O 1
ATOM 5822 N N . GLU A 1 719 ? 29.602 -6.034 11.384 1.00 83.56 719 GLU A N 1
ATOM 5823 C CA . GLU A 1 719 ? 30.296 -6.164 12.678 1.00 83.56 719 GLU A CA 1
ATOM 5824 C C . GLU A 1 719 ? 29.379 -5.803 13.860 1.00 83.56 719 GLU A C 1
ATOM 5826 O O . GLU A 1 719 ? 29.697 -6.065 15.019 1.00 83.56 719 GLU A O 1
ATOM 5831 N N . ARG A 1 720 ? 28.214 -5.217 13.562 1.00 82.62 720 ARG A N 1
ATOM 5832 C CA . ARG A 1 720 ? 27.193 -4.794 14.521 1.00 82.62 720 ARG A CA 1
ATOM 5833 C C . ARG A 1 720 ? 25.913 -5.606 14.339 1.00 82.62 720 ARG A C 1
ATOM 5835 O O . ARG A 1 720 ? 25.493 -5.863 13.210 1.00 82.62 720 ARG A O 1
ATOM 5842 N N . GLU A 1 721 ? 25.269 -5.959 15.444 1.00 83.56 721 GLU A N 1
ATOM 5843 C CA . GLU A 1 721 ? 23.928 -6.537 15.424 1.00 83.56 721 GLU A CA 1
ATOM 5844 C C . GLU A 1 721 ? 22.881 -5.456 15.138 1.00 83.56 721 GLU A C 1
ATOM 5846 O O . GLU A 1 721 ? 22.882 -4.402 15.779 1.00 83.56 721 GLU A O 1
ATOM 5851 N N . TYR A 1 722 ? 21.975 -5.735 14.202 1.00 86.50 722 TYR A N 1
ATOM 5852 C CA . TYR A 1 722 ? 20.814 -4.888 13.949 1.00 86.50 722 TYR A CA 1
ATOM 5853 C C . TYR A 1 722 ? 19.548 -5.542 14.518 1.00 86.50 722 TYR A C 1
ATOM 5855 O O . TYR A 1 722 ? 19.311 -6.724 14.240 1.00 86.50 722 TYR A O 1
ATOM 5863 N N . PRO A 1 723 ? 18.731 -4.811 15.300 1.00 82.81 723 PRO A N 1
ATOM 5864 C CA . PRO A 1 723 ? 17.466 -5.330 15.804 1.00 82.81 723 PRO A CA 1
ATOM 5865 C C . PRO A 1 723 ? 16.516 -5.704 14.655 1.00 82.81 723 PRO A C 1
ATOM 5867 O O . PRO A 1 723 ? 16.471 -4.992 13.649 1.00 82.81 723 PRO A O 1
ATOM 5870 N N . PRO A 1 724 ? 15.702 -6.764 14.797 1.00 84.06 724 PRO A N 1
ATOM 5871 C CA . PRO A 1 724 ? 14.587 -7.001 13.887 1.00 84.06 724 PRO A CA 1
ATOM 5872 C C . PRO A 1 724 ? 13.685 -5.760 13.790 1.00 84.06 724 PRO A C 1
ATOM 5874 O O . PRO A 1 724 ? 13.477 -5.056 14.778 1.00 84.06 724 PRO A O 1
ATOM 5877 N N . ASN A 1 725 ? 13.148 -5.510 12.602 1.00 83.31 725 ASN A N 1
ATOM 5878 C CA . ASN A 1 725 ? 12.335 -4.361 12.195 1.00 83.31 725 ASN A CA 1
ATOM 5879 C C . ASN A 1 725 ? 13.074 -3.009 12.156 1.00 83.31 725 ASN A C 1
ATOM 5881 O O . ASN A 1 725 ? 12.445 -1.967 11.967 1.00 83.31 725 ASN A O 1
ATOM 5885 N N . SER A 1 726 ? 14.405 -2.980 12.307 1.00 86.62 726 SER A N 1
ATOM 5886 C CA . SER A 1 726 ? 15.167 -1.744 12.091 1.00 86.62 726 SER A CA 1
ATOM 5887 C C . SER A 1 726 ? 15.220 -1.391 10.604 1.00 86.62 726 SER A C 1
ATOM 5889 O O . SER A 1 726 ? 15.498 -2.263 9.777 1.00 86.62 726 SER A O 1
ATOM 5891 N N . ILE A 1 727 ? 15.006 -0.120 10.264 1.00 88.50 727 ILE A N 1
ATOM 5892 C CA . ILE A 1 727 ? 15.079 0.359 8.881 1.00 88.50 727 ILE A CA 1
ATOM 5893 C C . ILE A 1 727 ? 16.515 0.784 8.571 1.00 88.50 727 ILE A C 1
ATOM 5895 O O . ILE A 1 727 ? 17.092 1.613 9.271 1.00 88.50 727 ILE A O 1
ATOM 5899 N N . LEU A 1 728 ? 17.080 0.235 7.501 1.00 89.12 728 LEU A N 1
ATOM 5900 C CA . LEU A 1 728 ? 18.420 0.539 7.015 1.00 89.12 728 LEU A CA 1
ATOM 5901 C C . LEU A 1 728 ? 18.348 1.116 5.608 1.00 89.12 728 LEU A C 1
ATOM 5903 O O . LEU A 1 728 ? 17.644 0.593 4.741 1.00 89.12 728 LEU A O 1
ATOM 5907 N N . THR A 1 729 ? 19.130 2.165 5.364 1.00 88.81 729 THR A N 1
ATOM 5908 C CA . THR A 1 729 ? 19.337 2.678 4.008 1.00 88.81 729 THR A CA 1
ATOM 5909 C C . THR A 1 729 ? 20.606 2.052 3.449 1.00 88.81 729 THR A C 1
ATOM 5911 O O . THR A 1 729 ? 21.700 2.279 3.959 1.00 88.81 729 THR A O 1
ATOM 5914 N N . LEU A 1 730 ? 20.464 1.239 2.411 1.00 88.25 730 LEU A N 1
ATOM 5915 C CA . LEU A 1 730 ? 21.563 0.565 1.736 1.00 88.25 730 LEU A CA 1
ATOM 5916 C C . LEU A 1 730 ? 21.904 1.313 0.450 1.00 88.25 730 LEU A C 1
ATOM 5918 O O . LEU A 1 730 ? 21.025 1.664 -0.329 1.00 88.25 730 LEU A O 1
ATOM 5922 N N . GLN A 1 731 ? 23.186 1.524 0.194 1.00 87.38 731 GLN A N 1
ATOM 5923 C CA . GLN A 1 731 ? 23.693 1.936 -1.109 1.00 87.38 731 GLN A CA 1
ATOM 5924 C C . GLN A 1 731 ? 24.527 0.781 -1.666 1.00 87.38 731 GLN A C 1
ATOM 5926 O O . GLN A 1 731 ? 25.622 0.495 -1.170 1.00 87.38 731 GLN A O 1
ATOM 5931 N N . LEU A 1 732 ? 23.973 0.094 -2.666 1.00 86.00 732 LEU A N 1
ATOM 5932 C CA . LEU A 1 732 ? 24.619 -1.010 -3.366 1.00 86.00 732 LEU A CA 1
ATOM 5933 C C . LEU A 1 732 ? 25.553 -0.458 -4.443 1.00 86.00 732 LEU A C 1
ATOM 5935 O O . LEU A 1 732 ? 25.128 0.313 -5.303 1.00 86.00 732 LEU A O 1
ATOM 5939 N N . ASN A 1 733 ? 26.816 -0.876 -4.404 1.00 83.75 733 ASN A N 1
ATOM 5940 C CA . ASN A 1 733 ? 27.838 -0.482 -5.363 1.00 83.75 733 ASN A CA 1
ATOM 5941 C C . ASN A 1 733 ? 28.201 -1.685 -6.232 1.00 83.75 733 ASN A C 1
ATOM 5943 O O . ASN A 1 733 ? 28.849 -2.627 -5.767 1.00 83.75 733 ASN A O 1
ATOM 5947 N N . MET A 1 734 ? 27.813 -1.642 -7.504 1.00 73.12 734 MET A N 1
ATOM 5948 C CA . MET A 1 734 ? 28.212 -2.655 -8.483 1.00 73.12 734 MET A CA 1
ATOM 5949 C C . MET A 1 734 ? 29.492 -2.217 -9.203 1.00 73.12 734 MET A C 1
ATOM 5951 O O . MET A 1 734 ? 29.682 -1.033 -9.495 1.00 73.12 734 MET A O 1
ATOM 5955 N N . LYS A 1 735 ? 30.387 -3.168 -9.488 1.00 64.00 735 LYS A N 1
ATOM 5956 C CA . LYS A 1 735 ? 31.574 -2.938 -10.321 1.00 64.00 735 LYS A CA 1
ATOM 5957 C C . LYS A 1 735 ? 31.233 -3.339 -11.753 1.00 64.00 735 LYS A C 1
ATOM 5959 O O . LYS A 1 735 ? 31.138 -4.529 -12.028 1.00 64.00 735 LYS A O 1
ATOM 5964 N N . GLU A 1 736 ? 31.051 -2.384 -12.658 1.00 59.16 736 GLU A N 1
ATOM 5965 C CA . GLU A 1 736 ? 30.995 -2.706 -14.088 1.00 59.16 736 GLU A CA 1
ATOM 5966 C C . GLU A 1 736 ? 32.399 -2.862 -14.691 1.00 59.16 736 GLU A C 1
ATOM 5968 O O . GLU A 1 736 ? 33.364 -2.222 -14.260 1.00 59.16 736 GLU A O 1
ATOM 5973 N N . GLY A 1 737 ? 32.493 -3.752 -15.684 1.00 48.53 737 GLY A N 1
ATOM 5974 C CA . GLY A 1 737 ? 33.694 -4.022 -16.471 1.00 48.53 737 GLY A CA 1
ATOM 5975 C C . GLY A 1 737 ? 34.078 -2.879 -17.419 1.00 48.53 737 GLY A C 1
ATOM 5976 O O . GLY A 1 737 ? 33.241 -2.066 -17.797 1.00 48.53 737 GLY A O 1
ATOM 5977 N N . GLU A 1 738 ? 35.372 -2.846 -17.756 1.00 38.12 738 GLU A N 1
ATOM 5978 C CA . GLU A 1 738 ? 36.141 -2.025 -18.722 1.00 38.12 738 GLU A CA 1
ATOM 5979 C C . GLU A 1 738 ? 35.947 -0.488 -18.781 1.00 38.12 738 GLU A C 1
ATOM 5981 O O . GLU A 1 738 ? 36.878 0.196 -19.199 1.00 38.12 738 GLU A O 1
ATOM 5986 N N . ALA A 1 739 ? 34.853 0.099 -18.281 1.00 37.12 739 ALA A N 1
ATOM 5987 C CA . ALA A 1 739 ? 34.592 1.549 -18.326 1.00 37.12 739 ALA A CA 1
ATOM 5988 C C . ALA A 1 739 ? 34.611 2.268 -16.958 1.00 37.12 739 ALA A C 1
ATOM 5990 O O . ALA A 1 739 ? 34.405 3.478 -16.892 1.00 37.12 739 ALA A O 1
ATOM 5991 N N . GLY A 1 740 ? 34.879 1.567 -15.852 1.00 43.25 740 GLY A N 1
ATOM 5992 C CA . GLY A 1 740 ? 35.235 2.182 -14.561 1.00 43.25 740 GLY A CA 1
ATOM 5993 C C . GLY A 1 740 ? 34.133 2.943 -13.803 1.00 43.25 740 GLY A C 1
ATOM 5994 O O . GLY A 1 740 ? 34.397 3.407 -12.691 1.00 43.25 740 GLY A O 1
ATOM 5995 N N . ASN A 1 741 ? 32.908 3.050 -14.327 1.00 50.62 741 ASN A N 1
ATOM 5996 C CA . ASN A 1 741 ? 31.802 3.678 -13.604 1.00 50.62 741 ASN A CA 1
ATOM 5997 C C . ASN A 1 741 ? 31.170 2.705 -12.599 1.00 50.62 741 ASN A C 1
ATOM 5999 O O . ASN A 1 741 ? 30.771 1.593 -12.932 1.00 50.62 741 ASN A O 1
ATOM 6003 N N . ARG A 1 742 ? 31.081 3.137 -11.337 1.00 58.34 742 ARG A N 1
ATOM 6004 C CA . ARG A 1 742 ? 30.355 2.418 -10.282 1.00 58.34 742 ARG A CA 1
ATOM 6005 C C . ARG A 1 742 ? 28.887 2.805 -10.361 1.00 58.34 742 ARG A C 1
ATOM 6007 O O . ARG A 1 742 ? 28.566 3.982 -10.204 1.00 58.34 742 ARG A O 1
ATOM 6014 N N . LEU A 1 743 ? 28.011 1.830 -10.579 1.00 65.56 743 LEU A N 1
ATOM 6015 C CA . LEU A 1 743 ? 26.574 2.059 -10.477 1.00 65.56 743 LEU A CA 1
ATOM 6016 C C . LEU A 1 743 ? 26.190 2.068 -8.991 1.00 65.56 743 LEU A C 1
ATOM 6018 O O . LEU A 1 743 ? 26.486 1.110 -8.270 1.00 65.56 743 LEU A O 1
ATOM 6022 N N . PHE A 1 744 ? 25.558 3.153 -8.547 1.00 76.00 744 PHE A N 1
ATOM 6023 C CA . PHE A 1 744 ? 25.084 3.332 -7.176 1.00 76.00 744 PHE A CA 1
ATOM 6024 C C . PHE A 1 744 ? 23.573 3.128 -7.139 1.00 76.00 744 PHE A C 1
ATOM 6026 O O . PHE A 1 744 ? 22.839 3.935 -7.704 1.00 76.00 744 PHE A O 1
ATOM 6033 N N . ILE A 1 745 ? 23.113 2.078 -6.463 1.00 84.12 745 ILE A N 1
ATOM 6034 C CA . ILE A 1 745 ? 21.683 1.790 -6.316 1.00 84.12 745 ILE A CA 1
ATOM 6035 C C . ILE A 1 745 ? 21.284 2.023 -4.854 1.00 84.12 745 ILE A C 1
ATOM 6037 O O . ILE A 1 745 ? 21.752 1.287 -3.979 1.00 84.12 745 ILE A O 1
ATOM 6041 N N . PRO A 1 746 ? 20.466 3.046 -4.550 1.00 86.69 746 PRO A N 1
ATOM 6042 C CA . PRO A 1 746 ? 19.918 3.239 -3.216 1.00 86.69 746 PRO A CA 1
ATOM 6043 C C . PRO A 1 746 ? 18.742 2.283 -2.973 1.00 86.69 746 PRO A C 1
ATOM 6045 O O . PRO A 1 746 ? 17.883 2.099 -3.829 1.00 86.69 746 PRO A O 1
ATOM 6048 N N . ALA A 1 747 ? 18.675 1.701 -1.782 1.00 87.31 747 ALA A N 1
ATOM 6049 C CA . ALA A 1 747 ? 17.599 0.817 -1.368 1.00 87.31 747 ALA A CA 1
ATOM 6050 C C . ALA A 1 747 ? 17.239 1.066 0.097 1.00 87.31 747 ALA A C 1
ATOM 6052 O O . ALA A 1 747 ? 18.111 1.131 0.961 1.00 87.31 747 ALA A O 1
ATOM 6053 N N . VAL A 1 748 ? 15.947 1.175 0.395 1.00 89.00 748 VAL A N 1
ATOM 6054 C CA . VAL A 1 748 ? 15.457 1.205 1.779 1.00 89.00 748 VAL A CA 1
ATOM 6055 C C . VAL A 1 748 ? 15.073 -0.210 2.166 1.00 89.00 748 VAL A C 1
ATOM 6057 O O . VAL A 1 748 ? 14.328 -0.870 1.439 1.00 89.00 748 VAL A O 1
ATOM 6060 N N . THR A 1 749 ? 15.581 -0.678 3.302 1.00 89.50 749 THR A N 1
ATOM 6061 C CA . THR A 1 749 ? 15.380 -2.049 3.766 1.00 89.50 749 THR A CA 1
ATOM 6062 C C . THR A 1 749 ? 14.941 -2.126 5.218 1.00 89.50 749 THR A C 1
ATOM 6064 O O . THR A 1 749 ? 15.260 -1.251 6.011 1.00 89.50 749 THR A O 1
ATOM 6067 N N . GLU A 1 750 ? 14.224 -3.185 5.566 1.00 88.69 750 GLU A N 1
ATOM 6068 C CA . GLU A 1 750 ? 13.843 -3.551 6.926 1.00 88.69 750 GLU A CA 1
ATOM 6069 C C . GLU A 1 750 ? 14.607 -4.807 7.344 1.00 88.69 750 GLU A C 1
ATOM 6071 O O . GLU A 1 750 ? 14.606 -5.811 6.633 1.00 88.69 750 GLU A O 1
ATOM 6076 N N . VAL A 1 751 ? 15.263 -4.782 8.499 1.00 88.12 751 VAL A N 1
ATOM 6077 C CA . VAL A 1 751 ? 15.969 -5.953 9.028 1.00 88.12 751 VAL A CA 1
ATOM 6078 C C . VAL A 1 751 ? 14.955 -6.980 9.509 1.00 88.12 751 VAL A C 1
ATOM 6080 O O . VAL A 1 751 ? 14.180 -6.719 10.415 1.00 88.12 751 VAL A O 1
ATOM 6083 N N . ILE A 1 752 ? 14.982 -8.179 8.942 1.00 83.31 752 ILE A N 1
ATOM 6084 C CA . ILE A 1 752 ? 14.090 -9.275 9.340 1.00 83.31 752 ILE A CA 1
ATOM 6085 C C . ILE A 1 752 ? 14.727 -10.108 10.450 1.00 83.31 752 ILE A C 1
ATOM 6087 O O . ILE A 1 752 ? 14.059 -10.518 11.397 1.00 83.31 752 ILE A O 1
ATOM 6091 N N . HIS A 1 753 ? 16.027 -10.374 10.336 1.00 80.25 753 HIS A N 1
ATOM 6092 C CA . HIS A 1 753 ? 16.781 -11.097 11.350 1.00 80.25 753 HIS A CA 1
ATOM 6093 C C . HIS A 1 753 ? 18.265 -10.734 11.292 1.00 80.25 753 HIS A C 1
ATOM 6095 O O . HIS A 1 753 ? 18.805 -10.413 10.235 1.00 80.25 753 HIS A O 1
ATOM 6101 N N . SER A 1 754 ? 18.938 -10.867 12.429 1.00 86.12 754 SER A N 1
ATOM 6102 C CA . SER A 1 754 ? 20.389 -10.772 12.545 1.00 86.12 754 SER A CA 1
ATOM 6103 C C . SER A 1 754 ? 20.888 -12.036 13.236 1.00 86.12 754 SER A C 1
ATOM 6105 O O . SER A 1 754 ? 20.413 -12.391 14.312 1.00 86.12 754 SER A O 1
ATOM 6107 N N . THR A 1 755 ? 21.788 -12.774 12.591 1.00 83.94 755 THR A N 1
ATOM 6108 C CA . THR A 1 755 ? 22.323 -14.041 13.110 1.00 83.94 755 THR A CA 1
ATOM 6109 C C . THR A 1 755 ? 23.819 -13.925 13.348 1.00 83.94 755 THR A C 1
ATOM 6111 O O . THR A 1 755 ? 24.577 -13.650 12.417 1.00 83.94 755 THR A O 1
ATOM 6114 N N . ALA A 1 756 ? 24.254 -14.164 14.585 1.00 80.06 756 ALA A N 1
ATOM 6115 C CA . ALA A 1 756 ? 25.667 -14.156 14.945 1.00 80.06 756 ALA A CA 1
ATOM 6116 C C . ALA A 1 756 ? 26.423 -15.311 14.264 1.00 80.06 756 ALA A C 1
ATOM 6118 O O . ALA A 1 756 ? 26.021 -16.472 14.333 1.00 80.06 756 ALA A O 1
ATOM 6119 N N . THR A 1 757 ? 27.538 -14.977 13.623 1.00 77.88 757 THR A N 1
ATOM 6120 C CA . THR A 1 757 ? 28.496 -15.896 12.997 1.00 77.88 757 THR A CA 1
ATOM 6121 C C . THR A 1 757 ? 29.795 -15.919 13.813 1.00 77.88 757 THR A C 1
ATOM 6123 O O . THR A 1 757 ? 30.029 -15.082 14.688 1.00 77.88 757 THR A O 1
ATOM 6126 N N . VAL A 1 758 ? 30.663 -16.902 13.565 1.00 70.38 758 VAL A N 1
ATOM 6127 C CA . VAL A 1 758 ? 31.948 -17.051 14.267 1.00 70.38 758 VAL A CA 1
ATOM 6128 C C . VAL A 1 758 ? 32.837 -15.817 14.018 1.00 70.38 758 VAL A C 1
ATOM 6130 O O . VAL A 1 758 ? 33.071 -15.465 12.866 1.00 70.38 758 VAL A O 1
ATOM 6133 N N . LYS A 1 759 ? 33.369 -15.214 15.100 1.00 63.59 759 LYS A N 1
ATOM 6134 C CA . LYS A 1 759 ? 34.197 -13.978 15.156 1.00 63.59 759 LYS A CA 1
ATOM 6135 C C . LYS A 1 759 ? 33.446 -12.635 15.064 1.00 63.59 759 LYS A C 1
ATOM 6137 O O . LYS A 1 759 ? 33.815 -11.793 14.255 1.00 63.59 759 LYS A O 1
ATOM 6142 N N . ASN A 1 760 ? 32.466 -12.388 15.940 1.00 68.94 760 ASN A N 1
ATOM 6143 C CA . ASN A 1 760 ? 31.876 -11.047 16.134 1.00 68.94 760 ASN A CA 1
ATOM 6144 C C . ASN A 1 760 ? 31.307 -10.403 14.848 1.00 68.94 760 ASN A C 1
ATOM 6146 O O . ASN A 1 760 ? 31.240 -9.184 14.726 1.00 68.94 760 ASN A O 1
ATOM 6150 N N . GLN A 1 761 ? 30.918 -11.236 13.881 1.00 80.94 761 GLN A N 1
ATOM 6151 C CA . GLN A 1 761 ? 30.273 -10.833 12.639 1.00 80.94 761 GLN A CA 1
ATOM 6152 C C . GLN A 1 761 ? 28.845 -11.367 12.642 1.00 80.94 761 GLN A C 1
ATOM 6154 O O . GLN A 1 761 ? 28.601 -12.516 13.002 1.00 80.94 761 GLN A O 1
ATOM 6159 N N . PHE A 1 762 ? 27.904 -10.541 12.223 1.00 86.06 762 PHE A N 1
ATOM 6160 C CA . PHE A 1 762 ? 26.490 -10.837 12.101 1.00 86.06 762 PHE A CA 1
ATOM 6161 C C . PHE A 1 762 ? 26.131 -10.935 10.624 1.00 86.06 762 PHE A C 1
ATOM 6163 O O . PHE A 1 762 ? 26.526 -10.090 9.825 1.00 86.06 762 PHE A O 1
ATOM 6170 N N . ILE A 1 763 ? 25.368 -11.959 10.261 1.00 86.38 763 ILE A N 1
ATOM 6171 C CA . ILE A 1 763 ? 24.687 -12.010 8.969 1.00 86.38 763 ILE A CA 1
ATOM 6172 C C . ILE A 1 763 ? 23.316 -11.386 9.183 1.00 86.38 763 ILE A C 1
ATOM 6174 O O . ILE A 1 763 ? 22.504 -11.894 9.959 1.00 86.38 763 ILE A O 1
ATOM 6178 N N . VAL A 1 764 ? 23.084 -10.265 8.516 1.00 87.19 764 VAL A N 1
ATOM 6179 C CA . VAL A 1 764 ? 21.864 -9.472 8.633 1.00 87.19 764 VAL A CA 1
ATOM 6180 C C . VAL A 1 764 ? 21.025 -9.752 7.400 1.00 87.19 764 VAL A C 1
ATOM 6182 O O . VAL A 1 764 ? 21.471 -9.495 6.286 1.00 87.19 764 VAL A O 1
ATOM 6185 N N . GLY A 1 765 ? 19.830 -10.306 7.586 1.00 87.31 765 GLY A N 1
ATOM 6186 C CA . GLY A 1 765 ? 18.841 -10.464 6.526 1.00 87.31 765 GLY A CA 1
ATOM 6187 C C . GLY A 1 765 ? 17.940 -9.238 6.478 1.00 87.31 765 GLY A C 1
ATOM 6188 O O . GLY A 1 765 ? 17.212 -8.984 7.437 1.00 87.31 765 GLY A O 1
ATOM 6189 N N . ALA A 1 766 ? 17.973 -8.494 5.374 1.00 87.75 766 ALA A N 1
ATOM 6190 C CA . ALA A 1 766 ? 17.214 -7.262 5.194 1.00 87.75 766 ALA A CA 1
ATOM 6191 C C . ALA A 1 766 ? 16.262 -7.369 3.993 1.00 87.75 766 ALA A C 1
ATOM 6193 O O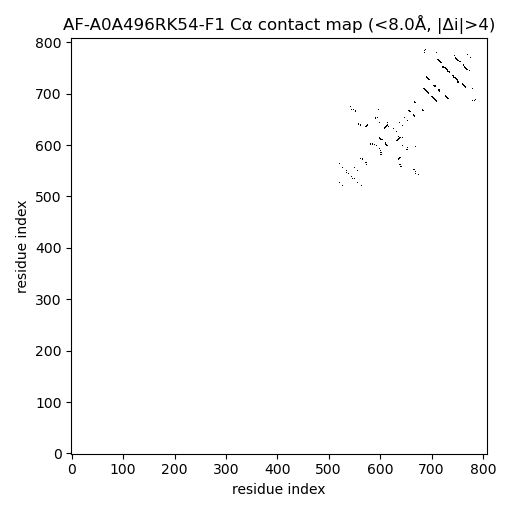 . ALA A 1 766 ? 16.659 -7.800 2.913 1.00 87.75 766 ALA A O 1
ATOM 6194 N N . LYS A 1 767 ? 14.999 -6.984 4.179 1.00 87.69 767 LYS A N 1
ATOM 6195 C CA . LYS A 1 767 ? 13.934 -6.983 3.171 1.00 87.69 767 LYS A CA 1
ATOM 6196 C C . LYS A 1 767 ? 13.822 -5.613 2.509 1.00 87.69 767 LYS A C 1
ATOM 6198 O O . LYS A 1 767 ? 13.827 -4.610 3.208 1.00 87.69 767 LYS A O 1
ATOM 6203 N N . PHE A 1 768 ? 13.685 -5.542 1.190 1.00 86.69 768 PHE A N 1
ATOM 6204 C CA . PHE A 1 768 ? 13.472 -4.293 0.462 1.00 86.69 768 PHE A CA 1
ATOM 6205 C C . PHE A 1 768 ? 12.082 -3.712 0.741 1.00 86.69 768 PHE A C 1
ATOM 6207 O O . PHE A 1 768 ? 11.061 -4.314 0.418 1.00 86.69 768 PHE A O 1
ATOM 6214 N N . LEU A 1 769 ? 12.055 -2.500 1.293 1.00 83.56 769 LEU A N 1
ATOM 6215 C CA . LEU A 1 769 ? 10.856 -1.669 1.387 1.00 83.56 769 LEU A CA 1
ATOM 6216 C C . LEU A 1 769 ? 10.683 -0.825 0.122 1.00 83.56 769 LEU A C 1
ATOM 6218 O O . LEU A 1 769 ? 9.572 -0.693 -0.388 1.00 83.56 769 LEU A O 1
ATOM 6222 N N . ASN A 1 770 ? 11.781 -0.264 -0.396 1.00 81.50 770 ASN A N 1
ATOM 6223 C CA . ASN A 1 770 ? 11.755 0.595 -1.576 1.00 81.50 770 ASN A CA 1
ATOM 6224 C C . ASN A 1 770 ? 13.052 0.485 -2.391 1.00 81.50 770 ASN A C 1
ATOM 6226 O O . ASN A 1 770 ? 14.138 0.735 -1.868 1.00 81.50 770 ASN A O 1
ATOM 6230 N N . ILE A 1 771 ? 12.909 0.107 -3.660 1.00 82.88 771 ILE A N 1
ATOM 6231 C CA . ILE A 1 771 ? 13.955 0.012 -4.687 1.00 82.88 771 ILE A CA 1
ATOM 6232 C C . ILE A 1 771 ? 13.256 -0.071 -6.057 1.00 82.88 771 ILE A C 1
ATOM 6234 O O . ILE A 1 771 ? 12.162 -0.643 -6.156 1.00 82.88 771 ILE A O 1
ATOM 6238 N N . ALA A 1 772 ? 13.833 0.498 -7.121 1.00 76.75 772 ALA A N 1
ATOM 6239 C CA . ALA A 1 772 ? 13.188 0.450 -8.430 1.00 76.75 772 ALA A CA 1
ATOM 6240 C C . ALA A 1 772 ? 13.285 -0.955 -9.054 1.00 76.75 772 ALA A C 1
ATOM 6242 O O . ALA A 1 772 ? 14.318 -1.620 -8.999 1.00 76.75 772 ALA A O 1
ATOM 6243 N N . GLU A 1 773 ? 12.226 -1.405 -9.734 1.00 68.19 773 GLU A N 1
ATOM 6244 C CA . GLU A 1 773 ? 12.195 -2.745 -10.347 1.00 68.19 773 GLU A CA 1
ATOM 6245 C C . GLU A 1 773 ? 13.307 -2.937 -11.395 1.00 68.19 773 GLU A C 1
ATOM 6247 O O . GLU A 1 773 ? 13.887 -4.016 -11.504 1.00 68.19 773 GLU A O 1
ATOM 6252 N N . LYS A 1 774 ? 13.639 -1.876 -12.145 1.00 72.19 774 LYS A N 1
ATOM 6253 C CA . LYS A 1 774 ? 14.746 -1.883 -13.117 1.00 72.19 774 LYS A CA 1
ATOM 6254 C C . LYS A 1 774 ? 16.106 -2.097 -12.441 1.00 72.19 774 LYS A C 1
ATOM 6256 O O . LYS A 1 774 ? 16.960 -2.769 -13.006 1.00 72.19 774 LYS A O 1
ATOM 6261 N N . GLU A 1 775 ? 16.287 -1.564 -11.236 1.00 80.12 775 GLU A N 1
ATOM 6262 C CA . GLU A 1 775 ? 17.532 -1.666 -10.471 1.00 80.12 775 GLU A CA 1
ATOM 6263 C C . GLU A 1 775 ? 17.696 -3.062 -9.863 1.00 80.12 775 GLU A C 1
ATOM 6265 O O . GLU A 1 775 ? 18.768 -3.649 -9.981 1.00 80.12 775 GLU A O 1
ATOM 6270 N N . ILE A 1 776 ? 16.624 -3.649 -9.308 1.00 75.69 776 ILE A N 1
ATOM 6271 C CA . ILE A 1 776 ? 16.656 -5.047 -8.840 1.00 75.69 776 ILE A CA 1
ATOM 6272 C C . ILE A 1 776 ? 17.014 -5.994 -9.991 1.00 75.69 776 ILE A C 1
ATOM 6274 O O . ILE A 1 776 ? 17.852 -6.877 -9.812 1.00 75.69 776 ILE A O 1
ATOM 6278 N N . LYS A 1 777 ? 16.417 -5.799 -11.178 1.00 71.50 777 LYS A N 1
ATOM 6279 C CA . LYS A 1 777 ? 16.738 -6.600 -12.372 1.00 71.50 777 LYS A CA 1
ATOM 6280 C C . LYS A 1 777 ? 18.218 -6.521 -12.711 1.00 71.50 777 LYS A C 1
ATOM 6282 O O . LYS A 1 777 ? 18.846 -7.563 -12.851 1.00 71.50 777 LYS A O 1
ATOM 6287 N N . ALA A 1 778 ? 18.777 -5.312 -12.763 1.00 73.88 778 ALA A N 1
ATOM 6288 C CA . ALA A 1 778 ? 20.196 -5.112 -13.040 1.00 73.88 778 ALA A CA 1
ATOM 6289 C C . ALA A 1 778 ? 21.091 -5.816 -12.004 1.00 73.88 778 ALA A C 1
ATOM 6291 O O . ALA A 1 778 ? 22.076 -6.455 -12.370 1.00 73.88 778 ALA A O 1
ATOM 6292 N N . ILE A 1 779 ? 20.724 -5.766 -10.718 1.00 75.19 779 ILE A N 1
ATOM 6293 C CA . ILE A 1 779 ? 21.482 -6.431 -9.652 1.00 75.19 779 ILE A CA 1
ATOM 6294 C C . ILE A 1 779 ? 21.417 -7.959 -9.771 1.00 75.19 779 ILE A C 1
ATOM 6296 O O . ILE A 1 779 ? 22.433 -8.643 -9.622 1.00 75.19 779 ILE A O 1
ATOM 6300 N N . ILE A 1 780 ? 20.237 -8.517 -10.039 1.00 72.25 780 ILE A N 1
ATOM 6301 C CA . ILE A 1 780 ? 20.056 -9.965 -10.203 1.00 72.25 780 ILE A CA 1
ATOM 6302 C C . ILE A 1 780 ? 20.763 -10.453 -11.469 1.00 72.25 780 ILE A C 1
ATOM 6304 O O . ILE A 1 780 ? 21.442 -11.478 -11.427 1.00 72.25 780 ILE A O 1
ATOM 6308 N N . GLU A 1 781 ? 20.687 -9.699 -12.565 1.00 70.19 781 GLU A N 1
ATOM 6309 C CA . GLU A 1 781 ? 21.394 -10.001 -13.808 1.00 70.19 781 GLU A CA 1
ATOM 6310 C C . GLU A 1 781 ? 22.916 -9.994 -13.589 1.00 70.19 781 GLU A C 1
ATOM 6312 O O . GLU A 1 781 ? 23.594 -10.961 -13.942 1.00 70.19 781 GLU A O 1
ATOM 6317 N N . TYR A 1 782 ? 23.452 -8.976 -12.908 1.00 72.25 782 TYR A N 1
ATOM 6318 C CA . TYR A 1 782 ? 24.859 -8.924 -12.497 1.00 72.25 782 TYR A CA 1
ATOM 6319 C C . TYR A 1 782 ? 25.258 -10.152 -11.660 1.00 72.25 782 TYR A C 1
ATOM 6321 O O . TYR A 1 782 ? 26.272 -10.803 -11.925 1.00 72.25 782 TYR A O 1
ATOM 6329 N N . SER A 1 783 ? 24.415 -10.521 -10.695 1.00 65.81 783 SER A N 1
ATOM 6330 C CA . SER A 1 783 ? 24.630 -11.675 -9.814 1.00 65.81 783 SER A CA 1
ATOM 6331 C C . SER A 1 783 ? 24.586 -13.010 -10.571 1.00 65.81 783 SER A C 1
ATOM 6333 O O . SER A 1 783 ? 25.315 -13.945 -10.240 1.00 65.81 783 SER A O 1
ATOM 6335 N N . SER A 1 784 ? 23.755 -13.106 -11.613 1.00 62.53 784 SER A N 1
ATOM 6336 C CA . SER A 1 784 ? 23.637 -14.297 -12.460 1.00 62.53 784 SER A CA 1
ATOM 6337 C C . SER A 1 784 ? 24.844 -14.479 -13.390 1.00 62.53 784 SER A C 1
ATOM 6339 O O . SER A 1 784 ? 25.401 -15.577 -13.449 1.00 62.53 784 SER A O 1
ATOM 6341 N N . LYS A 1 785 ? 25.339 -13.396 -14.013 1.00 63.59 785 LYS A N 1
ATOM 6342 C CA . LYS A 1 785 ? 26.533 -13.406 -14.883 1.00 63.59 785 LYS A CA 1
ATOM 6343 C C . LYS A 1 785 ? 27.805 -13.779 -14.119 1.00 63.59 785 LYS A C 1
ATOM 6345 O O . LYS A 1 785 ? 28.633 -14.535 -14.626 1.00 63.59 785 LYS A O 1
ATOM 6350 N N . GLY A 1 786 ? 27.939 -13.318 -12.871 1.00 56.16 786 GLY A N 1
ATOM 6351 C CA . GLY A 1 786 ? 29.044 -13.716 -11.989 1.00 56.16 786 GLY A CA 1
ATOM 6352 C C . GLY A 1 786 ? 29.094 -15.227 -11.721 1.00 56.16 786 GLY A C 1
ATOM 6353 O O . GLY A 1 786 ? 30.176 -15.798 -11.594 1.00 56.16 786 GLY A O 1
ATOM 6354 N N . ARG A 1 787 ? 27.933 -15.896 -11.714 1.00 45.41 787 ARG A N 1
ATOM 6355 C CA . ARG A 1 787 ? 27.804 -17.343 -11.492 1.00 45.41 787 ARG A CA 1
ATOM 6356 C C . ARG A 1 787 ? 28.257 -18.168 -12.695 1.00 45.41 787 ARG A C 1
ATOM 6358 O O . ARG A 1 787 ? 28.887 -19.203 -12.509 1.00 45.41 787 ARG A O 1
ATOM 6365 N N . GLU A 1 788 ? 27.974 -17.716 -13.916 1.00 48.53 788 GLU A N 1
ATOM 6366 C CA . GLU A 1 788 ? 28.475 -18.365 -15.137 1.00 48.53 788 GLU A CA 1
ATOM 6367 C C . GLU A 1 788 ? 29.995 -18.222 -15.271 1.00 48.53 788 GLU A C 1
ATOM 6369 O O . GLU A 1 788 ? 30.669 -19.173 -15.668 1.00 48.53 788 GLU A O 1
ATOM 6374 N N . ALA A 1 789 ? 30.546 -17.068 -14.879 1.00 46.00 789 ALA A N 1
ATOM 6375 C CA . ALA A 1 789 ? 31.989 -16.845 -14.831 1.00 46.00 789 ALA A CA 1
ATOM 6376 C C . ALA A 1 789 ? 32.673 -17.718 -13.759 1.00 46.00 789 ALA A C 1
ATOM 6378 O O . ALA A 1 789 ? 33.682 -18.354 -14.053 1.00 46.00 789 ALA A O 1
ATOM 6379 N N . GLN A 1 790 ? 32.099 -17.826 -12.552 1.00 45.06 790 GLN A N 1
ATOM 6380 C CA . GLN A 1 790 ? 32.603 -18.717 -11.495 1.00 45.06 790 GLN A CA 1
ATOM 6381 C C . GLN A 1 790 ? 32.448 -20.202 -11.842 1.00 45.06 790 GLN A C 1
ATOM 6383 O O . GLN A 1 790 ? 33.363 -20.970 -11.585 1.00 45.06 790 GLN A O 1
ATOM 6388 N N . SER A 1 791 ? 31.354 -20.610 -12.493 1.00 43.31 791 SER A N 1
ATOM 6389 C CA . SER A 1 791 ? 31.168 -21.995 -12.948 1.00 43.31 791 SER A CA 1
ATOM 6390 C C . SER A 1 791 ? 32.129 -22.380 -14.081 1.00 43.31 791 SER A C 1
ATOM 6392 O O . SER A 1 791 ? 32.535 -23.540 -14.162 1.00 43.31 791 SER A O 1
ATOM 6394 N N . LYS A 1 792 ? 32.522 -21.430 -14.942 1.00 45.72 792 LYS A N 1
ATOM 6395 C CA . LYS A 1 792 ? 33.596 -21.629 -15.930 1.00 45.72 792 LYS A CA 1
ATOM 6396 C C . LYS A 1 792 ? 34.972 -21.720 -15.265 1.00 45.72 792 LYS A C 1
ATOM 6398 O O . LYS A 1 792 ? 35.720 -22.629 -15.599 1.00 45.72 792 LYS A O 1
ATOM 6403 N N . LEU A 1 793 ? 35.263 -20.862 -14.285 1.00 43.53 793 LEU A N 1
ATOM 6404 C CA . LEU A 1 793 ? 36.514 -20.888 -13.513 1.00 43.53 793 LEU A CA 1
ATOM 6405 C C . LEU A 1 793 ? 36.658 -22.144 -12.639 1.00 43.53 793 LEU A C 1
ATOM 6407 O O . LEU A 1 793 ? 37.750 -22.693 -12.555 1.00 43.53 793 LEU A O 1
ATOM 6411 N N . GLU A 1 794 ? 35.576 -22.642 -12.033 1.00 44.56 794 GLU A N 1
ATOM 6412 C CA . GLU A 1 794 ? 35.588 -23.904 -11.279 1.00 44.56 794 GLU A CA 1
ATOM 6413 C C . GLU A 1 794 ? 35.836 -25.099 -12.212 1.00 44.56 794 GLU A C 1
ATOM 6415 O O . GLU A 1 794 ? 36.676 -25.943 -11.902 1.00 44.56 794 GLU A O 1
ATOM 6420 N N . LYS A 1 795 ? 35.226 -25.114 -13.408 1.00 46.88 795 LYS A N 1
ATOM 6421 C CA . LYS A 1 795 ? 35.500 -26.132 -14.440 1.00 46.88 795 LYS A CA 1
ATOM 6422 C C . LYS A 1 795 ? 36.919 -26.063 -15.008 1.00 46.88 795 LYS A C 1
ATOM 6424 O O . LYS A 1 795 ? 37.481 -27.108 -15.306 1.00 46.88 795 LYS A O 1
ATOM 6429 N N . GLU A 1 796 ? 37.500 -24.871 -15.139 1.00 44.22 796 GLU A N 1
ATOM 6430 C CA . GLU A 1 796 ? 38.895 -24.693 -15.571 1.00 44.22 796 GLU A CA 1
ATOM 6431 C C . GLU A 1 796 ? 39.896 -25.046 -14.456 1.00 44.22 796 GLU A C 1
ATOM 6433 O O . GLU A 1 796 ? 40.972 -25.572 -14.740 1.00 44.22 796 GLU A O 1
ATOM 6438 N N . SER A 1 797 ? 39.529 -24.841 -13.184 1.00 42.50 797 SER A N 1
ATOM 6439 C CA . SER A 1 797 ? 40.343 -25.234 -12.024 1.00 42.50 797 SER A CA 1
ATOM 6440 C C . SER A 1 797 ? 40.318 -26.740 -11.735 1.00 42.50 797 SER A C 1
ATOM 6442 O O . SER A 1 797 ? 41.294 -27.273 -11.213 1.00 42.50 797 SER A O 1
ATOM 6444 N N . GLU A 1 798 ? 39.253 -27.443 -12.134 1.00 41.28 798 GLU A N 1
ATOM 6445 C CA . GLU A 1 798 ? 39.190 -28.912 -12.122 1.00 41.28 798 GLU A CA 1
ATOM 6446 C C . GLU A 1 798 ? 39.892 -29.552 -13.339 1.00 41.28 798 GLU A C 1
ATOM 6448 O O . GLU A 1 798 ? 40.082 -30.768 -13.362 1.00 41.28 798 GLU A O 1
ATOM 6453 N N . SER A 1 799 ? 40.331 -28.760 -14.331 1.00 40.25 799 SER A N 1
ATOM 6454 C CA . SER A 1 799 ? 41.003 -29.240 -15.551 1.00 40.25 799 SER A CA 1
ATOM 6455 C C . SER A 1 799 ? 42.439 -28.722 -15.754 1.00 40.25 799 SER A C 1
ATOM 6457 O O . SER A 1 799 ? 42.926 -28.699 -16.885 1.00 40.25 799 SER A O 1
ATOM 6459 N N . GLY A 1 800 ? 43.136 -28.309 -14.691 1.00 29.08 800 GLY A N 1
ATOM 6460 C CA . GLY A 1 800 ? 44.576 -28.006 -14.725 1.00 29.08 800 GLY A CA 1
ATOM 6461 C C . GLY A 1 800 ? 45.435 -29.274 -14.554 1.00 29.08 800 GLY A C 1
ATOM 6462 O O . GLY A 1 800 ? 45.078 -30.130 -13.745 1.00 29.08 800 GLY A O 1
ATOM 6463 N N . PRO A 1 801 ? 46.540 -29.443 -15.305 1.00 35.66 801 PRO A N 1
ATOM 6464 C CA . PRO A 1 801 ? 47.202 -30.732 -15.472 1.00 35.66 801 PRO A CA 1
ATOM 6465 C C . PRO A 1 801 ? 47.990 -31.143 -14.226 1.00 35.66 801 PRO A C 1
ATOM 6467 O O . PRO A 1 801 ? 48.655 -30.330 -13.587 1.00 35.66 801 PRO A O 1
ATOM 6470 N N . ALA A 1 802 ? 47.961 -32.440 -13.927 1.00 32.62 802 ALA A N 1
ATOM 6471 C CA . ALA A 1 802 ? 48.909 -33.067 -13.023 1.00 32.62 802 ALA A CA 1
ATOM 6472 C C . ALA A 1 802 ? 50.331 -32.894 -13.586 1.00 32.62 802 ALA A C 1
ATOM 6474 O O . ALA A 1 802 ? 50.696 -33.540 -14.568 1.00 32.62 802 ALA A O 1
ATOM 6475 N N . GLU A 1 803 ? 51.134 -32.025 -12.970 1.00 31.41 803 GLU A N 1
ATOM 6476 C CA . GLU A 1 803 ? 52.585 -32.030 -13.146 1.00 31.41 803 GLU A CA 1
ATOM 6477 C C . GLU A 1 803 ? 53.130 -33.352 -12.589 1.00 31.41 803 GLU A C 1
ATOM 6479 O O . GLU A 1 803 ? 53.303 -33.540 -11.382 1.00 31.41 803 GLU A O 1
ATOM 6484 N N . GLN A 1 804 ? 53.370 -34.301 -13.494 1.00 30.03 804 GLN A N 1
ATOM 6485 C CA . GLN A 1 804 ? 54.255 -35.426 -13.248 1.00 30.03 804 GLN A CA 1
ATOM 6486 C C . GLN A 1 804 ? 55.678 -34.893 -13.090 1.00 30.03 804 GLN A C 1
ATOM 6488 O O . GLN A 1 804 ? 56.311 -34.436 -14.039 1.00 30.03 804 GLN A O 1
ATOM 6493 N N . VAL A 1 805 ? 56.184 -35.005 -11.867 1.00 33.62 805 VAL A N 1
ATOM 6494 C CA . VAL A 1 805 ? 57.614 -35.098 -11.599 1.00 33.62 805 VAL A CA 1
ATOM 6495 C C . VAL A 1 805 ? 58.096 -36.409 -12.216 1.00 33.62 805 VAL A C 1
ATOM 6497 O O . VAL A 1 805 ? 57.832 -37.479 -11.669 1.00 33.62 805 VAL A O 1
ATOM 6500 N N . GLU A 1 806 ? 58.808 -36.337 -13.336 1.00 26.64 806 GLU A N 1
ATOM 6501 C CA . GLU A 1 806 ? 59.608 -37.454 -13.829 1.00 26.64 806 GLU A CA 1
ATOM 6502 C C . GLU A 1 806 ? 61.020 -36.967 -14.159 1.00 26.64 806 GLU A C 1
ATOM 6504 O O . GLU A 1 806 ? 61.233 -35.990 -14.873 1.00 26.64 806 GLU A O 1
ATOM 6509 N N . TRP A 1 807 ? 61.980 -37.631 -13.522 1.00 33.12 807 TRP A N 1
ATOM 6510 C CA . TRP A 1 807 ? 63.411 -37.416 -13.646 1.00 33.12 807 TRP A CA 1
ATOM 6511 C C . TRP A 1 807 ? 63.900 -37.798 -15.047 1.00 33.12 807 TRP A C 1
ATOM 6513 O O . TRP A 1 807 ? 63.753 -38.962 -15.418 1.00 33.12 807 TRP A O 1
ATOM 6523 N N . GLN A 1 808 ? 64.576 -36.874 -15.741 1.00 29.94 808 GLN A N 1
ATOM 6524 C CA . GLN A 1 808 ? 65.811 -37.120 -16.507 1.00 29.94 808 GLN A CA 1
ATOM 6525 C C . GLN A 1 808 ? 66.491 -35.821 -16.940 1.00 29.94 808 GLN A C 1
ATOM 6527 O O . GLN A 1 808 ? 65.785 -34.918 -17.439 1.00 29.94 808 GLN A O 1
#

Foldseek 3Di:
DDPPPVVPVVVVVVVVVVVVVVVVVVVVVVVVVVVVVVVVVVVVVVVVVVVVVVVVVVVVVVVVVVVVVVVVVVVVVVVVVVVVVVVVVVVVVVVVVVVVVVVVVVVVVVVVVVVVVVVVVVVVVVVVVVVVVVVVVVVVVVVVVVVVVVVVVVVVVVVVVPPDPDVPPVVVVVVVVVVVVVVVVVVVVVVVVVVVVVVVVVVVVVVVVVVVVVVVVVVVVVVVVVVVVVVVVVVVVVVVVVVVVVVVVVVVVVVVVVVVVVVVVVVVVVVVVVVVVVVVVVVVVVVVVVVVVVVVVVVVVVVVVVVVVVVVVVVVVVVVVVVVVVVVVVVVVVVVVVVVVVVVVVVVVVVVVVVVVVVVVVVVVVVVVVVVVVVVVVVVVVVVVVVVVVVPDVPCVVVVPPPPPDPPDDPPDDDPDDPDDDDDDPDDDDDDPPPPPPPPPPDPDPPPPDPDDDDDDDDDDDDDDDPDVPDPDDDDDDDDDDDDDDDDDDDDDDDDPPVVVVVVVVLVVVVVVVQVVLLVLCCVVVQADPVRQVVLVVVCVVVVARSLLSCQQVVRGDLVVSLVSCCVPVVAAADELVPADADPVQQVLDALVLCLQFVKGFRDDDPQETEMEGCDQSPPVSQVVSCVSNVHRYRYHYYRSQSSVVVSCVRNVDPQPAAALVGGRRGQGHDDDPCCVPPDPDRWDKFQDFWWKFKDAPPDTDIWTWGIDTPFWTKIKDLDFDDFQGKIWMWTWDADPDPGDTDTWIFIWTFHGWDDDPPSMIITTITTPDGDPVVSSVRNNSSVVVVVVVVVVVVVVVPDDPPDPDDD

Mean predicted aligned error: 25.12 Å

Sequence (808 aa):
MDPILLPFWLVVGVATMMISTSIVLARKIKTIKKSKVAEQEHETKITDLSSRTASLQGDLEQTKKDFRNAQNEINDLKDIEARLNTELRKTRESLVASRQEYDKLLREHTEQKESFSRQEKELRQALASNSKLENSLKKLKDSNQEMTVKIQELESSSCQLQKTEVSHQETIYRQGQELEQLKAQRSELEELLRAKEQDLHKLQNNNRGMTIKIQELQAQAEGLSHKNEAGQQTITHQQQELEQILAQRLELRNTLREREQQIQKLEDANQDMTTKIQELESGLQELKKIKESSQETLSRQQQELEQLTIQRSELNDKLKELEDANQRMTIKIEELESQLKAVNVDNAADQELLGRQQQELEQALSENSKLQDDLQAKEKQLHKLQEVLKSTQDEFKKLESDKQELEKTKESNQENILRLQQGLKEAHIQNSELKNTLKEQEQEIEKLEAKERATSIKLKESEDLNERLAREVDAQKVVISELKKESEVRKAPSPEEESAAEVKEKLESERQEIEENLAKGLLDAGLITETTYKRASTFQKKQEGNLLQLLFVNRDIDDHKLVEYISSKFQIPYFPLGKYDILEEALDLFTPALVQVYWVLPVEKVGDNLMVVMVDPFDNQAIKAIEKLTLSTVKTYVGLFSEMAGKIQSFYKINIRGRDAEGNLVCPLFIKTNAYKGRERRSVVRFKAEIDLRVADETSVVLSKGEDISWDGLSFKSEREYPPNSILTLQLNMKEGEAGNRLFIPAVTEVIHSTATVKNQFIVGAKFLNIAEKEIKAIIEYSSKGREAQSKLEKESESGPAEQVEWQ